Protein 7W3Z (pdb70)

B-factor: mean 46.98, std 23.57, range [12.75, 104.55]

GO terms:
  GO:0008528 G protein-coupled peptide receptor activity (F, IDA)
  GO:0005886 plasma membrane (C, IMP)
  GO:0005886 plasma membrane (C, TAS)
  GO:0008528 G protein-coupled peptide receptor activity (F, TAS)
  GO:0007186 G protein-coupled receptor signaling pathway (P, TAS)
  GO:0005515 protein binding (F, IPI)
  GO:0005886 plasma membrane (C, IDA)

Nearest PDB structures (foldseek):
  7w3z-assembly1_L  TM=1.091E+00  e=2.013E+00  Homo sapiens
  7w3z-assembly1_B  TM=1.003E+00  e=3.133E-66  Homo sapiens
  7f6g-assembly1_B  TM=9.425E-01  e=1.076E-55  Homo sapiens
  8iys-assembly1_A  TM=9.530E-01  e=4.320E-53  Homo sapiens
  4gnk-assembly1_A  TM=8.484E-01  e=6.256E-49  Mus musculus

Structure (mmCIF, N/CA/C/O backbone):
data_7W3Z
#
_entry.id   7W3Z
#
_cell.length_a   1.00
_cell.length_b   1.00
_cell.length_c   1.00
_cell.angle_alpha   90.00
_cell.angle_beta   90.00
_cell.angle_gamma   90.00
#
_symmetry.space_group_name_H-M   'P 1'
#
loop_
_entity.id
_entity.type
_entity.pdbx_description
1 polymer 'Maltodextrin-binding protein,Gastrin-releasing peptide receptor'
2 polymer 'Gastrin Releasing Peptide PRGNHWAVGHLM(NH2)'
3 polymer 'Guanine nucleotide-binding protein G(q) subunit alpha'
4 polymer 'Guanine nucleotide-binding protein G(I)/G(S)/G(T) subunit beta-1'
5 polymer 'Guanine nucleotide-binding protein G(I)/G(S)/G(O) subunit gamma-2'
6 polymer ScFv16
#
loop_
_atom_site.group_PDB
_atom_site.id
_atom_site.type_symbol
_atom_site.label_atom_id
_atom_site.label_alt_id
_atom_site.label_comp_id
_atom_site.label_asym_id
_atom_site.label_entity_id
_atom_site.label_seq_id
_atom_site.pdbx_PDB_ins_code
_atom_site.Cartn_x
_atom_site.Cartn_y
_atom_site.Cartn_z
_atom_site.occupancy
_atom_site.B_iso_or_equiv
_atom_site.auth_seq_id
_atom_site.auth_comp_id
_atom_site.auth_asym_id
_atom_site.auth_atom_id
_atom_site.pdbx_PDB_model_num
ATOM 1 N N . PRO A 1 421 ? 122.530 109.143 87.129 1.00 30.00 37 PRO A N 1
ATOM 2 C CA . PRO A 1 421 ? 121.952 109.420 88.451 1.00 30.00 37 PRO A CA 1
ATOM 3 C C . PRO A 1 421 ? 122.624 108.576 89.543 1.00 30.00 37 PRO A C 1
ATOM 4 O O . PRO A 1 421 ? 122.188 108.643 90.674 1.00 30.00 37 PRO A O 1
ATOM 8 N N . GLY A 1 422 ? 123.664 107.819 89.181 1.00 30.00 38 GLY A N 1
ATOM 9 C CA . GLY A 1 422 ? 124.392 106.996 90.168 1.00 30.00 38 GLY A CA 1
ATOM 10 C C . GLY A 1 422 ? 125.041 107.865 91.229 1.00 30.00 38 GLY A C 1
ATOM 11 O O . GLY A 1 422 ? 125.018 107.468 92.414 1.00 30.00 38 GLY A O 1
ATOM 12 N N . ILE A 1 423 ? 125.637 108.989 90.816 1.00 30.00 39 ILE A N 1
ATOM 13 C CA . ILE A 1 423 ? 126.251 109.940 91.789 1.00 30.00 39 ILE A CA 1
ATOM 14 C C . ILE A 1 423 ? 125.109 110.566 92.589 1.00 30.00 39 ILE A C 1
ATOM 15 O O . ILE A 1 423 ? 125.245 110.699 93.822 1.00 30.00 39 ILE A O 1
ATOM 20 N N . LEU A 1 424 ? 124.017 110.916 91.904 1.00 85.86 40 LEU A N 1
ATOM 21 C CA . LEU A 1 424 ? 122.845 111.508 92.596 1.00 85.86 40 LEU A CA 1
ATOM 22 C C . LEU A 1 424 ? 122.280 110.486 93.584 1.00 85.86 40 LEU A C 1
ATOM 23 O O . LEU A 1 424 ? 121.969 110.897 94.696 1.00 85.86 40 LEU A O 1
ATOM 28 N N . TYR A 1 425 ? 122.190 109.209 93.195 1.00 88.48 41 TYR A N 1
ATOM 29 C CA . TYR A 1 425 ? 121.675 108.132 94.086 1.00 88.48 41 TYR A CA 1
ATOM 30 C C . TYR A 1 425 ? 122.605 107.975 95.291 1.00 88.48 41 TYR A C 1
ATOM 31 O O . TYR A 1 425 ? 122.113 107.687 96.397 1.00 88.48 41 TYR A O 1
ATOM 40 N N . VAL A 1 426 ? 123.912 108.121 95.067 1.00 85.89 42 VAL A N 1
ATOM 41 C CA . VAL A 1 426 ? 124.910 107.979 96.168 1.00 85.89 42 VAL A CA 1
ATOM 42 C C . VAL A 1 426 ? 124.642 109.049 97.231 1.00 85.89 42 VAL A C 1
ATOM 43 O O . VAL A 1 426 ? 124.758 108.718 98.427 1.00 85.89 42 VAL A O 1
ATOM 47 N N . ILE A 1 427 ? 124.263 110.268 96.830 1.00 80.11 43 ILE A N 1
ATOM 48 C CA . ILE A 1 427 ? 124.130 111.351 97.852 1.00 80.11 43 ILE A CA 1
ATOM 49 C C . ILE A 1 427 ? 123.087 110.972 98.916 1.00 80.11 43 ILE A C 1
ATOM 50 O O . ILE A 1 427 ? 123.482 110.956 100.084 1.00 80.11 43 ILE A O 1
ATOM 55 N N . PRO A 1 428 ? 121.832 110.553 98.616 1.00 78.89 44 PRO A N 1
ATOM 56 C CA . PRO A 1 428 ? 120.900 110.068 99.646 1.00 78.89 44 PRO A CA 1
ATOM 57 C C . PRO A 1 428 ? 121.382 108.772 100.311 1.00 78.89 44 PRO A C 1
ATOM 58 O O . PRO A 1 428 ? 121.148 108.613 101.487 1.00 78.89 44 PRO A O 1
ATOM 62 N N . ALA A 1 429 ? 122.004 107.871 99.545 1.00 80.00 45 ALA A N 1
ATOM 63 C CA . ALA A 1 429 ? 122.408 106.563 100.110 1.00 80.00 45 ALA A CA 1
ATOM 64 C C . ALA A 1 429 ? 123.402 106.769 101.260 1.00 80.00 45 ALA A C 1
ATOM 65 O O . ALA A 1 429 ? 123.241 106.100 102.290 1.00 80.00 45 ALA A O 1
ATOM 67 N N . VAL A 1 430 ? 124.367 107.678 101.099 1.00 77.82 46 VAL A N 1
ATOM 68 C CA . VAL A 1 430 ? 125.347 107.972 102.187 1.00 77.82 46 VAL A CA 1
ATOM 69 C C . VAL A 1 430 ? 124.669 108.884 103.212 1.00 77.82 46 VAL A C 1
ATOM 70 O O . VAL A 1 430 ? 124.718 108.556 104.412 1.00 77.82 46 VAL A O 1
ATOM 74 N N . TYR A 1 431 ? 124.065 109.983 102.753 1.00 76.57 47 TYR A N 1
ATOM 75 C CA . TYR A 1 431 ? 123.383 110.915 103.640 1.00 76.57 47 TYR A CA 1
ATOM 76 C C . TYR A 1 431 ? 122.430 110.168 104.561 1.00 76.57 47 TYR A C 1
ATOM 77 O O . TYR A 1 431 ? 122.434 110.375 105.778 1.00 76.57 47 TYR A O 1
ATOM 86 N N . GLY A 1 432 ? 121.632 109.262 103.997 1.00 75.16 48 GLY A N 1
ATOM 87 C CA . GLY A 1 432 ? 120.666 108.532 104.794 1.00 75.16 48 GLY A CA 1
ATOM 88 C C . GLY A 1 432 ? 121.313 107.594 105.790 1.00 75.16 48 GLY A C 1
ATOM 89 O O . GLY A 1 432 ? 120.824 107.438 106.908 1.00 75.16 48 GLY A O 1
ATOM 90 N N . VAL A 1 433 ? 122.423 106.959 105.403 1.00 74.20 49 VAL A N 1
ATOM 91 C CA . VAL A 1 433 ? 123.124 106.079 106.336 1.00 74.20 49 VAL A CA 1
ATOM 92 C C . VAL A 1 433 ? 123.606 106.866 107.550 1.00 74.20 49 VAL A C 1
ATOM 93 O O . VAL A 1 433 ? 123.379 106.469 108.707 1.00 74.20 49 VAL A O 1
ATOM 97 N N . ILE A 1 434 ? 124.262 108.004 107.305 1.00 72.40 50 ILE A N 1
ATOM 98 C CA . ILE A 1 434 ? 124.778 108.814 108.406 1.00 72.40 50 ILE A CA 1
ATOM 99 C C . ILE A 1 434 ? 123.633 109.321 109.272 1.00 72.40 50 ILE A C 1
ATOM 100 O O . ILE A 1 434 ? 123.709 109.308 110.508 1.00 72.40 50 ILE A O 1
ATOM 105 N N . ILE A 1 435 ? 122.554 109.778 108.632 1.00 73.12 51 ILE A N 1
ATOM 106 C CA . ILE A 1 435 ? 121.405 110.287 109.375 1.00 73.12 51 ILE A CA 1
ATOM 107 C C . ILE A 1 435 ? 120.833 109.190 110.258 1.00 73.12 51 ILE A C 1
ATOM 108 O O . ILE A 1 435 ? 120.459 109.427 111.410 1.00 73.12 51 ILE A O 1
ATOM 113 N N . LEU A 1 436 ? 120.751 107.972 109.723 1.00 74.41 52 LEU A N 1
ATOM 114 C CA . LEU A 1 436 ? 120.212 106.854 110.486 1.00 74.41 52 LEU A CA 1
ATOM 115 C C . LEU A 1 436 ? 121.048 106.585 111.729 1.00 74.41 52 LEU A C 1
ATOM 116 O O . LEU A 1 436 ? 120.509 106.442 112.836 1.00 74.41 52 LEU A O 1
ATOM 121 N N . ILE A 1 437 ? 122.372 106.524 111.566 1.00 70.22 53 ILE A N 1
ATOM 122 C CA . ILE A 1 437 ? 123.231 106.250 112.717 1.00 70.22 53 ILE A CA 1
ATOM 123 C C . ILE A 1 437 ? 123.084 107.342 113.771 1.00 70.22 53 ILE A C 1
ATOM 124 O O . ILE A 1 437 ? 122.943 107.059 114.973 1.00 70.22 53 ILE A O 1
ATOM 129 N N . GLY A 1 438 ? 123.098 108.606 113.340 1.00 71.05 54 GLY A N 1
ATOM 130 C CA . GLY A 1 438 ? 122.964 109.701 114.291 1.00 71.05 54 GLY A CA 1
ATOM 131 C C . GLY A 1 438 ? 121.630 109.703 115.014 1.00 71.05 54 GLY A C 1
ATOM 132 O O . GLY A 1 438 ? 121.569 109.947 116.223 1.00 71.05 54 GLY A O 1
ATOM 133 N N . LEU A 1 439 ? 120.542 109.448 114.282 1.00 71.62 55 LEU A N 1
ATOM 134 C CA . LEU A 1 439 ? 119.225 109.381 114.904 1.00 71.62 55 LEU A CA 1
ATOM 135 C C . LEU A 1 439 ? 119.176 108.275 115.943 1.00 71.62 55 LEU A C 1
ATOM 136 O O . LEU A 1 439 ? 118.641 108.465 117.041 1.00 71.62 55 LEU A O 1
ATOM 141 N N . ILE A 1 440 ? 119.734 107.106 115.613 1.00 72.72 56 ILE A N 1
ATOM 142 C CA . ILE A 1 440 ? 119.736 105.996 116.562 1.00 72.72 56 ILE A CA 1
ATOM 143 C C . ILE A 1 440 ? 120.447 106.399 117.847 1.00 72.72 56 ILE A C 1
ATOM 144 O O . ILE A 1 440 ? 119.899 106.265 118.953 1.00 72.72 56 ILE A O 1
ATOM 149 N N . GLY A 1 441 ? 121.662 106.940 117.716 1.00 68.24 57 GLY A N 1
ATOM 150 C CA . GLY A 1 441 ? 122.420 107.303 118.905 1.00 68.24 57 GLY A CA 1
ATOM 151 C C . GLY A 1 441 ? 121.724 108.350 119.753 1.00 68.24 57 GLY A C 1
ATOM 152 O O . GLY A 1 441 ? 121.564 108.187 120.970 1.00 68.24 57 GLY A O 1
ATOM 153 N N . ASN A 1 442 ? 121.362 109.490 119.157 1.00 70.27 58 ASN A N 1
ATOM 154 C CA . ASN A 1 442 ? 120.752 110.610 119.934 1.00 70.27 58 ASN A CA 1
ATOM 155 C C . ASN A 1 442 ? 119.451 110.141 120.598 1.00 70.27 58 ASN A C 1
ATOM 156 O O . ASN A 1 442 ? 119.197 110.492 121.793 1.00 70.27 58 ASN A O 1
ATOM 161 N N . ILE A 1 443 ? 118.659 109.364 119.859 1.00 74.86 59 ILE A N 1
ATOM 162 C CA . ILE A 1 443 ? 117.350 108.891 120.391 1.00 74.86 59 ILE A CA 1
ATOM 163 C C . ILE A 1 443 ? 117.609 108.012 121.616 1.00 74.86 59 ILE A C 1
ATOM 164 O O . ILE A 1 443 ? 116.844 108.122 122.571 1.00 74.86 59 ILE A O 1
ATOM 169 N N . THR A 1 444 ? 118.646 107.174 121.576 1.00 74.20 60 THR A N 1
ATOM 170 C CA . THR A 1 444 ? 118.945 106.265 122.715 1.00 74.20 60 THR A CA 1
ATOM 171 C C . THR A 1 444 ? 119.302 107.098 123.952 1.00 74.20 60 THR A C 1
ATOM 172 O O . THR A 1 444 ? 118.857 106.725 125.047 1.00 74.20 60 THR A O 1
ATOM 176 N N . LEU A 1 445 ? 120.075 108.176 123.783 1.00 70.30 61 LEU A N 1
ATOM 177 C CA . LEU A 1 445 ? 120.435 109.074 124.916 1.00 70.30 61 LEU A CA 1
ATOM 178 C C . LEU A 1 445 ? 119.161 109.730 125.464 1.00 70.30 61 LEU A C 1
ATOM 179 O O . LEU A 1 445 ? 119.012 109.817 126.713 1.00 70.30 61 LEU A O 1
ATOM 184 N N . ILE A 1 446 ? 118.264 110.173 124.580 1.00 75.02 62 ILE A N 1
ATOM 185 C CA . ILE A 1 446 ? 116.971 110.766 125.038 1.00 75.02 62 ILE A CA 1
ATOM 186 C C . ILE A 1 446 ? 116.224 109.709 125.858 1.00 75.02 62 ILE A C 1
ATOM 187 O O . ILE A 1 446 ? 115.696 110.061 126.931 1.00 75.02 62 ILE A O 1
ATOM 192 N N . LYS A 1 447 ? 116.186 108.472 125.358 1.00 81.69 63 LYS A N 1
ATOM 193 C CA . LYS A 1 447 ? 115.486 107.373 126.070 1.00 81.69 63 LYS A CA 1
ATOM 194 C C . LYS A 1 447 ? 116.104 107.223 127.462 1.00 81.69 63 LYS A C 1
ATOM 195 O O . LYS A 1 447 ? 115.339 107.173 128.428 1.00 81.69 63 LYS A O 1
ATOM 201 N N . ILE A 1 448 ? 117.433 107.126 127.554 1.00 78.66 64 ILE A N 1
ATOM 202 C CA . ILE A 1 448 ? 118.108 106.872 128.866 1.00 78.66 64 ILE A CA 1
ATOM 203 C C . ILE A 1 448 ? 117.668 107.905 129.907 1.00 78.66 64 ILE A C 1
ATOM 204 O O . ILE A 1 448 ? 117.318 107.490 131.029 1.00 78.66 64 ILE A O 1
ATOM 209 N N . PHE A 1 449 ? 117.645 109.189 129.548 1.00 78.07 65 PHE A N 1
ATOM 210 C CA . PHE A 1 449 ? 117.367 110.237 130.565 1.00 78.07 65 PHE A CA 1
ATOM 211 C C . PHE A 1 449 ? 115.980 110.045 131.190 1.00 78.07 65 PHE A C 1
ATOM 212 O O . PHE A 1 449 ? 115.880 110.080 132.433 1.00 78.07 65 PHE A O 1
ATOM 220 N N . CYS A 1 450 ? 114.948 109.851 130.363 1.00 84.67 66 CYS A N 1
ATOM 221 C CA . CYS A 1 450 ? 113.562 109.675 130.881 1.00 84.67 66 CYS A CA 1
ATOM 222 C C . CYS A 1 450 ? 113.337 108.313 131.553 1.00 84.67 66 CYS A C 1
ATOM 223 O O . CYS A 1 450 ? 112.705 108.296 132.625 1.00 84.67 66 CYS A O 1
ATOM 226 N N . THR A 1 451 ? 113.826 107.218 130.959 1.00 86.36 67 THR A N 1
ATOM 227 C CA . THR A 1 451 ? 113.505 105.859 131.485 1.00 86.36 67 THR A CA 1
ATOM 228 C C . THR A 1 451 ? 114.078 105.580 132.878 1.00 86.36 67 THR A C 1
ATOM 229 O O . THR A 1 451 ? 113.323 105.044 133.712 1.00 86.36 67 THR A O 1
ATOM 233 N N . VAL A 1 452 ? 115.347 105.917 133.126 1.00 85.27 68 VAL A N 1
ATOM 234 C CA . VAL A 1 452 ? 115.968 105.538 134.432 1.00 85.27 68 VAL A CA 1
ATOM 235 C C . VAL A 1 452 ? 115.244 106.257 135.574 1.00 85.27 68 VAL A C 1
ATOM 236 O O . VAL A 1 452 ? 114.987 105.587 136.598 1.00 85.27 68 VAL A O 1
ATOM 240 N N . LYS A 1 453 ? 114.972 107.560 135.423 1.00 82.88 69 LYS A N 1
ATOM 241 C CA . LYS A 1 453 ? 114.233 108.369 136.439 1.00 82.88 69 LYS A CA 1
ATOM 242 C C . LYS A 1 453 ? 115.174 108.743 137.590 1.00 82.88 69 LYS A C 1
ATOM 243 O O . LYS A 1 453 ? 114.744 109.519 138.466 1.00 82.88 69 LYS A O 1
ATOM 249 N N . SER A 1 454 ? 116.403 108.220 137.586 1.00 81.32 70 SER A N 1
ATOM 250 C CA . SER A 1 454 ? 117.409 108.611 138.607 1.00 81.32 70 SER A CA 1
ATOM 251 C C . SER A 1 454 ? 118.622 109.171 137.866 1.00 81.32 70 SER A C 1
ATOM 252 O O . SER A 1 454 ? 119.526 109.721 138.526 1.00 81.32 70 SER A O 1
ATOM 255 N N . MET A 1 455 ? 118.625 109.028 136.538 1.00 79.69 71 MET A N 1
ATOM 256 C CA . MET A 1 455 ? 119.743 109.549 135.711 1.00 79.69 71 MET A CA 1
ATOM 257 C C . MET A 1 455 ? 119.553 111.059 135.574 1.00 79.69 71 MET A C 1
ATOM 258 O O . MET A 1 455 ? 120.407 111.704 134.955 1.00 79.69 71 MET A O 1
ATOM 263 N N . ARG A 1 456 ? 118.470 111.598 136.137 1.00 81.00 72 ARG A N 1
ATOM 264 C CA . ARG A 1 456 ? 118.186 113.042 135.942 1.00 81.00 72 ARG A CA 1
ATOM 265 C C . ARG A 1 456 ? 119.018 113.848 136.943 1.00 81.00 72 ARG A C 1
ATOM 266 O O . ARG A 1 456 ? 118.794 113.677 138.158 1.00 81.00 72 ARG A O 1
ATOM 274 N N . ASN A 1 457 ? 119.925 114.694 136.445 1.00 65.74 73 ASN A N 1
ATOM 275 C CA . ASN A 1 457 ? 120.783 115.535 137.325 1.00 65.74 73 ASN A CA 1
ATOM 276 C C . ASN A 1 457 ? 121.436 116.638 136.485 1.00 65.74 73 ASN A C 1
ATOM 277 O O . ASN A 1 457 ? 121.177 116.673 135.269 1.00 65.74 73 ASN A O 1
ATOM 282 N N . VAL A 1 458 ? 122.252 117.490 137.111 1.00 58.81 74 VAL A N 1
ATOM 283 C CA . VAL A 1 458 ? 122.907 118.628 136.395 1.00 58.81 74 VAL A CA 1
ATOM 284 C C . VAL A 1 458 ? 123.692 118.131 135.164 1.00 58.81 74 VAL A C 1
ATOM 285 O O . VAL A 1 458 ? 123.401 118.662 134.073 1.00 58.81 74 VAL A O 1
ATOM 289 N N . PRO A 1 459 ? 124.664 117.175 135.220 1.00 52.96 75 PRO A N 1
ATOM 290 C CA . PRO A 1 459 ? 125.385 116.803 134.002 1.00 52.96 75 PRO A CA 1
ATOM 291 C C . PRO A 1 459 ? 124.473 116.229 132.916 1.00 52.96 75 PRO A C 1
ATOM 292 O O . PRO A 1 459 ? 124.637 116.608 131.777 1.00 52.96 75 PRO A O 1
ATOM 296 N N . ASN A 1 460 ? 123.559 115.333 133.290 1.00 59.06 76 ASN A N 1
ATOM 297 C CA . ASN A 1 460 ? 122.678 114.661 132.298 1.00 59.06 76 ASN A CA 1
ATOM 298 C C . ASN A 1 460 ? 121.725 115.671 131.643 1.00 59.06 76 ASN A C 1
ATOM 299 O O . ASN A 1 460 ? 121.274 115.403 130.517 1.00 59.06 76 ASN A O 1
ATOM 304 N N . LEU A 1 461 ? 121.397 116.766 132.335 1.00 57.35 77 LEU A N 1
ATOM 305 C CA . LEU A 1 461 ? 120.512 117.812 131.754 1.00 57.35 77 LEU A CA 1
ATOM 306 C C . LEU A 1 461 ? 121.168 118.431 130.519 1.00 57.35 77 LEU A C 1
ATOM 307 O O . LEU A 1 461 ? 120.471 118.564 129.500 1.00 57.35 77 LEU A O 1
ATOM 312 N N . PHE A 1 462 ? 122.461 118.755 130.591 1.00 50.17 78 PHE A N 1
ATOM 313 C CA . PHE A 1 462 ? 123.120 119.456 129.461 1.00 50.17 78 PHE A CA 1
ATOM 314 C C . PHE A 1 462 ? 123.490 118.464 128.363 1.00 50.17 78 PHE A C 1
ATOM 315 O O . PHE A 1 462 ? 123.862 118.919 127.276 1.00 50.17 78 PHE A O 1
ATOM 323 N N . ILE A 1 463 ? 123.386 117.158 128.620 1.00 52.60 79 ILE A N 1
ATOM 324 C CA . ILE A 1 463 ? 123.650 116.161 127.538 1.00 52.60 79 ILE A CA 1
ATOM 325 C C . ILE A 1 463 ? 122.345 115.922 126.769 1.00 52.60 79 ILE A C 1
ATOM 326 O O . ILE A 1 463 ? 122.408 115.781 125.534 1.00 52.60 79 ILE A O 1
ATOM 331 N N . SER A 1 464 ? 121.212 115.886 127.474 1.00 52.53 80 SER A N 1
ATOM 332 C CA . SER A 1 464 ? 119.887 115.700 126.828 1.00 52.53 80 SER A CA 1
ATOM 333 C C . SER A 1 464 ? 119.570 116.919 125.958 1.00 52.53 80 SER A C 1
ATOM 334 O O . SER A 1 464 ? 119.059 116.732 124.841 1.00 52.53 80 SER A O 1
ATOM 337 N N . SER A 1 465 ? 119.854 118.123 126.463 1.00 44.93 81 SER A N 1
ATOM 338 C CA . SER A 1 465 ? 119.607 119.363 125.683 1.00 44.93 81 SER A CA 1
ATOM 339 C C . SER A 1 465 ? 120.408 119.309 124.379 1.00 44.93 81 SER A C 1
ATOM 340 O O . SER A 1 465 ? 119.842 119.656 123.326 1.00 44.93 81 SER A O 1
ATOM 343 N N . LEU A 1 466 ? 121.677 118.900 124.456 1.00 44.51 82 LEU A N 1
ATOM 344 C CA . LEU A 1 466 ? 122.534 118.799 123.244 1.00 44.51 82 LEU A CA 1
ATOM 345 C C . LEU A 1 466 ? 121.962 117.745 122.290 1.00 44.51 82 LEU A C 1
ATOM 346 O O . LEU A 1 466 ? 121.888 118.031 121.084 1.00 44.51 82 LEU A O 1
ATOM 351 N N . ALA A 1 467 ? 121.544 116.591 122.818 1.00 52.63 83 ALA A N 1
ATOM 352 C CA . ALA A 1 467 ? 121.025 115.501 121.959 1.00 52.63 83 ALA A CA 1
ATOM 353 C C . ALA A 1 467 ? 119.716 115.962 121.317 1.00 52.63 83 ALA A C 1
ATOM 354 O O . ALA A 1 467 ? 119.479 115.604 120.151 1.00 52.63 83 ALA A O 1
ATOM 356 N N . LEU A 1 468 ? 118.903 116.719 122.058 1.00 52.66 84 LEU A N 1
ATOM 357 C CA . LEU A 1 468 ? 117.640 117.275 121.501 1.00 52.66 84 LEU A CA 1
ATOM 358 C C . LEU A 1 468 ? 118.001 118.182 120.324 1.00 52.66 84 LEU A C 1
ATOM 359 O O . LEU A 1 468 ? 117.404 118.012 119.247 1.00 52.66 84 LEU A O 1
ATOM 364 N N . GLY A 1 469 ? 118.947 119.104 120.529 1.00 49.65 85 GLY A N 1
ATOM 365 C CA . GLY A 1 469 ? 119.391 119.970 119.446 1.00 49.65 85 GLY A CA 1
ATOM 366 C C . GLY A 1 469 ? 119.909 119.190 118.252 1.00 49.65 85 GLY A C 1
ATOM 367 O O . GLY A 1 469 ? 119.608 119.518 117.100 1.00 49.65 85 GLY A O 1
ATOM 368 N N . ASP A 1 470 ? 120.687 118.139 118.509 1.00 58.03 86 ASP A N 1
ATOM 369 C CA . ASP A 1 470 ? 121.200 117.327 117.411 1.00 58.03 86 ASP A CA 1
ATOM 370 C C . ASP A 1 470 ? 120.082 116.578 116.698 1.00 58.03 86 ASP A C 1
ATOM 371 O O . ASP A 1 470 ? 120.146 116.376 115.480 1.00 58.03 86 ASP A O 1
ATOM 376 N N . LEU A 1 471 ? 119.056 116.141 117.435 1.00 63.11 87 LEU A N 1
ATOM 377 C CA . LEU A 1 471 ? 117.905 115.521 116.782 1.00 63.11 87 LEU A CA 1
ATOM 378 C C . LEU A 1 471 ? 117.237 116.488 115.825 1.00 63.11 87 LEU A C 1
ATOM 379 O O . LEU A 1 471 ? 116.925 116.132 114.686 1.00 63.11 87 LEU A O 1
ATOM 384 N N . LEU A 1 472 ? 116.974 117.712 116.288 1.00 57.98 88 LEU A N 1
ATOM 385 C CA . LEU A 1 472 ? 116.379 118.707 115.399 1.00 57.98 88 LEU A CA 1
ATOM 386 C C . LEU A 1 472 ? 117.235 118.908 114.158 1.00 57.98 88 LEU A C 1
ATOM 387 O O . LEU A 1 472 ? 116.729 118.887 113.029 1.00 57.98 88 LEU A O 1
ATOM 392 N N . LEU A 1 473 ? 118.545 119.092 114.349 1.00 58.03 89 LEU A N 1
ATOM 393 C CA . LEU A 1 473 ? 119.427 119.305 113.206 1.00 58.03 89 LEU A CA 1
ATOM 394 C C . LEU A 1 473 ? 119.333 118.155 112.214 1.00 58.03 89 LEU A C 1
ATOM 395 O O . LEU A 1 473 ? 119.069 118.369 111.028 1.00 58.03 89 LEU A O 1
ATOM 400 N N . LEU A 1 474 ? 119.501 116.922 112.684 1.00 64.12 90 LEU A N 1
ATOM 401 C CA . LEU A 1 474 ? 119.497 115.796 111.757 1.00 64.12 90 LEU A CA 1
ATOM 402 C C . LEU A 1 474 ? 118.144 115.627 111.080 1.00 64.12 90 LEU A C 1
ATOM 403 O O . LEU A 1 474 ? 118.082 115.357 109.876 1.00 64.12 90 LEU A O 1
ATOM 408 N N . ILE A 1 475 ? 117.059 115.757 111.849 1.00 66.89 91 ILE A N 1
ATOM 409 C CA . ILE A 1 475 ? 115.690 115.504 111.300 1.00 66.89 91 ILE A CA 1
ATOM 410 C C . ILE A 1 475 ? 115.315 116.561 110.256 1.00 66.89 91 ILE A C 1
ATOM 411 O O . ILE A 1 475 ? 114.721 116.177 109.230 1.00 66.89 91 ILE A O 1
ATOM 416 N N . THR A 1 476 ? 115.662 117.831 110.484 1.00 61.91 92 THR A N 1
ATOM 417 C CA . THR A 1 476 ? 115.214 118.881 109.575 1.00 61.91 92 THR A CA 1
ATOM 418 C C . THR A 1 476 ? 116.256 119.241 108.524 1.00 61.91 92 THR A C 1
ATOM 419 O O . THR A 1 476 ? 115.968 119.194 107.327 1.00 61.91 92 THR A O 1
ATOM 423 N N . CYS A 1 477 ? 117.465 119.598 108.951 1.00 64.64 93 CYS A N 1
ATOM 424 C CA . CYS A 1 477 ? 118.412 120.260 108.065 1.00 64.64 93 CYS A CA 1
ATOM 425 C C . CYS A 1 477 ? 118.848 119.356 106.913 1.00 64.64 93 CYS A C 1
ATOM 426 O O . CYS A 1 477 ? 118.942 119.798 105.764 1.00 64.64 93 CYS A O 1
ATOM 429 N N . ALA A 1 478 ? 119.135 118.090 107.204 1.00 64.71 94 ALA A N 1
ATOM 430 C CA . ALA A 1 478 ? 119.682 117.191 106.187 1.00 64.71 94 ALA A CA 1
ATOM 431 C C . ALA A 1 478 ? 118.718 116.859 105.050 1.00 64.71 94 ALA A C 1
ATOM 432 O O . ALA A 1 478 ? 119.139 116.924 103.879 1.00 64.71 94 ALA A O 1
ATOM 434 N N . PRO A 1 479 ? 117.458 116.463 105.297 1.00 67.77 95 PRO A N 1
ATOM 435 C CA . PRO A 1 479 ? 116.584 116.116 104.161 1.00 67.77 95 PRO A CA 1
ATOM 436 C C . PRO A 1 479 ? 116.399 117.255 103.180 1.00 67.77 95 PRO A C 1
ATOM 437 O O . PRO A 1 479 ? 116.292 117.020 101.971 1.00 67.77 95 PRO A O 1
ATOM 441 N N . VAL A 1 480 ? 116.367 118.493 103.672 1.00 65.57 96 VAL A N 1
ATOM 442 C CA . VAL A 1 480 ? 116.275 119.644 102.783 1.00 65.57 96 VAL A CA 1
ATOM 443 C C . VAL A 1 480 ? 117.497 119.708 101.876 1.00 65.57 96 VAL A C 1
ATOM 444 O O . VAL A 1 480 ? 117.391 120.021 100.684 1.00 65.57 96 VAL A O 1
ATOM 448 N N . ASP A 1 481 ? 118.674 119.387 102.416 1.00 68.32 97 ASP A N 1
ATOM 449 C CA . ASP A 1 481 ? 119.885 119.374 101.601 1.00 68.32 97 ASP A CA 1
ATOM 450 C C . ASP A 1 481 ? 119.826 118.294 100.530 1.00 68.32 97 ASP A C 1
ATOM 451 O O . ASP A 1 481 ? 120.207 118.526 99.370 1.00 68.32 97 ASP A O 1
ATOM 456 N N . ALA A 1 482 ? 119.377 117.094 100.906 1.00 68.19 98 ALA A N 1
ATOM 457 C CA . ALA A 1 482 ? 119.243 116.030 99.917 1.00 68.19 98 ALA A CA 1
ATOM 458 C C . ALA A 1 482 ? 118.260 116.428 98.823 1.00 68.19 98 ALA A C 1
ATOM 459 O O . ALA A 1 482 ? 118.483 116.147 97.639 1.00 68.19 98 ALA A O 1
ATOM 461 N N . SER A 1 483 ? 117.174 117.103 99.202 1.00 70.73 99 SER A N 1
ATOM 462 C CA . SER A 1 483 ? 116.240 117.628 98.213 1.00 70.73 99 SER A CA 1
ATOM 463 C C . SER A 1 483 ? 116.921 118.628 97.288 1.00 70.73 99 SER A C 1
ATOM 464 O O . SER A 1 483 ? 116.681 118.623 96.076 1.00 70.73 99 SER A O 1
ATOM 467 N N . ARG A 1 484 ? 117.802 119.465 97.849 1.00 70.39 100 ARG A N 1
ATOM 468 C CA . ARG A 1 484 ? 118.488 120.512 97.041 1.00 70.39 100 ARG A CA 1
ATOM 469 C C . ARG A 1 484 ? 119.441 119.864 96.028 1.00 70.39 100 ARG A C 1
ATOM 470 O O . ARG A 1 484 ? 119.640 120.461 94.953 1.00 70.39 100 ARG A O 1
ATOM 478 N N . TYR A 1 485 ? 120.009 118.698 96.357 1.00 65.96 101 TYR A N 1
ATOM 479 C CA . TYR A 1 485 ? 120.892 118.024 95.404 1.00 65.96 101 TYR A CA 1
ATOM 480 C C . TYR A 1 485 ? 120.118 117.128 94.444 1.00 65.96 101 TYR A C 1
ATOM 481 O O . TYR A 1 485 ? 120.621 116.786 93.368 1.00 65.96 101 TYR A O 1
ATOM 490 N N . LEU A 1 486 ? 118.864 116.805 94.781 1.00 73.40 102 LEU A N 1
ATOM 491 C CA . LEU A 1 486 ? 118.071 115.867 93.933 1.00 73.40 102 LEU A CA 1
ATOM 492 C C . LEU A 1 486 ? 116.965 116.599 93.161 1.00 73.40 102 LEU A C 1
ATOM 493 O O . LEU A 1 486 ? 116.499 116.036 92.151 1.00 73.40 102 LEU A O 1
ATOM 498 N N . ALA A 1 487 ? 116.553 117.790 93.607 1.00 79.61 103 ALA A N 1
ATOM 499 C CA . ALA A 1 487 ? 115.418 118.492 92.958 1.00 79.61 103 ALA A CA 1
ATOM 500 C C . ALA A 1 487 ? 115.866 119.832 92.366 1.00 79.61 103 ALA A C 1
ATOM 501 O O . ALA A 1 487 ? 116.562 120.588 93.073 1.00 79.61 103 ALA A O 1
ATOM 503 N N . ASP A 1 488 ? 115.412 120.152 91.151 1.00 88.77 104 ASP A N 1
ATOM 504 C CA . ASP A 1 488 ? 115.787 121.431 90.488 1.00 88.77 104 ASP A CA 1
ATOM 505 C C . ASP A 1 488 ? 114.953 122.587 91.052 1.00 88.77 104 ASP A C 1
ATOM 506 O O . ASP A 1 488 ? 115.276 123.747 90.725 1.00 88.77 104 ASP A O 1
ATOM 511 N N . ARG A 1 489 ? 113.933 122.295 91.865 1.00 88.65 105 ARG A N 1
ATOM 512 C CA . ARG A 1 489 ? 113.020 123.367 92.352 1.00 88.65 105 ARG A CA 1
ATOM 513 C C . ARG A 1 489 ? 112.782 123.231 93.860 1.00 88.65 105 ARG A C 1
ATOM 514 O O . ARG A 1 489 ? 113.061 122.145 94.406 1.00 88.65 105 ARG A O 1
ATOM 522 N N . TRP A 1 490 ? 112.294 124.299 94.501 1.00 80.16 106 TRP A N 1
ATOM 523 C CA . TRP A 1 490 ? 112.057 124.286 95.970 1.00 80.16 106 TRP A CA 1
ATOM 524 C C . TRP A 1 490 ? 110.663 123.718 96.256 1.00 80.16 106 TRP A C 1
ATOM 525 O O . TRP A 1 490 ? 109.674 124.408 95.946 1.00 80.16 106 TRP A O 1
ATOM 536 N N . LEU A 1 491 ? 110.594 122.509 96.823 1.00 79.94 107 LEU A N 1
ATOM 537 C CA . LEU A 1 491 ? 109.298 121.832 97.112 1.00 79.94 107 LEU A CA 1
ATOM 538 C C . LEU A 1 491 ? 108.494 122.569 98.190 1.00 79.94 107 LEU A C 1
ATOM 539 O O . LEU A 1 491 ? 107.260 122.655 98.036 1.00 79.94 107 LEU A O 1
ATOM 544 N N . PHE A 1 492 ? 109.153 123.094 99.225 1.00 76.72 108 PHE A N 1
ATOM 545 C CA . PHE A 1 492 ? 108.433 123.692 100.386 1.00 76.72 108 PHE A CA 1
ATOM 546 C C . PHE A 1 492 ? 107.566 124.894 99.990 1.00 76.72 108 PHE A C 1
ATOM 547 O O . PHE A 1 492 ? 106.460 125.022 100.550 1.00 76.72 108 PHE A O 1
ATOM 555 N N . GLY A 1 493 ? 108.036 125.744 99.075 1.00 73.30 109 GLY A N 1
ATOM 556 C CA . GLY A 1 493 ? 107.284 126.966 98.725 1.00 73.30 109 GLY A CA 1
ATOM 557 C C . GLY A 1 493 ? 107.736 128.159 99.549 1.00 73.30 109 GLY A C 1
ATOM 558 O O . GLY A 1 493 ? 108.682 127.992 100.334 1.00 73.30 109 GLY A O 1
ATOM 559 N N . ARG A 1 494 ? 107.088 129.317 99.389 1.00 72.48 110 ARG A N 1
ATOM 560 C CA . ARG A 1 494 ? 107.550 130.556 100.075 1.00 72.48 110 ARG A CA 1
ATOM 561 C C . ARG A 1 494 ? 107.471 130.423 101.602 1.00 72.48 110 ARG A C 1
ATOM 562 O O . ARG A 1 494 ? 108.492 130.698 102.259 1.00 72.48 110 ARG A O 1
ATOM 570 N N . ILE A 1 495 ? 106.307 130.061 102.150 1.00 70.41 111 ILE A N 1
ATOM 571 C CA . ILE A 1 495 ? 106.150 130.011 103.635 1.00 70.41 111 ILE A CA 1
ATOM 572 C C . ILE A 1 495 ? 107.140 128.971 104.155 1.00 70.41 111 ILE A C 1
ATOM 573 O O . ILE A 1 495 ? 107.815 129.253 105.161 1.00 70.41 111 ILE A O 1
ATOM 578 N N . GLY A 1 496 ? 107.208 127.811 103.499 1.00 67.19 112 GLY A N 1
ATOM 579 C CA . GLY A 1 496 ? 108.184 126.793 103.855 1.00 67.19 112 GLY A CA 1
ATOM 580 C C . GLY A 1 496 ? 109.608 127.314 103.822 1.00 67.19 112 GLY A C 1
ATOM 581 O O . GLY A 1 496 ? 110.427 126.962 104.670 1.00 67.19 112 GLY A O 1
ATOM 582 N N . CYS A 1 497 ? 109.929 128.142 102.823 1.00 66.36 113 CYS A N 1
ATOM 583 C CA . CYS A 1 497 ? 111.261 128.737 102.738 1.00 66.36 113 CYS A CA 1
ATOM 584 C C . CYS A 1 497 ? 111.510 129.719 103.872 1.00 66.36 113 CYS A C 1
ATOM 585 O O . CYS A 1 497 ? 112.662 130.022 104.195 1.00 66.36 113 CYS A O 1
ATOM 588 N N . LYS A 1 498 ? 110.450 130.256 104.471 1.00 61.21 114 LYS A N 1
ATOM 589 C CA . LYS A 1 498 ? 110.659 131.105 105.638 1.00 61.21 114 LYS A CA 1
ATOM 590 C C . LYS A 1 498 ? 110.693 130.278 106.919 1.00 61.21 114 LYS A C 1
ATOM 591 O O . LYS A 1 498 ? 111.246 130.710 107.937 1.00 61.21 114 LYS A O 1
ATOM 597 N N . LEU A 1 499 ? 110.111 129.080 106.884 1.00 59.09 115 LEU A N 1
ATOM 598 C CA . LEU A 1 499 ? 110.098 128.236 108.074 1.00 59.09 115 LEU A CA 1
ATOM 599 C C . LEU A 1 499 ? 111.402 127.464 108.234 1.00 59.09 115 LEU A C 1
ATOM 600 O O . LEU A 1 499 ? 111.915 127.330 109.350 1.00 59.09 115 LEU A O 1
ATOM 605 N N . ILE A 1 500 ? 111.946 126.936 107.142 1.00 54.71 116 ILE A N 1
ATOM 606 C CA . ILE A 1 500 ? 113.065 125.994 107.227 1.00 54.71 116 ILE A CA 1
ATOM 607 C C . ILE A 1 500 ? 114.322 126.631 107.817 1.00 54.71 116 ILE A C 1
ATOM 608 O O . ILE A 1 500 ? 114.873 126.080 108.782 1.00 54.71 116 ILE A O 1
ATOM 613 N N . PRO A 1 501 ? 114.820 127.765 107.308 1.00 50.30 117 PRO A N 1
ATOM 614 C CA . PRO A 1 501 ? 116.012 128.349 107.940 1.00 50.30 117 PRO A CA 1
ATOM 615 C C . PRO A 1 501 ? 115.825 128.686 109.402 1.00 50.30 117 PRO A C 1
ATOM 616 O O . PRO A 1 501 ? 116.800 128.647 110.160 1.00 50.30 117 PRO A O 1
ATOM 620 N N . PHE A 1 502 ? 114.606 129.007 109.833 1.00 46.65 118 PHE A N 1
ATOM 621 C CA . PHE A 1 502 ? 114.418 129.336 111.239 1.00 46.65 118 PHE A CA 1
ATOM 622 C C . PHE A 1 502 ? 114.645 128.127 112.130 1.00 46.65 118 PHE A C 1
ATOM 623 O O . PHE A 1 502 ? 115.061 128.274 113.283 1.00 46.65 118 PHE A O 1
ATOM 631 N N . ILE A 1 503 ? 114.379 126.930 111.626 1.00 49.24 119 ILE A N 1
ATOM 632 C CA . ILE A 1 503 ? 114.680 125.727 112.387 1.00 49.24 119 ILE A CA 1
ATOM 633 C C . ILE A 1 503 ? 116.142 125.329 112.234 1.00 49.24 119 ILE A C 1
ATOM 634 O O . ILE A 1 503 ? 116.795 124.963 113.216 1.00 49.24 119 ILE A O 1
ATOM 639 N N . GLN A 1 504 ? 116.684 125.411 111.014 1.00 49.09 120 GLN A N 1
ATOM 640 C CA . GLN A 1 504 ? 118.083 125.049 110.807 1.00 49.09 120 GLN A CA 1
ATOM 641 C C . GLN A 1 504 ? 119.012 125.880 111.677 1.00 49.09 120 GLN A C 1
ATOM 642 O O . GLN A 1 504 ? 119.843 125.328 112.407 1.00 49.09 120 GLN A O 1
ATOM 648 N N . LEU A 1 505 ? 118.890 127.206 111.621 1.00 40.68 121 LEU A N 1
ATOM 649 C CA . LEU A 1 505 ? 119.827 128.044 112.354 1.00 40.68 121 LEU A CA 1
ATOM 650 C C . LEU A 1 505 ? 119.645 127.922 113.860 1.00 40.68 121 LEU A C 1
ATOM 651 O O . LEU A 1 505 ? 120.625 127.984 114.607 1.00 40.68 121 LEU A O 1
ATOM 656 N N . THR A 1 506 ? 118.394 127.781 114.312 1.00 40.80 122 THR A N 1
ATOM 657 C CA . THR A 1 506 ? 118.128 127.605 115.768 1.00 40.80 122 THR A CA 1
ATOM 658 C C . THR A 1 506 ? 118.807 126.317 116.236 1.00 40.80 122 THR A C 1
ATOM 659 O O . THR A 1 506 ? 119.493 126.361 117.275 1.00 40.80 122 THR A O 1
ATOM 663 N N . SER A 1 507 ? 118.633 125.217 115.488 1.00 38.56 123 SER A N 1
ATOM 664 C CA . SER A 1 507 ? 119.229 123.904 115.859 1.00 38.56 123 SER A CA 1
ATOM 665 C C . SER A 1 507 ? 120.753 124.022 115.882 1.00 38.56 123 SER A C 1
ATOM 666 O O . SER A 1 507 ? 121.373 123.485 116.815 1.00 38.56 123 SER A O 1
ATOM 669 N N . VAL A 1 508 ? 121.336 124.666 114.873 1.00 33.74 124 VAL A N 1
ATOM 670 C CA . VAL A 1 508 ? 122.777 124.901 114.886 1.00 33.74 124 VAL A CA 1
ATOM 671 C C . VAL A 1 508 ? 123.185 125.647 116.144 1.00 33.74 124 VAL A C 1
ATOM 672 O O . VAL A 1 508 ? 124.154 125.277 116.817 1.00 33.74 124 VAL A O 1
ATOM 676 N N . GLY A 1 509 ? 122.457 126.705 116.483 1.00 31.75 125 GLY A N 1
ATOM 677 C CA . GLY A 1 509 ? 122.824 127.495 117.642 1.00 31.75 125 GLY A CA 1
ATOM 678 C C . GLY A 1 509 ? 122.750 126.708 118.933 1.00 31.75 125 GLY A C 1
ATOM 679 O O . GLY A 1 509 ? 123.664 126.760 119.757 1.00 31.75 125 GLY A O 1
ATOM 680 N N . VAL A 1 510 ? 121.642 125.996 119.128 1.00 35.28 126 VAL A N 1
ATOM 681 C CA . VAL A 1 510 ? 121.473 125.202 120.378 1.00 35.28 126 VAL A CA 1
ATOM 682 C C . VAL A 1 510 ? 122.643 124.228 120.476 1.00 35.28 126 VAL A C 1
ATOM 683 O O . VAL A 1 510 ? 123.330 124.245 121.510 1.00 35.28 126 VAL A O 1
ATOM 687 N N . SER A 1 511 ? 122.872 123.442 119.423 1.00 31.72 127 SER A N 1
ATOM 688 C CA . SER A 1 511 ? 123.913 122.420 119.484 1.00 31.72 127 SER A CA 1
ATOM 689 C C . SER A 1 511 ? 125.265 123.037 119.833 1.00 31.72 127 SER A C 1
ATOM 690 O O . SER A 1 511 ? 125.915 122.646 120.817 1.00 31.72 127 SER A O 1
ATOM 693 N N . VAL A 1 512 ? 125.683 124.028 119.041 1.00 27.48 128 VAL A N 1
ATOM 694 C CA . VAL A 1 512 ? 127.029 124.644 119.238 1.00 27.48 128 VAL A CA 1
ATOM 695 C C . VAL A 1 512 ? 127.135 125.308 120.618 1.00 27.48 128 VAL A C 1
ATOM 696 O O . VAL A 1 512 ? 128.263 125.358 121.145 1.00 27.48 128 VAL A O 1
ATOM 700 N N . PHE A 1 513 ? 126.028 125.791 121.195 1.00 29.82 129 PHE A N 1
ATOM 701 C CA . PHE A 1 513 ? 126.154 126.502 122.463 1.00 29.82 129 PHE A CA 1
ATOM 702 C C . PHE A 1 513 ? 126.011 125.603 123.682 1.00 29.82 129 PHE A C 1
ATOM 703 O O . PHE A 1 513 ? 126.670 125.843 124.706 1.00 29.82 129 PHE A O 1
ATOM 711 N N . THR A 1 514 ? 125.201 124.547 123.555 1.00 30.27 130 THR A N 1
ATOM 712 C CA . THR A 1 514 ? 125.084 123.558 124.660 1.00 30.27 130 THR A CA 1
ATOM 713 C C . THR A 1 514 ? 126.423 122.825 124.771 1.00 30.27 130 THR A C 1
ATOM 714 O O . THR A 1 514 ? 126.777 122.428 125.895 1.00 30.27 130 THR A O 1
ATOM 718 N N . LEU A 1 515 ? 127.137 122.648 123.652 1.00 29.56 131 LEU A N 1
ATOM 719 C CA . LEU A 1 515 ? 128.472 122.056 123.740 1.00 29.56 131 LEU A CA 1
ATOM 720 C C . LEU A 1 515 ? 129.387 122.881 124.636 1.00 29.56 131 LEU A C 1
ATOM 721 O O . LEU A 1 515 ? 130.107 122.332 125.477 1.00 29.56 131 LEU A O 1
ATOM 726 N N . THR A 1 516 ? 129.370 124.202 124.476 1.00 25.28 132 THR A N 1
ATOM 727 C CA . THR A 1 516 ? 130.157 125.071 125.343 1.00 25.28 132 THR A CA 1
ATOM 728 C C . THR A 1 516 ? 129.687 124.975 126.789 1.00 25.28 132 THR A C 1
ATOM 729 O O . THR A 1 516 ? 130.498 125.008 127.727 1.00 25.28 132 THR A O 1
ATOM 733 N N . ALA A 1 517 ? 128.374 124.871 126.992 1.00 26.93 133 ALA A N 1
ATOM 734 C CA . ALA A 1 517 ? 127.860 124.701 128.347 1.00 26.93 133 ALA A CA 1
ATOM 735 C C . ALA A 1 517 ? 128.376 123.412 128.984 1.00 26.93 133 ALA A C 1
ATOM 736 O O . ALA A 1 517 ? 128.786 123.412 130.151 1.00 26.93 133 ALA A O 1
ATOM 738 N N . LEU A 1 518 ? 128.361 122.304 128.237 1.00 25.69 134 LEU A N 1
ATOM 739 C CA . LEU A 1 518 ? 128.922 121.056 128.743 1.00 25.69 134 LEU A CA 1
ATOM 740 C C . LEU A 1 518 ? 130.389 121.212 129.084 1.00 25.69 134 LEU A C 1
ATOM 741 O O . LEU A 1 518 ? 130.854 120.699 130.104 1.00 25.69 134 LEU A O 1
ATOM 746 N N . SER A 1 519 ? 131.127 121.933 128.239 1.00 21.62 135 SER A N 1
ATOM 747 C CA . SER A 1 519 ? 132.592 122.081 128.449 1.00 21.62 135 SER A CA 1
ATOM 748 C C . SER A 1 519 ? 132.887 122.874 129.725 1.00 21.62 135 SER A C 1
ATOM 749 O O . SER A 1 519 ? 133.899 122.566 130.379 1.00 21.62 135 SER A O 1
ATOM 752 N N . ALA A 1 520 ? 132.045 123.857 130.059 1.00 21.04 136 ALA A N 1
ATOM 753 C CA . ALA A 1 520 ? 132.269 124.606 131.293 1.00 21.04 136 ALA A CA 1
ATOM 754 C C . ALA A 1 520 ? 131.775 123.841 132.514 1.00 21.04 136 ALA A C 1
ATOM 755 O O . ALA A 1 520 ? 132.355 123.943 133.601 1.00 21.04 136 ALA A O 1
ATOM 757 N N . ASP A 1 521 ? 130.698 123.077 132.358 1.00 28.37 137 ASP A N 1
ATOM 758 C CA . ASP A 1 521 ? 130.203 122.263 133.460 1.00 28.37 137 ASP A CA 1
ATOM 759 C C . ASP A 1 521 ? 131.228 121.207 133.859 1.00 28.37 137 ASP A C 1
ATOM 760 O O . ASP A 1 521 ? 131.524 121.023 135.048 1.00 28.37 137 ASP A O 1
ATOM 765 N N . ARG A 1 522 ? 131.796 120.516 132.865 1.00 25.28 138 ARG A N 1
ATOM 766 C CA . ARG A 1 522 ? 132.856 119.549 133.125 1.00 25.28 138 ARG A CA 1
ATOM 767 C C . ARG A 1 522 ? 134.072 120.205 133.747 1.00 25.28 138 ARG A C 1
ATOM 768 O O . ARG A 1 522 ? 134.690 119.637 134.648 1.00 25.28 138 ARG A O 1
ATOM 776 N N . TYR A 1 523 ? 134.458 121.380 133.260 1.00 20.54 139 TYR A N 1
ATOM 777 C CA . TYR A 1 523 ? 135.603 122.053 133.852 1.00 20.54 139 TYR A CA 1
ATOM 778 C C . TYR A 1 523 ? 135.349 122.341 135.316 1.00 20.54 139 TYR A C 1
ATOM 779 O O . TYR A 1 523 ? 136.235 122.172 136.157 1.00 20.54 139 TYR A O 1
ATOM 788 N N . LYS A 1 524 ? 134.144 122.798 135.641 1.00 21.15 140 LYS A N 1
ATOM 789 C CA . LYS A 1 524 ? 133.831 123.114 137.029 1.00 21.15 140 LYS A CA 1
ATOM 790 C C . LYS A 1 524 ? 133.900 121.867 137.896 1.00 21.15 140 LYS A C 1
ATOM 791 O O . LYS A 1 524 ? 134.442 121.895 139.004 1.00 21.15 140 LYS A O 1
ATOM 797 N N . ALA A 1 525 ? 133.366 120.754 137.401 1.00 18.46 141 ALA A N 1
ATOM 798 C CA . ALA A 1 525 ? 133.392 119.529 138.192 1.00 18.46 141 ALA A CA 1
ATOM 799 C C . ALA A 1 525 ? 134.808 119.008 138.390 1.00 18.46 141 ALA A C 1
ATOM 800 O O . ALA A 1 525 ? 135.179 118.616 139.498 1.00 18.46 141 ALA A O 1
ATOM 802 N N . ILE A 1 526 ? 135.610 118.983 137.332 1.00 20.65 142 ILE A N 1
ATOM 803 C CA . ILE A 1 526 ? 136.897 118.300 137.387 1.00 20.65 142 ILE A CA 1
ATOM 804 C C . ILE A 1 526 ? 137.956 119.173 138.045 1.00 20.65 142 ILE A C 1
ATOM 805 O O . ILE A 1 526 ? 138.734 118.705 138.880 1.00 20.65 142 ILE A O 1
ATOM 810 N N . VAL A 1 527 ? 138.007 120.451 137.689 1.00 20.54 143 VAL A N 1
ATOM 811 C CA . VAL A 1 527 ? 139.131 121.280 138.107 1.00 20.54 143 VAL A CA 1
ATOM 812 C C . VAL A 1 527 ? 138.879 121.895 139.476 1.00 20.54 143 VAL A C 1
ATOM 813 O O . VAL A 1 527 ? 139.812 122.105 140.259 1.00 20.54 143 VAL A O 1
ATOM 817 N N . ARG A 1 528 ? 137.622 122.192 139.792 1.00 26.41 144 ARG A N 1
ATOM 818 C CA . ARG A 1 528 ? 137.276 122.742 141.097 1.00 26.41 144 ARG A CA 1
ATOM 819 C C . ARG A 1 528 ? 136.189 121.892 141.731 1.00 26.41 144 ARG A C 1
ATOM 820 O O . ARG A 1 528 ? 135.002 122.237 141.643 1.00 26.41 144 ARG A O 1
ATOM 828 N N . PRO A 1 529 ? 136.511 120.750 142.400 1.00 26.69 145 PRO A N 1
ATOM 829 C CA . PRO A 1 529 ? 135.472 119.870 142.941 1.00 26.69 145 PRO A CA 1
ATOM 830 C C . PRO A 1 529 ? 134.994 120.379 144.310 1.00 26.69 145 PRO A C 1
ATOM 831 O O . PRO A 1 529 ? 134.870 119.582 145.220 1.00 26.69 145 PRO A O 1
ATOM 835 N N . MET A 1 530 ? 134.727 121.686 144.417 1.00 48.14 146 MET A N 1
ATOM 836 C CA . MET A 1 530 ? 134.271 122.293 145.698 1.00 48.14 146 MET A CA 1
ATOM 837 C C . MET A 1 530 ? 132.877 122.903 145.510 1.00 48.14 146 MET A C 1
ATOM 838 O O . MET A 1 530 ? 132.687 123.616 144.503 1.00 48.14 146 MET A O 1
ATOM 843 N N . ASP A 1 531 ? 131.945 122.623 146.430 1.00 66.99 147 ASP A N 1
ATOM 844 C CA . ASP A 1 531 ? 130.577 123.213 146.374 1.00 66.99 147 ASP A CA 1
ATOM 845 C C . ASP A 1 531 ? 129.927 122.921 145.018 1.00 66.99 147 ASP A C 1
ATOM 846 O O . ASP A 1 531 ? 129.328 123.849 144.441 1.00 66.99 147 ASP A O 1
ATOM 851 N N . ILE A 1 532 ? 130.038 121.679 144.540 1.00 68.14 148 ILE A N 1
ATOM 852 C CA . ILE A 1 532 ? 129.444 121.290 143.226 1.00 68.14 148 ILE A CA 1
ATOM 853 C C . ILE A 1 532 ? 127.924 121.483 143.297 1.00 68.14 148 ILE A C 1
ATOM 854 O O . ILE A 1 532 ? 127.344 121.959 142.299 1.00 68.14 148 ILE A O 1
ATOM 859 N N . GLN A 1 533 ? 127.309 121.157 144.438 1.00 70.49 149 GLN A N 1
ATOM 860 C CA . GLN A 1 533 ? 125.828 121.251 144.559 1.00 70.49 149 GLN A CA 1
ATOM 861 C C . GLN A 1 533 ? 125.401 122.706 144.344 1.00 70.49 149 GLN A C 1
ATOM 862 O O . GLN A 1 533 ? 124.372 122.904 143.684 1.00 70.49 149 GLN A O 1
ATOM 868 N N . ALA A 1 534 ? 126.122 123.678 144.913 1.00 75.33 150 ALA A N 1
ATOM 869 C CA . ALA A 1 534 ? 125.838 125.108 144.628 1.00 75.33 150 ALA A CA 1
ATOM 870 C C . ALA A 1 534 ? 124.356 125.452 144.828 1.00 75.33 150 ALA A C 1
ATOM 871 O O . ALA A 1 534 ? 123.785 126.083 143.914 1.00 75.33 150 ALA A O 1
ATOM 873 N N . SER A 1 535 ? 123.755 125.037 145.948 1.00 72.57 151 SER A N 1
ATOM 874 C CA . SER A 1 535 ? 122.340 125.389 146.254 1.00 72.57 151 SER A CA 1
ATOM 875 C C . SER A 1 535 ? 121.395 124.882 145.157 1.00 72.57 151 SER A C 1
ATOM 876 O O . SER A 1 535 ? 121.475 123.686 144.825 1.00 72.57 151 SER A O 1
ATOM 879 N N . HIS A 1 536 ? 120.522 125.752 144.636 1.00 78.26 152 HIS A N 1
ATOM 880 C CA . HIS A 1 536 ? 119.517 125.328 143.621 1.00 78.26 152 HIS A CA 1
ATOM 881 C C . HIS A 1 536 ? 120.189 125.092 142.265 1.00 78.26 152 HIS A C 1
ATOM 882 O O . HIS A 1 536 ? 119.936 125.889 141.345 1.00 78.26 152 HIS A O 1
ATOM 889 N N . ALA A 1 537 ? 120.981 124.024 142.142 1.00 74.20 153 ALA A N 1
ATOM 890 C CA . ALA A 1 537 ? 121.704 123.731 140.885 1.00 74.20 153 ALA A CA 1
ATOM 891 C C . ALA A 1 537 ? 120.719 123.287 139.805 1.00 74.20 153 ALA A C 1
ATOM 892 O O . ALA A 1 537 ? 120.738 123.896 138.727 1.00 74.20 153 ALA A O 1
ATOM 894 N N . LEU A 1 538 ? 119.882 122.284 140.088 1.00 74.48 154 LEU A N 1
ATOM 895 C CA . LEU A 1 538 ? 119.021 121.756 139.035 1.00 74.48 154 LEU A CA 1
ATOM 896 C C . LEU A 1 538 ? 118.206 122.872 138.390 1.00 74.48 154 LEU A C 1
ATOM 897 O O . LEU A 1 538 ? 118.072 122.925 137.161 1.00 74.48 154 LEU A O 1
ATOM 902 N N . MET A 1 539 ? 117.685 123.792 139.205 1.00 76.41 155 MET A N 1
ATOM 903 C CA . MET A 1 539 ? 116.952 124.936 138.673 1.00 76.41 155 MET A CA 1
ATOM 904 C C . MET A 1 539 ? 117.830 125.826 137.796 1.00 76.41 155 MET A C 1
ATOM 905 O O . MET A 1 539 ? 117.450 126.136 136.663 1.00 76.41 155 MET A O 1
ATOM 910 N N . LYS A 1 540 ? 118.984 126.248 138.317 1.00 72.31 156 LYS A N 1
ATOM 911 C CA . LYS A 1 540 ? 119.869 127.161 137.545 1.00 72.31 156 LYS A CA 1
ATOM 912 C C . LYS A 1 540 ? 120.276 126.476 136.237 1.00 72.31 156 LYS A C 1
ATOM 913 O O . LYS A 1 540 ? 120.282 127.156 135.198 1.00 72.31 156 LYS A O 1
ATOM 919 N N . ALA A 1 541 ? 120.605 125.185 136.295 1.00 66.57 157 ALA A N 1
ATOM 920 C CA . ALA A 1 541 ? 121.050 124.427 135.087 1.00 66.57 157 ALA A CA 1
ATOM 921 C C . ALA A 1 541 ? 119.915 124.345 134.060 1.00 66.57 157 ALA A C 1
ATOM 922 O O . ALA A 1 541 ? 120.189 124.556 132.862 1.00 66.57 157 ALA A O 1
ATOM 924 N N . CYS A 1 542 ? 118.694 124.026 134.514 1.00 71.62 158 CYS A N 1
ATOM 925 C CA . CYS A 1 542 ? 117.509 124.001 133.610 1.00 71.62 158 CYS A CA 1
ATOM 926 C C . CYS A 1 542 ? 117.370 125.382 132.980 1.00 71.62 158 CYS A C 1
ATOM 927 O O . CYS A 1 542 ? 117.129 125.459 131.760 1.00 71.62 158 CYS A O 1
ATOM 930 N N . LEU A 1 543 ? 117.485 126.429 133.803 1.00 64.67 159 LEU A N 1
ATOM 931 C CA . LEU A 1 543 ? 117.324 127.823 133.312 1.00 64.67 159 LEU A CA 1
ATOM 932 C C . LEU A 1 543 ? 118.362 128.097 132.221 1.00 64.67 159 LEU A C 1
ATOM 933 O O . LEU A 1 543 ? 117.984 128.690 131.196 1.00 64.67 159 LEU A O 1
ATOM 938 N N . LYS A 1 544 ? 119.617 127.690 132.442 1.00 61.97 160 LYS A N 1
ATOM 939 C CA . LYS A 1 544 ? 120.648 127.947 131.439 1.00 61.97 160 LYS A CA 1
ATOM 940 C C . LYS A 1 544 ? 120.311 127.274 130.119 1.00 61.97 160 LYS A C 1
ATOM 941 O O . LYS A 1 544 ? 120.532 127.852 129.049 1.00 61.97 160 LYS A O 1
ATOM 947 N N . ALA A 1 545 ? 119.788 126.045 130.168 1.00 56.19 161 ALA A N 1
ATOM 948 C CA . ALA A 1 545 ? 119.418 125.380 128.917 1.00 56.19 161 ALA A CA 1
ATOM 949 C C . ALA A 1 545 ? 118.355 126.174 128.155 1.00 56.19 161 ALA A C 1
ATOM 950 O O . ALA A 1 545 ? 118.464 126.384 126.935 1.00 56.19 161 ALA A O 1
ATOM 952 N N . ALA A 1 546 ? 117.328 126.645 128.868 1.00 51.58 162 ALA A N 1
ATOM 953 C CA . ALA A 1 546 ? 116.290 127.454 128.240 1.00 51.58 162 ALA A CA 1
ATOM 954 C C . ALA A 1 546 ? 116.844 128.775 127.725 1.00 51.58 162 ALA A C 1
ATOM 955 O O . ALA A 1 546 ? 116.442 129.243 126.658 1.00 51.58 162 ALA A O 1
ATOM 957 N N . PHE A 1 547 ? 117.749 129.402 128.477 1.00 48.92 163 PHE A N 1
ATOM 958 C CA . PHE A 1 547 ? 118.337 130.662 128.032 1.00 48.92 163 PHE A CA 1
ATOM 959 C C . PHE A 1 547 ? 119.112 130.477 126.736 1.00 48.92 163 PHE A C 1
ATOM 960 O O . PHE A 1 547 ? 119.050 131.323 125.836 1.00 48.92 163 PHE A O 1
ATOM 968 N N . ILE A 1 548 ? 119.842 129.377 126.535 1.00 47.24 164 ILE A N 1
ATOM 969 C CA . ILE A 1 548 ? 120.538 129.206 125.213 1.00 47.24 164 ILE A CA 1
ATOM 970 C C . ILE A 1 548 ? 119.512 129.226 124.067 1.00 47.24 164 ILE A C 1
ATOM 971 O O . ILE A 1 548 ? 119.753 129.905 122.976 1.00 47.24 164 ILE A O 1
ATOM 976 N N . TRP A 1 549 ? 118.368 128.583 124.311 1.00 46.41 165 TRP A N 1
ATOM 977 C CA . TRP A 1 549 ? 117.349 128.467 123.238 1.00 46.41 165 TRP A CA 1
ATOM 978 C C . TRP A 1 549 ? 116.908 129.862 122.791 1.00 46.41 165 TRP A C 1
ATOM 979 O O . TRP A 1 549 ? 116.747 130.022 121.600 1.00 46.41 165 TRP A O 1
ATOM 990 N N . ILE A 1 550 ? 116.750 130.824 123.706 1.00 46.71 166 ILE A N 1
ATOM 991 C CA . ILE A 1 550 ? 116.234 132.175 123.324 1.00 46.71 166 ILE A CA 1
ATOM 992 C C . ILE A 1 550 ? 117.201 132.857 122.342 1.00 46.71 166 ILE A C 1
ATOM 993 O O . ILE A 1 550 ? 116.727 133.406 121.319 1.00 46.71 166 ILE A O 1
ATOM 998 N N . ILE A 1 551 ? 118.508 132.807 122.620 1.00 45.50 167 ILE A N 1
ATOM 999 C CA . ILE A 1 551 ? 119.520 133.435 121.716 1.00 45.50 167 ILE A CA 1
ATOM 1000 C C . ILE A 1 551 ? 119.467 132.708 120.365 1.00 45.50 167 ILE A C 1
ATOM 1001 O O . ILE A 1 551 ? 119.465 133.395 119.273 1.00 45.50 167 ILE A O 1
ATOM 1006 N N . SER A 1 552 ? 119.381 131.373 120.418 1.00 45.75 168 SER A N 1
ATOM 1007 C CA . SER A 1 552 ? 119.395 130.663 119.115 1.00 45.75 168 SER A CA 1
ATOM 1008 C C . SER A 1 552 ? 118.171 131.130 118.322 1.00 45.75 168 SER A C 1
ATOM 1009 O O . SER A 1 552 ? 118.325 131.460 117.117 1.00 45.75 168 SER A O 1
ATOM 1012 N N . MET A 1 553 ? 117.024 131.252 118.998 1.00 47.19 169 MET A N 1
ATOM 1013 C CA . MET A 1 553 ? 115.754 131.655 118.344 1.00 47.19 169 MET A CA 1
ATOM 1014 C C . MET A 1 553 ? 115.869 133.067 117.768 1.00 47.19 169 MET A C 1
ATOM 1015 O O . MET A 1 553 ? 115.428 133.226 116.664 1.00 47.19 169 MET A O 1
ATOM 1020 N N . LEU A 1 554 ? 116.470 134.029 118.472 1.00 44.37 170 LEU A N 1
ATOM 1021 C CA . LEU A 1 554 ? 116.653 135.389 117.888 1.00 44.37 170 LEU A CA 1
ATOM 1022 C C . LEU A 1 554 ? 117.539 135.340 116.632 1.00 44.37 170 LEU A C 1
ATOM 1023 O O . LEU A 1 554 ? 117.171 135.975 115.574 1.00 44.37 170 LEU A O 1
ATOM 1028 N N . LEU A 1 555 ? 118.648 134.597 116.682 1.00 47.15 171 LEU A N 1
ATOM 1029 C CA . LEU A 1 555 ? 119.450 134.621 115.428 1.00 47.15 171 LEU A CA 1
ATOM 1030 C C . LEU A 1 555 ? 118.579 134.037 114.306 1.00 47.15 171 LEU A C 1
ATOM 1031 O O . LEU A 1 555 ? 118.468 134.653 113.185 1.00 47.15 171 LEU A O 1
ATOM 1036 N N . ALA A 1 556 ? 117.926 132.911 114.541 1.00 46.74 172 ALA A N 1
ATOM 1037 C CA . ALA A 1 556 ? 117.178 132.342 113.400 1.00 46.74 172 ALA A CA 1
ATOM 1038 C C . ALA A 1 556 ? 116.132 133.340 112.862 1.00 46.74 172 ALA A C 1
ATOM 1039 O O . ALA A 1 556 ? 115.741 133.181 111.688 1.00 46.74 172 ALA A O 1
ATOM 1041 N N . ILE A 1 557 ? 115.702 134.334 113.659 1.00 47.70 173 ILE A N 1
ATOM 1042 C CA . ILE A 1 557 ? 114.608 135.268 113.225 1.00 47.70 173 ILE A CA 1
ATOM 1043 C C . ILE A 1 557 ? 114.980 136.153 112.017 1.00 47.70 173 ILE A C 1
ATOM 1044 O O . ILE A 1 557 ? 114.186 136.144 111.057 1.00 47.70 173 ILE A O 1
ATOM 1049 N N . PRO A 1 558 ? 116.129 136.873 111.945 1.00 49.68 174 PRO A N 1
ATOM 1050 C CA . PRO A 1 558 ? 116.506 137.633 110.746 1.00 49.68 174 PRO A CA 1
ATOM 1051 C C . PRO A 1 558 ? 116.675 136.719 109.527 1.00 49.68 174 PRO A C 1
ATOM 1052 O O . PRO A 1 558 ? 116.318 137.124 108.440 1.00 49.68 174 PRO A O 1
ATOM 1056 N N . GLU A 1 559 ? 117.213 135.519 109.746 1.00 55.31 175 GLU A N 1
ATOM 1057 C CA . GLU A 1 559 ? 117.395 134.577 108.618 1.00 55.31 175 GLU A CA 1
ATOM 1058 C C . GLU A 1 559 ? 116.014 134.304 108.023 1.00 55.31 175 GLU A C 1
ATOM 1059 O O . GLU A 1 559 ? 115.884 134.434 106.804 1.00 55.31 175 GLU A O 1
ATOM 1065 N N . ALA A 1 560 ? 115.011 134.048 108.869 1.00 52.75 176 ALA A N 1
ATOM 1066 C CA . ALA A 1 560 ? 113.637 133.769 108.387 1.00 52.75 176 ALA A CA 1
ATOM 1067 C C . ALA A 1 560 ? 113.058 134.996 107.672 1.00 52.75 176 ALA A C 1
ATOM 1068 O O . ALA A 1 560 ? 112.414 134.810 106.623 1.00 52.75 176 ALA A O 1
ATOM 1070 N N . VAL A 1 561 ? 113.281 136.197 108.218 1.00 49.93 177 VAL A N 1
ATOM 1071 C CA . VAL A 1 561 ? 112.702 137.442 107.627 1.00 49.93 177 VAL A CA 1
ATOM 1072 C C . VAL A 1 561 ? 113.269 137.664 106.220 1.00 49.93 177 VAL A C 1
ATOM 1073 O O . VAL A 1 561 ? 112.471 137.955 105.306 1.00 49.93 177 VAL A O 1
ATOM 1077 N N . PHE A 1 562 ? 114.583 137.496 106.042 1.00 53.38 178 PHE A N 1
ATOM 1078 C CA . PHE A 1 562 ? 115.213 137.774 104.723 1.00 53.38 178 PHE A CA 1
ATOM 1079 C C . PHE A 1 562 ? 115.152 136.532 103.828 1.00 53.38 178 PHE A C 1
ATOM 1080 O O . PHE A 1 562 ? 115.458 136.651 102.626 1.00 53.38 178 PHE A O 1
ATOM 1088 N N . SER A 1 563 ? 114.771 135.384 104.395 1.00 56.74 179 SER A N 1
ATOM 1089 C CA . SER A 1 563 ? 114.725 134.124 103.608 1.00 56.74 179 SER A CA 1
ATOM 1090 C C . SER A 1 563 ? 113.569 134.178 102.612 1.00 56.74 179 SER A C 1
ATOM 1091 O O . SER A 1 563 ? 112.424 133.925 103.023 1.00 56.74 179 SER A O 1
ATOM 1094 N N . ASP A 1 564 ? 113.874 134.485 101.353 1.00 64.04 180 ASP A N 1
ATOM 1095 C CA . ASP A 1 564 ? 112.833 134.536 100.337 1.00 64.04 180 ASP A CA 1
ATOM 1096 C C . ASP A 1 564 ? 113.337 133.877 99.064 1.00 64.04 180 ASP A C 1
ATOM 1097 O O . ASP A 1 564 ? 114.526 133.585 98.922 1.00 64.04 180 ASP A O 1
ATOM 1102 N N . LEU A 1 565 ? 112.401 133.651 98.133 1.00 67.47 181 LEU A N 1
ATOM 1103 C CA . LEU A 1 565 ? 112.760 133.076 96.812 1.00 67.47 181 LEU A CA 1
ATOM 1104 C C . LEU A 1 565 ? 113.350 134.203 95.965 1.00 67.47 181 LEU A C 1
ATOM 1105 O O . LEU A 1 565 ? 112.662 135.227 95.792 1.00 67.47 181 LEU A O 1
ATOM 1110 N N . HIS A 1 566 ? 114.571 134.023 95.466 1.00 69.29 182 HIS A N 1
ATOM 1111 C CA . HIS A 1 566 ? 115.258 135.045 94.697 1.00 69.29 182 HIS A CA 1
ATOM 1112 C C . HIS A 1 566 ? 115.758 134.448 93.390 1.00 69.29 182 HIS A C 1
ATOM 1113 O O . HIS A 1 566 ? 115.938 133.228 93.293 1.00 69.29 182 HIS A O 1
ATOM 1120 N N . PRO A 1 567 ? 115.948 135.269 92.359 1.00 70.56 183 PRO A N 1
ATOM 1121 C CA . PRO A 1 567 ? 116.446 134.742 91.082 1.00 70.56 183 PRO A CA 1
ATOM 1122 C C . PRO A 1 567 ? 117.969 134.782 91.023 1.00 70.56 183 PRO A C 1
ATOM 1123 O O . PRO A 1 567 ? 118.596 135.773 91.401 1.00 70.56 183 PRO A O 1
ATOM 1127 N N . PHE A 1 568 ? 118.556 133.699 90.519 1.00 70.54 184 PHE A N 1
ATOM 1128 C CA . PHE A 1 568 ? 119.995 133.526 90.398 1.00 70.54 184 PHE A CA 1
ATOM 1129 C C . PHE A 1 568 ? 120.332 133.232 88.945 1.00 70.54 184 PHE A C 1
ATOM 1130 O O . PHE A 1 568 ? 119.627 132.462 88.281 1.00 70.54 184 PHE A O 1
ATOM 1138 N N . HIS A 1 569 ? 121.408 133.866 88.469 1.00 80.39 185 HIS A N 1
ATOM 1139 C CA . HIS A 1 569 ? 121.781 133.716 87.041 1.00 80.39 185 HIS A CA 1
ATOM 1140 C C . HIS A 1 569 ? 123.069 132.908 86.884 1.00 80.39 185 HIS A C 1
ATOM 1141 O O . HIS A 1 569 ? 124.145 133.444 87.212 1.00 80.39 185 HIS A O 1
ATOM 1148 N N . GLU A 1 570 ? 122.961 131.671 86.393 1.00 83.53 186 GLU A N 1
ATOM 1149 C CA . GLU A 1 570 ? 124.176 130.871 86.102 1.00 83.53 186 GLU A CA 1
ATOM 1150 C C . GLU A 1 570 ? 124.886 131.531 84.916 1.00 83.53 186 GLU A C 1
ATOM 1151 O O . GLU A 1 570 ? 124.181 131.966 83.988 1.00 83.53 186 GLU A O 1
ATOM 1157 N N . GLU A 1 571 ? 126.220 131.589 84.950 1.00 89.33 187 GLU A N 1
ATOM 1158 C CA . GLU A 1 571 ? 126.996 132.168 83.821 1.00 89.33 187 GLU A CA 1
ATOM 1159 C C . GLU A 1 571 ? 127.358 131.045 82.843 1.00 89.33 187 GLU A C 1
ATOM 1160 O O . GLU A 1 571 ? 127.682 131.361 81.681 1.00 89.33 187 GLU A O 1
ATOM 1166 N N . SER A 1 572 ? 127.298 129.788 83.296 1.00 83.78 188 SER A N 1
ATOM 1167 C CA . SER A 1 572 ? 127.575 128.631 82.400 1.00 83.78 188 SER A CA 1
ATOM 1168 C C . SER A 1 572 ? 126.334 128.254 81.579 1.00 83.78 188 SER A C 1
ATOM 1169 O O . SER A 1 572 ? 126.401 128.361 80.342 1.00 83.78 188 SER A O 1
ATOM 1172 N N . THR A 1 573 ? 125.241 127.852 82.234 1.00 85.37 189 THR A N 1
ATOM 1173 C CA . THR A 1 573 ? 124.015 127.441 81.496 1.00 85.37 189 THR A CA 1
ATOM 1174 C C . THR A 1 573 ? 123.229 128.688 81.077 1.00 85.37 189 THR A C 1
ATOM 1175 O O . THR A 1 573 ? 122.256 128.530 80.312 1.00 85.37 189 THR A O 1
ATOM 1179 N N . ASN A 1 574 ? 123.624 129.867 81.573 1.00 84.35 190 ASN A N 1
ATOM 1180 C CA . ASN A 1 574 ? 122.946 131.143 81.208 1.00 84.35 190 ASN A CA 1
ATOM 1181 C C . ASN A 1 574 ? 121.446 131.046 81.510 1.00 84.35 190 ASN A C 1
ATOM 1182 O O . ASN A 1 574 ? 120.650 131.523 80.679 1.00 84.35 190 ASN A O 1
ATOM 1187 N N . GLN A 1 575 ? 121.082 130.454 82.652 1.00 82.90 191 GLN A N 1
ATOM 1188 C CA . GLN A 1 575 ? 119.647 130.269 82.996 1.00 82.90 191 GLN A CA 1
ATOM 1189 C C . GLN A 1 575 ? 119.344 130.996 84.311 1.00 82.90 191 GLN A C 1
ATOM 1190 O O . GLN A 1 575 ? 120.120 130.828 85.270 1.00 82.90 191 GLN A O 1
ATOM 1196 N N . THR A 1 576 ? 118.250 131.765 84.347 1.00 73.91 192 THR A N 1
ATOM 1197 C CA . THR A 1 576 ? 117.843 132.485 85.585 1.00 73.91 192 THR A CA 1
ATOM 1198 C C . THR A 1 576 ? 116.847 131.626 86.371 1.00 73.91 192 THR A C 1
ATOM 1199 O O . THR A 1 576 ? 115.648 131.662 86.032 1.00 73.91 192 THR A O 1
ATOM 1203 N N . PHE A 1 577 ? 117.324 130.886 87.376 1.00 72.59 193 PHE A N 1
ATOM 1204 C CA . PHE A 1 577 ? 116.446 130.052 88.184 1.00 72.59 193 PHE A CA 1
ATOM 1205 C C . PHE A 1 577 ? 116.176 130.711 89.532 1.00 72.59 193 PHE A C 1
ATOM 1206 O O . PHE A 1 577 ? 117.024 131.394 90.098 1.00 72.59 193 PHE A O 1
ATOM 1214 N N . ILE A 1 578 ? 114.973 130.492 90.053 1.00 70.31 194 ILE A N 1
ATOM 1215 C CA . ILE A 1 578 ? 114.537 131.098 91.305 1.00 70.31 194 ILE A CA 1
ATOM 1216 C C . ILE A 1 578 ? 114.603 130.046 92.400 1.00 70.31 194 ILE A C 1
ATOM 1217 O O . ILE A 1 578 ? 114.116 128.924 92.223 1.00 70.31 194 ILE A O 1
ATOM 1222 N N . SER A 1 579 ? 115.315 130.400 93.476 1.00 68.93 195 SER A N 1
ATOM 1223 C CA . SER A 1 579 ? 115.567 129.428 94.568 1.00 68.93 195 SER A CA 1
ATOM 1224 C C . SER A 1 579 ? 115.469 130.122 95.925 1.00 68.93 195 SER A C 1
ATOM 1225 O O . SER A 1 579 ? 115.651 131.353 95.973 1.00 68.93 195 SER A O 1
ATOM 1228 N N . CYS A 1 580 ? 115.222 129.352 96.984 1.00 65.32 196 CYS A N 1
ATOM 1229 C CA . CYS A 1 580 ? 115.120 129.890 98.332 1.00 65.32 196 CYS A CA 1
ATOM 1230 C C . CYS A 1 580 ? 116.498 130.297 98.832 1.00 65.32 196 CYS A C 1
ATOM 1231 O O . CYS A 1 580 ? 117.398 129.463 98.947 1.00 65.32 196 CYS A O 1
ATOM 1234 N N . ALA A 1 581 ? 116.665 131.579 99.130 1.00 59.96 197 ALA A N 1
ATOM 1235 C CA . ALA A 1 581 ? 117.943 132.119 99.552 1.00 59.96 197 ALA A CA 1
ATOM 1236 C C . ALA A 1 581 ? 117.718 132.935 100.812 1.00 59.96 197 ALA A C 1
ATOM 1237 O O . ALA A 1 581 ? 116.588 133.361 101.082 1.00 59.96 197 ALA A O 1
ATOM 1239 N N . PRO A 1 582 ? 118.758 133.151 101.615 1.00 61.68 198 PRO A N 1
ATOM 1240 C CA . PRO A 1 582 ? 118.571 133.825 102.904 1.00 61.68 198 PRO A CA 1
ATOM 1241 C C . PRO A 1 582 ? 118.675 135.341 102.863 1.00 61.68 198 PRO A C 1
ATOM 1242 O O . PRO A 1 582 ? 118.676 135.958 103.931 1.00 61.68 198 PRO A O 1
ATOM 1246 N N . TYR A 1 583 ? 118.763 135.953 101.685 1.00 65.87 199 TYR A N 1
ATOM 1247 C CA . TYR A 1 583 ? 118.773 137.402 101.569 1.00 65.87 199 TYR A CA 1
ATOM 1248 C C . TYR A 1 583 ? 118.575 137.888 100.140 1.00 65.87 199 TYR A C 1
ATOM 1249 O O . TYR A 1 583 ? 118.936 137.187 99.186 1.00 65.87 199 TYR A O 1
ATOM 1258 N N . PRO A 1 584 ? 118.049 139.121 99.887 1.00 71.62 200 PRO A N 1
ATOM 1259 C CA . PRO A 1 584 ? 117.804 139.572 98.513 1.00 71.62 200 PRO A CA 1
ATOM 1260 C C . PRO A 1 584 ? 119.070 140.028 97.771 1.00 71.62 200 PRO A C 1
ATOM 1261 O O . PRO A 1 584 ? 120.012 140.450 98.421 1.00 71.62 200 PRO A O 1
ATOM 1265 N N . HIS A 1 585 ? 119.064 139.928 96.437 1.00 75.63 201 HIS A N 1
ATOM 1266 C CA . HIS A 1 585 ? 120.224 140.367 95.613 1.00 75.63 201 HIS A CA 1
ATOM 1267 C C . HIS A 1 585 ? 120.441 141.874 95.755 1.00 75.63 201 HIS A C 1
ATOM 1268 O O . HIS A 1 585 ? 121.614 142.296 95.743 1.00 75.63 201 HIS A O 1
ATOM 1275 N N . SER A 1 586 ? 119.354 142.647 95.825 1.00 76.28 202 SER A N 1
ATOM 1276 C CA . SER A 1 586 ? 119.447 144.129 95.915 1.00 76.28 202 SER A CA 1
ATOM 1277 C C . SER A 1 586 ? 120.587 144.561 96.842 1.00 76.28 202 SER A C 1
ATOM 1278 O O . SER A 1 586 ? 121.229 145.584 96.535 1.00 76.28 202 SER A O 1
ATOM 1281 N N . ASN A 1 587 ? 120.823 143.850 97.948 1.00 73.44 203 ASN A N 1
ATOM 1282 C CA . ASN A 1 587 ? 121.843 144.321 98.928 1.00 73.44 203 ASN A CA 1
ATOM 1283 C C . ASN A 1 587 ? 123.183 143.617 98.687 1.00 73.44 203 ASN A C 1
ATOM 1284 O O . ASN A 1 587 ? 123.163 142.392 98.473 1.00 73.44 203 ASN A O 1
ATOM 1289 N N . GLU A 1 588 ? 124.289 144.376 98.683 1.00 72.67 204 GLU A N 1
ATOM 1290 C CA . GLU A 1 588 ? 125.629 143.787 98.401 1.00 72.67 204 GLU A CA 1
ATOM 1291 C C . GLU A 1 588 ? 126.559 143.878 99.613 1.00 72.67 204 GLU A C 1
ATOM 1292 O O . GLU A 1 588 ? 127.759 143.597 99.446 1.00 72.67 204 GLU A O 1
ATOM 1298 N N . LEU A 1 589 ? 126.040 144.300 100.767 1.00 66.05 205 LEU A N 1
ATOM 1299 C CA . LEU A 1 589 ? 126.862 144.333 102.006 1.00 66.05 205 LEU A CA 1
ATOM 1300 C C . LEU A 1 589 ? 126.177 143.423 103.022 1.00 66.05 205 LEU A C 1
ATOM 1301 O O . LEU A 1 589 ? 126.891 142.729 103.765 1.00 66.05 205 LEU A O 1
ATOM 1306 N N . HIS A 1 590 ? 124.843 143.424 103.037 1.00 63.01 206 HIS A N 1
ATOM 1307 C CA . HIS A 1 590 ? 124.094 142.530 103.914 1.00 63.01 206 HIS A CA 1
ATOM 1308 C C . HIS A 1 590 ? 124.541 141.080 103.767 1.00 63.01 206 HIS A C 1
ATOM 1309 O O . HIS A 1 590 ? 124.750 140.419 104.799 1.00 63.01 206 HIS A O 1
ATOM 1316 N N . PRO A 1 591 ? 124.718 140.527 102.559 1.00 59.77 207 PRO A N 1
ATOM 1317 C CA . PRO A 1 591 ? 125.264 139.162 102.449 1.00 59.77 207 PRO A CA 1
ATOM 1318 C C . PRO A 1 591 ? 126.575 138.970 103.175 1.00 59.77 207 PRO A C 1
ATOM 1319 O O . PRO A 1 591 ? 126.720 138.031 103.970 1.00 59.77 207 PRO A O 1
ATOM 1323 N N . LYS A 1 592 ? 127.544 139.839 102.902 1.00 51.64 208 LYS A N 1
ATOM 1324 C CA . LYS A 1 592 ? 128.876 139.688 103.459 1.00 51.64 208 LYS A CA 1
ATOM 1325 C C . LYS A 1 592 ? 128.866 139.822 104.973 1.00 51.64 208 LYS A C 1
ATOM 1326 O O . LYS A 1 592 ? 129.501 139.024 105.670 1.00 51.64 208 LYS A O 1
ATOM 1332 N N . ILE A 1 593 ? 128.169 140.840 105.486 1.00 52.97 209 ILE A N 1
ATOM 1333 C CA . ILE A 1 593 ? 128.139 141.081 106.960 1.00 52.97 209 ILE A CA 1
ATOM 1334 C C . ILE A 1 593 ? 127.485 139.878 107.646 1.00 52.97 209 ILE A C 1
ATOM 1335 O O . ILE A 1 593 ? 128.070 139.370 108.616 1.00 52.97 209 ILE A O 1
ATOM 1340 N N . HIS A 1 594 ? 126.330 139.429 107.151 1.00 47.47 210 HIS A N 1
ATOM 1341 C CA . HIS A 1 594 ? 125.603 138.303 107.798 1.00 47.47 210 HIS A CA 1
ATOM 1342 C C . HIS A 1 594 ? 126.494 137.059 107.845 1.00 47.47 210 HIS A C 1
ATOM 1343 O O . HIS A 1 594 ? 126.590 136.452 108.927 1.00 47.47 210 HIS A O 1
ATOM 1350 N N . SER A 1 595 ? 127.124 136.699 106.722 1.00 43.40 211 SER A N 1
ATOM 1351 C CA . SER A 1 595 ? 127.930 135.450 106.670 1.00 43.40 211 SER A CA 1
ATOM 1352 C C . SER A 1 595 ? 129.111 135.513 107.645 1.00 43.40 211 SER A C 1
ATOM 1353 O O . SER A 1 595 ? 129.342 134.513 108.353 1.00 43.40 211 SER A O 1
ATOM 1356 N N . MET A 1 596 ? 129.819 136.645 107.686 1.00 41.59 212 MET A N 1
ATOM 1357 C CA . MET A 1 596 ? 130.997 136.781 108.583 1.00 41.59 212 MET A CA 1
ATOM 1358 C C . MET A 1 596 ? 130.530 136.693 110.039 1.00 41.59 212 MET A C 1
ATOM 1359 O O . MET A 1 596 ? 131.202 136.008 110.835 1.00 41.59 212 MET A O 1
ATOM 1364 N N . ALA A 1 597 ? 129.410 137.346 110.363 1.00 37.52 213 ALA A N 1
ATOM 1365 C CA . ALA A 1 597 ? 128.885 137.335 111.748 1.00 37.52 213 ALA A CA 1
ATOM 1366 C C . ALA A 1 597 ? 128.503 135.906 112.143 1.00 37.52 213 ALA A C 1
ATOM 1367 O O . ALA A 1 597 ? 128.811 135.507 113.278 1.00 37.52 213 ALA A O 1
ATOM 1369 N N . SER A 1 598 ? 127.877 135.163 111.226 1.00 34.59 214 SER A N 1
ATOM 1370 C CA . SER A 1 598 ? 127.464 133.767 111.519 1.00 34.59 214 SER A CA 1
ATOM 1371 C C . SER A 1 598 ? 128.709 132.924 111.808 1.00 34.59 214 SER A C 1
ATOM 1372 O O . SER A 1 598 ? 128.672 132.121 112.756 1.00 34.59 214 SER A O 1
ATOM 1375 N N . PHE A 1 599 ? 129.770 133.124 111.024 1.00 29.71 215 PHE A N 1
ATOM 1376 C CA . PHE A 1 599 ? 131.036 132.370 111.220 1.00 29.71 215 PHE A CA 1
ATOM 1377 C C . PHE A 1 599 ? 131.531 132.572 112.654 1.00 29.71 215 PHE A C 1
ATOM 1378 O O . PHE A 1 599 ? 131.770 131.571 113.347 1.00 29.71 215 PHE A O 1
ATOM 1386 N N . LEU A 1 600 ? 131.682 133.827 113.083 1.00 31.34 216 LEU A N 1
ATOM 1387 C CA . LEU A 1 600 ? 132.228 134.104 114.438 1.00 31.34 216 LEU A CA 1
ATOM 1388 C C . LEU A 1 600 ? 131.291 133.547 115.515 1.00 31.34 216 LEU A C 1
ATOM 1389 O O . LEU A 1 600 ? 131.793 132.878 116.431 1.00 31.34 216 LEU A O 1
ATOM 1394 N N . VAL A 1 601 ? 129.982 133.780 115.390 1.00 30.38 217 VAL A N 1
ATOM 1395 C CA . VAL A 1 601 ? 129.012 133.358 116.448 1.00 30.38 217 VAL A CA 1
ATOM 1396 C C . VAL A 1 601 ? 128.928 131.831 116.563 1.00 30.38 217 VAL A C 1
ATOM 1397 O O . VAL A 1 601 ? 128.893 131.339 117.705 1.00 30.38 217 VAL A O 1
ATOM 1401 N N . PHE A 1 602 ? 128.897 131.108 115.440 1.00 30.81 218 PHE A N 1
ATOM 1402 C CA . PHE A 1 602 ? 128.683 129.637 115.511 1.00 30.81 218 PHE A CA 1
ATOM 1403 C C . PHE A 1 602 ? 129.983 128.841 115.342 1.00 30.81 218 PHE A C 1
ATOM 1404 O O . PHE A 1 602 ? 129.890 127.600 115.319 1.00 30.81 218 PHE A O 1
ATOM 1412 N N . TYR A 1 603 ? 131.141 129.493 115.211 1.00 26.66 219 TYR A N 1
ATOM 1413 C CA . TYR A 1 603 ? 132.380 128.678 115.115 1.00 26.66 219 TYR A CA 1
ATOM 1414 C C . TYR A 1 603 ? 133.509 129.244 115.978 1.00 26.66 219 TYR A C 1
ATOM 1415 O O . TYR A 1 603 ? 133.873 128.582 116.961 1.00 26.66 219 TYR A O 1
ATOM 1424 N N . VAL A 1 604 ? 134.032 130.425 115.639 1.00 24.02 220 VAL A N 1
ATOM 1425 C CA . VAL A 1 604 ? 135.233 130.933 116.367 1.00 24.02 220 VAL A CA 1
ATOM 1426 C C . VAL A 1 604 ? 134.926 131.135 117.855 1.00 24.02 220 VAL A C 1
ATOM 1427 O O . VAL A 1 604 ? 135.739 130.679 118.679 1.00 24.02 220 VAL A O 1
ATOM 1431 N N . ILE A 1 605 ? 133.817 131.797 118.190 1.00 22.56 221 ILE A N 1
ATOM 1432 C CA . ILE A 1 605 ? 133.505 132.076 119.625 1.00 22.56 221 ILE A CA 1
ATOM 1433 C C . ILE A 1 605 ? 133.354 130.749 120.390 1.00 22.56 221 ILE A C 1
ATOM 1434 O O . ILE A 1 605 ? 134.121 130.558 121.354 1.00 22.56 221 ILE A O 1
ATOM 1439 N N . PRO A 1 606 ? 132.455 129.804 120.022 1.00 21.84 222 PRO A N 1
ATOM 1440 C CA . PRO A 1 606 ? 132.290 128.575 120.802 1.00 21.84 222 PRO A CA 1
ATOM 1441 C C . PRO A 1 606 ? 133.570 127.726 120.858 1.00 21.84 222 PRO A C 1
ATOM 1442 O O . PRO A 1 606 ? 133.879 127.229 121.920 1.00 21.84 222 PRO A O 1
ATOM 1446 N N . LEU A 1 607 ? 134.287 127.604 119.736 1.00 23.09 223 LEU A N 1
ATOM 1447 C CA . LEU A 1 607 ? 135.526 126.780 119.693 1.00 23.09 223 LEU A CA 1
ATOM 1448 C C . LEU A 1 607 ? 136.563 127.370 120.654 1.00 23.09 223 LEU A C 1
ATOM 1449 O O . LEU A 1 607 ? 137.221 126.585 121.356 1.00 23.09 223 LEU A O 1
ATOM 1454 N N . SER A 1 608 ? 136.684 128.699 120.698 1.00 20.51 224 SER A N 1
ATOM 1455 C CA . SER A 1 608 ? 137.708 129.339 121.562 1.00 20.51 224 SER A CA 1
ATOM 1456 C C . SER A 1 608 ? 137.431 128.998 123.029 1.00 20.51 224 SER A C 1
ATOM 1457 O O . SER A 1 608 ? 138.398 128.715 123.757 1.00 20.51 224 SER A O 1
ATOM 1460 N N . ILE A 1 609 ? 136.160 129.014 123.436 1.00 19.67 225 ILE A N 1
ATOM 1461 C CA . ILE A 1 609 ? 135.800 128.730 124.857 1.00 19.67 225 ILE A CA 1
ATOM 1462 C C . ILE A 1 609 ? 136.045 127.243 125.139 1.00 19.67 225 ILE A C 1
ATOM 1463 O O . ILE A 1 609 ? 136.640 126.935 126.189 1.00 19.67 225 ILE A O 1
ATOM 1468 N N . ILE A 1 610 ? 135.614 126.363 124.231 1.00 17.98 226 ILE A N 1
ATOM 1469 C CA . ILE A 1 610 ? 135.788 124.891 124.416 1.00 17.98 226 ILE A CA 1
ATOM 1470 C C . ILE A 1 610 ? 137.283 124.585 124.554 1.00 17.98 226 ILE A C 1
ATOM 1471 O O . ILE A 1 610 ? 137.644 123.802 125.451 1.00 17.98 226 ILE A O 1
ATOM 1476 N N . SER A 1 611 ? 138.120 125.221 123.730 1.00 18.98 227 SER A N 1
ATOM 1477 C CA . SER A 1 611 ? 139.584 124.968 123.771 1.00 18.98 227 SER A CA 1
ATOM 1478 C C . SER A 1 611 ? 140.153 125.385 125.129 1.00 18.98 227 SER A C 1
ATOM 1479 O O . SER A 1 611 ? 140.963 124.626 125.678 1.00 18.98 227 SER A O 1
ATOM 1482 N N . VAL A 1 612 ? 139.734 126.543 125.649 1.00 18.42 228 VAL A N 1
ATOM 1483 C CA . VAL A 1 612 ? 140.282 127.052 126.942 1.00 18.42 228 VAL A CA 1
ATOM 1484 C C . VAL A 1 612 ? 139.900 126.092 128.075 1.00 18.42 228 VAL A C 1
ATOM 1485 O O . VAL A 1 612 ? 140.779 125.778 128.898 1.00 18.42 228 VAL A O 1
ATOM 1489 N N . TYR A 1 613 ? 138.658 125.602 128.085 1.00 23.17 229 TYR A N 1
ATOM 1490 C CA . TYR A 1 613 ? 138.199 124.752 129.215 1.00 23.17 229 TYR A CA 1
ATOM 1491 C C . TYR A 1 613 ? 138.822 123.356 129.138 1.00 23.17 229 TYR A C 1
ATOM 1492 O O . TYR A 1 613 ? 139.353 122.898 130.162 1.00 23.17 229 TYR A O 1
ATOM 1501 N N . TYR A 1 614 ? 138.747 122.703 127.977 1.00 19.65 230 TYR A N 1
ATOM 1502 C CA . TYR A 1 614 ? 139.265 121.316 127.842 1.00 19.65 230 TYR A CA 1
ATOM 1503 C C . TYR A 1 614 ? 140.783 121.299 128.010 1.00 19.65 230 TYR A C 1
ATOM 1504 O O . TYR A 1 614 ? 141.302 120.334 128.628 1.00 19.65 230 TYR A O 1
ATOM 1513 N N . TYR A 1 615 ? 141.482 122.304 127.471 1.00 21.19 231 TYR A N 1
ATOM 1514 C CA . TYR A 1 615 ? 142.906 122.315 127.763 1.00 21.19 231 TYR A CA 1
ATOM 1515 C C . TYR A 1 615 ? 143.152 122.296 129.260 1.00 21.19 231 TYR A C 1
ATOM 1516 O O . TYR A 1 615 ? 144.009 121.549 129.746 1.00 21.19 231 TYR A O 1
ATOM 1525 N N . PHE A 1 616 ? 142.410 123.111 130.014 1.00 22.34 232 PHE A N 1
ATOM 1526 C CA . PHE A 1 616 ? 142.593 123.111 131.464 1.00 22.34 232 PHE A CA 1
ATOM 1527 C C . PHE A 1 616 ? 142.196 121.773 132.081 1.00 22.34 232 PHE A C 1
ATOM 1528 O O . PHE A 1 616 ? 142.876 121.273 132.986 1.00 22.34 232 PHE A O 1
ATOM 1536 N N . ILE A 1 617 ? 141.107 121.174 131.601 1.00 35.50 233 ILE A N 1
ATOM 1537 C CA . ILE A 1 617 ? 140.705 119.861 132.097 1.00 35.50 233 ILE A CA 1
ATOM 1538 C C . ILE A 1 617 ? 141.812 118.838 131.886 1.00 35.50 233 ILE A C 1
ATOM 1539 O O . ILE A 1 617 ? 142.148 118.081 132.801 1.00 35.50 233 ILE A O 1
ATOM 1544 N N . ALA A 1 618 ? 142.377 118.771 130.678 1.00 21.89 234 ALA A N 1
ATOM 1545 C CA . ALA A 1 618 ? 143.407 117.770 130.413 1.00 21.89 234 ALA A CA 1
ATOM 1546 C C . ALA A 1 618 ? 144.657 118.025 131.242 1.00 21.89 234 ALA A C 1
ATOM 1547 O O . ALA A 1 618 ? 145.256 117.089 131.789 1.00 21.89 234 ALA A O 1
ATOM 1549 N N . LYS A 1 619 ? 145.056 119.295 131.337 1.00 19.74 235 LYS A N 1
ATOM 1550 C CA . LYS A 1 619 ? 146.256 119.664 132.134 1.00 19.74 235 LYS A CA 1
ATOM 1551 C C . LYS A 1 619 ? 146.103 119.116 133.555 1.00 19.74 235 LYS A C 1
ATOM 1552 O O . LYS A 1 619 ? 147.019 118.408 134.012 1.00 19.74 235 LYS A O 1
ATOM 1558 N N . ASN A 1 620 ? 144.992 119.438 134.223 1.00 20.89 236 ASN A N 1
ATOM 1559 C CA . ASN A 1 620 ? 144.763 118.992 135.624 1.00 20.89 236 ASN A CA 1
ATOM 1560 C C . ASN A 1 620 ? 144.647 117.465 135.708 1.00 20.89 236 ASN A C 1
ATOM 1561 O O . ASN A 1 620 ? 145.182 116.902 136.671 1.00 20.89 236 ASN A O 1
ATOM 1566 N N . LEU A 1 621 ? 143.964 116.824 134.755 1.00 20.17 237 LEU A N 1
ATOM 1567 C CA . LEU A 1 621 ? 143.760 115.351 134.825 1.00 20.17 237 LEU A CA 1
ATOM 1568 C C . LEU A 1 621 ? 145.118 114.645 134.778 1.00 20.17 237 LEU A C 1
ATOM 1569 O O . LEU A 1 621 ? 145.265 113.622 135.472 1.00 20.17 237 LEU A O 1
ATOM 1574 N N . ILE A 1 622 ? 146.065 115.160 133.987 1.00 19.54 238 ILE A N 1
ATOM 1575 C CA . ILE A 1 622 ? 147.402 114.573 133.963 1.00 19.54 238 ILE A CA 1
ATOM 1576 C C . ILE A 1 622 ? 148.163 114.905 135.241 1.00 19.54 238 ILE A C 1
ATOM 1577 O O . ILE A 1 622 ? 148.814 114.035 135.842 1.00 19.54 238 ILE A O 1
ATOM 1582 N N . GLN A 1 623 ? 148.099 116.167 135.669 1.00 24.52 239 GLN A N 1
ATOM 1583 C CA . GLN A 1 623 ? 148.794 116.583 136.918 1.00 24.52 239 GLN A CA 1
ATOM 1584 C C . GLN A 1 623 ? 148.341 115.668 138.059 1.00 24.52 239 GLN A C 1
ATOM 1585 O O . GLN A 1 623 ? 149.202 115.242 138.850 1.00 24.52 239 GLN A O 1
ATOM 1591 N N . SER A 1 624 ? 147.043 115.359 138.121 1.00 23.19 240 SER A N 1
ATOM 1592 C CA . SER A 1 624 ? 146.481 114.491 139.189 1.00 23.19 240 SER A CA 1
ATOM 1593 C C . SER A 1 624 ? 147.050 113.073 139.114 1.00 23.19 240 SER A C 1
ATOM 1594 O O . SER A 1 624 ? 147.271 112.482 140.186 1.00 23.19 240 SER A O 1
ATOM 1597 N N . ALA A 1 625 ? 147.275 112.543 137.908 1.00 25.19 241 ALA A N 1
ATOM 1598 C CA . ALA A 1 625 ? 147.708 111.131 137.768 1.00 25.19 241 ALA A CA 1
ATOM 1599 C C . ALA A 1 625 ? 149.040 110.885 138.486 1.00 25.19 241 ALA A C 1
ATOM 1600 O O . ALA A 1 625 ? 149.161 109.832 139.138 1.00 25.19 241 ALA A O 1
ATOM 1602 N N . TYR A 1 626 ? 150.000 111.806 138.372 1.00 36.82 242 TYR A N 1
ATOM 1603 C CA . TYR A 1 626 ? 151.333 111.576 138.990 1.00 36.82 242 TYR A CA 1
ATOM 1604 C C . TYR A 1 626 ? 151.362 112.124 140.423 1.00 36.82 242 TYR A C 1
ATOM 1605 O O . TYR A 1 626 ? 152.380 111.930 141.114 1.00 36.82 242 TYR A O 1
ATOM 1614 N N . ASN A 1 627 ? 150.284 112.787 140.851 1.00 33.92 243 ASN A N 1
ATOM 1615 C CA . ASN A 1 627 ? 150.216 113.366 142.222 1.00 33.92 243 ASN A CA 1
ATOM 1616 C C . ASN A 1 627 ? 149.256 112.550 143.097 1.00 33.92 243 ASN A C 1
ATOM 1617 O O . ASN A 1 627 ? 148.863 113.064 144.160 1.00 33.92 243 ASN A O 1
ATOM 1622 N N . LEU A 1 628 ? 148.895 111.335 142.671 1.00 27.48 244 LEU A N 1
ATOM 1623 C CA . LEU A 1 628 ? 147.906 110.520 143.428 1.00 27.48 244 LEU A CA 1
ATOM 1624 C C . LEU A 1 628 ? 148.445 110.263 144.840 1.00 27.48 244 LEU A C 1
ATOM 1625 O O . LEU A 1 628 ? 149.637 109.923 144.962 1.00 27.48 244 LEU A O 1
ATOM 1630 N N . PRO A 1 629 ? 147.625 110.404 145.907 1.00 23.07 245 PRO A N 1
ATOM 1631 C CA . PRO A 1 629 ? 148.093 110.243 147.291 1.00 23.07 245 PRO A CA 1
ATOM 1632 C C . PRO A 1 629 ? 148.158 108.784 147.766 1.00 23.07 245 PRO A C 1
ATOM 1633 O O . PRO A 1 629 ? 147.547 108.485 148.774 1.00 23.07 245 PRO A O 1
ATOM 1637 N N . VAL A 1 630 ? 148.882 107.920 147.045 1.00 26.23 246 VAL A N 1
ATOM 1638 C CA . VAL A 1 630 ? 149.035 106.529 147.454 1.00 26.23 246 VAL A CA 1
ATOM 1639 C C . VAL A 1 630 ? 150.523 106.256 147.597 1.00 26.23 246 VAL A C 1
ATOM 1640 O O . VAL A 1 630 ? 151.326 106.775 146.816 1.00 26.23 246 VAL A O 1
ATOM 1644 N N . GLU A 1 631 ? 150.893 105.471 148.611 1.00 33.40 247 GLU A N 1
ATOM 1645 C CA . GLU A 1 631 ? 152.301 105.135 148.807 1.00 33.40 247 GLU A CA 1
ATOM 1646 C C . GLU A 1 631 ? 152.791 104.143 147.760 1.00 33.40 247 GLU A C 1
ATOM 1647 O O . GLU A 1 631 ? 153.883 104.305 147.205 1.00 33.40 247 GLU A O 1
ATOM 1653 N N . GLY A 1 632 ? 152.000 103.112 147.474 1.00 43.64 248 GLY A N 1
ATOM 1654 C CA . GLY A 1 632 ? 152.375 102.123 146.483 1.00 43.64 248 GLY A CA 1
ATOM 1655 C C . GLY A 1 632 ? 151.921 102.481 145.083 1.00 43.64 248 GLY A C 1
ATOM 1656 O O . GLY A 1 632 ? 150.725 102.418 144.780 1.00 43.64 248 GLY A O 1
ATOM 1657 N N . ASN A 1 633 ? 152.869 102.848 144.217 1.00 49.90 249 ASN A N 1
ATOM 1658 C CA . ASN A 1 633 ? 152.521 103.271 142.863 1.00 49.90 249 ASN A CA 1
ATOM 1659 C C . ASN A 1 633 ? 151.965 102.120 142.038 1.00 49.90 249 ASN A C 1
ATOM 1660 O O . ASN A 1 633 ? 151.170 102.341 141.119 1.00 49.90 249 ASN A O 1
ATOM 1665 N N . ILE A 1 634 ? 152.378 100.888 142.340 1.00 42.73 250 ILE A N 1
ATOM 1666 C CA . ILE A 1 634 ? 151.929 99.744 141.552 1.00 42.73 250 ILE A CA 1
ATOM 1667 C C . ILE A 1 634 ? 150.429 99.529 141.711 1.00 42.73 250 ILE A C 1
ATOM 1668 O O . ILE A 1 634 ? 149.711 99.303 140.729 1.00 42.73 250 ILE A O 1
ATOM 1673 N N . HIS A 1 635 ? 149.921 99.648 142.937 1.00 39.02 251 HIS A N 1
ATOM 1674 C CA . HIS A 1 635 ? 148.533 99.291 143.204 1.00 39.02 251 HIS A CA 1
ATOM 1675 C C . HIS A 1 635 ? 147.570 100.150 142.398 1.00 39.02 251 HIS A C 1
ATOM 1676 O O . HIS A 1 635 ? 146.420 99.758 142.170 1.00 39.02 251 HIS A O 1
ATOM 1683 N N . VAL A 1 636 ? 148.025 101.314 141.938 1.00 37.02 252 VAL A N 1
ATOM 1684 C CA . VAL A 1 636 ? 147.142 102.245 141.252 1.00 37.02 252 VAL A CA 1
ATOM 1685 C C . VAL A 1 636 ? 147.488 102.384 139.777 1.00 37.02 252 VAL A C 1
ATOM 1686 O O . VAL A 1 636 ? 146.986 103.303 139.120 1.00 37.02 252 VAL A O 1
ATOM 1690 N N . LYS A 1 637 ? 148.332 101.496 139.234 1.00 35.65 253 LYS A N 1
ATOM 1691 C CA . LYS A 1 637 ? 148.781 101.684 137.852 1.00 35.65 253 LYS A CA 1
ATOM 1692 C C . LYS A 1 637 ? 147.600 101.876 136.912 1.00 35.65 253 LYS A C 1
ATOM 1693 O O . LYS A 1 637 ? 147.528 102.867 136.178 1.00 35.65 253 LYS A O 1
ATOM 1699 N N . LYS A 1 638 ? 146.626 100.970 136.984 1.00 34.08 254 LYS A N 1
ATOM 1700 C CA . LYS A 1 638 ? 145.447 101.071 136.136 1.00 34.08 254 LYS A CA 1
ATOM 1701 C C . LYS A 1 638 ? 144.834 102.458 136.214 1.00 34.08 254 LYS A C 1
ATOM 1702 O O . LYS A 1 638 ? 144.631 103.117 135.188 1.00 34.08 254 LYS A O 1
ATOM 1708 N N . GLN A 1 639 ? 144.597 102.946 137.433 1.00 33.28 255 GLN A N 1
ATOM 1709 C CA . GLN A 1 639 ? 143.963 104.249 137.589 1.00 33.28 255 GLN A CA 1
ATOM 1710 C C . GLN A 1 639 ? 144.749 105.321 136.863 1.00 33.28 255 GLN A C 1
ATOM 1711 O O . GLN A 1 639 ? 144.177 106.097 136.093 1.00 33.28 255 GLN A O 1
ATOM 1717 N N . ILE A 1 640 ? 146.071 105.335 137.033 1.00 29.08 256 ILE A N 1
ATOM 1718 C CA . ILE A 1 640 ? 146.867 106.353 136.362 1.00 29.08 256 ILE A CA 1
ATOM 1719 C C . ILE A 1 640 ? 146.629 106.292 134.864 1.00 29.08 256 ILE A C 1
ATOM 1720 O O . ILE A 1 640 ? 146.303 107.305 134.232 1.00 29.08 256 ILE A O 1
ATOM 1725 N N . GLU A 1 641 ? 146.693 105.090 134.288 1.00 30.79 257 GLU A N 1
ATOM 1726 C CA . GLU A 1 641 ? 146.463 104.967 132.856 1.00 30.79 257 GLU A CA 1
ATOM 1727 C C . GLU A 1 641 ? 145.138 105.595 132.477 1.00 30.79 257 GLU A C 1
ATOM 1728 O O . GLU A 1 641 ? 145.081 106.432 131.569 1.00 30.79 257 GLU A O 1
ATOM 1734 N N . SER A 1 642 ? 144.081 105.279 133.225 1.00 26.81 258 SER A N 1
ATOM 1735 C CA . SER A 1 642 ? 142.766 105.789 132.871 1.00 26.81 258 SER A CA 1
ATOM 1736 C C . SER A 1 642 ? 142.765 107.308 132.845 1.00 26.81 258 SER A C 1
ATOM 1737 O O . SER A 1 642 ? 142.272 107.917 131.889 1.00 26.81 258 SER A O 1
ATOM 1740 N N . ARG A 1 643 ? 143.370 107.942 133.850 1.00 25.01 259 ARG A N 1
ATOM 1741 C CA . ARG A 1 643 ? 143.423 109.397 133.840 1.00 25.01 259 ARG A CA 1
ATOM 1742 C C . ARG A 1 643 ? 144.155 109.898 132.615 1.00 25.01 259 ARG A C 1
ATOM 1743 O O . ARG A 1 643 ? 143.650 110.766 131.898 1.00 25.01 259 ARG A O 1
ATOM 1751 N N . LYS A 1 644 ? 145.314 109.308 132.311 1.00 26.59 260 LYS A N 1
ATOM 1752 C CA . LYS A 1 644 ? 146.058 109.730 131.131 1.00 26.59 260 LYS A CA 1
ATOM 1753 C C . LYS A 1 644 ? 145.250 109.506 129.868 1.00 26.59 260 LYS A C 1
ATOM 1754 O O . LYS A 1 644 ? 145.388 110.252 128.895 1.00 26.59 260 LYS A O 1
ATOM 1760 N N . ARG A 1 645 ? 144.331 108.536 129.861 1.00 30.00 261 ARG A N 1
ATOM 1761 C CA . ARG A 1 645 ? 143.456 108.339 128.666 1.00 30.00 261 ARG A CA 1
ATOM 1762 C C . ARG A 1 645 ? 142.397 109.447 128.576 1.00 30.00 261 ARG A C 1
ATOM 1763 O O . ARG A 1 645 ? 142.140 109.949 127.442 1.00 30.00 261 ARG A O 1
ATOM 1771 N N . LEU A 1 646 ? 141.823 109.844 129.716 1.00 26.74 262 LEU A N 1
ATOM 1772 C CA . LEU A 1 646 ? 140.720 110.843 129.701 1.00 26.74 262 LEU A CA 1
ATOM 1773 C C . LEU A 1 646 ? 141.227 112.152 129.100 1.00 26.74 262 LEU A C 1
ATOM 1774 O O . LEU A 1 646 ? 140.473 112.763 128.339 1.00 26.74 262 LEU A O 1
ATOM 1779 N N . ALA A 1 647 ? 142.454 112.547 129.406 1.00 22.35 263 ALA A N 1
ATOM 1780 C CA . ALA A 1 647 ? 142.980 113.827 128.893 1.00 22.35 263 ALA A CA 1
ATOM 1781 C C . ALA A 1 647 ? 143.017 113.795 127.356 1.00 22.35 263 ALA A C 1
ATOM 1782 O O . ALA A 1 647 ? 142.484 114.756 126.684 1.00 22.35 263 ALA A O 1
ATOM 1784 N N . LYS A 1 648 ? 143.547 112.706 126.795 1.00 24.49 264 LYS A N 1
ATOM 1785 C CA . LYS A 1 648 ? 143.662 112.582 125.320 1.00 24.49 264 LYS A CA 1
ATOM 1786 C C . LYS A 1 648 ? 142.271 112.631 124.685 1.00 24.49 264 LYS A C 1
ATOM 1787 O O . LYS A 1 648 ? 142.120 113.345 123.689 1.00 24.49 264 LYS A O 1
ATOM 1793 N N . THR A 1 649 ? 141.287 111.943 125.264 1.00 23.14 265 THR A N 1
ATOM 1794 C CA . THR A 1 649 ? 139.926 111.909 124.674 1.00 23.14 265 THR A CA 1
ATOM 1795 C C . THR A 1 649 ? 139.329 113.322 124.656 1.00 23.14 265 THR A C 1
ATOM 1796 O O . THR A 1 649 ? 138.695 113.664 123.654 1.00 23.14 265 THR A O 1
ATOM 1800 N N . VAL A 1 650 ? 139.520 114.111 125.714 1.00 21.91 266 VAL A N 1
ATOM 1801 C CA . VAL A 1 650 ? 139.010 115.516 125.790 1.00 21.91 266 VAL A CA 1
ATOM 1802 C C . VAL A 1 650 ? 139.704 116.390 124.727 1.00 21.91 266 VAL A C 1
ATOM 1803 O O . VAL A 1 650 ? 139.012 117.206 124.003 1.00 21.91 266 VAL A O 1
ATOM 1807 N N . LEU A 1 651 ? 141.013 116.206 124.561 1.00 25.01 267 LEU A N 1
ATOM 1808 C CA . LEU A 1 651 ? 141.683 116.964 123.472 1.00 25.01 267 LEU A CA 1
ATOM 1809 C C . LEU A 1 651 ? 141.129 116.538 122.099 1.00 25.01 267 LEU A C 1
ATOM 1810 O O . LEU A 1 651 ? 141.017 117.412 121.229 1.00 25.01 267 LEU A O 1
ATOM 1815 N N . VAL A 1 652 ? 140.821 115.252 121.897 1.00 26.41 268 VAL A N 1
ATOM 1816 C CA . VAL A 1 652 ? 140.213 114.755 120.623 1.00 26.41 268 VAL A CA 1
ATOM 1817 C C . VAL A 1 652 ? 138.834 115.392 120.435 1.00 26.41 268 VAL A C 1
ATOM 1818 O O . VAL A 1 652 ? 138.528 115.778 119.296 1.00 26.41 268 VAL A O 1
ATOM 1822 N N . PHE A 1 653 ? 138.049 115.532 121.503 1.00 29.21 269 PHE A N 1
ATOM 1823 C CA . PHE A 1 653 ? 136.734 116.221 121.424 1.00 29.21 269 PHE A CA 1
ATOM 1824 C C . PHE A 1 653 ? 136.949 117.664 120.953 1.00 29.21 269 PHE A C 1
ATOM 1825 O O . PHE A 1 653 ? 136.131 118.136 120.159 1.00 29.21 269 PHE A O 1
ATOM 1833 N N . VAL A 1 654 ? 137.990 118.356 121.433 1.00 25.01 270 VAL A N 1
ATOM 1834 C CA . VAL A 1 654 ? 138.225 119.725 120.863 1.00 25.01 270 VAL A CA 1
ATOM 1835 C C . VAL A 1 654 ? 138.559 119.694 119.360 1.00 25.01 270 VAL A C 1
ATOM 1836 O O . VAL A 1 654 ? 138.197 120.663 118.713 1.00 25.01 270 VAL A O 1
ATOM 1840 N N . GLY A 1 655 ? 139.227 118.664 118.818 1.00 27.39 271 GLY A N 1
ATOM 1841 C CA . GLY A 1 655 ? 139.663 118.615 117.436 1.00 27.39 271 GLY A CA 1
ATOM 1842 C C . GLY A 1 655 ? 138.543 118.251 116.489 1.00 27.39 271 GLY A C 1
ATOM 1843 O O . GLY A 1 655 ? 138.319 118.942 115.494 1.00 27.39 271 GLY A O 1
ATOM 1844 N N . LEU A 1 656 ? 137.777 117.212 116.823 1.00 30.52 272 LEU A N 1
ATOM 1845 C CA . LEU A 1 656 ? 136.666 116.818 115.967 1.00 30.52 272 LEU A CA 1
ATOM 1846 C C . LEU A 1 656 ? 135.757 118.001 115.684 1.00 30.52 272 LEU A C 1
ATOM 1847 O O . LEU A 1 656 ? 135.523 118.352 114.520 1.00 30.52 272 LEU A O 1
ATOM 1852 N N . PHE A 1 657 ? 135.305 118.683 116.738 1.00 29.20 273 PHE A N 1
ATOM 1853 C CA . PHE A 1 657 ? 134.365 119.780 116.548 1.00 29.20 273 PHE A CA 1
ATOM 1854 C C . PHE A 1 657 ? 134.954 120.833 115.627 1.00 29.20 273 PHE A C 1
ATOM 1855 O O . PHE A 1 657 ? 134.249 121.397 114.786 1.00 29.20 273 PHE A O 1
ATOM 1863 N N . ALA A 1 658 ? 136.252 121.106 115.760 1.00 28.47 274 ALA A N 1
ATOM 1864 C CA . ALA A 1 658 ? 136.865 122.081 114.871 1.00 28.47 274 ALA A CA 1
ATOM 1865 C C . ALA A 1 658 ? 136.809 121.592 113.433 1.00 28.47 274 ALA A C 1
ATOM 1866 O O . ALA A 1 658 ? 136.247 122.262 112.557 1.00 28.47 274 ALA A O 1
ATOM 1868 N N . PHE A 1 659 ? 137.292 120.373 113.197 1.00 38.13 275 PHE A N 1
ATOM 1869 C CA . PHE A 1 659 ? 137.418 119.870 111.839 1.00 38.13 275 PHE A CA 1
ATOM 1870 C C . PHE A 1 659 ? 136.081 119.958 111.128 1.00 38.13 275 PHE A C 1
ATOM 1871 O O . PHE A 1 659 ? 135.930 120.696 110.150 1.00 38.13 275 PHE A O 1
ATOM 1879 N N . CYS A 1 660 ? 135.070 119.287 111.682 1.00 39.33 276 CYS A N 1
ATOM 1880 C CA . CYS A 1 660 ? 133.761 119.225 111.044 1.00 39.33 276 CYS A CA 1
ATOM 1881 C C . CYS A 1 660 ? 133.198 120.612 110.751 1.00 39.33 276 CYS A C 1
ATOM 1882 O O . CYS A 1 660 ? 132.555 120.821 109.717 1.00 39.33 276 CYS A O 1
ATOM 1885 N N . TRP A 1 661 ? 133.421 121.583 111.639 1.00 35.42 277 TRP A N 1
ATOM 1886 C CA . TRP A 1 661 ? 132.746 122.855 111.409 1.00 35.42 277 TRP A CA 1
ATOM 1887 C C . TRP A 1 661 ? 133.563 123.817 110.569 1.00 35.42 277 TRP A C 1
ATOM 1888 O O . TRP A 1 661 ? 133.102 124.930 110.318 1.00 35.42 277 TRP A O 1
ATOM 1899 N N . LEU A 1 662 ? 134.754 123.437 110.122 1.00 32.83 278 LEU A N 1
ATOM 1900 C CA . LEU A 1 662 ? 135.518 124.390 109.322 1.00 32.83 278 LEU A CA 1
ATOM 1901 C C . LEU A 1 662 ? 135.078 124.429 107.866 1.00 32.83 278 LEU A C 1
ATOM 1902 O O . LEU A 1 662 ? 134.875 125.536 107.341 1.00 32.83 278 LEU A O 1
ATOM 1907 N N . PRO A 1 663 ? 134.921 123.301 107.147 1.00 36.33 279 PRO A N 1
ATOM 1908 C CA . PRO A 1 663 ? 134.550 123.410 105.730 1.00 36.33 279 PRO A CA 1
ATOM 1909 C C . PRO A 1 663 ? 133.138 123.930 105.511 1.00 36.33 279 PRO A C 1
ATOM 1910 O O . PRO A 1 663 ? 132.934 124.778 104.640 1.00 36.33 279 PRO A O 1
ATOM 1914 N N . ASN A 1 664 ? 132.170 123.438 106.292 1.00 39.66 280 ASN A N 1
ATOM 1915 C CA . ASN A 1 664 ? 130.765 123.916 106.177 1.00 39.66 280 ASN A CA 1
ATOM 1916 C C . ASN A 1 664 ? 130.769 125.446 106.173 1.00 39.66 280 ASN A C 1
ATOM 1917 O O . ASN A 1 664 ? 130.168 126.036 105.255 1.00 39.66 280 ASN A O 1
ATOM 1922 N N . HIS A 1 665 ? 131.412 126.055 107.171 1.00 34.72 281 HIS A N 1
ATOM 1923 C CA . HIS A 1 665 ? 131.487 127.536 107.261 1.00 34.72 281 HIS A CA 1
ATOM 1924 C C . HIS A 1 665 ? 132.275 128.123 106.084 1.00 34.72 281 HIS A C 1
ATOM 1925 O O . HIS A 1 665 ? 131.838 129.158 105.558 1.00 34.72 281 HIS A O 1
ATOM 1932 N N . VAL A 1 666 ? 133.379 127.485 105.685 1.00 35.49 282 VAL A N 1
ATOM 1933 C CA . VAL A 1 666 ? 134.232 128.019 104.578 1.00 35.49 282 VAL A CA 1
ATOM 1934 C C . VAL A 1 666 ? 133.411 128.068 103.283 1.00 35.49 282 VAL A C 1
ATOM 1935 O O . VAL A 1 666 ? 133.422 129.123 102.622 1.00 35.49 282 VAL A O 1
ATOM 1939 N N . ILE A 1 667 ? 132.714 126.977 102.949 1.00 38.49 283 ILE A N 1
ATOM 1940 C CA . ILE A 1 667 ? 131.908 126.928 101.692 1.00 38.49 283 ILE A CA 1
ATOM 1941 C C . ILE A 1 667 ? 130.815 127.997 101.768 1.00 38.49 283 ILE A C 1
ATOM 1942 O O . ILE A 1 667 ? 130.686 128.761 100.804 1.00 38.49 283 ILE A O 1
ATOM 1947 N N . TYR A 1 668 ? 130.130 128.108 102.909 1.00 41.13 284 TYR A N 1
ATOM 1948 C CA . TYR A 1 668 ? 129.023 129.089 103.058 1.00 41.13 284 TYR A CA 1
ATOM 1949 C C . TYR A 1 668 ? 129.570 130.509 102.894 1.00 41.13 284 TYR A C 1
ATOM 1950 O O . TYR A 1 668 ? 128.968 131.290 102.137 1.00 41.13 284 TYR A O 1
ATOM 1959 N N . LEU A 1 669 ? 130.672 130.828 103.577 1.00 38.35 285 LEU A N 1
ATOM 1960 C CA . LEU A 1 669 ? 131.260 132.154 103.496 1.00 38.35 285 LEU A CA 1
ATOM 1961 C C . LEU A 1 669 ? 131.626 132.479 102.057 1.00 38.35 285 LEU A C 1
ATOM 1962 O O . LEU A 1 669 ? 131.240 133.529 101.530 1.00 38.35 285 LEU A O 1
ATOM 1967 N N . TYR A 1 670 ? 132.319 131.545 101.396 1.00 43.67 286 TYR A N 1
ATOM 1968 C CA . TYR A 1 670 ? 132.747 131.736 99.982 1.00 43.67 286 TYR A CA 1
ATOM 1969 C C . TYR A 1 670 ? 131.537 132.025 99.086 1.00 43.67 286 TYR A C 1
ATOM 1970 O O . TYR A 1 670 ? 131.589 132.999 98.310 1.00 43.67 286 TYR A O 1
ATOM 1979 N N . ARG A 1 671 ? 130.486 131.208 99.190 1.00 42.21 287 ARG A N 1
ATOM 1980 C CA . ARG A 1 671 ? 129.282 131.384 98.333 1.00 42.21 287 ARG A CA 1
ATOM 1981 C C . ARG A 1 671 ? 128.645 132.745 98.634 1.00 42.21 287 ARG A C 1
ATOM 1982 O O . ARG A 1 671 ? 128.115 133.361 97.700 1.00 42.21 287 ARG A O 1
ATOM 1990 N N . SER A 1 672 ? 128.665 133.173 99.898 1.00 44.24 288 SER A N 1
ATOM 1991 C CA . SER A 1 672 ? 128.045 134.466 100.290 1.00 44.24 288 SER A CA 1
ATOM 1992 C C . SER A 1 672 ? 128.877 135.664 99.807 1.00 44.24 288 SER A C 1
ATOM 1993 O O . SER A 1 672 ? 128.277 136.735 99.601 1.00 44.24 288 SER A O 1
ATOM 1996 N N . TYR A 1 673 ? 130.195 135.507 99.639 1.00 48.04 289 TYR A N 1
ATOM 1997 C CA . TYR A 1 673 ? 131.009 136.625 99.092 1.00 48.04 289 TYR A CA 1
ATOM 1998 C C . TYR A 1 673 ? 130.749 136.701 97.587 1.00 48.04 289 TYR A C 1
ATOM 1999 O O . TYR A 1 673 ? 130.428 137.799 97.094 1.00 48.04 289 TYR A O 1
ATOM 2008 N N . HIS A 1 674 ? 130.881 135.576 96.880 1.00 56.96 290 HIS A N 1
ATOM 2009 C CA . HIS A 1 674 ? 130.500 135.551 95.444 1.00 56.96 290 HIS A CA 1
ATOM 2010 C C . HIS A 1 674 ? 129.006 135.228 95.391 1.00 56.96 290 HIS A C 1
ATOM 2011 O O . HIS A 1 674 ? 128.667 134.104 94.975 1.00 56.96 290 HIS A O 1
ATOM 2018 N N . TYR A 1 675 ? 128.152 136.167 95.812 1.00 61.31 291 TYR A N 1
ATOM 2019 C CA . TYR A 1 675 ? 126.693 135.887 95.890 1.00 61.31 291 TYR A CA 1
ATOM 2020 C C . TYR A 1 675 ? 126.047 136.052 94.513 1.00 61.31 291 TYR A C 1
ATOM 2021 O O . TYR A 1 675 ? 125.333 135.129 94.074 1.00 61.31 291 TYR A O 1
ATOM 2030 N N . SER A 1 676 ? 126.274 137.188 93.859 1.00 65.86 292 SER A N 1
ATOM 2031 C CA . SER A 1 676 ? 125.675 137.426 92.525 1.00 65.86 292 SER A CA 1
ATOM 2032 C C . SER A 1 676 ? 125.988 136.237 91.615 1.00 65.86 292 SER A C 1
ATOM 2033 O O . SER A 1 676 ? 125.046 135.699 91.009 1.00 65.86 292 SER A O 1
ATOM 2036 N N . GLU A 1 677 ? 127.262 135.843 91.534 1.00 69.07 293 GLU A N 1
ATOM 2037 C CA . GLU A 1 677 ? 127.684 134.726 90.648 1.00 69.07 293 GLU A CA 1
ATOM 2038 C C . GLU A 1 677 ? 127.204 133.378 91.191 1.00 69.07 293 GLU A C 1
ATOM 2039 O O . GLU A 1 677 ? 127.132 133.235 92.421 1.00 69.07 293 GLU A O 1
ATOM 2045 N N . VAL A 1 678 ? 126.885 132.430 90.307 1.00 66.29 294 VAL A N 1
ATOM 2046 C CA . VAL A 1 678 ? 126.517 131.055 90.749 1.00 66.29 294 VAL A CA 1
ATOM 2047 C C . VAL A 1 678 ? 127.538 130.103 90.120 1.00 66.29 294 VAL A C 1
ATOM 2048 O O . VAL A 1 678 ? 127.484 129.921 88.890 1.00 66.29 294 VAL A O 1
ATOM 2052 N N . ASP A 1 679 ? 128.421 129.535 90.953 1.00 70.70 295 ASP A N 1
ATOM 2053 C CA . ASP A 1 679 ? 129.525 128.670 90.455 1.00 70.70 295 ASP A CA 1
ATOM 2054 C C . ASP A 1 679 ? 129.126 127.194 90.449 1.00 70.70 295 ASP A C 1
ATOM 2055 O O . ASP A 1 679 ? 128.980 126.617 91.544 1.00 70.70 295 ASP A O 1
ATOM 2060 N N . THR A 1 680 ? 128.965 126.612 89.261 1.00 72.60 296 THR A N 1
ATOM 2061 C CA . THR A 1 680 ? 128.680 125.193 89.116 1.00 72.60 296 THR A CA 1
ATOM 2062 C C . THR A 1 680 ? 129.909 124.532 88.517 1.00 72.60 296 THR A C 1
ATOM 2063 O O . THR A 1 680 ? 130.181 124.687 87.322 1.00 72.60 296 THR A O 1
ATOM 2067 N N . SER A 1 681 ? 130.652 123.807 89.346 1.00 68.61 297 SER A N 1
ATOM 2068 C CA . SER A 1 681 ? 131.845 123.110 88.893 1.00 68.61 297 SER A CA 1
ATOM 2069 C C . SER A 1 681 ? 132.013 121.863 89.739 1.00 68.61 297 SER A C 1
ATOM 2070 O O . SER A 1 681 ? 131.391 121.721 90.793 1.00 68.61 297 SER A O 1
ATOM 2073 N N . MET A 1 682 ? 132.848 120.946 89.248 1.00 71.98 298 MET A N 1
ATOM 2074 C CA . MET A 1 682 ? 133.031 119.674 89.941 1.00 71.98 298 MET A CA 1
ATOM 2075 C C . MET A 1 682 ? 133.677 119.879 91.306 1.00 71.98 298 MET A C 1
ATOM 2076 O O . MET A 1 682 ? 133.269 119.266 92.303 1.00 71.98 298 MET A O 1
ATOM 2081 N N . LEU A 1 683 ? 134.690 120.745 91.367 1.00 62.39 299 LEU A N 1
ATOM 2082 C CA . LEU A 1 683 ? 135.322 121.062 92.640 1.00 62.39 299 LEU A CA 1
ATOM 2083 C C . LEU A 1 683 ? 134.295 121.541 93.654 1.00 62.39 299 LEU A C 1
ATOM 2084 O O . LEU A 1 683 ? 134.230 121.031 94.778 1.00 62.39 299 LEU 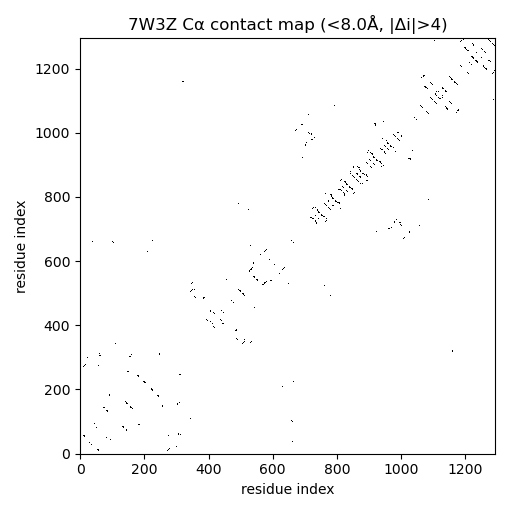A O 1
ATOM 2089 N N . HIS A 1 684 ? 133.476 122.518 93.265 1.00 58.11 300 HIS A N 1
ATOM 2090 C CA . HIS A 1 684 ? 132.495 123.074 94.187 1.00 58.11 300 HIS A CA 1
ATOM 2091 C C . HIS A 1 684 ? 131.456 122.031 94.574 1.00 58.11 300 HIS A C 1
ATOM 2092 O O . HIS A 1 684 ? 131.038 121.964 95.733 1.00 58.11 300 HIS A O 1
ATOM 2099 N N . PHE A 1 685 ? 131.044 121.193 93.625 1.00 60.23 301 PHE A N 1
ATOM 2100 C CA . PHE A 1 685 ? 130.053 120.164 93.921 1.00 60.23 301 PHE A CA 1
ATOM 2101 C C . PHE A 1 685 ? 130.557 119.204 94.994 1.00 60.23 301 PHE A C 1
ATOM 2102 O O . PHE A 1 685 ? 129.895 118.981 96.022 1.00 60.23 301 PHE A O 1
ATOM 2110 N N . VAL A 1 686 ? 131.750 118.645 94.783 1.00 60.79 302 VAL A N 1
ATOM 2111 C CA . VAL A 1 686 ? 132.273 117.650 95.715 1.00 60.79 302 VAL A CA 1
ATOM 2112 C C . VAL A 1 686 ? 132.602 118.293 97.056 1.00 60.79 302 VAL A C 1
ATOM 2113 O O . VAL A 1 686 ? 132.360 117.706 98.120 1.00 60.79 302 VAL A O 1
ATOM 2117 N N . THR A 1 687 ? 133.180 119.500 97.027 1.00 52.96 303 THR A N 1
ATOM 2118 C CA . THR A 1 687 ? 133.540 120.192 98.296 1.00 52.96 303 THR A CA 1
ATOM 2119 C C . THR A 1 687 ? 132.264 120.482 99.091 1.00 52.96 303 THR A C 1
ATOM 2120 O O . THR A 1 687 ? 132.304 120.340 100.325 1.00 52.96 303 THR A O 1
ATOM 2124 N N . SER A 1 688 ? 131.180 120.868 98.411 1.00 53.10 304 SER A N 1
ATOM 2125 C CA . SER A 1 688 ? 129.919 121.092 99.102 1.00 53.10 304 SER A CA 1
ATOM 2126 C C . SER A 1 688 ? 129.422 119.813 99.758 1.00 53.10 304 SER A C 1
ATOM 2127 O O . SER A 1 688 ? 129.037 119.820 100.935 1.00 53.10 304 SER A O 1
ATOM 2130 N N . ILE A 1 689 ? 129.438 118.702 99.018 1.00 57.69 305 ILE A N 1
ATOM 2131 C CA . ILE A 1 689 ? 128.953 117.403 99.579 1.00 57.69 305 ILE A CA 1
ATOM 2132 C C . ILE A 1 689 ? 129.782 117.059 100.820 1.00 57.69 305 ILE A C 1
ATOM 2133 O O . ILE A 1 689 ? 129.173 116.706 101.850 1.00 57.69 305 ILE A O 1
ATOM 2138 N N . CYS A 1 690 ? 131.112 117.180 100.737 1.00 54.38 306 CYS A N 1
ATOM 2139 C CA . CYS A 1 690 ? 131.980 116.795 101.846 1.00 54.38 306 CYS A CA 1
ATOM 2140 C C . CYS A 1 690 ? 131.769 117.693 103.056 1.00 54.38 306 CYS A C 1
ATOM 2141 O O . CYS A 1 690 ? 131.705 117.212 104.192 1.00 54.38 306 CYS A O 1
ATOM 2144 N N . ALA A 1 691 ? 131.666 119.004 102.814 1.00 45.96 307 ALA A N 1
ATOM 2145 C CA . ALA A 1 691 ? 131.513 119.981 103.919 1.00 45.96 307 ALA A CA 1
ATOM 2146 C C . ALA A 1 691 ? 130.232 119.703 104.709 1.00 45.96 307 ALA A C 1
ATOM 2147 O O . ALA A 1 691 ? 130.309 119.633 105.949 1.00 45.96 307 ALA A O 1
ATOM 2149 N N . ARG A 1 692 ? 129.098 119.572 104.017 1.00 53.18 308 ARG A N 1
ATOM 2150 C CA . ARG A 1 692 ? 127.799 119.357 104.708 1.00 53.18 308 ARG A CA 1
ATOM 2151 C C . ARG A 1 692 ? 127.822 118.024 105.465 1.00 53.18 308 ARG A C 1
ATOM 2152 O O . ARG A 1 692 ? 127.270 117.978 106.578 1.00 53.18 308 ARG A O 1
ATOM 2160 N N . LEU A 1 693 ? 128.424 116.986 104.877 1.00 55.39 309 LEU A N 1
ATOM 2161 C CA . LEU A 1 693 ? 128.530 115.668 105.560 1.00 55.39 309 LEU A CA 1
ATOM 2162 C C . LEU A 1 693 ? 129.380 115.808 106.829 1.00 55.39 309 LEU A C 1
ATOM 2163 O O . LEU A 1 693 ? 128.943 115.303 107.877 1.00 55.39 309 LEU A O 1
ATOM 2168 N N . LEU A 1 694 ? 130.542 116.464 106.734 1.00 47.72 310 LEU A N 1
ATOM 2169 C CA . LEU A 1 694 ? 131.387 116.690 107.934 1.00 47.72 310 LEU A CA 1
ATOM 2170 C C . LEU A 1 694 ? 130.546 117.408 108.996 1.00 47.72 310 LEU A C 1
ATOM 2171 O O . LEU A 1 694 ? 130.588 116.977 110.161 1.00 47.72 310 LEU A O 1
ATOM 2176 N N . ALA A 1 695 ? 129.794 118.441 108.602 1.00 47.86 311 ALA A N 1
ATOM 2177 C CA . ALA A 1 695 ? 128.987 119.164 109.576 1.00 47.86 311 ALA A CA 1
ATOM 2178 C C . ALA A 1 695 ? 127.954 118.253 110.224 1.00 47.86 311 ALA A C 1
ATOM 2179 O O . ALA A 1 695 ? 127.713 118.331 111.431 1.00 47.86 311 ALA A O 1
ATOM 2181 N N . PHE A 1 696 ? 127.327 117.381 109.435 1.00 58.42 312 PHE A N 1
ATOM 2182 C CA . PHE A 1 696 ? 126.328 116.482 110.009 1.00 58.42 312 PHE A CA 1
ATOM 2183 C C . PHE A 1 696 ? 126.944 115.411 110.895 1.00 58.42 312 PHE A C 1
ATOM 2184 O O . PHE A 1 696 ? 126.232 114.818 111.711 1.00 58.42 312 PHE A O 1
ATOM 2192 N N . THR A 1 697 ? 128.242 115.143 110.727 1.00 59.00 313 THR A N 1
ATOM 2193 C CA . THR A 1 697 ? 128.906 114.054 111.499 1.00 59.00 313 THR A CA 1
ATOM 2194 C C . THR A 1 697 ? 129.026 114.458 112.974 1.00 59.00 313 THR A C 1
ATOM 2195 O O . THR A 1 697 ? 129.042 113.553 113.828 1.00 59.00 313 THR A O 1
ATOM 2199 N N . ASN A 1 698 ? 129.061 115.761 113.266 1.00 61.04 314 ASN A N 1
ATOM 2200 C CA . ASN A 1 698 ? 129.269 116.222 114.666 1.00 61.04 314 ASN A CA 1
ATOM 2201 C C . ASN A 1 698 ? 128.119 115.739 115.561 1.00 61.04 314 ASN A C 1
ATOM 2202 O O . ASN A 1 698 ? 128.401 115.320 116.697 1.00 61.04 314 ASN A O 1
ATOM 2207 N N . SER A 1 699 ? 126.879 115.791 115.067 1.00 63.54 315 SER A N 1
ATOM 2208 C CA . SER A 1 699 ? 125.699 115.360 115.865 1.00 63.54 315 SER A CA 1
ATOM 2209 C C . SER A 1 699 ? 125.865 113.906 116.318 1.00 63.54 315 SER A C 1
ATOM 2210 O O . SER A 1 699 ? 125.336 113.568 117.393 1.00 63.54 315 SER A O 1
ATOM 2213 N N . CYS A 1 700 ? 126.613 113.099 115.559 1.00 69.23 316 CYS A N 1
ATOM 2214 C CA . CYS A 1 700 ? 126.748 111.658 115.902 1.00 69.23 316 CYS A CA 1
ATOM 2215 C C . CYS A 1 700 ? 128.044 111.395 116.684 1.00 69.23 316 CYS A C 1
ATOM 2216 O O . CYS A 1 700 ? 128.044 110.440 117.480 1.00 69.23 316 CYS A O 1
ATOM 2219 N N . VAL A 1 701 ? 129.094 112.207 116.497 1.00 63.65 317 VAL A N 1
ATOM 2220 C CA . VAL A 1 701 ? 130.323 111.989 117.321 1.00 63.65 317 VAL A CA 1
ATOM 2221 C C . VAL A 1 701 ? 130.093 112.493 118.753 1.00 63.65 317 VAL A C 1
ATOM 2222 O O . VAL A 1 701 ? 130.806 112.014 119.653 1.00 63.65 317 VAL A O 1
ATOM 2226 N N . ASN A 1 702 ? 129.068 113.313 118.980 1.00 62.78 318 ASN A N 1
ATOM 2227 C CA . ASN A 1 702 ? 128.805 113.866 120.339 1.00 62.78 318 ASN A CA 1
ATOM 2228 C C . ASN A 1 702 ? 128.439 112.741 121.325 1.00 62.78 318 ASN A C 1
ATOM 2229 O O . ASN A 1 702 ? 129.257 112.490 122.229 1.00 62.78 318 ASN A O 1
ATOM 2234 N N . PRO A 1 703 ? 127.271 112.060 121.246 1.00 65.48 319 PRO A N 1
ATOM 2235 C CA . PRO A 1 703 ? 126.969 110.935 122.145 1.00 65.48 319 PRO A CA 1
ATOM 2236 C C . PRO A 1 703 ? 127.845 109.680 121.999 1.00 65.48 319 PRO A C 1
ATOM 2237 O O . PRO A 1 703 ? 128.163 109.096 123.007 1.00 65.48 319 PRO A O 1
ATOM 2241 N N . PHE A 1 704 ? 128.189 109.288 120.766 1.00 69.09 320 PHE A N 1
ATOM 2242 C CA . PHE A 1 704 ? 128.930 108.014 120.537 1.00 69.09 320 PHE A CA 1
ATOM 2243 C C . PHE A 1 704 ? 130.306 108.009 121.212 1.00 69.09 320 PHE A C 1
ATOM 2244 O O . PHE A 1 704 ? 130.722 106.931 121.674 1.00 69.09 320 PHE A O 1
ATOM 2252 N N . ALA A 1 705 ? 130.932 109.183 121.334 1.00 64.70 321 ALA A N 1
ATOM 2253 C CA . ALA A 1 705 ? 132.252 109.289 121.999 1.00 64.70 321 ALA A CA 1
ATOM 2254 C C . ALA A 1 705 ? 132.092 109.099 123.510 1.00 64.70 321 ALA A C 1
ATOM 2255 O O . ALA A 1 705 ? 132.946 108.416 124.104 1.00 64.70 321 ALA A O 1
ATOM 2257 N N . LEU A 1 706 ? 131.058 109.693 124.113 1.00 57.98 322 LEU A N 1
ATOM 2258 C CA . LEU A 1 706 ? 130.795 109.447 125.558 1.00 57.98 322 LEU A CA 1
ATOM 2259 C C . LEU A 1 706 ? 130.471 107.963 125.727 1.00 57.98 322 LEU A C 1
ATOM 2260 O O . LEU A 1 706 ? 130.916 107.372 126.729 1.00 57.98 322 LEU A O 1
ATOM 2265 N N . TYR A 1 707 ? 129.707 107.398 124.787 1.00 67.16 323 TYR A N 1
ATOM 2266 C CA . TYR A 1 707 ? 129.399 105.946 124.827 1.00 67.16 323 TYR A CA 1
ATOM 2267 C C . TYR A 1 707 ? 130.714 105.176 124.931 1.00 67.16 323 TYR A C 1
ATOM 2268 O O . TYR A 1 707 ? 130.754 104.143 125.629 1.00 67.16 323 TYR A O 1
ATOM 2277 N N . LEU A 1 708 ? 131.761 105.673 124.267 1.00 59.55 324 LEU A N 1
ATOM 2278 C CA . LEU A 1 708 ? 133.025 104.886 124.277 1.00 59.55 324 LEU A CA 1
ATOM 2279 C C . LEU A 1 708 ? 133.769 105.100 125.600 1.00 59.55 324 LEU A C 1
ATOM 2280 O O . LEU A 1 708 ? 134.407 104.138 126.070 1.00 59.55 324 LEU A O 1
ATOM 2285 N N . LEU A 1 709 ? 133.694 106.306 126.171 1.00 53.99 325 LEU A N 1
ATOM 2286 C CA . LEU A 1 709 ? 134.444 106.623 127.420 1.00 53.99 325 LEU A CA 1
ATOM 2287 C C . LEU A 1 709 ? 133.957 105.819 128.629 1.00 53.99 325 LEU A C 1
ATOM 2288 O O . LEU A 1 709 ? 134.820 105.387 129.417 1.00 53.99 325 LEU A O 1
ATOM 2293 N N . SER A 1 710 ? 132.644 105.631 128.790 1.00 60.05 326 SER A N 1
ATOM 2294 C CA . SER A 1 710 ? 132.150 104.979 130.033 1.00 60.05 326 SER A CA 1
ATOM 2295 C C . SER A 1 710 ? 131.617 103.567 129.797 1.00 60.05 326 SER A C 1
ATOM 2296 O O . SER A 1 710 ? 130.915 103.364 128.791 1.00 60.05 326 SER A O 1
ATOM 2299 N N . LYS A 1 711 ? 131.901 102.649 130.728 1.00 70.69 327 LYS A N 1
ATOM 2300 C CA . LYS A 1 711 ? 131.403 101.250 130.630 1.00 70.69 327 LYS A CA 1
ATOM 2301 C C . LYS A 1 711 ? 130.017 101.161 131.277 1.00 70.69 327 LYS A C 1
ATOM 2302 O O . LYS A 1 711 ? 129.203 100.351 130.797 1.00 70.69 327 LYS A O 1
ATOM 2308 N N . SER A 1 712 ? 129.764 101.940 132.335 1.00 71.07 328 SER A N 1
ATOM 2309 C CA . SER A 1 712 ? 128.433 101.962 132.930 1.00 71.07 328 SER A CA 1
ATOM 2310 C C . SER A 1 712 ? 127.423 102.594 131.985 1.00 71.07 328 SER A C 1
ATOM 2311 O O . SER A 1 712 ? 126.299 102.097 131.833 1.00 71.07 328 SER A O 1
ATOM 2314 N N . PHE A 1 713 ? 127.805 103.698 131.341 1.00 69.64 329 PHE A N 1
ATOM 2315 C CA . PHE A 1 713 ? 126.921 104.308 130.359 1.00 69.64 329 PHE A CA 1
ATOM 2316 C C . PHE A 1 713 ? 126.749 103.398 129.155 1.00 69.64 329 PHE A C 1
ATOM 2317 O O . PHE A 1 713 ? 125.685 103.378 128.535 1.00 69.64 329 PHE A O 1
ATOM 2325 N N . ARG A 1 714 ? 127.785 102.630 128.815 1.00 70.73 330 ARG A N 1
ATOM 2326 C CA . ARG A 1 714 ? 127.657 101.621 127.769 1.00 70.73 330 ARG A CA 1
ATOM 2327 C C . ARG A 1 714 ? 126.615 100.579 128.142 1.00 70.73 330 ARG A C 1
ATOM 2328 O O . ARG A 1 714 ? 125.800 100.171 127.306 1.00 70.73 330 ARG A O 1
ATOM 2336 N N . LYS A 1 715 ? 126.661 100.129 129.399 1.00 77.08 331 LYS A N 1
ATOM 2337 C CA . LYS A 1 715 ? 125.670 99.132 129.884 1.00 77.08 331 LYS A CA 1
ATOM 2338 C C . LYS A 1 715 ? 124.271 99.742 129.760 1.00 77.08 331 LYS A C 1
ATOM 2339 O O . LYS A 1 715 ? 123.368 99.048 129.255 1.00 77.08 331 LYS A O 1
ATOM 2345 N N . GLN A 1 716 ? 124.114 100.997 130.193 1.00 77.94 332 GLN A N 1
ATOM 2346 C CA . GLN A 1 716 ? 122.785 101.665 130.126 1.00 77.94 332 GLN A CA 1
ATOM 2347 C C . GLN A 1 716 ? 122.367 101.778 128.657 1.00 77.94 332 GLN A C 1
ATOM 2348 O O . GLN A 1 716 ? 121.186 101.518 128.361 1.00 77.94 332 GLN A O 1
ATOM 2354 N N . PHE A 1 717 ? 123.289 102.195 127.784 1.00 80.02 333 PHE A N 1
ATOM 2355 C CA . PHE A 1 717 ? 122.983 102.375 126.340 1.00 80.02 333 PHE A CA 1
ATOM 2356 C C . PHE A 1 717 ? 122.458 101.056 125.770 1.00 80.02 333 PHE A C 1
ATOM 2357 O O . PHE A 1 717 ? 121.374 101.057 125.152 1.00 80.02 333 PHE A O 1
ATOM 2365 N N . ASN A 1 718 ? 123.187 99.962 126.004 1.00 80.19 334 ASN A N 1
ATOM 2366 C CA . ASN A 1 718 ? 122.800 98.642 125.440 1.00 80.19 334 ASN A CA 1
ATOM 2367 C C . ASN A 1 718 ? 121.433 98.220 125.990 1.00 80.19 334 ASN A C 1
ATOM 2368 O O . ASN A 1 718 ? 120.640 97.651 125.218 1.00 80.19 334 ASN A O 1
ATOM 2373 N N . THR A 1 719 ? 121.178 98.478 127.276 1.00 81.16 335 THR A N 1
ATOM 2374 C CA . THR A 1 719 ? 119.887 98.078 127.896 1.00 81.16 335 THR A CA 1
ATOM 2375 C C . THR A 1 719 ? 118.741 98.808 127.187 1.00 81.16 335 THR A C 1
ATOM 2376 O O . THR A 1 719 ? 117.730 98.149 126.871 1.00 81.16 335 THR A O 1
ATOM 2380 N N . GLN A 1 720 ? 118.906 100.107 126.925 1.00 82.69 336 GLN A N 1
ATOM 2381 C CA . GLN A 1 720 ? 117.865 100.885 126.198 1.00 82.69 336 GLN A CA 1
ATOM 2382 C C . GLN A 1 720 ? 117.724 100.365 124.762 1.00 82.69 336 GLN A C 1
ATOM 2383 O O . GLN A 1 720 ? 116.579 100.288 124.279 1.00 82.69 336 GLN A O 1
ATOM 2389 N N . LEU A 1 721 ? 118.844 100.033 124.110 1.00 30.00 337 LEU A N 1
ATOM 2390 C CA . LEU A 1 721 ? 118.794 99.476 122.731 1.00 30.00 337 LEU A CA 1
ATOM 2391 C C . LEU A 1 721 ? 117.966 98.187 122.739 1.00 30.00 337 LEU A C 1
ATOM 2392 O O . LEU A 1 721 ? 117.049 98.095 121.899 1.00 30.00 337 LEU A O 1
ATOM 2397 N N . PRO B 2 1 ? 119.324 119.668 83.787 1.00 30.00 16 PRO L N 1
ATOM 2398 C CA . PRO B 2 1 ? 118.952 120.497 84.939 1.00 30.00 16 PRO L CA 1
ATOM 2399 C C . PRO B 2 1 ? 119.199 121.987 84.666 1.00 30.00 16 PRO L C 1
ATOM 2400 O O . PRO B 2 1 ? 120.330 122.419 84.792 1.00 30.00 16 PRO L O 1
ATOM 2404 N N . ARG B 2 2 ? 118.146 122.725 84.304 1.00 30.00 17 ARG L N 1
ATOM 2405 C CA . ARG B 2 2 ? 118.271 124.184 84.043 1.00 30.00 17 ARG L CA 1
ATOM 2406 C C . ARG B 2 2 ? 118.694 124.898 85.332 1.00 30.00 17 ARG L C 1
ATOM 2407 O O . ARG B 2 2 ? 119.515 125.829 85.241 1.00 30.00 17 ARG L O 1
ATOM 2415 N N . GLY B 2 3 ? 118.151 124.479 86.481 1.00 30.00 18 GLY L N 1
ATOM 2416 C CA . GLY B 2 3 ? 118.474 125.127 87.766 1.00 30.00 18 GLY L CA 1
ATOM 2417 C C . GLY B 2 3 ? 119.122 124.168 88.749 1.00 30.00 18 GLY L C 1
ATOM 2418 O O . GLY B 2 3 ? 118.734 122.984 88.753 1.00 30.00 18 GLY L O 1
ATOM 2419 N N . ASN B 2 4 ? 120.077 124.655 89.547 1.00 84.77 19 ASN L N 1
ATOM 2420 C CA . ASN B 2 4 ? 120.747 123.816 90.578 1.00 84.77 19 ASN L CA 1
ATOM 2421 C C . ASN B 2 4 ? 120.588 124.492 91.945 1.00 84.77 19 ASN L C 1
ATOM 2422 O O . ASN B 2 4 ? 121.327 125.460 92.208 1.00 84.77 19 ASN L O 1
ATOM 2427 N N . HIS B 2 5 ? 119.674 123.996 92.786 1.00 81.52 20 HIS L N 1
ATOM 2428 C CA . HIS B 2 5 ? 119.392 124.683 94.076 1.00 81.52 20 HIS L CA 1
ATOM 2429 C C . HIS B 2 5 ? 120.586 124.573 95.031 1.00 81.52 20 HIS L C 1
ATOM 2430 O O . HIS B 2 5 ? 120.665 125.393 95.963 1.00 81.52 20 HIS L O 1
ATOM 2437 N N . TRP B 2 6 ? 121.465 123.594 94.814 1.00 68.55 21 TRP L N 1
ATOM 2438 C CA . TRP B 2 6 ? 122.634 123.383 95.712 1.00 68.55 21 TRP L CA 1
ATOM 2439 C C . TRP B 2 6 ? 123.685 124.491 95.596 1.00 68.55 21 TRP L C 1
ATOM 2440 O O . TRP B 2 6 ? 124.286 124.820 96.635 1.00 68.55 21 TRP L O 1
ATOM 2451 N N . ALA B 2 7 ? 123.912 125.044 94.403 1.00 56.34 22 ALA L N 1
ATOM 2452 C CA . ALA B 2 7 ? 125.017 126.017 94.222 1.00 56.34 22 ALA L CA 1
ATOM 2453 C C . ALA B 2 7 ? 124.849 127.248 95.122 1.00 56.34 22 ALA L C 1
ATOM 2454 O O . ALA B 2 7 ? 125.873 127.726 95.641 1.00 56.34 22 ALA L O 1
ATOM 2456 N N . VAL B 2 8 ? 123.625 127.758 95.284 1.00 59.76 23 VAL L N 1
ATOM 2457 C CA . VAL B 2 8 ? 123.395 128.904 96.217 1.00 59.76 23 VAL L CA 1
ATOM 2458 C C . VAL B 2 8 ? 122.430 128.462 97.321 1.00 59.76 23 VAL L C 1
ATOM 2459 O O . VAL B 2 8 ? 121.325 128.005 96.984 1.00 59.76 23 VAL L O 1
ATOM 2463 N N . GLY B 2 9 ? 122.792 128.633 98.596 1.00 58.19 24 GLY L N 1
ATOM 2464 C CA . GLY B 2 9 ? 121.832 128.277 99.659 1.00 58.19 24 GLY L CA 1
ATOM 2465 C C . GLY B 2 9 ? 122.169 128.857 101.020 1.00 58.19 24 GLY L C 1
ATOM 2466 O O . GLY B 2 9 ? 122.879 129.880 101.067 1.00 58.19 24 GLY L O 1
ATOM 2467 N N . HIS B 2 10 ? 121.671 128.226 102.089 1.00 57.01 25 HIS L N 1
ATOM 2468 C CA . HIS B 2 10 ? 121.895 128.717 103.477 1.00 57.01 25 HIS L CA 1
ATOM 2469 C C . HIS B 2 10 ? 123.209 128.157 104.035 1.00 57.01 25 HIS L C 1
ATOM 2470 O O . HIS B 2 10 ? 123.944 127.502 103.270 1.00 57.01 25 HIS L O 1
ATOM 2477 N N . LEU B 2 11 ? 123.490 128.406 105.319 1.00 47.21 26 LEU L N 1
ATOM 2478 C CA . LEU B 2 11 ? 124.763 127.942 105.941 1.00 47.21 26 LEU L CA 1
ATOM 2479 C C . LEU B 2 11 ? 124.865 126.412 105.904 1.00 47.21 26 LEU L C 1
ATOM 2480 O O . LEU B 2 11 ? 125.983 125.907 105.690 1.00 47.21 26 LEU L O 1
ATOM 2485 N N . MET B 2 12 ? 123.749 125.710 106.100 1.00 30.00 27 MET L N 1
ATOM 2486 C CA . MET B 2 12 ? 123.780 124.227 106.146 1.00 30.00 27 MET L CA 1
ATOM 2487 C C . MET B 2 12 ? 122.707 123.672 105.203 1.00 30.00 27 MET L C 1
ATOM 2488 O O . MET B 2 12 ? 121.509 123.804 105.519 1.00 30.00 27 MET L O 1
ATOM 2494 N N . GLY C 3 2 ? 95.162 131.465 150.797 1.00 53.53 8 GLY B N 1
ATOM 2495 C CA . GLY C 3 2 ? 94.296 130.742 151.709 1.00 53.53 8 GLY B CA 1
ATOM 2496 C C . GLY C 3 2 ? 92.950 131.408 151.903 1.00 53.53 8 GLY B C 1
ATOM 2497 O O . GLY C 3 2 ? 92.623 131.858 152.997 1.00 53.53 8 GLY B O 1
ATOM 2498 N N . CYS C 3 3 ? 92.166 131.469 150.826 1.00 59.69 9 CYS B N 1
ATOM 2499 C CA . CYS C 3 3 ? 90.862 132.119 150.892 1.00 59.69 9 CYS B CA 1
ATOM 2500 C C . CYS C 3 3 ? 89.935 131.403 151.866 1.00 59.69 9 CYS B C 1
ATOM 2501 O O . CYS C 3 3 ? 89.197 132.047 152.620 1.00 59.69 9 CYS B O 1
ATOM 2504 N N . THR C 3 4 ? 89.953 130.070 151.860 1.00 48.81 10 THR B N 1
ATOM 2505 C CA . THR C 3 4 ? 89.152 129.300 152.802 1.00 48.81 10 THR B CA 1
ATOM 2506 C C . THR C 3 4 ? 89.788 129.229 154.181 1.00 48.81 10 THR B C 1
ATOM 2507 O O . THR C 3 4 ? 89.137 128.766 155.123 1.00 48.81 10 THR B O 1
ATOM 2511 N N . LEU C 3 5 ? 91.039 129.663 154.313 1.00 36.75 11 LEU B N 1
ATOM 2512 C CA . LEU C 3 5 ? 91.725 129.663 155.595 1.00 36.75 11 LEU B CA 1
ATOM 2513 C C . LEU C 3 5 ? 91.257 130.822 156.459 1.00 36.75 11 LEU B C 1
ATOM 2514 O O . LEU C 3 5 ? 90.942 131.904 155.965 1.00 36.75 11 LEU B O 1
ATOM 2519 N N . SER C 3 6 ? 91.360 130.659 157.785 1.00 27.22 12 SER B N 1
ATOM 2520 C CA . SER C 3 6 ? 91.016 131.749 158.739 1.00 27.22 12 SER B CA 1
ATOM 2521 C C . SER C 3 6 ? 92.227 132.652 158.994 1.00 27.22 12 SER B C 1
ATOM 2522 O O . SER C 3 6 ? 93.273 132.413 158.390 1.00 27.22 12 SER B O 1
ATOM 2525 N N . ALA C 3 7 ? 92.073 133.675 159.834 1.00 25.73 13 ALA B N 1
ATOM 2526 C CA . ALA C 3 7 ? 93.170 134.636 160.094 1.00 25.73 13 ALA B CA 1
ATOM 2527 C C . ALA C 3 7 ? 94.319 133.953 160.828 1.00 25.73 13 ALA B C 1
ATOM 2528 O O . ALA C 3 7 ? 95.475 134.329 160.572 1.00 25.73 13 ALA B O 1
ATOM 2530 N N . GLU C 3 8 ? 94.001 133.042 161.752 1.00 24.58 14 GLU B N 1
ATOM 2531 C CA . GLU C 3 8 ? 95.030 132.322 162.545 1.00 24.58 14 GLU B CA 1
ATOM 2532 C C . GLU C 3 8 ? 95.641 131.196 161.709 1.00 24.58 14 GLU B C 1
ATOM 2533 O O . GLU C 3 8 ? 96.846 130.984 161.843 1.00 24.58 14 GLU B O 1
ATOM 2539 N N . ASP C 3 9 ? 94.861 130.515 160.874 1.00 24.36 15 ASP B N 1
ATOM 2540 C CA . ASP C 3 9 ? 95.403 129.507 159.971 1.00 24.36 15 ASP B CA 1
ATOM 2541 C C . ASP C 3 9 ? 96.442 130.102 159.031 1.00 24.36 15 ASP B C 1
ATOM 2542 O O . ASP C 3 9 ? 97.464 129.469 158.742 1.00 24.36 15 ASP B O 1
ATOM 2547 N N . LYS C 3 10 ? 96.200 131.312 158.533 1.00 23.27 16 LYS B N 1
ATOM 2548 C CA . LYS C 3 10 ? 97.192 131.959 157.683 1.00 23.27 16 LYS B CA 1
ATOM 2549 C C . LYS C 3 10 ? 98.449 132.300 158.464 1.00 23.27 16 LYS B C 1
ATOM 2550 O O . LYS C 3 10 ? 99.566 132.184 157.942 1.00 23.27 16 LYS B O 1
ATOM 2556 N N . ALA C 3 11 ? 98.298 132.719 159.719 1.00 19.57 17 ALA B N 1
ATOM 2557 C CA . ALA C 3 11 ? 99.492 132.973 160.519 1.00 19.57 17 ALA B CA 1
ATOM 2558 C C . ALA C 3 11 ? 100.267 131.685 160.797 1.00 19.57 17 ALA B C 1
ATOM 2559 O O . ALA C 3 11 ? 101.504 131.689 160.838 1.00 19.57 17 ALA B O 1
ATOM 2561 N N . ALA C 3 12 ? 99.562 130.569 160.974 1.00 18.13 18 ALA B N 1
ATOM 2562 C CA . ALA C 3 12 ? 100.237 129.286 161.136 1.00 18.13 18 ALA B CA 1
ATOM 2563 C C . ALA C 3 12 ? 100.999 128.889 159.879 1.00 18.13 18 ALA B C 1
ATOM 2564 O O . ALA C 3 12 ? 102.116 128.367 159.962 1.00 18.13 18 ALA B O 1
ATOM 2566 N N . VAL C 3 13 ? 100.408 129.109 158.704 1.00 16.25 19 VAL B N 1
ATOM 2567 C CA . VAL C 3 13 ? 101.111 128.793 157.460 1.00 16.25 19 VAL B CA 1
ATOM 2568 C C . VAL C 3 13 ? 102.349 129.668 157.305 1.00 16.25 19 VAL B C 1
ATOM 2569 O O . VAL C 3 13 ? 103.391 129.216 156.819 1.00 16.25 19 VAL B O 1
ATOM 2573 N N . GLU C 3 14 ? 102.282 130.906 157.771 1.00 20.03 20 GLU B N 1
ATOM 2574 C CA . GLU C 3 14 ? 103.446 131.817 157.665 1.00 20.03 20 GLU B CA 1
ATOM 2575 C C . GLU C 3 14 ? 104.569 131.285 158.555 1.00 20.03 20 GLU B C 1
ATOM 2576 O O . GLU C 3 14 ? 105.731 131.470 158.179 1.00 20.03 20 GLU B O 1
ATOM 2582 N N . ARG C 3 15 ? 104.238 130.710 159.717 1.00 20.46 21 ARG B N 1
ATOM 2583 C CA . ARG C 3 15 ? 105.252 130.098 160.620 1.00 20.46 21 ARG B CA 1
ATOM 2584 C C . ARG C 3 15 ? 105.883 128.870 159.962 1.00 20.46 21 ARG B C 1
ATOM 2585 O O . ARG C 3 15 ? 107.110 128.772 159.983 1.00 20.46 21 ARG B O 1
ATOM 2593 N N . SER C 3 16 ? 105.076 128.004 159.350 1.00 18.59 22 SER B N 1
ATOM 2594 C CA . SER C 3 16 ? 105.594 126.801 158.662 1.00 18.59 22 SER B CA 1
ATOM 2595 C C . SER C 3 16 ? 106.470 127.215 157.481 1.00 18.59 22 SER B C 1
ATOM 2596 O O . SER C 3 16 ? 107.355 126.433 157.142 1.00 18.59 22 SER B O 1
ATOM 2599 N N . LYS C 3 17 ? 106.234 128.385 156.873 1.00 22.04 23 LYS B N 1
ATOM 2600 C CA . LYS C 3 17 ? 107.122 128.822 155.797 1.00 22.04 23 LYS B CA 1
ATOM 2601 C C . LYS C 3 17 ? 108.443 129.351 156.335 1.00 22.04 23 LYS B C 1
ATOM 2602 O O . LYS C 3 17 ? 109.504 129.098 155.751 1.00 22.04 23 LYS B O 1
ATOM 2608 N N . MET C 3 18 ? 108.409 130.093 157.442 1.00 25.36 24 MET B N 1
ATOM 2609 C CA . MET C 3 18 ? 109.673 130.517 158.040 1.00 25.36 24 MET B CA 1
ATOM 2610 C C . MET C 3 18 ? 110.485 129.322 158.525 1.00 25.36 24 MET B C 1
ATOM 2611 O O . MET C 3 18 ? 111.717 129.298 158.392 1.00 25.36 24 MET B O 1
ATOM 2616 N N . ILE C 3 19 ? 109.813 128.316 159.091 1.00 20.42 25 ILE B N 1
ATOM 2617 C CA . ILE C 3 19 ? 110.524 127.117 159.528 1.00 20.42 25 ILE B CA 1
ATOM 2618 C C . ILE C 3 19 ? 111.169 126.403 158.345 1.00 20.42 25 ILE B C 1
ATOM 2619 O O . ILE C 3 19 ? 112.308 125.934 158.438 1.00 20.42 25 ILE B O 1
ATOM 2624 N N . ASP C 3 20 ? 110.462 126.308 157.217 1.00 22.09 26 ASP B N 1
ATOM 2625 C CA . ASP C 3 20 ? 111.050 125.714 156.016 1.00 22.09 26 ASP B CA 1
ATOM 2626 C C . ASP C 3 20 ? 112.273 126.480 155.544 1.00 22.09 26 ASP B C 1
ATOM 2627 O O . ASP C 3 20 ? 113.273 125.879 155.139 1.00 22.09 26 ASP B O 1
ATOM 2632 N N . ARG C 3 21 ? 112.207 127.805 155.559 1.00 24.83 27 ARG B N 1
ATOM 2633 C CA . ARG C 3 21 ? 113.378 128.586 155.190 1.00 24.83 27 ARG B CA 1
ATOM 2634 C C . ARG C 3 21 ? 114.563 128.265 156.092 1.00 24.83 27 ARG B C 1
ATOM 2635 O O . ARG C 3 21 ? 115.696 128.110 155.617 1.00 24.83 27 ARG B O 1
ATOM 2643 N N . ASN C 3 22 ? 114.324 128.159 157.399 1.00 26.17 28 ASN B N 1
ATOM 2644 C CA . ASN C 3 22 ? 115.421 127.875 158.320 1.00 26.17 28 ASN B CA 1
ATOM 2645 C C . ASN C 3 22 ? 115.991 126.479 158.101 1.00 26.17 28 ASN B C 1
ATOM 2646 O O . ASN C 3 22 ? 117.208 126.278 158.184 1.00 26.17 28 ASN B O 1
ATOM 2651 N N . LEU C 3 23 ? 115.130 125.503 157.817 1.00 24.77 29 LEU B N 1
ATOM 2652 C CA . LEU C 3 23 ? 115.613 124.164 157.499 1.00 24.77 29 LEU B CA 1
ATOM 2653 C C . LEU C 3 23 ? 116.489 124.167 156.257 1.00 24.77 29 LEU B C 1
ATOM 2654 O O . LEU C 3 23 ? 117.537 123.512 156.226 1.00 24.77 29 LEU B O 1
ATOM 2659 N N . ARG C 3 24 ? 116.070 124.877 155.210 1.00 27.87 30 ARG B N 1
ATOM 2660 C CA . ARG C 3 24 ? 116.878 124.920 153.996 1.00 27.87 30 ARG B CA 1
ATOM 2661 C C . ARG C 3 24 ? 118.227 125.576 154.249 1.00 27.87 30 ARG B C 1
ATOM 2662 O O . ARG C 3 24 ? 119.254 125.113 153.740 1.00 27.87 30 ARG B O 1
ATOM 2670 N N . GLU C 3 25 ? 118.249 126.659 155.023 1.00 34.99 31 GLU B N 1
ATOM 2671 C CA . GLU C 3 25 ? 119.525 127.307 155.313 1.00 34.99 31 GLU B CA 1
ATOM 2672 C C . GLU C 3 25 ? 120.439 126.393 156.126 1.00 34.99 31 GLU B C 1
ATOM 2673 O O . GLU C 3 25 ? 121.653 126.341 155.886 1.00 34.99 31 GLU B O 1
ATOM 2679 N N . ASP C 3 26 ? 119.872 125.649 157.081 1.00 36.58 32 ASP B N 1
ATOM 2680 C CA . ASP C 3 26 ? 120.673 124.686 157.833 1.00 36.58 32 ASP B CA 1
ATOM 2681 C C . ASP C 3 26 ? 121.224 123.588 156.939 1.00 36.58 32 ASP B C 1
ATOM 2682 O O . ASP C 3 26 ? 122.363 123.156 157.117 1.00 36.58 32 ASP B O 1
ATOM 2687 N N . GLY C 3 27 ? 120.427 123.105 155.989 1.00 37.25 33 GLY B N 1
ATOM 2688 C CA . GLY C 3 27 ? 120.925 122.089 155.073 1.00 37.25 33 GLY B CA 1
ATOM 2689 C C . GLY C 3 27 ? 122.041 122.597 154.179 1.00 37.25 33 GLY B C 1
ATOM 2690 O O . GLY C 3 27 ? 123.019 121.887 153.921 1.00 37.25 33 GLY B O 1
ATOM 2691 N N . GLU C 3 28 ? 121.909 123.833 153.690 1.00 46.72 34 GLU B N 1
ATOM 2692 C CA . GLU C 3 28 ? 123.015 124.442 152.958 1.00 46.72 34 GLU B CA 1
ATOM 2693 C C . GLU C 3 28 ? 124.269 124.473 153.805 1.00 46.72 34 GLU B C 1
ATOM 2694 O O . GLU C 3 28 ? 125.350 124.120 153.334 1.00 46.72 34 GLU B O 1
ATOM 2700 N N . LYS C 3 29 ? 124.143 124.884 155.062 1.00 45.11 35 LYS B N 1
ATOM 2701 C CA . LYS C 3 29 ? 125.306 124.912 155.940 1.00 45.11 35 LYS B CA 1
ATOM 2702 C C . LYS C 3 29 ? 125.864 123.512 156.185 1.00 45.11 35 LYS B C 1
ATOM 2703 O O . LYS C 3 29 ? 127.078 123.339 156.329 1.00 45.11 35 LYS B O 1
ATOM 2709 N N . ALA C 3 30 ? 124.983 122.508 156.265 1.00 41.33 36 ALA B N 1
ATOM 2710 C CA . ALA C 3 30 ? 125.423 121.136 156.629 1.00 41.33 36 ALA B CA 1
ATOM 2711 C C . ALA C 3 30 ? 126.225 120.467 155.510 1.00 41.33 36 ALA B C 1
ATOM 2712 O O . ALA C 3 30 ? 127.116 119.663 155.834 1.00 41.33 36 ALA B O 1
ATOM 2714 N N . ARG C 3 31 ? 125.806 120.634 154.251 1.00 45.29 37 ARG B N 1
ATOM 2715 C CA . ARG C 3 31 ? 126.444 119.878 153.133 1.00 45.29 37 ARG B CA 1
ATOM 2716 C C . ARG C 3 31 ? 127.867 120.368 152.857 1.00 45.29 37 ARG B C 1
ATOM 2717 O O . ARG C 3 31 ? 128.626 119.629 152.202 1.00 45.29 37 ARG B O 1
ATOM 2725 N N . ARG C 3 32 ? 128.203 121.576 153.319 1.00 43.67 38 ARG B N 1
ATOM 2726 C CA . ARG C 3 32 ? 129.576 122.117 153.138 1.00 43.67 38 ARG B CA 1
ATOM 2727 C C . ARG C 3 32 ? 130.515 121.398 154.111 1.00 43.67 38 ARG B C 1
ATOM 2728 O O . ARG C 3 32 ? 131.734 121.653 154.048 1.00 43.67 38 ARG B O 1
ATOM 2736 N N . GLU C 3 33 ? 129.966 120.539 154.975 1.00 40.10 39 GLU B N 1
ATOM 2737 C CA . GLU C 3 33 ? 130.812 119.735 155.900 1.00 40.10 39 GLU B CA 1
ATOM 2738 C C . GLU C 3 33 ? 130.930 118.300 155.387 1.00 40.10 39 GLU B C 1
ATOM 2739 O O . GLU C 3 33 ? 129.907 117.755 154.936 1.00 40.10 39 GLU B O 1
ATOM 2745 N N . LEU C 3 34 ? 132.118 117.708 155.491 1.00 30.16 40 LEU B N 1
ATOM 2746 C CA . LEU C 3 34 ? 132.412 116.379 154.981 1.00 30.16 40 LEU B CA 1
ATOM 2747 C C . LEU C 3 34 ? 132.688 115.455 156.157 1.00 30.16 40 LEU B C 1
ATOM 2748 O O . LEU C 3 34 ? 133.501 115.777 157.026 1.00 30.16 40 LEU B O 1
ATOM 2753 N N . LYS C 3 35 ? 132.004 114.318 156.185 1.00 25.65 41 LYS B N 1
ATOM 2754 C CA . LYS C 3 35 ? 132.069 113.397 157.311 1.00 25.65 41 LYS B CA 1
ATOM 2755 C C . LYS C 3 35 ? 133.132 112.336 157.061 1.00 25.65 41 LYS B C 1
ATOM 2756 O O . LYS C 3 35 ? 133.035 111.573 156.096 1.00 25.65 41 LYS B O 1
ATOM 2762 N N . LEU C 3 36 ? 134.122 112.266 157.944 1.00 20.42 42 LEU B N 1
ATOM 2763 C CA . LEU C 3 36 ? 135.155 111.242 157.904 1.00 20.42 42 LEU B CA 1
ATOM 2764 C C . LEU C 3 36 ? 134.997 110.322 159.104 1.00 20.42 42 LEU B C 1
ATOM 2765 O O . LEU C 3 36 ? 135.011 110.785 160.244 1.00 20.42 42 LEU B O 1
ATOM 2770 N N . LEU C 3 37 ? 134.863 109.026 158.849 1.00 19.28 43 LEU B N 1
ATOM 2771 C CA . LEU C 3 37 ? 134.630 108.050 159.906 1.00 19.28 43 LEU B CA 1
ATOM 2772 C C . LEU C 3 37 ? 135.932 107.352 160.272 1.00 19.28 43 LEU B C 1
ATOM 2773 O O . LEU C 3 37 ? 136.444 106.559 159.488 1.00 19.28 43 LEU B O 1
ATOM 2778 N N . LEU C 3 38 ? 136.457 107.624 161.459 1.00 19.61 44 LEU B N 1
ATOM 2779 C CA . LEU C 3 38 ? 137.693 107.008 161.929 1.00 19.61 44 LEU B CA 1
ATOM 2780 C C . LEU C 3 38 ? 137.356 105.702 162.628 1.00 19.61 44 LEU B C 1
ATOM 2781 O O . LEU C 3 38 ? 136.656 105.701 163.640 1.00 19.61 44 LEU B O 1
ATOM 2786 N N . LEU C 3 39 ? 137.861 104.588 162.110 1.00 22.73 45 LEU B N 1
ATOM 2787 C CA . LEU C 3 39 ? 137.514 103.295 162.679 1.00 22.73 45 LEU B CA 1
ATOM 2788 C C . LEU C 3 39 ? 138.473 102.923 163.797 1.00 22.73 45 LEU B C 1
ATOM 2789 O O . LEU C 3 39 ? 139.684 103.146 163.704 1.00 22.73 45 LEU B O 1
ATOM 2794 N N . GLY C 3 40 ? 137.918 102.330 164.853 1.00 36.43 46 GLY B N 1
ATOM 2795 C CA . GLY C 3 40 ? 138.677 102.000 166.043 1.00 36.43 46 GLY B CA 1
ATOM 2796 C C . GLY C 3 40 ? 139.359 100.647 166.011 1.00 36.43 46 GLY B C 1
ATOM 2797 O O . GLY C 3 40 ? 138.701 99.604 166.066 1.00 36.43 46 GLY B O 1
ATOM 2798 N N . THR C 3 41 ? 140.686 100.660 165.911 1.00 45.97 47 THR B N 1
ATOM 2799 C CA . THR C 3 41 ? 141.500 99.462 166.009 1.00 45.97 47 THR B CA 1
ATOM 2800 C C . THR C 3 41 ? 142.175 99.408 167.376 1.00 45.97 47 THR B C 1
ATOM 2801 O O . THR C 3 41 ? 141.905 100.221 168.262 1.00 45.97 47 THR B O 1
ATOM 2805 N N . GLY C 3 42 ? 143.121 98.475 167.507 1.00 53.15 48 GLY B N 1
ATOM 2806 C CA . GLY C 3 42 ? 143.905 98.406 168.751 1.00 53.15 48 GLY B CA 1
ATOM 2807 C C . GLY C 3 42 ? 144.803 99.622 168.855 1.00 53.15 48 GLY B C 1
ATOM 2808 O O . GLY C 3 42 ? 144.988 100.119 169.979 1.00 53.15 48 GLY B O 1
ATOM 2809 N N . GLU C 3 43 ? 145.350 100.085 167.728 1.00 55.65 49 GLU B N 1
ATOM 2810 C CA . GLU C 3 43 ? 146.170 101.324 167.744 1.00 55.65 49 GLU B CA 1
ATOM 2811 C C . GLU C 3 43 ? 145.267 102.501 168.123 1.00 55.65 49 GLU B C 1
ATOM 2812 O O . GLU C 3 43 ? 145.709 103.365 168.904 1.00 55.65 49 GLU B O 1
ATOM 2818 N N . SER C 3 44 ? 144.049 102.526 167.578 1.00 52.91 50 SER B N 1
ATOM 2819 C CA . SER C 3 44 ? 143.100 103.623 167.891 1.00 52.91 50 SER B CA 1
ATOM 2820 C C . SER C 3 44 ? 142.564 103.443 169.313 1.00 52.91 50 SER B C 1
ATOM 2821 O O . SER C 3 44 ? 142.237 104.463 169.943 1.00 52.91 50 SER B O 1
ATOM 2824 N N . GLY C 3 45 ? 142.487 102.202 169.804 1.00 57.41 51 GLY B N 1
ATOM 2825 C CA . GLY C 3 45 ? 142.057 102.007 171.177 1.00 57.41 51 GLY B CA 1
ATOM 2826 C C . GLY C 3 45 ? 143.021 102.612 172.177 1.00 57.41 51 GLY B C 1
ATOM 2827 O O . GLY C 3 45 ? 142.606 103.150 173.205 1.00 57.41 51 GLY B O 1
ATOM 2828 N N . LYS C 3 46 ? 144.322 102.528 171.893 1.00 62.67 52 LYS B N 1
ATOM 2829 C CA . LYS C 3 46 ? 145.310 103.175 172.756 1.00 62.67 52 LYS B CA 1
ATOM 2830 C C . LYS C 3 46 ? 145.102 104.685 172.809 1.00 62.67 52 LYS B C 1
ATOM 2831 O O . LYS C 3 46 ? 145.227 105.298 173.874 1.00 62.67 52 LYS B O 1
ATOM 2837 N N . SER C 3 47 ? 144.808 105.301 171.665 1.00 63.86 53 SER B N 1
ATOM 2838 C CA . SER C 3 47 ? 144.381 106.697 171.593 1.00 63.86 53 SER B CA 1
ATOM 2839 C C . SER C 3 47 ? 145.452 107.669 172.083 1.00 63.86 53 SER B C 1
ATOM 2840 O O . SER C 3 47 ? 145.149 108.629 172.791 1.00 63.86 53 SER B O 1
ATOM 2843 N N . THR C 3 48 ? 146.708 107.431 171.713 1.00 60.20 54 THR B N 1
ATOM 2844 C CA . THR C 3 48 ? 147.777 108.401 171.926 1.00 60.20 54 THR B CA 1
ATOM 2845 C C . THR C 3 48 ? 148.067 109.207 170.669 1.00 60.20 54 THR B C 1
ATOM 2846 O O . THR C 3 48 ? 148.453 110.384 170.750 1.00 60.20 54 THR B O 1
ATOM 2850 N N . PHE C 3 49 ? 147.864 108.589 169.508 1.00 51.07 55 PHE B N 1
ATOM 2851 C CA . PHE C 3 49 ? 148.128 109.260 168.247 1.00 51.07 55 PHE B CA 1
ATOM 2852 C C . PHE C 3 49 ? 147.222 110.469 168.079 1.00 51.07 55 PHE B C 1
ATOM 2853 O O . PHE C 3 49 ? 147.652 111.511 167.575 1.00 51.07 55 PHE B O 1
ATOM 2861 N N . ILE C 3 50 ? 145.967 110.353 168.512 1.00 58.82 56 ILE B N 1
ATOM 2862 C CA . ILE C 3 50 ? 145.029 111.464 168.389 1.00 58.82 56 ILE B CA 1
ATOM 2863 C C . ILE C 3 50 ? 145.475 112.633 169.261 1.00 58.82 56 ILE B C 1
ATOM 2864 O O . ILE C 3 50 ? 145.419 113.797 168.847 1.00 58.82 56 ILE B O 1
ATOM 2869 N N . LYS C 3 51 ? 145.943 112.337 170.476 1.00 61.54 57 LYS B N 1
ATOM 2870 C CA . LYS C 3 51 ? 146.459 113.387 171.348 1.00 61.54 57 LYS B CA 1
ATOM 2871 C C . LYS C 3 51 ? 147.652 114.089 170.718 1.00 61.54 57 LYS B C 1
ATOM 2872 O O . LYS C 3 51 ? 147.713 115.325 170.687 1.00 61.54 57 LYS B O 1
ATOM 2878 N N . GLN C 3 52 ? 148.623 113.316 170.219 1.00 58.24 58 GLN B N 1
ATOM 2879 C CA . GLN C 3 52 ? 149.808 113.930 169.624 1.00 58.24 58 GLN B CA 1
ATOM 2880 C C . GLN C 3 52 ? 149.453 114.758 168.399 1.00 58.24 58 GLN B C 1
ATOM 2881 O O . GLN C 3 52 ? 149.992 115.855 168.199 1.00 58.24 58 GLN B O 1
ATOM 2887 N N . MET C 3 53 ? 148.577 114.232 167.548 1.00 56.36 59 MET B N 1
ATOM 2888 C CA . MET C 3 53 ? 148.145 115.021 166.369 1.00 56.36 59 MET B CA 1
ATOM 2889 C C . MET C 3 53 ? 147.463 116.305 166.845 1.00 56.36 59 MET B C 1
ATOM 2890 O O . MET C 3 53 ? 147.575 117.317 166.139 1.00 56.36 59 MET B O 1
ATOM 2895 N N . ARG C 3 54 ? 146.768 116.256 167.985 1.00 64.93 60 ARG B N 1
ATOM 2896 C CA . ARG C 3 54 ? 146.126 117.471 168.553 1.00 64.93 60 ARG B CA 1
ATOM 2897 C C . ARG C 3 54 ? 147.197 118.484 168.952 1.00 64.93 60 ARG B C 1
ATOM 2898 O O . ARG C 3 54 ? 147.018 119.677 168.663 1.00 64.93 60 ARG B O 1
ATOM 2906 N N . ILE C 3 55 ? 148.276 118.013 169.575 1.00 64.08 61 ILE B N 1
ATOM 2907 C CA . ILE C 3 55 ? 149.384 118.929 169.968 1.00 64.08 61 ILE B CA 1
ATOM 2908 C C . ILE C 3 55 ? 149.892 119.622 168.699 1.00 64.08 61 ILE B C 1
ATOM 2909 O O . ILE C 3 55 ? 150.307 120.793 168.791 1.00 64.08 61 ILE B O 1
ATOM 2914 N N . ILE C 3 56 ? 149.832 118.930 167.555 1.00 61.51 62 ILE B N 1
ATOM 2915 C CA . ILE C 3 56 ? 150.364 119.537 166.295 1.00 61.51 62 ILE B CA 1
ATOM 2916 C C . ILE C 3 56 ? 149.444 120.692 165.883 1.00 61.51 62 ILE B C 1
ATOM 2917 O O . ILE C 3 56 ? 149.969 121.741 165.457 1.00 61.51 62 ILE B O 1
ATOM 2922 N N . HIS C 3 57 ? 148.128 120.520 166.043 1.00 62.43 63 HIS B N 1
ATOM 2923 C CA . HIS C 3 57 ? 147.144 121.581 165.690 1.00 62.43 63 HIS B CA 1
ATOM 2924 C C . HIS C 3 57 ? 147.353 122.803 166.593 1.00 62.43 63 HIS B C 1
ATOM 2925 O O . HIS C 3 57 ? 146.921 123.903 166.196 1.00 62.43 63 HIS B O 1
ATOM 2932 N N . GLY C 3 58 ? 147.989 122.619 167.755 1.00 66.22 64 GLY B N 1
ATOM 2933 C CA . GLY C 3 58 ? 148.280 123.743 168.668 1.00 66.22 64 GLY B CA 1
ATOM 2934 C C . GLY C 3 58 ? 147.405 123.747 169.906 1.00 66.22 64 GLY B C 1
ATOM 2935 O O . GLY C 3 58 ? 147.668 124.578 170.798 1.00 66.22 64 GLY B O 1
ATOM 2936 N N . SER C 3 59 ? 146.408 122.862 169.981 1.00 71.79 65 SER B N 1
ATOM 2937 C CA . SER C 3 59 ? 145.616 122.751 171.233 1.00 71.79 65 SER B CA 1
ATOM 2938 C C . SER C 3 59 ? 146.513 122.141 172.317 1.00 71.79 65 SER B C 1
ATOM 2939 O O . SER C 3 59 ? 147.277 121.216 171.986 1.00 71.79 65 SER B O 1
ATOM 2942 N N . GLY C 3 60 ? 146.425 122.630 173.558 1.00 75.33 66 GLY B N 1
ATOM 2943 C CA . GLY C 3 60 ? 147.312 122.138 174.632 1.00 75.33 66 GLY B CA 1
ATOM 2944 C C . GLY C 3 60 ? 146.544 121.796 175.897 1.00 75.33 66 GLY B C 1
ATOM 2945 O O . GLY C 3 60 ? 145.317 121.596 175.800 1.00 75.33 66 GLY B O 1
ATOM 2946 N N . TYR C 3 61 ? 147.236 121.723 177.041 1.00 81.90 67 TYR B N 1
ATOM 2947 C CA . TYR C 3 61 ? 146.580 121.413 178.299 1.00 81.90 67 TYR B CA 1
ATOM 2948 C C . TYR C 3 61 ? 146.887 122.494 179.320 1.00 81.90 67 TYR B C 1
ATOM 2949 O O . TYR C 3 61 ? 148.042 122.886 179.506 1.00 81.90 67 TYR B O 1
ATOM 2958 N N . SER C 3 62 ? 145.838 122.975 179.972 1.00 89.29 68 SER B N 1
ATOM 2959 C CA . SER C 3 62 ? 145.980 123.818 181.146 1.00 89.29 68 SER B CA 1
ATOM 2960 C C . SER C 3 62 ? 146.239 122.931 182.354 1.00 89.29 68 SER B C 1
ATOM 2961 O O . SER C 3 62 ? 146.204 121.703 182.268 1.00 89.29 68 SER B O 1
ATOM 2964 N N . ASP C 3 63 ? 146.517 123.566 183.493 1.00 94.11 69 ASP B N 1
ATOM 2965 C CA . ASP C 3 63 ? 146.768 122.788 184.701 1.00 94.11 69 ASP B CA 1
ATOM 2966 C C . ASP C 3 63 ? 145.562 121.932 185.055 1.00 94.11 69 ASP B C 1
ATOM 2967 O O . ASP C 3 63 ? 145.716 120.768 185.432 1.00 94.11 69 ASP B O 1
ATOM 2972 N N . GLU C 3 64 ? 144.355 122.484 184.919 1.00 92.00 70 GLU B N 1
ATOM 2973 C CA . GLU C 3 64 ? 143.141 121.715 185.184 1.00 92.00 70 GLU B CA 1
ATOM 2974 C C . GLU C 3 64 ? 143.125 120.402 184.405 1.00 92.00 70 GLU B C 1
ATOM 2975 O O . GLU C 3 64 ? 142.858 119.332 184.974 1.00 92.00 70 GLU B O 1
ATOM 2981 N N . ASP C 3 65 ? 143.443 120.455 183.111 1.00 87.64 71 ASP B N 1
ATOM 2982 C CA . ASP C 3 65 ? 143.434 119.243 182.303 1.00 87.64 71 ASP B CA 1
ATOM 2983 C C . ASP C 3 65 ? 144.434 118.219 182.834 1.00 87.64 71 ASP B C 1
ATOM 2984 O O . ASP C 3 65 ? 144.138 117.021 182.879 1.00 87.64 71 ASP B O 1
ATOM 2989 N N . LYS C 3 66 ? 145.613 118.676 183.266 1.00 87.62 72 LYS B N 1
ATOM 2990 C CA . LYS C 3 66 ? 146.633 117.760 183.770 1.00 87.62 72 LYS B CA 1
ATOM 2991 C C . LYS C 3 66 ? 146.264 117.167 185.129 1.00 87.62 72 LYS B C 1
ATOM 2992 O O . LYS C 3 66 ? 146.583 116.000 185.402 1.00 87.62 72 LYS B O 1
ATOM 2998 N N . ARG C 3 67 ? 145.623 117.948 186.007 1.00 89.02 73 ARG B N 1
ATOM 2999 C CA . ARG C 3 67 ? 145.013 117.341 187.184 1.00 89.02 73 ARG B CA 1
ATOM 3000 C C . ARG C 3 67 ? 143.977 116.306 186.791 1.00 89.02 73 ARG B C 1
ATOM 3001 O O . ARG C 3 67 ? 143.730 115.362 187.548 1.00 89.02 73 ARG B O 1
ATOM 3009 N N . GLY C 3 68 ? 143.360 116.470 185.622 1.00 83.21 74 GLY B N 1
ATOM 3010 C CA . GLY C 3 68 ? 142.508 115.412 185.105 1.00 83.21 74 GLY B CA 1
ATOM 3011 C C . GLY C 3 68 ? 143.252 114.103 184.899 1.00 83.21 74 GLY B C 1
ATOM 3012 O O . GLY C 3 68 ? 142.733 113.026 185.208 1.00 83.21 74 GLY B O 1
ATOM 3013 N N . PHE C 3 69 ? 144.488 114.177 184.392 1.00 80.80 75 PHE B N 1
ATOM 3014 C CA . PHE C 3 69 ? 145.241 112.983 184.019 1.00 80.80 75 PHE B CA 1
ATOM 3015 C C . PHE C 3 69 ? 146.162 112.453 185.108 1.00 80.80 75 PHE B C 1
ATOM 3016 O O . PHE C 3 69 ? 146.788 111.405 184.896 1.00 80.80 75 PHE B O 1
ATOM 3024 N N . THR C 3 70 ? 146.310 113.157 186.232 1.00 82.34 76 THR B N 1
ATOM 3025 C CA . THR C 3 70 ? 147.112 112.597 187.322 1.00 82.34 76 THR B CA 1
ATOM 3026 C C . THR C 3 70 ? 146.672 111.175 187.653 1.00 82.34 76 THR B C 1
ATOM 3027 O O . THR C 3 70 ? 147.435 110.213 187.461 1.00 82.34 76 THR B O 1
ATOM 3031 N N . LYS C 3 71 ? 145.423 111.027 188.105 1.00 82.83 77 LYS B N 1
ATOM 3032 C CA . LYS C 3 71 ? 144.912 109.729 188.528 1.00 82.83 77 LYS B CA 1
ATOM 3033 C C . LYS C 3 71 ? 145.108 108.681 187.450 1.00 82.83 77 LYS B C 1
ATOM 3034 O O . LYS C 3 71 ? 145.386 107.514 187.750 1.00 82.83 77 LYS B O 1
ATOM 3040 N N . LEU C 3 72 ? 144.974 109.077 186.185 1.00 79.63 78 LEU B N 1
ATOM 3041 C CA . LEU C 3 72 ? 145.140 108.116 185.105 1.00 79.63 78 LEU B CA 1
ATOM 3042 C C . LEU C 3 72 ? 146.582 107.643 185.015 1.00 79.63 78 LEU B C 1
ATOM 3043 O O . LEU C 3 72 ? 146.837 106.461 184.763 1.00 79.63 78 LEU B O 1
ATOM 3048 N N . VAL C 3 73 ? 147.528 108.563 185.225 1.00 79.57 79 VAL B N 1
ATOM 3049 C CA . VAL C 3 73 ? 148.969 108.175 185.236 1.00 79.57 79 VAL B CA 1
ATOM 3050 C C . VAL C 3 73 ? 149.144 107.083 186.286 1.00 79.57 79 VAL B C 1
ATOM 3051 O O . VAL C 3 73 ? 149.523 105.980 185.891 1.00 79.57 79 VAL B O 1
ATOM 3055 N N . TYR C 3 74 ? 148.778 107.343 187.547 1.00 85.56 80 TYR B N 1
ATOM 3056 C CA . TYR C 3 74 ? 149.030 106.350 188.625 1.00 85.56 80 TYR B CA 1
ATOM 3057 C C . TYR C 3 74 ? 148.318 105.042 188.277 1.00 85.56 80 TYR B C 1
ATOM 3058 O O . TYR C 3 74 ? 148.914 103.964 188.451 1.00 85.56 80 TYR B O 1
ATOM 3067 N N . GLN C 3 75 ? 147.083 105.140 187.787 1.00 84.91 81 GLN B N 1
ATOM 3068 C CA . GLN C 3 75 ? 146.312 103.928 187.415 1.00 84.91 81 GLN B CA 1
ATOM 3069 C C . GLN C 3 75 ? 147.102 103.138 186.363 1.00 84.91 81 GLN B C 1
ATOM 3070 O O . GLN C 3 75 ? 147.063 101.897 186.419 1.00 84.91 81 GLN B O 1
ATOM 3076 N N . ASN C 3 76 ? 147.818 103.826 185.463 1.00 77.65 82 ASN B N 1
ATOM 3077 C CA . ASN C 3 76 ? 148.574 103.128 184.428 1.00 77.65 82 ASN B CA 1
ATOM 3078 C C . ASN C 3 76 ? 149.764 102.374 185.003 1.00 77.65 82 ASN B C 1
ATOM 3079 O O . ASN C 3 76 ? 150.051 101.247 184.572 1.00 77.65 82 ASN B O 1
ATOM 3084 N N . ILE C 3 77 ? 150.492 102.980 185.950 1.00 81.52 83 ILE B N 1
ATOM 3085 C CA . ILE C 3 77 ? 151.612 102.231 186.545 1.00 81.52 83 ILE B CA 1
ATOM 3086 C C . ILE C 3 77 ? 151.127 100.898 187.104 1.00 81.52 83 ILE B C 1
ATOM 3087 O O . ILE C 3 77 ? 151.692 99.830 186.813 1.00 81.52 83 ILE B O 1
ATOM 3092 N N . PHE C 3 78 ? 150.045 100.932 187.884 1.00 84.78 84 PHE B N 1
ATOM 3093 C CA . PHE C 3 78 ? 149.517 99.696 188.454 1.00 84.78 84 PHE B CA 1
ATOM 3094 C C . PHE C 3 78 ? 149.067 98.722 187.371 1.00 84.78 84 PHE B C 1
ATOM 3095 O O . PHE C 3 78 ? 149.344 97.521 187.463 1.00 84.78 84 PHE B O 1
ATOM 3103 N N . THR C 3 79 ? 148.342 99.206 186.358 1.00 77.41 85 THR B N 1
ATOM 3104 C CA . THR C 3 79 ? 147.819 98.297 185.341 1.00 77.41 85 THR B CA 1
ATOM 3105 C C . THR C 3 79 ? 148.945 97.577 184.616 1.00 77.41 85 THR B C 1
ATOM 3106 O O . THR C 3 79 ? 148.905 96.348 184.439 1.00 77.41 85 THR B O 1
ATOM 3110 N N . ALA C 3 80 ? 149.972 98.326 184.217 1.00 76.92 86 ALA B N 1
ATOM 3111 C CA . ALA C 3 80 ? 151.116 97.717 183.558 1.00 76.92 86 ALA B CA 1
ATOM 3112 C C . ALA C 3 80 ? 151.773 96.683 184.457 1.00 76.92 86 ALA B C 1
ATOM 3113 O O . ALA C 3 80 ? 152.142 95.593 184.000 1.00 76.92 86 ALA B O 1
ATOM 3115 N N . MET C 3 81 ? 152.010 97.060 185.717 1.00 83.23 87 MET B N 1
ATOM 3116 C CA . MET C 3 81 ? 152.740 96.157 186.647 1.00 83.23 87 MET B CA 1
ATOM 3117 C C . MET C 3 81 ? 151.941 94.867 186.846 1.00 83.23 87 MET B C 1
ATOM 3118 O O . MET C 3 81 ? 152.548 93.786 186.763 1.00 83.23 87 MET B O 1
ATOM 3123 N N . GLN C 3 82 ? 150.632 94.983 187.079 1.00 84.10 88 GLN B N 1
ATOM 3124 C CA . GLN C 3 82 ? 149.792 93.785 187.342 1.00 84.10 88 GLN B CA 1
ATOM 3125 C C . GLN C 3 82 ? 149.812 92.879 186.106 1.00 84.10 88 GLN B C 1
ATOM 3126 O O . GLN C 3 82 ? 149.916 91.652 186.282 1.00 84.10 88 GLN B O 1
ATOM 3132 N N . ALA C 3 83 ? 149.737 93.465 184.907 1.00 83.44 89 ALA B N 1
ATOM 3133 C CA . ALA C 3 83 ? 149.776 92.672 183.655 1.00 83.44 89 ALA B CA 1
ATOM 3134 C C . ALA C 3 83 ? 151.122 91.948 183.544 1.00 83.44 89 ALA B C 1
ATOM 3135 O O . ALA C 3 83 ? 151.116 90.761 183.170 1.00 83.44 89 ALA B O 1
ATOM 3137 N N . MET C 3 84 ? 152.226 92.639 183.847 1.00 87.63 90 MET B N 1
ATOM 3138 C CA . MET C 3 84 ? 153.545 92.009 183.810 1.00 87.63 90 MET B CA 1
ATOM 3139 C C . MET C 3 84 ? 153.630 90.819 184.768 1.00 87.63 90 MET B C 1
ATOM 3140 O O . MET C 3 84 ? 154.235 89.790 184.439 1.00 87.63 90 MET B O 1
ATOM 3145 N N . ILE C 3 85 ? 153.040 90.943 185.963 1.00 89.35 91 ILE B N 1
ATOM 3146 C CA . ILE C 3 85 ? 153.019 89.816 186.901 1.00 89.35 91 ILE B CA 1
ATOM 3147 C C . ILE C 3 85 ? 152.287 88.623 186.298 1.00 89.35 91 ILE B C 1
ATOM 3148 O O . ILE C 3 85 ? 152.755 87.476 186.376 1.00 89.35 91 ILE B O 1
ATOM 3153 N N . ARG C 3 86 ? 151.114 88.865 185.712 1.00 90.99 92 ARG B N 1
ATOM 3154 C CA . ARG C 3 86 ? 150.373 87.754 185.119 1.00 90.99 92 ARG B CA 1
ATOM 3155 C C . ARG C 3 86 ? 151.131 87.165 183.936 1.00 90.99 92 ARG B C 1
ATOM 3156 O O . ARG C 3 86 ? 151.042 85.962 183.667 1.00 90.99 92 ARG B O 1
ATOM 3164 N N . ALA C 3 87 ? 151.891 87.997 183.221 1.00 89.87 93 ALA B N 1
ATOM 3165 C CA . ALA C 3 87 ? 152.741 87.486 182.152 1.00 89.87 93 ALA B CA 1
ATOM 3166 C C . ALA C 3 87 ? 153.830 86.576 182.700 1.00 89.87 93 ALA B C 1
ATOM 3167 O O . ALA C 3 87 ? 154.133 85.533 182.109 1.00 89.87 93 ALA B O 1
ATOM 3169 N N . MET C 3 88 ? 154.440 86.962 183.824 1.00 92.95 94 MET B N 1
ATOM 3170 C CA . MET C 3 88 ? 155.404 86.084 184.482 1.00 92.95 94 MET B CA 1
ATOM 3171 C C . MET C 3 88 ? 154.787 84.742 184.820 1.00 92.95 94 MET B C 1
ATOM 3172 O O . MET C 3 88 ? 155.386 83.690 184.566 1.00 92.95 94 MET B O 1
ATOM 3177 N N . ASP C 3 89 ? 153.593 84.759 185.407 1.00 93.62 95 ASP B N 1
ATOM 3178 C CA . ASP C 3 89 ? 152.924 83.499 185.713 1.00 93.62 95 ASP B CA 1
ATOM 3179 C C . ASP C 3 89 ? 152.660 82.699 184.442 1.00 93.62 95 ASP B C 1
ATOM 3180 O O . ASP C 3 89 ? 152.759 81.467 184.443 1.00 93.62 95 ASP B O 1
ATOM 3185 N N . THR C 3 90 ? 152.335 83.385 183.345 1.00 92.25 96 THR B N 1
ATOM 3186 C CA . THR C 3 90 ? 152.102 82.697 182.079 1.00 92.25 96 THR B CA 1
ATOM 3187 C C . THR C 3 90 ? 153.386 82.089 181.524 1.00 92.25 96 THR B C 1
ATOM 3188 O O . THR C 3 90 ? 153.375 80.969 181.000 1.00 92.25 96 THR B O 1
ATOM 3192 N N . LEU C 3 91 ? 154.499 82.811 181.622 1.00 92.49 97 LEU B N 1
ATOM 3193 C CA . LEU C 3 91 ? 155.752 82.396 181.007 1.00 92.49 97 LEU B CA 1
ATOM 3194 C C . LEU C 3 91 ? 156.619 81.547 181.930 1.00 92.49 97 LEU B C 1
ATOM 3195 O O . LEU C 3 91 ? 157.733 81.178 181.543 1.00 92.49 97 LEU B O 1
ATOM 3200 N N . LYS C 3 92 ? 156.135 81.237 183.132 1.00 94.14 98 LYS B N 1
ATOM 3201 C CA . LYS C 3 92 ? 156.830 80.350 184.067 1.00 94.14 98 LYS B CA 1
ATOM 3202 C C . LYS C 3 92 ? 158.251 80.834 184.351 1.00 94.14 98 LYS B C 1
ATOM 3203 O O . LYS C 3 92 ? 159.202 80.051 184.390 1.00 94.14 98 LYS B O 1
ATOM 3209 N N . ILE C 3 93 ? 158.399 82.138 184.546 1.00 97.51 99 ILE B N 1
ATOM 3210 C CA . ILE C 3 93 ? 159.686 82.749 184.864 1.00 97.51 99 ILE B CA 1
ATOM 3211 C C . ILE C 3 93 ? 159.682 83.118 186.344 1.00 97.51 99 ILE B C 1
ATOM 3212 O O . ILE C 3 93 ? 158.945 84.034 186.737 1.00 97.51 99 ILE B O 1
ATOM 3217 N N . PRO C 3 94 ? 160.465 82.444 187.184 1.00 102.13 100 PRO B N 1
ATOM 3218 C CA . PRO C 3 94 ? 160.490 82.792 188.608 1.00 102.13 100 PRO B CA 1
ATOM 3219 C C . PRO C 3 94 ? 161.288 84.059 188.868 1.00 102.13 100 PRO B C 1
ATOM 3220 O O . PRO C 3 94 ? 162.216 84.404 188.132 1.00 102.13 100 PRO B O 1
ATOM 3224 N N . TYR C 3 95 ? 160.916 84.753 189.941 1.00 103.35 101 TYR B N 1
ATOM 3225 C CA . TYR C 3 95 ? 161.597 85.987 190.308 1.00 103.35 101 TYR B CA 1
ATOM 3226 C C . TYR C 3 95 ? 162.951 85.677 190.930 1.00 103.35 101 TYR B C 1
ATOM 3227 O O . TYR C 3 95 ? 163.101 84.710 191.682 1.00 103.35 101 TYR B O 1
ATOM 3236 N N . LYS C 3 96 ? 163.944 86.508 190.611 1.00 102.75 102 LYS B N 1
ATOM 3237 C CA . LYS C 3 96 ? 165.290 86.275 191.121 1.00 102.75 102 LYS B CA 1
ATOM 3238 C C . LYS C 3 96 ? 165.357 86.474 192.631 1.00 102.75 102 LYS B C 1
ATOM 3239 O O . LYS C 3 96 ? 166.162 85.831 193.314 1.00 102.75 102 LYS B O 1
ATOM 3245 N N . TYR C 3 97 ? 164.514 87.369 193.160 1.00 103.67 103 TYR B N 1
ATOM 3246 C CA . TYR C 3 97 ? 164.565 87.683 194.615 1.00 103.67 103 TYR B CA 1
ATOM 3247 C C . TYR C 3 97 ? 163.285 87.215 195.315 1.00 103.67 103 TYR B C 1
ATOM 3248 O O . TYR C 3 97 ? 162.189 87.401 194.753 1.00 103.67 103 TYR B O 1
ATOM 3257 N N . GLU C 3 98 ? 163.428 86.613 196.501 1.00 104.55 104 GLU B N 1
ATOM 3258 C CA . GLU C 3 98 ? 162.255 86.107 197.267 1.00 104.55 104 GLU B CA 1
ATOM 3259 C C . GLU C 3 98 ? 161.343 87.261 197.706 1.00 104.55 104 GLU B C 1
ATOM 3260 O O . GLU C 3 98 ? 160.114 87.092 197.637 1.00 104.55 104 GLU B O 1
ATOM 3266 N N . HIS C 3 99 ? 161.915 88.379 198.164 1.00 100.74 105 HIS B N 1
ATOM 3267 C CA . HIS C 3 99 ? 161.072 89.493 198.677 1.00 100.74 105 HIS B CA 1
ATOM 3268 C C . HIS C 3 99 ? 160.138 89.961 197.558 1.00 100.74 105 HIS B C 1
ATOM 3269 O O . HIS C 3 99 ? 159.030 90.434 197.874 1.00 100.74 105 HIS B O 1
ATOM 3276 N N . ASN C 3 100 ? 160.568 89.807 196.305 1.00 98.48 106 ASN B N 1
ATOM 3277 C CA . ASN C 3 100 ? 159.762 90.240 195.133 1.00 98.48 106 ASN B CA 1
ATOM 3278 C C . ASN C 3 100 ? 158.445 89.457 195.077 1.00 98.48 106 ASN B C 1
ATOM 3279 O O . ASN C 3 100 ? 157.437 90.057 194.688 1.00 98.48 106 ASN B O 1
ATOM 3284 N N . LYS C 3 101 ? 158.467 88.164 195.417 1.00 98.66 107 LYS B N 1
ATOM 3285 C CA . LYS C 3 101 ? 157.219 87.352 195.444 1.00 98.66 107 LYS B CA 1
ATOM 3286 C C . LYS C 3 101 ? 156.153 88.069 196.283 1.00 98.66 107 LYS B C 1
ATOM 3287 O O . LYS C 3 101 ? 155.017 88.192 195.795 1.00 98.66 107 LYS B O 1
ATOM 3293 N N . ALA C 3 102 ? 156.503 88.512 197.495 1.00 93.87 108 ALA B N 1
ATOM 3294 C CA . ALA C 3 102 ? 155.539 89.187 198.396 1.00 93.87 108 ALA B CA 1
ATOM 3295 C C . ALA C 3 102 ? 155.121 90.515 197.761 1.00 93.87 108 ALA B C 1
ATOM 3296 O O . ALA C 3 102 ? 153.922 90.836 197.802 1.00 93.87 108 ALA B O 1
ATOM 3298 N N . HIS C 3 103 ? 156.077 91.237 197.169 1.00 95.55 109 HIS B N 1
ATOM 3299 C CA . HIS C 3 103 ? 155.749 92.515 196.483 1.00 95.55 109 HIS B CA 1
ATOM 3300 C C . HIS C 3 103 ? 154.793 92.225 195.323 1.00 95.55 109 HIS B C 1
ATOM 3301 O O . HIS C 3 103 ? 153.840 93.002 195.147 1.00 95.55 109 HIS B O 1
ATOM 3308 N N . ALA C 3 104 ? 155.034 91.141 194.579 1.00 94.00 110 ALA B N 1
ATOM 3309 C CA . ALA C 3 104 ? 154.148 90.761 193.454 1.00 94.00 110 ALA B CA 1
ATOM 3310 C C . ALA C 3 104 ? 152.730 90.544 193.982 1.00 94.00 110 ALA B C 1
ATOM 3311 O O . ALA C 3 104 ? 151.793 91.084 193.376 1.00 94.00 110 ALA B O 1
ATOM 3313 N N . GLN C 3 105 ? 152.591 89.774 195.065 1.00 93.59 111 GLN B N 1
ATOM 3314 C CA . GLN C 3 105 ? 151.271 89.535 195.645 1.00 93.59 111 GLN B CA 1
ATOM 3315 C C . GLN C 3 105 ? 150.581 90.847 195.998 1.00 93.59 111 GLN B C 1
ATOM 3316 O O . GLN C 3 105 ? 149.437 91.090 195.582 1.00 93.59 111 GLN B O 1
ATOM 3322 N N . LEU C 3 106 ? 151.276 91.713 196.745 1.00 93.02 112 LEU B N 1
ATOM 3323 C CA . LEU C 3 106 ? 150.724 93.019 197.102 1.00 93.02 112 LEU B CA 1
ATOM 3324 C C . LEU C 3 106 ? 150.260 93.779 195.868 1.00 93.02 112 LEU B C 1
ATOM 3325 O O . LEU C 3 106 ? 149.188 94.395 195.869 1.00 93.02 112 LEU B O 1
ATOM 3330 N N . VAL C 3 107 ? 151.063 93.742 194.802 1.00 90.87 113 VAL B N 1
ATOM 3331 C CA . VAL C 3 107 ? 150.683 94.372 193.542 1.00 90.87 113 VAL B CA 1
ATOM 3332 C C . VAL C 3 107 ? 149.418 93.741 192.981 1.00 90.87 113 VAL B C 1
ATOM 3333 O O . VAL C 3 107 ? 148.535 94.439 192.467 1.00 90.87 113 VAL B O 1
ATOM 3337 N N . ARG C 3 108 ? 149.312 92.414 193.058 1.00 93.47 114 ARG B N 1
ATOM 3338 C CA . ARG C 3 108 ? 148.131 91.740 192.529 1.00 93.47 114 ARG B CA 1
ATOM 3339 C C . ARG C 3 108 ? 146.863 92.199 193.233 1.00 93.47 114 ARG B C 1
ATOM 3340 O O . ARG C 3 108 ? 145.855 92.483 192.577 1.00 93.47 114 ARG B O 1
ATOM 3348 N N . GLU C 3 109 ? 146.884 92.289 194.567 1.00 94.96 115 GLU B N 1
ATOM 3349 C CA . GLU C 3 109 ? 145.635 92.617 195.253 1.00 94.96 115 GLU B CA 1
ATOM 3350 C C . GLU C 3 109 ? 145.217 94.069 195.045 1.00 94.96 115 GLU B C 1
ATOM 3351 O O . GLU C 3 109 ? 144.091 94.437 195.400 1.00 94.96 115 GLU B O 1
ATOM 3357 N N . VAL C 3 110 ? 146.090 94.909 194.480 1.00 93.18 116 VAL B N 1
ATOM 3358 C CA . VAL C 3 110 ? 145.716 96.298 194.244 1.00 93.18 116 VAL B CA 1
ATOM 3359 C C . VAL C 3 110 ? 144.553 96.360 193.264 1.00 93.18 116 VAL B C 1
ATOM 3360 O O . VAL C 3 110 ? 144.554 95.691 192.222 1.00 93.18 116 VAL B O 1
ATOM 3364 N N . ASP C 3 111 ? 143.548 97.162 193.601 1.00 96.21 117 ASP B N 1
ATOM 3365 C CA . ASP C 3 111 ? 142.407 97.402 192.729 1.00 96.21 117 ASP B CA 1
ATOM 3366 C C . ASP C 3 111 ? 142.667 98.653 191.902 1.00 96.21 117 ASP B C 1
ATOM 3367 O O . ASP C 3 111 ? 143.008 99.707 192.448 1.00 96.21 117 ASP B O 1
ATOM 3372 N N . VAL C 3 112 ? 142.500 98.526 190.586 1.00 93.36 118 VAL B N 1
ATOM 3373 C CA . VAL C 3 112 ? 142.982 99.545 189.659 1.00 93.36 118 VAL B CA 1
ATOM 3374 C C . VAL C 3 112 ? 142.147 100.818 189.761 1.00 93.36 118 VAL B C 1
ATOM 3375 O O . VAL C 3 112 ? 142.685 101.926 189.867 1.00 93.36 118 VAL B O 1
ATOM 3379 N N . GLU C 3 113 ? 140.818 100.679 189.732 1.00 95.98 119 GLU B N 1
ATOM 3380 C CA . GLU C 3 113 ? 139.954 101.856 189.774 1.00 95.98 119 GLU B CA 1
ATOM 3381 C C . GLU C 3 113 ? 139.915 102.486 191.160 1.00 95.98 119 GLU B C 1
ATOM 3382 O O . GLU C 3 113 ? 139.751 103.705 191.281 1.00 95.98 119 GLU B O 1
ATOM 3388 N N . LYS C 3 114 ? 140.047 101.663 192.201 1.00 95.79 120 LYS B N 1
ATOM 3389 C CA . LYS C 3 114 ? 139.929 102.183 193.588 1.00 95.79 120 LYS B CA 1
ATOM 3390 C C . LYS C 3 114 ? 141.145 103.045 193.943 1.00 95.79 120 LYS B C 1
ATOM 3391 O O . LYS C 3 114 ? 141.236 103.469 195.111 1.00 95.79 120 LYS B O 1
ATOM 3397 N N . VAL C 3 115 ? 142.037 103.302 192.982 1.00 88.92 121 VAL B N 1
ATOM 3398 C CA . VAL C 3 115 ? 143.284 104.054 193.310 1.00 88.92 121 VAL B CA 1
ATOM 3399 C C . VAL C 3 115 ? 143.141 105.505 192.847 1.00 88.92 121 VAL B C 1
ATOM 3400 O O . VAL C 3 115 ? 142.927 105.722 191.639 1.00 88.92 121 VAL B O 1
ATOM 3404 N N . SER C 3 116 ? 143.280 106.458 193.771 1.00 85.37 122 SER B N 1
ATOM 3405 C CA . SER C 3 116 ? 143.253 107.894 193.389 1.00 85.37 122 SER B CA 1
ATOM 3406 C C . SER C 3 116 ? 144.601 108.520 193.753 1.00 85.37 122 SER B C 1
ATOM 3407 O O . SER C 3 116 ? 144.997 109.498 193.091 1.00 85.37 122 SER B O 1
ATOM 3410 N N . ALA C 3 117 ? 145.293 107.939 194.738 1.00 87.40 123 ALA B N 1
ATOM 3411 C CA . ALA C 3 117 ? 146.604 108.471 195.179 1.00 87.40 123 ALA B CA 1
ATOM 3412 C C . ALA C 3 117 ? 147.631 107.338 195.241 1.00 87.40 123 ALA B C 1
ATOM 3413 O O . ALA C 3 117 ? 147.289 106.265 195.773 1.00 87.40 123 ALA B O 1
ATOM 3415 N N . PHE C 3 118 ? 148.838 107.565 194.710 1.00 92.35 124 PHE B N 1
ATOM 3416 C CA . PHE C 3 118 ? 149.917 106.547 194.805 1.00 92.35 124 PHE B CA 1
ATOM 3417 C C . PHE C 3 118 ? 150.255 106.374 196.289 1.00 92.35 124 PHE B C 1
ATOM 3418 O O . PHE C 3 118 ? 150.421 107.399 196.977 1.00 92.35 124 PHE B O 1
ATOM 3426 N N . GLU C 3 119 ? 150.385 105.132 196.762 1.00 93.36 125 GLU B N 1
ATOM 3427 C CA . GLU C 3 119 ? 150.603 104.912 198.218 1.00 93.36 125 GLU B CA 1
ATOM 3428 C C . GLU C 3 119 ? 152.080 104.632 198.501 1.00 93.36 125 GLU B C 1
ATOM 3429 O O . GLU C 3 119 ? 152.724 103.997 197.648 1.00 93.36 125 GLU B O 1
ATOM 3435 N N . ASN C 3 120 ? 152.576 105.063 199.666 1.00 95.49 126 ASN B N 1
ATOM 3436 C CA . ASN C 3 120 ? 154.019 104.916 200.017 1.00 95.49 126 ASN B CA 1
ATOM 3437 C C . ASN C 3 120 ? 154.479 103.450 200.043 1.00 95.49 126 ASN B C 1
ATOM 3438 O O . ASN C 3 120 ? 155.589 103.202 199.532 1.00 95.49 126 ASN B O 1
ATOM 3443 N N . PRO C 3 121 ? 153.731 102.458 200.583 1.00 93.36 127 PRO B N 1
ATOM 3444 C CA . PRO C 3 121 ? 154.175 101.063 200.509 1.00 93.36 127 PRO B CA 1
ATOM 3445 C C . PRO C 3 121 ? 154.294 100.602 199.049 1.00 93.36 127 PRO B C 1
ATOM 3446 O O . PRO C 3 121 ? 155.255 99.925 198.732 1.00 93.36 127 PRO B O 1
ATOM 3450 N N . TYR C 3 122 ? 153.330 100.979 198.204 1.00 94.65 128 TYR B N 1
ATOM 3451 C CA . TYR C 3 122 ? 153.341 100.559 196.777 1.00 94.65 128 TYR B CA 1
ATOM 3452 C C . TYR C 3 122 ? 154.543 101.160 196.033 1.00 94.65 128 TYR B C 1
ATOM 3453 O O . TYR C 3 122 ? 155.142 100.446 195.216 1.00 94.65 128 TYR B O 1
ATOM 3462 N N . VAL C 3 123 ? 154.880 102.423 196.309 1.00 91.02 129 VAL B N 1
ATOM 3463 C CA . VAL C 3 123 ? 156.022 103.092 195.615 1.00 91.02 129 VAL B CA 1
ATOM 3464 C C . VAL C 3 123 ? 157.271 102.214 195.758 1.00 91.02 129 VAL B C 1
ATOM 3465 O O . VAL C 3 123 ? 158.009 102.076 194.764 1.00 91.02 129 VAL B O 1
ATOM 3469 N N . ASP C 3 124 ? 157.480 101.619 196.937 1.00 92.52 130 ASP B N 1
ATOM 3470 C CA . ASP C 3 124 ? 158.702 100.807 197.189 1.00 92.52 130 ASP B CA 1
ATOM 3471 C C . ASP C 3 124 ? 158.531 99.416 196.572 1.00 92.52 130 ASP B C 1
ATOM 3472 O O . ASP C 3 124 ? 159.501 98.924 195.970 1.00 92.52 130 ASP B O 1
ATOM 3477 N N . ALA C 3 125 ? 157.356 98.804 196.732 1.00 91.28 131 ALA B N 1
ATOM 3478 C CA . ALA C 3 125 ? 157.074 97.496 196.150 1.00 91.28 131 ALA B CA 1
ATOM 3479 C C . ALA C 3 125 ? 157.307 97.505 194.644 1.00 91.28 131 ALA B C 1
ATOM 3480 O O . ALA C 3 125 ? 157.999 96.632 194.104 1.00 91.28 131 ALA B O 1
ATOM 3482 N N . ILE C 3 126 ? 156.759 98.508 193.950 1.00 89.97 132 ILE B N 1
ATOM 3483 C CA . ILE C 3 126 ? 156.917 98.585 192.503 1.00 89.97 132 ILE B CA 1
ATOM 3484 C C . ILE C 3 126 ? 158.369 98.857 192.129 1.00 89.97 132 ILE B C 1
ATOM 3485 O O . ILE C 3 126 ? 158.887 98.291 191.159 1.00 89.97 132 ILE B O 1
ATOM 3490 N N . LYS C 3 127 ? 159.057 99.716 192.890 1.00 90.75 133 LYS B N 1
ATOM 3491 C CA . LYS C 3 127 ? 160.460 99.992 192.593 1.00 90.75 133 LYS B CA 1
ATOM 3492 C C . LYS C 3 127 ? 161.315 98.737 192.731 1.00 90.75 133 LYS B C 1
ATOM 3493 O O . LYS C 3 127 ? 162.124 98.423 191.847 1.00 90.75 133 LYS B O 1
ATOM 3499 N N . SER C 3 128 ? 161.141 97.996 193.827 1.00 89.34 134 SER B N 1
ATOM 3500 C CA . SER C 3 128 ? 161.922 96.783 194.029 1.00 89.34 134 SER B CA 1
ATOM 3501 C C . SER C 3 128 ? 161.588 95.732 192.981 1.00 89.34 134 SER B C 1
ATOM 3502 O O . SER C 3 128 ? 162.472 94.992 192.535 1.00 89.34 134 SER B O 1
ATOM 3505 N N . LEU C 3 129 ? 160.314 95.638 192.585 1.00 93.83 135 LEU B N 1
ATOM 3506 C CA . LEU C 3 129 ? 159.954 94.703 191.525 1.00 93.83 135 LEU B CA 1
ATOM 3507 C C . LEU C 3 129 ? 160.623 95.079 190.212 1.00 93.83 135 LEU B C 1
ATOM 3508 O O . LEU C 3 129 ? 161.144 94.212 189.505 1.00 93.83 135 LEU B O 1
ATOM 3513 N N . TRP C 3 130 ? 160.639 96.371 189.879 1.00 95.03 136 TRP B N 1
ATOM 3514 C CA . TRP C 3 130 ? 161.338 96.810 188.676 1.00 95.03 136 TRP B CA 1
ATOM 3515 C C . TRP C 3 130 ? 162.823 96.486 188.755 1.00 95.03 136 TRP B C 1
ATOM 3516 O O . TRP C 3 130 ? 163.456 96.190 187.735 1.00 95.03 136 TRP B O 1
ATOM 3527 N N . ASN C 3 131 ? 163.381 96.538 189.968 1.00 94.45 137 ASN B N 1
ATOM 3528 C CA . ASN C 3 131 ? 164.840 96.302 190.146 1.00 94.45 137 ASN B CA 1
ATOM 3529 C C . ASN C 3 131 ? 165.165 94.818 189.937 1.00 94.45 137 ASN B C 1
ATOM 3530 O O . ASN C 3 131 ? 166.351 94.503 189.719 1.00 94.45 137 ASN B O 1
ATOM 3535 N N . ASP C 3 132 ? 164.152 93.948 190.003 1.00 92.21 138 ASP B N 1
ATOM 3536 C CA . ASP C 3 132 ? 164.385 92.490 189.829 1.00 92.21 138 ASP B CA 1
ATOM 3537 C C . ASP C 3 132 ? 164.890 92.246 188.404 1.00 92.21 138 ASP B C 1
ATOM 3538 O O . ASP C 3 132 ? 164.267 92.769 187.461 1.00 92.21 138 ASP B O 1
ATOM 3543 N N . PRO C 3 133 ? 165.986 91.484 188.202 1.00 91.85 139 PRO B N 1
ATOM 3544 C CA . PRO C 3 133 ? 166.467 91.152 186.856 1.00 91.85 139 PRO B CA 1
ATOM 3545 C C . PRO C 3 133 ? 165.446 90.313 186.078 1.00 91.85 139 PRO B C 1
ATOM 3546 O O . PRO C 3 133 ? 165.319 90.535 184.890 1.00 91.85 139 PRO B O 1
ATOM 3550 N N . GLY C 3 134 ? 164.764 89.373 186.743 1.00 88.56 140 GLY B N 1
ATOM 3551 C CA . GLY C 3 134 ? 163.722 88.633 186.052 1.00 88.56 140 GLY B CA 1
ATOM 3552 C C . GLY C 3 134 ? 162.649 89.546 185.491 1.00 88.56 140 GLY B C 1
ATOM 3553 O O . GLY C 3 134 ? 162.146 89.325 184.387 1.00 88.56 140 GLY B O 1
ATOM 3554 N N . ILE C 3 135 ? 162.283 90.583 186.248 1.00 90.87 141 ILE B N 1
ATOM 3555 C CA . ILE C 3 135 ? 161.313 91.565 185.772 1.00 90.87 141 ILE B CA 1
ATOM 3556 C C . ILE C 3 135 ? 161.844 92.306 184.555 1.00 90.87 141 ILE B C 1
ATOM 3557 O O . ILE C 3 135 ? 161.105 92.568 183.600 1.00 90.87 141 ILE B O 1
ATOM 3562 N N . GLN C 3 136 ? 163.130 92.655 184.563 1.00 94.10 142 GLN B N 1
ATOM 3563 C CA . GLN C 3 136 ? 163.707 93.297 183.388 1.00 94.10 142 GLN B CA 1
ATOM 3564 C C . GLN C 3 136 ? 163.710 92.353 182.192 1.00 94.10 142 GLN B C 1
ATOM 3565 O O . GLN C 3 136 ? 163.479 92.780 181.056 1.00 94.10 142 GLN B O 1
ATOM 3571 N N . GLU C 3 137 ? 163.968 91.064 182.426 1.00 93.54 143 GLU B N 1
ATOM 3572 C CA . GLU C 3 137 ? 163.904 90.088 181.342 1.00 93.54 143 GLU B CA 1
ATOM 3573 C C . GLU C 3 137 ? 162.495 89.973 180.774 1.00 93.54 143 GLU B C 1
ATOM 3574 O O . GLU C 3 137 ? 162.314 89.919 179.553 1.00 93.54 143 GLU B O 1
ATOM 3580 N N . CYS C 3 138 ? 161.486 89.926 181.643 1.00 89.48 144 CYS B N 1
ATOM 3581 C CA . CYS C 3 138 ? 160.111 89.837 181.162 1.00 89.48 144 CYS B CA 1
ATOM 3582 C C . CYS C 3 138 ? 159.703 91.113 180.434 1.00 89.48 144 CYS B C 1
ATOM 3583 O O . CYS C 3 138 ? 158.935 91.065 179.468 1.00 89.48 144 CYS B O 1
ATOM 3586 N N . TYR C 3 139 ? 160.201 92.265 180.889 1.00 90.62 145 TYR B N 1
ATOM 3587 C CA . TYR C 3 139 ? 159.977 93.500 180.148 1.00 90.62 145 TYR B CA 1
ATOM 3588 C C . TYR C 3 139 ? 160.666 93.457 178.795 1.00 90.62 145 TYR B C 1
ATOM 3589 O O . TYR C 3 139 ? 160.201 94.076 177.838 1.00 90.62 145 TYR B O 1
ATOM 3598 N N . ASP C 3 140 ? 161.803 92.771 178.700 1.00 92.73 146 ASP B N 1
ATOM 3599 C CA . ASP C 3 140 ? 162.446 92.634 177.400 1.00 92.73 146 ASP B CA 1
ATOM 3600 C C . ASP C 3 140 ? 161.542 91.886 176.433 1.00 92.73 146 ASP B C 1
ATOM 3601 O O . ASP C 3 140 ? 161.551 92.151 175.226 1.00 92.73 146 ASP B O 1
ATOM 3606 N N . ARG C 3 141 ? 160.732 90.971 176.951 1.00 89.95 147 ARG B N 1
ATOM 3607 C CA . ARG C 3 141 ? 159.815 90.180 176.136 1.00 89.95 147 ARG B CA 1
ATOM 3608 C C . ARG C 3 141 ? 158.407 90.789 176.136 1.00 89.95 147 ARG B C 1
ATOM 3609 O O . ARG C 3 141 ? 157.432 90.163 176.542 1.00 89.95 147 ARG B O 1
ATOM 3617 N N . ARG C 3 142 ? 158.291 92.041 175.681 1.00 87.33 148 ARG B N 1
ATOM 3618 C CA . ARG C 3 142 ? 156.978 92.677 175.584 1.00 87.33 148 ARG B CA 1
ATOM 3619 C C . ARG C 3 142 ? 156.091 91.990 174.556 1.00 87.33 148 ARG B C 1
ATOM 3620 O O . ARG C 3 142 ? 154.878 91.869 174.756 1.00 87.33 148 ARG B O 1
ATOM 3628 N N . ARG C 3 143 ? 156.671 91.537 173.445 1.00 84.56 149 ARG B N 1
ATOM 3629 C CA . ARG C 3 143 ? 155.853 91.165 172.295 1.00 84.56 149 ARG B CA 1
ATOM 3630 C C . ARG C 3 143 ? 154.992 89.941 172.581 1.00 84.56 149 ARG B C 1
ATOM 3631 O O . ARG C 3 143 ? 153.986 89.711 171.900 1.00 84.56 149 ARG B O 1
ATOM 3639 N N . GLU C 3 144 ? 155.357 89.148 173.589 1.00 86.41 150 GLU B N 1
ATOM 3640 C CA . GLU C 3 144 ? 154.599 87.931 173.852 1.00 86.41 150 GLU B CA 1
ATOM 3641 C C . GLU C 3 144 ? 153.345 88.204 174.672 1.00 86.41 150 GLU B C 1
ATOM 3642 O O . GLU C 3 144 ? 152.464 87.340 174.757 1.00 86.41 150 GLU B O 1
ATOM 3648 N N . TYR C 3 145 ? 153.236 89.386 175.277 1.00 85.98 151 TYR B N 1
ATOM 3649 C CA . TYR C 3 145 ? 152.068 89.685 176.098 1.00 85.98 151 TYR B CA 1
ATOM 3650 C C . TYR C 3 145 ? 151.580 91.111 175.874 1.00 85.98 151 TYR B C 1
ATOM 3651 O O . TYR C 3 145 ? 152.197 91.877 175.128 1.00 85.98 151 TYR B O 1
ATOM 3660 N N . GLN C 3 146 ? 150.475 91.479 176.515 1.00 85.60 152 GLN B N 1
ATOM 3661 C CA . GLN C 3 146 ? 149.860 92.785 176.330 1.00 85.60 152 GLN B CA 1
ATOM 3662 C C . GLN C 3 146 ? 150.385 93.754 177.376 1.00 85.60 152 GLN B C 1
ATOM 3663 O O . GLN C 3 146 ? 150.234 93.518 178.579 1.00 85.60 152 GLN B O 1
ATOM 3669 N N . LEU C 3 147 ? 150.978 94.851 176.918 1.00 82.31 153 LEU B N 1
ATOM 3670 C CA . LEU C 3 147 ? 151.600 95.793 177.831 1.00 82.31 153 LEU B CA 1
ATOM 3671 C C . LEU C 3 147 ? 151.524 97.182 177.219 1.00 82.31 153 LEU B C 1
ATOM 3672 O O . LEU C 3 147 ? 151.469 97.333 175.997 1.00 82.31 153 LEU B O 1
ATOM 3677 N N . SER C 3 148 ? 151.518 98.197 178.077 1.00 81.06 154 SER B N 1
ATOM 3678 C CA . SER C 3 148 ? 151.557 99.569 177.595 1.00 81.06 154 SER B CA 1
ATOM 3679 C C . SER C 3 148 ? 152.877 99.842 176.889 1.00 81.06 154 SER B C 1
ATOM 3680 O O . SER C 3 148 ? 153.921 99.303 177.259 1.00 81.06 154 SER B O 1
ATOM 3683 N N . ASP C 3 149 ? 152.824 100.678 175.850 1.00 78.95 155 ASP B N 1
ATOM 3684 C CA . ASP C 3 149 ? 154.036 101.016 175.114 1.00 78.95 155 ASP B CA 1
ATOM 3685 C C . ASP C 3 149 ? 154.987 101.855 175.954 1.00 78.95 155 ASP B C 1
ATOM 3686 O O . ASP C 3 149 ? 156.193 101.882 175.686 1.00 78.95 155 ASP B O 1
ATOM 3691 N N . SER C 3 150 ? 154.465 102.537 176.970 1.00 80.38 156 SER B N 1
ATOM 3692 C CA . SER C 3 150 ? 155.205 103.545 177.710 1.00 80.38 156 SER B CA 1
ATOM 3693 C C . SER C 3 150 ? 155.551 103.105 179.125 1.00 80.38 156 SER B C 1
ATOM 3694 O O . SER C 3 150 ? 155.730 103.956 180.002 1.00 80.38 156 SER B O 1
ATOM 3697 N N . THR C 3 151 ? 155.643 101.799 179.367 1.00 84.22 157 THR B N 1
ATOM 3698 C CA . THR C 3 151 ? 155.915 101.314 180.715 1.00 84.22 157 THR B CA 1
ATOM 3699 C C . THR C 3 151 ? 157.307 101.717 181.183 1.00 84.22 157 THR B C 1
ATOM 3700 O O . THR C 3 151 ? 157.501 102.088 182.345 1.00 84.22 157 THR B O 1
ATOM 3704 N N . LYS C 3 152 ? 158.295 101.636 180.290 1.00 87.99 158 LYS B N 1
ATOM 3705 C CA . LYS C 3 152 ? 159.663 101.959 180.674 1.00 87.99 158 LYS B CA 1
ATOM 3706 C C . LYS C 3 152 ? 159.784 103.409 181.126 1.00 87.99 158 LYS B C 1
ATOM 3707 O O . LYS C 3 152 ? 160.418 103.697 182.148 1.00 87.99 158 LYS B O 1
ATOM 3713 N N . TYR C 3 153 ? 159.172 104.332 180.383 1.00 86.61 159 TYR B N 1
ATOM 3714 C CA . TYR C 3 153 ? 159.307 105.750 180.698 1.00 86.61 159 TYR B CA 1
ATOM 3715 C C . TYR C 3 153 ? 158.708 106.050 182.067 1.00 86.61 159 TYR B C 1
ATOM 3716 O O . TYR C 3 153 ? 159.285 106.801 182.861 1.00 86.61 159 TYR B O 1
ATOM 3725 N N . TYR C 3 154 ? 157.545 105.466 182.361 1.00 85.78 160 TYR B N 1
ATOM 3726 C CA . TYR C 3 154 ? 156.918 105.685 183.660 1.00 85.78 160 TYR B CA 1
ATOM 3727 C C . TYR C 3 154 ? 157.739 105.056 184.779 1.00 85.78 160 TYR B C 1
ATOM 3728 O O . TYR C 3 154 ? 158.055 105.712 185.777 1.00 85.78 160 TYR B O 1
ATOM 3737 N N . LEU C 3 155 ? 158.068 103.769 184.633 1.00 88.11 161 LEU B N 1
ATOM 3738 C CA . LEU C 3 155 ? 158.777 103.046 185.725 1.00 88.11 161 LEU B CA 1
ATOM 3739 C C . LEU C 3 155 ? 160.187 103.609 185.935 1.00 88.11 161 LEU B C 1
ATOM 3740 O O . LEU C 3 155 ? 160.697 103.497 187.064 1.00 88.11 161 LEU B O 1
ATOM 3745 N N . ASN C 3 156 ? 160.812 104.162 184.893 1.00 90.93 162 ASN B N 1
ATOM 3746 C CA . ASN C 3 156 ? 162.134 104.818 185.087 1.00 90.93 162 ASN B CA 1
ATOM 3747 C C . ASN C 3 156 ? 161.966 106.045 185.989 1.00 90.93 162 ASN B C 1
ATOM 3748 O O . ASN C 3 156 ? 162.839 106.261 186.851 1.00 90.93 162 ASN B O 1
ATOM 3753 N N . ASP C 3 157 ? 160.887 106.812 185.798 1.00 91.72 163 ASP B N 1
ATOM 3754 C CA . ASP C 3 157 ? 160.698 108.071 186.570 1.00 91.72 163 ASP B CA 1
ATOM 3755 C C . ASP C 3 157 ? 159.624 107.885 187.646 1.00 91.72 163 ASP B C 1
ATOM 3756 O O . ASP C 3 157 ? 158.676 108.692 187.664 1.00 91.72 163 ASP B O 1
ATOM 3761 N N . LEU C 3 158 ? 159.769 106.872 188.503 1.00 93.40 164 LEU B N 1
ATOM 3762 C CA . LEU C 3 158 ? 158.780 106.629 189.586 1.00 93.40 164 LEU B CA 1
ATOM 3763 C C . LEU C 3 158 ? 158.921 107.704 190.667 1.00 93.40 164 LEU B C 1
ATOM 3764 O O . LEU C 3 158 ? 157.901 108.021 191.305 1.00 93.40 164 LEU B O 1
ATOM 3769 N N . ASP C 3 159 ? 160.127 108.246 190.858 1.00 97.90 165 ASP B N 1
ATOM 3770 C CA . ASP C 3 159 ? 160.361 109.214 191.966 1.00 97.90 165 ASP B CA 1
ATOM 3771 C C . ASP C 3 159 ? 159.523 110.487 191.791 1.00 97.90 165 ASP B C 1
ATOM 3772 O O . ASP C 3 159 ? 158.925 110.924 192.791 1.00 97.90 165 ASP B O 1
ATOM 3777 N N . ARG C 3 160 ? 159.455 111.047 190.580 1.00 95.06 166 ARG B N 1
ATOM 3778 C CA . ARG C 3 160 ? 158.739 112.343 190.405 1.00 95.06 166 ARG B CA 1
ATOM 3779 C C . ARG C 3 160 ? 157.234 112.121 190.580 1.00 95.06 166 ARG B C 1
ATOM 3780 O O . ARG C 3 160 ? 156.573 113.011 191.149 1.00 95.06 166 ARG B O 1
ATOM 3788 N N . VAL C 3 161 ? 156.719 110.981 190.113 1.00 93.79 167 VAL B N 1
ATOM 3789 C CA . VAL C 3 161 ? 155.306 110.661 190.286 1.00 93.79 167 VAL B CA 1
ATOM 3790 C C . VAL C 3 161 ? 154.989 110.456 191.760 1.00 93.79 167 VAL B C 1
ATOM 3791 O O . VAL C 3 161 ? 153.923 110.852 192.243 1.00 93.79 167 VAL B O 1
ATOM 3795 N N . ALA C 3 162 ? 155.914 109.840 192.501 1.00 91.31 168 ALA B N 1
ATOM 3796 C CA . ALA C 3 162 ? 155.673 109.532 193.906 1.00 91.31 168 ALA B CA 1
ATOM 3797 C C . ALA C 3 162 ? 155.639 110.774 194.788 1.00 91.31 168 ALA B C 1
ATOM 3798 O O . ALA C 3 162 ? 155.186 110.688 195.934 1.00 91.31 168 ALA B O 1
ATOM 3800 N N . ASP C 3 163 ? 156.109 111.912 194.292 1.00 94.75 169 ASP B N 1
ATOM 3801 C CA . ASP C 3 163 ? 156.127 113.122 195.101 1.00 94.75 169 ASP B CA 1
ATOM 3802 C C . ASP C 3 163 ? 154.698 113.563 195.404 1.00 94.75 169 ASP B C 1
ATOM 3803 O O . ASP C 3 163 ? 153.851 113.560 194.499 1.00 94.75 169 ASP B O 1
ATOM 3808 N N . PRO C 3 164 ? 154.386 113.931 196.650 1.00 93.99 170 PRO B N 1
ATOM 3809 C CA . PRO C 3 164 ? 153.007 114.344 196.966 1.00 93.99 170 PRO B CA 1
ATOM 3810 C C . PRO C 3 164 ? 152.514 115.496 196.107 1.00 93.99 170 PRO B C 1
ATOM 3811 O O . PRO C 3 164 ? 151.351 115.504 195.684 1.00 93.99 170 PRO B O 1
ATOM 3815 N N . ALA C 3 165 ? 153.376 116.470 195.830 1.00 96.43 171 ALA B N 1
ATOM 3816 C CA . ALA C 3 165 ? 153.066 117.547 194.899 1.00 96.43 171 ALA B CA 1
ATOM 3817 C C . ALA C 3 165 ? 153.610 117.152 193.533 1.00 96.43 171 ALA B C 1
ATOM 3818 O O . ALA C 3 165 ? 154.815 117.254 193.281 1.00 96.43 171 ALA B O 1
ATOM 3820 N N . TYR C 3 166 ? 152.723 116.691 192.654 1.00 97.03 172 TYR B N 1
ATOM 3821 C CA . TYR C 3 166 ? 153.120 116.153 191.359 1.00 97.03 172 TYR B CA 1
ATOM 3822 C C . TYR C 3 166 ? 152.154 116.649 190.298 1.00 97.03 172 TYR B C 1
ATOM 3823 O O . TYR C 3 166 ? 150.964 116.320 190.338 1.00 97.03 172 TYR B O 1
ATOM 3832 N N . LEU C 3 167 ? 152.667 117.430 189.351 1.00 96.47 173 LEU B N 1
ATOM 3833 C CA . LEU C 3 167 ? 151.888 117.873 188.207 1.00 96.47 173 LEU B CA 1
ATOM 3834 C C . LEU C 3 167 ? 152.372 117.143 186.967 1.00 96.47 173 LEU B C 1
ATOM 3835 O O . LEU C 3 167 ? 153.561 117.243 186.628 1.00 96.47 173 LEU B O 1
ATOM 3840 N N . PRO C 3 168 ? 151.514 116.392 186.277 1.00 91.46 174 PRO B N 1
ATOM 3841 C CA . PRO C 3 168 ? 151.974 115.644 185.103 1.00 91.46 174 PRO B CA 1
ATOM 3842 C C . PRO C 3 168 ? 152.514 116.575 184.029 1.00 91.46 174 PRO B C 1
ATOM 3843 O O . PRO C 3 168 ? 151.948 117.635 183.755 1.00 91.46 174 PRO B O 1
ATOM 3847 N N . THR C 3 169 ? 153.610 116.157 183.390 1.00 88.11 175 THR B N 1
ATOM 3848 C CA . THR C 3 169 ? 154.167 116.954 182.265 1.00 88.11 175 THR B CA 1
ATOM 3849 C C . THR C 3 169 ? 153.293 116.707 181.031 1.00 88.11 175 THR B C 1
ATOM 3850 O O . THR C 3 169 ? 152.427 115.815 181.094 1.00 88.11 175 THR B O 1
ATOM 3854 N N . GLN C 3 170 ? 153.542 117.436 179.941 1.00 82.35 176 GLN B N 1
ATOM 3855 C CA . GLN C 3 170 ? 152.761 117.227 178.693 1.00 82.35 176 GLN B CA 1
ATOM 3856 C C . GLN C 3 170 ? 152.990 115.794 178.204 1.00 82.35 176 GLN B C 1
ATOM 3857 O O . GLN C 3 170 ? 152.026 115.179 177.719 1.00 82.35 176 GLN B O 1
ATOM 3863 N N . GLN C 3 171 ? 154.222 115.293 178.326 1.00 83.85 177 GLN B N 1
ATOM 3864 C CA . GLN C 3 171 ? 154.541 113.913 177.876 1.00 83.85 177 GLN B CA 1
ATOM 3865 C C . GLN C 3 171 ? 153.713 112.899 178.676 1.00 83.85 177 GLN B C 1
ATOM 3866 O O . GLN C 3 171 ? 153.114 112.012 178.042 1.00 83.85 177 GLN B O 1
ATOM 3872 N N . ASP C 3 172 ? 153.678 113.025 180.008 1.00 83.29 178 ASP B N 1
ATOM 3873 C CA . ASP C 3 172 ? 152.879 112.119 180.824 1.00 83.29 178 ASP B CA 1
ATOM 3874 C C . ASP C 3 172 ? 151.419 112.140 180.397 1.00 83.29 178 ASP B C 1
ATOM 3875 O O . ASP C 3 172 ? 150.744 111.105 180.409 1.00 83.29 178 ASP B O 1
ATOM 3880 N N . VAL C 3 173 ? 150.910 113.321 180.041 1.00 78.90 179 VAL B N 1
ATOM 3881 C CA . VAL C 3 173 ? 149.529 113.445 179.583 1.00 78.90 179 VAL B CA 1
ATOM 3882 C C . VAL C 3 173 ? 149.326 112.669 178.291 1.00 78.90 179 VAL B C 1
ATOM 3883 O O . VAL C 3 173 ? 148.288 112.029 178.087 1.00 78.90 179 VAL B O 1
ATOM 3887 N N . LEU C 3 174 ? 150.317 112.710 177.400 1.00 77.88 180 LEU B N 1
ATOM 3888 C CA . LEU C 3 174 ? 150.146 112.135 176.069 1.00 77.88 180 LEU B CA 1
ATOM 3889 C C . LEU C 3 174 ? 149.955 110.625 176.121 1.00 77.88 180 LEU B C 1
ATOM 3890 O O . LEU C 3 174 ? 149.158 110.065 175.361 1.00 77.88 180 LEU B O 1
ATOM 3895 N N . ARG C 3 175 ? 150.676 109.945 177.006 1.00 80.88 181 ARG B N 1
ATOM 3896 C CA . ARG C 3 175 ? 150.716 108.483 176.983 1.00 80.88 181 ARG B CA 1
ATOM 3897 C C . ARG C 3 175 ? 149.886 107.832 178.079 1.00 80.88 181 ARG B C 1
ATOM 3898 O O . ARG C 3 175 ? 150.292 106.806 178.629 1.00 80.88 181 ARG B O 1
ATOM 3906 N N . VAL C 3 176 ? 148.726 108.388 178.425 1.00 77.71 182 VAL B N 1
ATOM 3907 C CA . VAL C 3 176 ? 147.805 107.696 179.318 1.00 77.71 182 VAL B CA 1
ATOM 3908 C C . VAL C 3 176 ? 146.740 106.993 178.484 1.00 77.71 182 VAL B C 1
ATOM 3909 O O . VAL C 3 176 ? 145.742 107.597 178.078 1.00 77.71 182 VAL B O 1
ATOM 3913 N N . GLN C 3 177 ? 146.954 105.708 178.217 1.00 76.80 183 GLN B N 1
ATOM 3914 C CA . GLN C 3 177 ? 146.040 104.955 177.369 1.00 76.80 183 GLN B CA 1
ATOM 3915 C C . GLN C 3 177 ? 144.679 104.808 178.038 1.00 76.80 183 GLN B C 1
ATOM 3916 O O . GLN C 3 177 ? 144.551 104.141 179.068 1.00 76.80 183 GLN B O 1
ATOM 3922 N N . VAL C 3 178 ? 143.678 105.496 177.485 1.00 75.55 184 VAL B N 1
ATOM 3923 C CA . VAL C 3 178 ? 142.337 105.513 178.139 1.00 75.55 184 VAL B CA 1
ATOM 3924 C C . VAL C 3 178 ? 141.263 105.081 177.139 1.00 75.55 184 VAL B C 1
ATOM 3925 O O . VAL C 3 178 ? 141.280 105.574 175.996 1.00 75.55 184 VAL B O 1
ATOM 3929 N N . PRO C 3 179 ? 140.351 104.157 177.502 1.00 74.19 185 PRO B N 1
ATOM 3930 C CA . PRO C 3 179 ? 139.229 103.798 176.629 1.00 74.19 185 PRO B CA 1
ATOM 3931 C C . PRO C 3 179 ? 138.214 104.952 176.604 1.00 74.19 185 PRO B C 1
ATOM 3932 O O . PRO C 3 179 ? 138.193 105.718 177.549 1.00 74.19 185 PRO B O 1
ATOM 3936 N N . THR C 3 180 ? 137.431 105.092 175.523 1.00 63.30 186 THR B N 1
ATOM 3937 C CA . THR C 3 180 ? 136.503 106.257 175.393 1.00 63.30 186 THR B CA 1
ATOM 3938 C C . THR C 3 180 ? 135.037 105.817 175.497 1.00 63.30 186 THR B C 1
ATOM 3939 O O . THR C 3 180 ? 134.736 104.698 175.065 1.00 63.30 186 THR B O 1
ATOM 3943 N N . THR C 3 181 ? 134.181 106.640 176.110 1.00 48.43 187 THR B N 1
ATOM 3944 C CA . THR C 3 181 ? 132.751 106.275 176.332 1.00 48.43 187 THR B CA 1
ATOM 3945 C C . THR C 3 181 ? 131.879 106.217 175.067 1.00 48.43 187 THR B C 1
ATOM 3946 O O . THR C 3 181 ? 131.105 105.249 174.955 1.00 48.43 187 THR B O 1
ATOM 3950 N N . GLY C 3 182 ? 131.979 107.189 174.152 1.00 36.87 188 GLY B N 1
ATOM 3951 C CA . GLY C 3 182 ? 131.042 107.206 173.007 1.00 36.87 188 GLY B CA 1
ATOM 3952 C C . GLY C 3 182 ? 131.511 108.029 171.822 1.00 36.87 188 GLY B C 1
ATOM 3953 O O . GLY C 3 182 ? 132.696 108.395 171.812 1.00 36.87 188 GLY B O 1
ATOM 3954 N N . ILE C 3 183 ? 130.613 108.334 170.874 1.00 25.85 189 ILE B N 1
ATOM 3955 C CA . ILE C 3 183 ? 131.037 109.023 169.626 1.00 25.85 189 ILE B CA 1
ATOM 3956 C C . ILE C 3 183 ? 131.699 110.344 169.987 1.00 25.85 189 ILE B C 1
ATOM 3957 O O . ILE C 3 183 ? 131.046 111.166 170.637 1.00 25.85 189 ILE B O 1
ATOM 3962 N N . ILE C 3 184 ? 132.959 110.519 169.607 1.00 24.55 190 ILE B N 1
ATOM 3963 C CA . ILE C 3 184 ? 133.615 111.803 169.819 1.00 24.55 190 ILE B CA 1
ATOM 3964 C C . ILE C 3 184 ? 133.924 112.410 168.459 1.00 24.55 190 ILE B C 1
ATOM 3965 O O . ILE C 3 184 ? 134.407 111.721 167.558 1.00 24.55 190 ILE B O 1
ATOM 3970 N N . GLU C 3 185 ? 133.608 113.689 168.295 1.00 24.75 191 GLU B N 1
ATOM 3971 C CA . GLU C 3 185 ? 133.701 114.351 167.004 1.00 24.75 191 GLU B CA 1
ATOM 3972 C C . GLU C 3 185 ? 134.717 115.473 167.086 1.00 24.75 191 GLU B C 1
ATOM 3973 O O . GLU C 3 185 ? 134.708 116.254 168.040 1.00 24.75 191 GLU B O 1
ATOM 3979 N N . TYR C 3 186 ? 135.600 115.536 166.094 1.00 25.56 192 TYR B N 1
ATOM 3980 C CA . TYR C 3 186 ? 136.619 116.569 166.028 1.00 25.56 192 TYR B CA 1
ATOM 3981 C C . TYR C 3 186 ? 136.393 117.401 164.780 1.00 25.56 192 TYR B C 1
ATOM 3982 O O . TYR C 3 186 ? 136.464 116.864 163.666 1.00 25.56 192 TYR B O 1
ATOM 3991 N N . PRO C 3 187 ? 136.075 118.673 164.907 1.00 30.13 193 PRO B N 1
ATOM 3992 C CA . PRO C 3 187 ? 135.902 119.509 163.721 1.00 30.13 193 PRO B CA 1
ATOM 3993 C C . PRO C 3 187 ? 137.196 120.195 163.332 1.00 30.13 193 PRO B C 1
ATOM 3994 O O . PRO C 3 187 ? 137.866 120.780 164.185 1.00 30.13 193 PRO B O 1
ATOM 3998 N N . PHE C 3 188 ? 137.573 120.133 162.064 1.00 37.75 194 PHE B N 1
ATOM 3999 C CA . PHE C 3 188 ? 138.761 120.837 161.606 1.00 37.75 194 PHE B CA 1
ATOM 4000 C C . PHE C 3 188 ? 138.508 121.477 160.253 1.00 37.75 194 PHE B C 1
ATOM 4001 O O . PHE C 3 188 ? 137.908 120.870 159.365 1.00 37.75 194 PHE B O 1
ATOM 4009 N N . ASP C 3 189 ? 139.048 122.680 160.048 1.00 51.26 195 ASP B N 1
ATOM 4010 C CA . ASP C 3 189 ? 138.799 123.406 158.771 1.00 51.26 195 ASP B CA 1
ATOM 4011 C C . ASP C 3 189 ? 140.089 123.594 157.961 1.00 51.26 195 ASP B C 1
ATOM 4012 O O . ASP C 3 189 ? 141.063 124.125 158.521 1.00 51.26 195 ASP B O 1
ATOM 4017 N N . LEU C 3 190 ? 140.104 123.155 156.698 1.00 49.23 196 LEU B N 1
ATOM 4018 C CA . LEU C 3 190 ? 141.290 123.416 155.837 1.00 49.23 196 LEU B CA 1
ATOM 4019 C C . LEU C 3 190 ? 140.851 124.013 154.498 1.00 49.23 196 LEU B C 1
ATOM 4020 O O . LEU C 3 190 ? 139.945 123.428 153.885 1.00 49.23 196 LEU B O 1
ATOM 4025 N N . GLN C 3 191 ? 141.555 125.057 154.025 1.00 52.18 197 GLN B N 1
ATOM 4026 C CA . GLN C 3 191 ? 141.311 125.674 152.687 1.00 52.18 197 GLN B CA 1
ATOM 4027 C C . GLN C 3 191 ? 139.825 125.897 152.402 1.00 52.18 197 GLN B C 1
ATOM 4028 O O . GLN C 3 191 ? 139.405 125.510 151.296 1.00 52.18 197 GLN B O 1
ATOM 4034 N N . SER C 3 192 ? 139.066 126.431 153.364 1.00 51.28 198 SER B N 1
ATOM 4035 C CA . SER C 3 192 ? 137.628 126.766 153.165 1.00 51.28 198 SER B CA 1
ATOM 4036 C C . SER C 3 192 ? 136.778 125.500 153.153 1.00 51.28 198 SER B C 1
ATOM 4037 O O . SER C 3 192 ? 135.566 125.615 152.907 1.00 51.28 198 SER B O 1
ATOM 4040 N N . VAL C 3 193 ? 137.382 124.346 153.421 1.00 43.28 199 VAL B N 1
ATOM 4041 C CA . VAL C 3 193 ? 136.578 123.099 153.531 1.00 43.28 199 VAL B CA 1
ATOM 4042 C C . VAL C 3 193 ? 136.650 122.658 154.990 1.00 43.28 199 VAL B C 1
ATOM 4043 O O . VAL C 3 193 ? 137.762 122.577 155.520 1.00 43.28 199 VAL B O 1
ATOM 4047 N N . ILE C 3 194 ? 135.505 122.433 155.622 1.00 39.20 200 ILE B N 1
ATOM 4048 C CA . ILE C 3 194 ? 135.473 121.979 157.005 1.00 39.20 200 ILE B CA 1
ATOM 4049 C C . ILE C 3 194 ? 135.066 120.515 157.020 1.00 39.20 200 ILE B C 1
ATOM 4050 O O . ILE C 3 194 ? 134.127 120.113 156.324 1.00 39.20 200 ILE B O 1
ATOM 4055 N N . PHE C 3 195 ? 135.794 119.715 157.797 1.00 33.20 201 PHE B N 1
ATOM 4056 C CA . PHE C 3 195 ? 135.519 118.299 157.954 1.00 33.20 201 PHE B CA 1
ATOM 4057 C C . PHE C 3 195 ? 135.201 118.007 159.408 1.00 33.20 201 PHE B C 1
ATOM 4058 O O . PHE C 3 195 ? 135.613 118.737 160.316 1.00 33.20 201 PHE B O 1
ATOM 4066 N N . ARG C 3 196 ? 134.485 116.911 159.612 1.00 29.29 202 ARG B N 1
ATOM 4067 C CA . ARG C 3 196 ? 134.234 116.347 160.926 1.00 29.29 202 ARG B CA 1
ATOM 4068 C C . ARG C 3 196 ? 134.804 114.941 160.970 1.00 29.29 202 ARG B C 1
ATOM 4069 O O . ARG C 3 196 ? 134.409 114.088 160.175 1.00 29.29 202 ARG B O 1
ATOM 4077 N N . MET C 3 197 ? 135.719 114.696 161.897 1.00 27.14 203 MET B N 1
ATOM 4078 C CA . MET C 3 197 ? 136.261 113.362 162.118 1.00 27.14 203 MET B CA 1
ATOM 4079 C C . MET C 3 197 ? 135.434 112.732 163.233 1.00 27.14 203 MET B C 1
ATOM 4080 O O . MET C 3 197 ? 135.472 113.183 164.377 1.00 27.14 203 MET B O 1
ATOM 4085 N N . VAL C 3 198 ? 134.664 111.708 162.888 1.00 21.25 204 VAL B N 1
ATOM 4086 C CA . VAL C 3 198 ? 133.788 111.030 163.833 1.00 21.25 204 VAL B CA 1
ATOM 4087 C C . VAL C 3 198 ? 134.506 109.787 164.337 1.00 21.25 204 VAL B C 1
ATOM 4088 O O . VAL C 3 198 ? 134.471 108.740 163.691 1.00 21.25 204 VAL B O 1
ATOM 4092 N N . ASP C 3 199 ? 135.116 109.853 165.523 1.00 23.13 205 ASP B N 1
ATOM 4093 C CA . ASP C 3 199 ? 135.792 108.665 166.115 1.00 23.13 205 ASP B CA 1
ATOM 4094 C C . ASP C 3 199 ? 134.757 107.729 166.739 1.00 23.13 205 ASP B C 1
ATOM 4095 O O . ASP C 3 199 ? 134.121 108.138 167.712 1.00 23.13 205 ASP B O 1
ATOM 4100 N N . VAL C 3 200 ? 134.626 106.508 166.220 1.00 22.94 206 VAL B N 1
ATOM 4101 C CA . VAL C 3 200 ? 133.636 105.522 166.744 1.00 22.94 206 VAL B CA 1
ATOM 4102 C C . VAL C 3 200 ? 134.346 104.391 167.487 1.00 22.94 206 VAL B C 1
ATOM 4103 O O . VAL C 3 200 ? 133.739 103.321 167.636 1.00 22.94 206 VAL B O 1
ATOM 4107 N N . GLY C 3 201 ? 135.589 104.603 167.911 1.00 31.15 207 GLY B N 1
ATOM 4108 C CA . GLY C 3 201 ? 136.380 103.541 168.562 1.00 31.15 207 GLY B CA 1
ATOM 4109 C C . GLY C 3 201 ? 135.844 103.047 169.890 1.00 31.15 207 GLY B C 1
ATOM 4110 O O . GLY C 3 201 ? 135.915 101.833 170.124 1.00 31.15 207 GLY B O 1
ATOM 4111 N N . GLY C 3 202 ? 135.323 103.934 170.735 1.00 43.76 208 GLY B N 1
ATOM 4112 C CA . GLY C 3 202 ? 134.901 103.545 172.095 1.00 43.76 208 GLY B CA 1
ATOM 4113 C C . GLY C 3 202 ? 133.458 103.089 172.207 1.00 43.76 208 GLY B C 1
ATOM 4114 O O . GLY C 3 202 ? 132.985 102.938 173.343 1.00 43.76 208 GLY B O 1
ATOM 4115 N N . LEU C 3 203 ? 132.790 102.849 171.086 1.00 37.71 209 LEU B N 1
ATOM 4116 C CA . LEU C 3 203 ? 131.352 102.509 171.170 1.00 37.71 209 LEU B CA 1
ATOM 4117 C C . LEU C 3 203 ? 131.160 101.203 171.944 1.00 37.71 209 LEU B C 1
ATOM 4118 O O . LEU C 3 203 ? 130.336 101.216 172.870 1.00 37.71 209 LEU B O 1
ATOM 4123 N N . ARG C 3 204 ? 131.879 100.138 171.603 1.00 47.31 210 ARG B N 1
ATOM 4124 C CA . ARG C 3 204 ? 131.823 98.866 172.384 1.00 47.31 210 ARG B CA 1
ATOM 4125 C C . ARG C 3 204 ? 130.430 98.237 172.364 1.00 47.31 210 ARG B C 1
ATOM 4126 O O . ARG C 3 204 ? 130.091 97.565 173.347 1.00 47.31 210 ARG B O 1
ATOM 4134 N N . SER C 3 205 ? 129.679 98.413 171.276 1.00 32.65 211 SER B N 1
ATOM 4135 C CA . SER C 3 205 ? 128.336 97.794 171.137 1.00 32.65 211 SER B CA 1
ATOM 4136 C C . SER C 3 205 ? 128.227 97.160 169.749 1.00 32.65 211 SER B C 1
ATOM 4137 O O . SER C 3 205 ? 129.044 97.515 168.888 1.00 32.65 211 SER B O 1
ATOM 4140 N N . GLU C 3 206 ? 127.293 96.231 169.554 1.00 25.87 212 GLU B N 1
ATOM 4141 C CA . GLU C 3 206 ? 127.107 95.547 168.278 1.00 25.87 212 GLU B CA 1
ATOM 4142 C C . GLU C 3 206 ? 127.177 96.532 167.126 1.00 25.87 212 GLU B C 1
ATOM 4143 O O . GLU C 3 206 ? 126.355 97.443 167.029 1.00 25.87 212 GLU B O 1
ATOM 4149 N N . ARG C 3 207 ? 128.161 96.365 166.237 1.00 22.51 213 ARG B N 1
ATOM 4150 C CA . ARG C 3 207 ? 128.363 97.332 165.126 1.00 22.51 213 ARG B CA 1
ATOM 4151 C C . ARG C 3 207 ? 127.299 97.109 164.054 1.00 22.51 213 ARG B C 1
ATOM 4152 O O . ARG C 3 207 ? 127.026 98.028 163.293 1.00 22.51 213 ARG B O 1
ATOM 4160 N N . ARG C 3 208 ? 126.671 95.941 164.048 1.00 25.74 214 ARG B N 1
ATOM 4161 C CA . ARG C 3 208 ? 125.603 95.654 163.059 1.00 25.74 214 ARG B CA 1
ATOM 4162 C C . ARG C 3 208 ? 124.398 96.551 163.328 1.00 25.74 214 ARG B C 1
ATOM 4163 O O . ARG C 3 208 ? 123.574 96.702 162.411 1.00 25.74 214 ARG B O 1
ATOM 4171 N N . LYS C 3 209 ? 124.278 97.095 164.541 1.00 22.97 215 LYS B N 1
ATOM 4172 C CA . LYS C 3 209 ? 123.077 97.876 164.929 1.00 22.97 215 LYS B CA 1
ATOM 4173 C C . LYS C 3 209 ? 123.301 99.392 164.835 1.00 22.97 215 LYS B C 1
ATOM 4174 O O . LYS C 3 209 ? 122.304 100.112 164.958 1.00 22.97 215 LYS B O 1
ATOM 4180 N N . TRP C 3 210 ? 124.528 99.870 164.624 1.00 22.27 216 TRP B N 1
ATOM 4181 C CA . TRP C 3 210 ? 124.752 101.293 164.446 1.00 22.27 216 TRP B CA 1
ATOM 4182 C C . TRP C 3 210 ? 125.659 101.632 163.279 1.00 22.27 216 TRP B C 1
ATOM 4183 O O . TRP C 3 210 ? 126.013 102.801 163.120 1.00 22.27 216 TRP B O 1
ATOM 4194 N N . ILE C 3 211 ? 126.019 100.661 162.431 1.00 21.54 217 ILE B N 1
ATOM 4195 C CA . ILE C 3 211 ? 127.001 100.951 161.335 1.00 21.54 217 ILE B CA 1
ATOM 4196 C C . ILE C 3 211 ? 126.324 101.750 160.214 1.00 21.54 217 ILE B C 1
ATOM 4197 O O . ILE C 3 211 ? 127.015 102.574 159.582 1.00 21.54 217 ILE B O 1
ATOM 4202 N N . HIS C 3 212 ? 125.034 101.496 159.959 1.00 22.53 218 HIS B N 1
ATOM 4203 C CA . HIS C 3 212 ? 124.326 102.140 158.818 1.00 22.53 218 HIS B CA 1
ATOM 4204 C C . HIS C 3 212 ? 124.125 103.638 159.057 1.00 22.53 218 HIS B C 1
ATOM 4205 O O . HIS C 3 212 ? 123.702 104.325 158.116 1.00 22.53 218 HIS B O 1
ATOM 4212 N N . CYS C 3 213 ? 124.433 104.121 160.260 1.00 22.25 219 CYS B N 1
ATOM 4213 C CA . CYS C 3 213 ? 124.324 105.574 160.547 1.00 22.25 219 CYS B CA 1
ATOM 4214 C C . CYS C 3 213 ? 125.294 106.330 159.638 1.00 22.25 219 CYS B C 1
ATOM 4215 O O . CYS C 3 213 ? 124.937 107.434 159.188 1.00 22.25 219 CYS B O 1
ATOM 4218 N N . PHE C 3 214 ? 126.475 105.758 159.388 1.00 20.47 220 PHE B N 1
ATOM 4219 C CA . PHE C 3 214 ? 127.513 106.455 158.584 1.00 20.47 220 PHE B CA 1
ATOM 4220 C C . PHE C 3 214 ? 127.539 105.913 157.150 1.00 20.47 220 PHE B C 1
ATOM 4221 O O . PHE C 3 214 ? 128.610 105.967 156.522 1.00 20.47 220 PHE B O 1
ATOM 4229 N N . GLU C 3 215 ? 126.415 105.355 156.691 1.00 26.95 221 GLU B N 1
ATOM 4230 C CA . GLU C 3 215 ? 126.329 104.780 155.323 1.00 26.95 221 GLU B CA 1
ATOM 4231 C C . GLU C 3 215 ? 126.881 105.801 154.328 1.00 26.95 221 GLU B C 1
ATOM 4232 O O . GLU C 3 215 ? 127.745 105.430 153.512 1.00 26.95 221 GLU B O 1
ATOM 4238 N N . ASN C 3 216 ? 126.402 107.042 154.412 1.00 29.17 222 ASN B N 1
ATOM 4239 C CA . ASN C 3 216 ? 126.877 108.098 153.483 1.00 29.17 222 ASN B CA 1
ATOM 4240 C C . ASN C 3 216 ? 127.964 108.919 154.175 1.00 29.17 222 ASN B C 1
ATOM 4241 O O . ASN C 3 216 ? 127.609 109.797 154.980 1.00 29.17 222 ASN B O 1
ATOM 4246 N N . VAL C 3 217 ? 129.233 108.658 153.851 1.00 22.21 223 VAL B N 1
ATOM 4247 C CA . VAL C 3 217 ? 130.367 109.454 154.409 1.00 22.21 223 VAL B CA 1
ATOM 4248 C C . VAL C 3 217 ? 131.346 109.659 153.254 1.00 22.21 223 VAL B C 1
ATOM 4249 O O . VAL C 3 217 ? 131.239 108.910 152.263 1.00 22.21 223 VAL B O 1
ATOM 4253 N N . THR C 3 218 ? 132.252 110.629 153.366 1.00 19.12 224 THR B N 1
ATOM 4254 C CA . THR C 3 218 ? 133.247 110.791 152.316 1.00 19.12 224 THR B CA 1
ATOM 4255 C C . THR C 3 218 ? 134.281 109.672 152.370 1.00 19.12 224 THR B C 1
ATOM 4256 O O . THR C 3 218 ? 134.537 109.003 151.365 1.00 19.12 224 THR B O 1
ATOM 4260 N N . SER C 3 219 ? 134.857 109.425 153.547 1.00 18.59 225 SER B N 1
ATOM 4261 C CA . SER C 3 219 ? 135.950 108.475 153.685 1.00 18.59 225 SER B CA 1
ATOM 4262 C C . SER C 3 219 ? 135.863 107.751 155.018 1.00 18.59 225 SER B C 1
ATOM 4263 O O . SER C 3 219 ? 135.435 108.322 156.025 1.00 18.59 225 SER B O 1
ATOM 4266 N N . ILE C 3 220 ? 136.296 106.489 155.015 1.00 20.23 226 ILE B N 1
ATOM 4267 C CA . ILE C 3 220 ? 136.456 105.726 156.247 1.00 20.23 226 ILE B CA 1
ATOM 4268 C C . ILE C 3 220 ? 137.935 105.562 156.557 1.00 20.23 226 ILE B C 1
ATOM 4269 O O . ILE C 3 220 ? 138.614 104.697 156.005 1.00 20.23 226 ILE B O 1
ATOM 4274 N N . MET C 3 221 ? 138.441 106.393 157.455 1.00 35.50 227 MET B N 1
ATOM 4275 C CA . MET C 3 221 ? 139.849 106.363 157.804 1.00 35.50 227 MET B CA 1
ATOM 4276 C C . MET C 3 221 ? 140.150 105.172 158.705 1.00 35.50 227 MET B C 1
ATOM 4277 O O . MET C 3 221 ? 139.341 104.798 159.556 1.00 35.50 227 MET B O 1
ATOM 4282 N N . PHE C 3 222 ? 141.318 104.566 158.504 1.00 27.34 228 PHE B N 1
ATOM 4283 C CA . PHE C 3 222 ? 141.818 103.489 159.347 1.00 27.34 228 PHE B CA 1
ATOM 4284 C C . PHE C 3 222 ? 143.192 103.861 159.862 1.00 27.34 228 PHE B C 1
ATOM 4285 O O . PHE C 3 222 ? 143.928 104.590 159.198 1.00 27.34 228 PHE B O 1
ATOM 4293 N N . LEU C 3 223 ? 143.543 103.341 161.030 1.00 28.74 229 LEU B N 1
ATOM 4294 C CA . LEU C 3 223 ? 144.862 103.531 161.617 1.00 28.74 229 LEU B CA 1
ATOM 4295 C C . LEU C 3 223 ? 145.377 102.202 162.136 1.00 28.74 229 LEU B C 1
ATOM 4296 O O . LEU C 3 223 ? 144.786 101.622 163.050 1.00 28.74 229 LEU B O 1
ATOM 4301 N N . VAL C 3 224 ? 146.477 101.723 161.562 1.00 29.81 230 VAL B N 1
ATOM 4302 C CA . VAL C 3 224 ? 147.092 100.474 161.985 1.00 29.81 230 VAL B CA 1
ATOM 4303 C C . VAL C 3 224 ? 148.574 100.737 162.199 1.00 29.81 230 VAL B C 1
ATOM 4304 O O . VAL C 3 224 ? 149.152 101.611 161.555 1.00 29.81 230 VAL B O 1
ATOM 4308 N N . ALA C 3 225 ? 149.184 100.002 163.125 1.00 36.90 231 ALA B N 1
ATOM 4309 C CA . ALA C 3 225 ? 150.591 100.194 163.451 1.00 36.90 231 ALA B CA 1
ATOM 4310 C C . ALA C 3 225 ? 151.471 99.203 162.696 1.00 36.90 231 ALA B C 1
ATOM 4311 O O . ALA C 3 225 ? 151.110 98.040 162.502 1.00 36.90 231 ALA B O 1
ATOM 4313 N N . LEU C 3 226 ? 152.636 99.684 162.263 1.00 37.35 232 LEU B N 1
ATOM 4314 C CA . LEU C 3 226 ? 153.591 98.862 161.537 1.00 37.35 232 LEU B CA 1
ATOM 4315 C C . LEU C 3 226 ? 154.413 97.962 162.442 1.00 37.35 232 LEU B C 1
ATOM 4316 O O . LEU C 3 226 ? 154.974 96.977 161.959 1.00 37.35 232 LEU B O 1
ATOM 4321 N 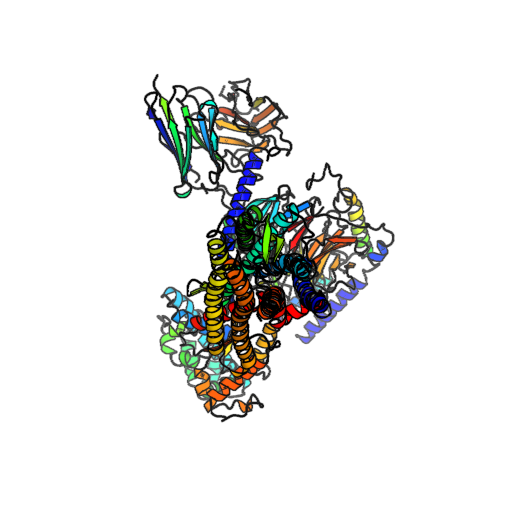N . SER C 3 227 ? 154.503 98.269 163.731 1.00 40.37 233 SER B N 1
ATOM 4322 C CA . SER C 3 227 ? 155.289 97.483 164.665 1.00 40.37 233 SER B CA 1
ATOM 4323 C C . SER C 3 227 ? 154.494 96.347 165.283 1.00 40.37 233 SER B C 1
ATOM 4324 O O . SER C 3 227 ? 154.908 95.794 166.302 1.00 40.37 233 SER B O 1
ATOM 4327 N N . GLU C 3 228 ? 153.377 95.979 164.681 1.00 51.17 234 GLU B N 1
ATOM 4328 C CA . GLU C 3 228 ? 152.431 95.033 165.247 1.00 51.17 234 GLU B CA 1
ATOM 4329 C C . GLU C 3 228 ? 152.649 93.607 164.749 1.00 51.17 234 GLU B C 1
ATOM 4330 O O . GLU C 3 228 ? 151.937 92.696 165.180 1.00 51.17 234 GLU B O 1
ATOM 4336 N N . TYR C 3 229 ? 153.632 93.379 163.876 1.00 50.71 235 TYR B N 1
ATOM 4337 C CA . TYR C 3 229 ? 153.752 92.077 163.228 1.00 50.71 235 TYR B CA 1
ATOM 4338 C C . TYR C 3 229 ? 154.228 91.003 164.200 1.00 50.71 235 TYR B C 1
ATOM 4339 O O . TYR C 3 229 ? 153.811 89.843 164.105 1.00 50.71 235 TYR B O 1
ATOM 4348 N N . ASP C 3 230 ? 155.097 91.361 165.145 1.00 58.88 236 ASP B N 1
ATOM 4349 C CA . ASP C 3 230 ? 155.616 90.356 166.063 1.00 58.88 236 ASP B CA 1
ATOM 4350 C C . ASP C 3 230 ? 154.751 90.205 167.304 1.00 58.88 236 ASP B C 1
ATOM 4351 O O . ASP C 3 230 ? 154.725 89.126 167.903 1.00 58.88 236 ASP B O 1
ATOM 4356 N N . GLN C 3 231 ? 154.012 91.258 167.656 1.00 62.66 237 GLN B N 1
ATOM 4357 C CA . GLN C 3 231 ? 153.203 91.250 168.901 1.00 62.66 237 GLN B CA 1
ATOM 4358 C C . GLN C 3 231 ? 152.098 90.198 168.846 1.00 62.66 237 GLN B C 1
ATOM 4359 O O . GLN C 3 231 ? 151.286 90.252 167.911 1.00 62.66 237 GLN B O 1
ATOM 4365 N N . VAL C 3 232 ? 152.092 89.262 169.797 1.00 77.90 238 VAL B N 1
ATOM 4366 C CA . VAL C 3 232 ? 150.966 88.286 169.908 1.00 77.90 238 VAL B CA 1
ATOM 4367 C C . VAL C 3 232 ? 150.334 88.554 171.279 1.00 77.90 238 VAL B C 1
ATOM 4368 O O . VAL C 3 232 ? 151.084 88.552 172.271 1.00 77.90 238 VAL B O 1
ATOM 4372 N N . LEU C 3 233 ? 149.026 88.823 171.343 1.00 88.04 239 LEU B N 1
ATOM 4373 C CA . LEU C 3 233 ? 148.433 89.207 172.655 1.00 88.04 239 LEU B CA 1
ATOM 4374 C C . LEU C 3 233 ? 148.109 87.971 173.502 1.00 88.04 239 LEU B C 1
ATOM 4375 O O . LEU C 3 233 ? 147.720 86.939 172.921 1.00 88.04 239 LEU B O 1
ATOM 4380 N N . VAL C 3 234 ? 148.290 88.074 174.823 1.00 94.24 240 VAL B N 1
ATOM 4381 C CA . VAL C 3 234 ? 148.048 86.921 175.744 1.00 94.24 240 VAL B CA 1
ATOM 4382 C C . VAL C 3 234 ? 146.566 86.526 175.712 1.00 94.24 240 VAL B C 1
ATOM 4383 O O . VAL C 3 234 ? 146.283 85.307 175.730 1.00 94.24 240 VAL B O 1
ATOM 4387 N N . GLU C 3 235 ? 145.661 87.508 175.640 1.00 96.77 241 GLU B N 1
ATOM 4388 C CA . GLU C 3 235 ? 144.206 87.208 175.691 1.00 96.77 241 GLU B CA 1
ATOM 4389 C C . GLU C 3 235 ? 143.821 86.324 174.503 1.00 96.77 241 GLU B C 1
ATOM 4390 O O . GLU C 3 235 ? 143.056 85.365 174.708 1.00 96.77 241 GLU B O 1
ATOM 4396 N N . SER C 3 236 ? 144.421 86.563 173.335 1.00 90.02 242 SER B N 1
ATOM 4397 C CA . SER C 3 236 ? 144.194 85.636 172.197 1.00 90.02 242 SER B CA 1
ATOM 4398 C C . SER C 3 236 ? 145.021 84.376 172.465 1.00 90.02 242 SER B C 1
ATOM 4399 O O . SER C 3 236 ? 146.102 84.510 173.065 1.00 90.02 242 SER B O 1
ATOM 4402 N N . ASP C 3 237 ? 144.582 83.240 171.915 1.00 90.54 243 ASP B N 1
ATOM 4403 C CA . ASP C 3 237 ? 145.394 82.001 172.013 1.00 90.54 243 ASP B CA 1
ATOM 4404 C C . ASP C 3 237 ? 146.398 82.027 170.860 1.00 90.54 243 ASP B C 1
ATOM 4405 O O . ASP C 3 237 ? 146.079 81.456 169.799 1.00 90.54 243 ASP B O 1
ATOM 4410 N N . ASN C 3 238 ? 147.544 82.687 171.053 1.00 83.50 244 ASN B N 1
ATOM 4411 C CA . ASN C 3 238 ? 148.618 82.728 170.021 1.00 83.50 244 ASN B CA 1
ATOM 4412 C C . ASN C 3 238 ? 148.112 83.298 168.688 1.00 83.50 244 ASN B C 1
ATOM 4413 O O . ASN C 3 238 ? 148.444 82.713 167.639 1.00 83.50 244 ASN B O 1
ATOM 4418 N N . GLU C 3 239 ? 147.345 84.394 168.721 1.00 80.85 245 GLU B N 1
ATOM 4419 C CA . GLU C 3 239 ? 146.902 85.046 167.458 1.00 80.85 245 GLU B CA 1
ATOM 4420 C C . GLU C 3 239 ? 147.733 86.312 167.210 1.00 80.85 245 GLU B C 1
ATOM 4421 O O . GLU C 3 239 ? 147.898 87.101 168.161 1.00 80.85 245 GLU B O 1
ATOM 4427 N N . ASN C 3 240 ? 148.234 86.494 165.981 1.00 65.78 246 ASN B N 1
ATOM 4428 C CA . ASN C 3 240 ? 149.043 87.691 165.642 1.00 65.78 246 ASN B CA 1
ATOM 4429 C C . ASN C 3 240 ? 148.101 88.895 165.627 1.00 65.78 246 ASN B C 1
ATOM 4430 O O . ASN C 3 240 ? 146.968 88.739 165.157 1.00 65.78 246 ASN B O 1
ATOM 4435 N N . ARG C 3 241 ? 148.561 90.044 166.124 1.00 64.37 247 ARG B N 1
ATOM 4436 C CA . ARG C 3 241 ? 147.706 91.223 166.139 1.00 64.37 247 ARG B CA 1
ATOM 4437 C C . ARG C 3 241 ? 147.527 91.809 164.742 1.00 64.37 247 ARG B C 1
ATOM 4438 O O . ARG C 3 241 ? 146.457 92.346 164.421 1.00 64.37 247 ARG B O 1
ATOM 4446 N N . MET C 3 242 ? 148.551 91.711 163.891 1.00 53.28 248 MET B N 1
ATOM 4447 C CA . MET C 3 242 ? 148.420 92.231 162.534 1.00 53.28 248 MET B CA 1
ATOM 4448 C C . MET C 3 242 ? 147.392 91.450 161.732 1.00 53.28 248 MET B C 1
ATOM 4449 O O . MET C 3 242 ? 146.689 92.024 160.898 1.00 53.28 248 MET B O 1
ATOM 4454 N N . GLU C 3 243 ? 147.309 90.147 161.966 1.00 54.37 249 GLU B N 1
ATOM 4455 C CA . GLU C 3 243 ? 146.298 89.334 161.249 1.00 54.37 249 GLU B CA 1
ATOM 4456 C C . GLU C 3 243 ? 144.922 89.742 161.772 1.00 54.37 249 GLU B C 1
ATOM 4457 O O . GLU C 3 243 ? 143.950 89.630 161.009 1.00 54.37 249 GLU B O 1
ATOM 4463 N N . GLU C 3 244 ? 144.843 90.156 163.039 1.00 52.56 250 GLU B N 1
ATOM 4464 C CA . GLU C 3 244 ? 143.560 90.656 163.604 1.00 52.56 250 GLU B CA 1
ATOM 4465 C C . GLU C 3 244 ? 143.168 91.983 162.942 1.00 52.56 250 GLU B C 1
ATOM 4466 O O . GLU C 3 244 ? 141.977 92.151 162.637 1.00 52.56 250 GLU B O 1
ATOM 4472 N N . SER C 3 245 ? 144.132 92.881 162.727 1.00 39.65 251 SER B N 1
ATOM 4473 C CA . SER C 3 245 ? 143.859 94.187 162.077 1.00 39.65 251 SER B CA 1
ATOM 4474 C C . SER C 3 245 ? 143.499 93.965 160.609 1.00 39.65 251 SER B C 1
ATOM 4475 O O . SER C 3 245 ? 142.652 94.710 160.109 1.00 39.65 251 SER B O 1
ATOM 4478 N N . LYS C 3 246 ? 144.129 92.994 159.943 1.00 38.12 252 LYS B N 1
ATOM 4479 C CA . LYS C 3 246 ? 143.803 92.680 158.556 1.00 38.12 252 LYS B CA 1
ATOM 4480 C C . LYS C 3 246 ? 142.380 92.154 158.425 1.00 38.12 252 LYS B C 1
ATOM 4481 O O . LYS C 3 246 ? 141.658 92.516 157.488 1.00 38.12 252 LYS B O 1
ATOM 4487 N N . ALA C 3 247 ? 141.959 91.292 159.347 1.00 33.15 253 ALA B N 1
ATOM 4488 C CA . ALA C 3 247 ? 140.586 90.808 159.310 1.00 33.15 253 ALA B CA 1
ATOM 4489 C C . ALA C 3 247 ? 139.592 91.941 159.501 1.00 33.15 253 ALA B C 1
ATOM 4490 O O . ALA C 3 247 ? 138.569 91.993 158.809 1.00 33.15 253 ALA B O 1
ATOM 4492 N N . LEU C 3 248 ? 139.874 92.860 160.428 1.00 30.57 254 LEU B N 1
ATOM 4493 C CA . LEU C 3 248 ? 138.983 93.998 160.631 1.00 30.57 254 LEU B CA 1
ATOM 4494 C C . LEU C 3 248 ? 138.919 94.885 159.393 1.00 30.57 254 LEU B C 1
ATOM 4495 O O . LEU C 3 248 ? 137.835 95.316 158.986 1.00 30.57 254 LEU B O 1
ATOM 4500 N N . PHE C 3 249 ? 140.072 95.171 158.788 1.00 27.42 255 PHE B N 1
ATOM 4501 C CA . PHE C 3 249 ? 140.113 95.982 157.578 1.00 27.42 255 PHE B CA 1
ATOM 4502 C C . PHE C 3 249 ? 139.288 95.356 156.468 1.00 27.42 255 PHE B C 1
ATOM 4503 O O . PHE C 3 249 ? 138.465 96.033 155.841 1.00 27.42 255 PHE B O 1
ATOM 4511 N N . ARG C 3 250 ? 139.487 94.065 156.213 1.00 30.64 256 ARG B N 1
ATOM 4512 C CA . ARG C 3 250 ? 138.723 93.402 155.164 1.00 30.64 256 ARG B CA 1
ATOM 4513 C C . ARG C 3 250 ? 137.231 93.439 155.467 1.00 30.64 256 ARG B C 1
ATOM 4514 O O . ARG C 3 250 ? 136.415 93.722 154.580 1.00 30.64 256 ARG B O 1
ATOM 4522 N N . THR C 3 251 ? 136.857 93.186 156.723 1.00 26.60 257 THR B N 1
ATOM 4523 C CA . THR C 3 251 ? 135.444 93.157 157.083 1.00 26.60 257 THR B CA 1
ATOM 4524 C C . THR C 3 251 ? 134.789 94.511 156.866 1.00 26.60 257 THR B C 1
ATOM 4525 O O . THR C 3 251 ? 133.683 94.594 156.323 1.00 26.60 257 THR B O 1
ATOM 4529 N N . ILE C 3 252 ? 135.451 95.585 157.294 1.00 24.48 258 ILE B N 1
ATOM 4530 C CA . ILE C 3 252 ? 134.869 96.911 157.120 1.00 24.48 258 ILE B CA 1
ATOM 4531 C C . ILE C 3 252 ? 134.763 97.270 155.648 1.00 24.48 258 ILE B C 1
ATOM 4532 O O . ILE C 3 252 ? 133.695 97.667 155.175 1.00 24.48 258 ILE B O 1
ATOM 4537 N N . ILE C 3 253 ? 135.849 97.122 154.888 1.00 25.18 259 ILE B N 1
ATOM 4538 C CA . ILE C 3 253 ? 135.814 97.598 153.507 1.00 25.18 259 ILE B CA 1
ATOM 4539 C C . ILE C 3 253 ? 134.859 96.759 152.671 1.00 25.18 259 ILE B C 1
ATOM 4540 O O . ILE C 3 253 ? 134.388 97.198 151.620 1.00 25.18 259 ILE B O 1
ATOM 4545 N N . THR C 3 254 ? 134.555 95.543 153.118 1.00 28.03 260 THR B N 1
ATOM 4546 C CA . THR C 3 254 ? 133.590 94.727 152.389 1.00 28.03 260 THR B CA 1
ATOM 4547 C C . THR C 3 254 ? 132.150 95.154 152.679 1.00 28.03 260 THR B C 1
ATOM 4548 O O . THR C 3 254 ? 131.221 94.664 152.029 1.00 28.03 260 THR B O 1
ATOM 4552 N N . TYR C 3 255 ? 131.938 96.066 153.639 1.00 24.46 261 TYR B N 1
ATOM 4553 C CA . TYR C 3 255 ? 130.588 96.516 153.976 1.00 24.46 261 TYR B CA 1
ATOM 4554 C C . TYR C 3 255 ? 129.883 97.164 152.795 1.00 24.46 261 TYR B C 1
ATOM 4555 O O . TYR C 3 255 ? 130.443 98.058 152.149 1.00 24.46 261 TYR B O 1
ATOM 4564 N N . PRO C 3 256 ? 128.654 96.747 152.490 1.00 23.17 262 PRO B N 1
ATOM 4565 C CA . PRO C 3 256 ? 127.893 97.420 151.429 1.00 23.17 262 PRO B CA 1
ATOM 4566 C C . PRO C 3 256 ? 127.521 98.860 151.747 1.00 23.17 262 PRO B C 1
ATOM 4567 O O . PRO C 3 256 ? 127.197 99.615 150.825 1.00 23.17 262 PRO B O 1
ATOM 4571 N N . TRP C 3 257 ? 127.538 99.268 153.017 1.00 22.20 263 TRP B N 1
ATOM 4572 C CA . TRP C 3 257 ? 127.216 100.655 153.338 1.00 22.20 263 TRP B CA 1
ATOM 4573 C C . TRP C 3 257 ? 128.259 101.604 152.778 1.00 22.20 263 TRP B C 1
ATOM 4574 O O . TRP C 3 257 ? 127.933 102.720 152.362 1.00 22.20 263 TRP B O 1
ATOM 4585 N N . PHE C 3 258 ? 129.520 101.184 152.763 1.00 23.33 264 PHE B N 1
ATOM 4586 C CA . PHE C 3 258 ? 130.624 102.045 152.374 1.00 23.33 264 PHE B CA 1
ATOM 4587 C C . PHE C 3 258 ? 131.053 101.840 150.930 1.00 23.33 264 PHE B C 1
ATOM 4588 O O . PHE C 3 258 ? 132.187 102.175 150.579 1.00 23.33 264 PHE B O 1
ATOM 4596 N N . GLN C 3 259 ? 130.160 101.294 150.099 1.00 27.96 265 GLN B N 1
ATOM 4597 C CA . GLN C 3 259 ? 130.514 100.993 148.685 1.00 27.96 265 GLN B CA 1
ATOM 4598 C C . GLN C 3 259 ? 130.853 102.290 147.942 1.00 27.96 265 GLN B C 1
ATOM 4599 O O . GLN C 3 259 ? 131.639 102.223 146.979 1.00 27.96 265 GLN B O 1
ATOM 4605 N N . ASN C 3 260 ? 130.273 103.416 148.364 1.00 27.04 266 ASN B N 1
ATOM 4606 C CA . ASN C 3 260 ? 130.507 104.717 147.683 1.00 27.04 266 ASN B CA 1
ATOM 4607 C C . ASN C 3 260 ? 131.512 105.545 148.487 1.00 27.04 266 ASN B C 1
ATOM 4608 O O . ASN C 3 260 ? 131.725 106.718 148.128 1.00 27.04 266 ASN B O 1
ATOM 4613 N N . SER C 3 261 ? 132.099 104.962 149.536 1.00 19.96 267 SER B N 1
ATOM 4614 C CA . SER C 3 261 ? 133.004 105.745 150.417 1.00 19.96 267 SER B CA 1
ATOM 4615 C C . SER C 3 261 ? 134.468 105.374 150.186 1.00 19.96 267 SER B C 1
ATOM 4616 O O . SER C 3 261 ? 134.756 104.167 150.078 1.00 19.96 267 SER B O 1
ATOM 4619 N N . SER C 3 262 ? 135.354 106.372 150.110 1.00 15.60 268 SER B N 1
ATOM 4620 C CA . SER C 3 262 ? 136.775 106.127 149.990 1.00 15.60 268 SER B CA 1
ATOM 4621 C C . SER C 3 262 ? 137.297 105.403 151.224 1.00 15.60 268 SER B C 1
ATOM 4622 O O . SER C 3 262 ? 136.710 105.457 152.304 1.00 15.60 268 SER B O 1
ATOM 4625 N N . VAL C 3 263 ? 138.415 104.708 151.054 1.00 13.01 269 VAL B N 1
ATOM 4626 C CA . VAL C 3 263 ? 139.127 104.082 152.158 1.00 13.01 269 VAL B CA 1
ATOM 4627 C C . VAL C 3 263 ? 140.490 104.731 152.252 1.00 13.01 269 VAL B C 1
ATOM 4628 O O . VAL C 3 263 ? 141.257 104.710 151.289 1.00 13.01 269 VAL B O 1
ATOM 4632 N N . ILE C 3 264 ? 140.787 105.318 153.400 1.00 13.91 270 ILE B N 1
ATOM 4633 C CA . ILE C 3 264 ? 142.095 105.880 153.689 1.00 13.91 270 ILE B CA 1
ATOM 4634 C C . ILE C 3 264 ? 142.741 105.010 154.752 1.00 13.91 270 ILE B C 1
ATOM 4635 O O . ILE C 3 264 ? 142.080 104.603 155.710 1.00 13.91 270 ILE B O 1
ATOM 4640 N N . LEU C 3 265 ? 144.003 104.632 154.551 1.00 16.91 271 LEU B N 1
ATOM 4641 C CA . LEU C 3 265 ? 144.730 103.792 155.535 1.00 16.91 271 LEU B CA 1
ATOM 4642 C C . LEU C 3 265 ? 145.966 104.552 155.998 1.00 16.91 271 LEU B C 1
ATOM 4643 O O . LEU C 3 265 ? 146.662 105.108 155.153 1.00 16.91 271 LEU B O 1
ATOM 4648 N N . PHE C 3 266 ? 146.166 104.622 157.310 1.00 21.04 272 PHE B N 1
ATOM 4649 C CA . PHE C 3 266 ? 147.378 105.265 157.864 1.00 21.04 272 PHE B CA 1
ATOM 4650 C C . PHE C 3 266 ? 148.188 104.152 158.519 1.00 21.04 272 PHE B C 1
ATOM 4651 O O . PHE C 3 266 ? 147.607 103.364 159.274 1.00 21.04 272 PHE B O 1
ATOM 4659 N N . LEU C 3 267 ? 149.480 104.071 158.203 1.00 28.41 273 LEU B N 1
ATOM 4660 C CA . LEU C 3 267 ? 150.338 103.064 158.866 1.00 28.41 273 LEU B CA 1
ATOM 4661 C C . LEU C 3 267 ? 151.176 103.811 159.891 1.00 28.41 273 LEU B C 1
ATOM 4662 O O . LEU C 3 267 ? 151.886 104.740 159.494 1.00 28.41 273 LEU B O 1
ATOM 4667 N N . ASN C 3 268 ? 151.087 103.408 161.157 1.00 36.18 274 ASN B N 1
ATOM 4668 C CA . ASN C 3 268 ? 151.718 104.185 162.251 1.00 36.18 274 ASN B CA 1
ATOM 4669 C C . ASN C 3 268 ? 152.928 103.463 162.843 1.00 36.18 274 ASN B C 1
ATOM 4670 O O . ASN C 3 268 ? 153.211 102.347 162.406 1.00 36.18 274 ASN B O 1
ATOM 4675 N N . LYS C 3 269 ? 153.606 104.102 163.798 1.00 41.51 275 LYS B N 1
ATOM 4676 C CA . LYS C 3 269 ? 154.762 103.497 164.515 1.00 41.51 275 LYS B CA 1
ATOM 4677 C C . LYS C 3 269 ? 155.885 103.233 163.513 1.00 41.51 275 LYS B C 1
ATOM 4678 O O . LYS C 3 269 ? 156.512 102.170 163.598 1.00 41.51 275 LYS B O 1
ATOM 4684 N N . LYS C 3 270 ? 156.132 104.189 162.621 1.00 43.08 276 LYS B N 1
ATOM 4685 C CA . LYS C 3 270 ? 157.185 104.050 161.586 1.00 43.08 276 LYS B CA 1
ATOM 4686 C C . LYS C 3 270 ? 158.549 103.931 162.266 1.00 43.08 276 LYS B C 1
ATOM 4687 O O . LYS C 3 270 ? 159.352 103.108 161.814 1.00 43.08 276 LYS B O 1
ATOM 4693 N N . ASP C 3 271 ? 158.791 104.718 163.312 1.00 47.45 277 ASP B N 1
ATOM 4694 C CA . ASP C 3 271 ? 160.098 104.693 164.018 1.00 47.45 277 ASP B CA 1
ATOM 4695 C C . ASP C 3 271 ? 160.243 103.359 164.748 1.00 47.45 277 ASP B C 1
ATOM 4696 O O . ASP C 3 271 ? 161.323 102.769 164.670 1.00 47.45 277 ASP B O 1
ATOM 4701 N N . LEU C 3 272 ? 159.196 102.914 165.441 1.00 44.40 278 LEU B N 1
ATOM 4702 C CA . LEU C 3 272 ? 159.303 101.675 166.198 1.00 44.40 278 LEU B CA 1
ATOM 4703 C C . LEU C 3 272 ? 159.644 100.500 165.298 1.00 44.40 278 LEU B C 1
ATOM 4704 O O . LEU C 3 272 ? 160.380 99.603 165.707 1.00 44.40 278 LEU B O 1
ATOM 4709 N N . LEU C 3 273 ? 159.215 100.524 164.026 1.00 41.96 279 LEU B N 1
ATOM 4710 C CA . LEU C 3 273 ? 159.583 99.439 163.062 1.00 41.96 279 LEU B CA 1
ATOM 4711 C C . LEU C 3 273 ? 161.071 99.527 162.729 1.00 41.96 279 LEU B C 1
ATOM 4712 O O . LEU C 3 273 ? 161.706 98.474 162.621 1.00 41.96 279 LEU B O 1
ATOM 4717 N N . GLU C 3 274 ? 161.612 100.740 162.612 1.00 48.51 280 GLU B N 1
ATOM 4718 C CA . GLU C 3 274 ? 163.034 100.915 162.215 1.00 48.51 280 GLU B CA 1
ATOM 4719 C C . GLU C 3 274 ? 163.919 100.228 163.255 1.00 48.51 280 GLU B C 1
ATOM 4720 O O . GLU C 3 274 ? 164.932 99.633 162.859 1.00 48.51 280 GLU B O 1
ATOM 4726 N N . GLU C 3 275 ? 163.552 100.323 164.533 1.00 52.30 281 GLU B N 1
ATOM 4727 C CA . GLU C 3 275 ? 164.315 99.623 165.594 1.00 52.30 281 GLU B CA 1
ATOM 4728 C C . GLU C 3 275 ? 163.875 98.159 165.657 1.00 52.30 281 GLU B C 1
ATOM 4729 O O . GLU C 3 275 ? 164.752 97.289 165.731 1.00 52.30 281 GLU B O 1
ATOM 4735 N N . LYS C 3 276 ? 162.571 97.896 165.613 1.00 50.23 282 LYS B N 1
ATOM 4736 C CA . LYS C 3 276 ? 162.115 96.487 165.790 1.00 50.23 282 LYS B CA 1
ATOM 4737 C C . LYS C 3 276 ? 162.658 95.547 164.708 1.00 50.23 282 LYS B C 1
ATOM 4738 O O . LYS C 3 276 ? 163.001 94.402 165.059 1.00 50.23 282 LYS B O 1
ATOM 4744 N N . ILE C 3 277 ? 162.755 96.000 163.456 1.00 53.05 283 ILE B N 1
ATOM 4745 C CA . ILE C 3 277 ? 163.146 95.094 162.330 1.00 53.05 283 ILE B CA 1
ATOM 4746 C C . ILE C 3 277 ? 164.536 94.494 162.576 1.00 53.05 283 ILE B C 1
ATOM 4747 O O . ILE C 3 277 ? 164.748 93.334 162.179 1.00 53.05 283 ILE B O 1
ATOM 4752 N N . MET C 3 278 ? 165.454 95.242 163.193 1.00 61.98 284 MET B N 1
ATOM 4753 C CA . MET C 3 278 ? 166.841 94.732 163.355 1.00 61.98 284 MET B CA 1
ATOM 4754 C C . MET C 3 278 ? 166.838 93.438 164.180 1.00 61.98 284 MET B C 1
ATOM 4755 O O . MET C 3 278 ? 167.555 92.498 163.786 1.00 61.98 284 MET B O 1
ATOM 4760 N N . TYR C 3 279 ? 166.067 93.383 165.271 1.00 64.90 285 TYR B N 1
ATOM 4761 C CA . TYR C 3 279 ? 166.095 92.181 166.150 1.00 64.90 285 TYR B CA 1
ATOM 4762 C C . TYR C 3 279 ? 164.971 91.189 165.810 1.00 64.90 285 TYR B C 1
ATOM 4763 O O . TYR C 3 279 ? 165.036 90.047 166.303 1.00 64.90 285 TYR B O 1
ATOM 4772 N N . SER C 3 280 ? 163.970 91.604 165.028 1.00 65.77 286 SER B N 1
ATOM 4773 C CA . SER C 3 280 ? 162.818 90.710 164.734 1.00 65.77 286 SER B CA 1
ATOM 4774 C C . SER C 3 280 ? 162.666 90.516 163.222 1.00 65.77 286 SER B C 1
ATOM 4775 O O . SER C 3 280 ? 162.580 91.528 162.506 1.00 65.77 286 SER B O 1
ATOM 4778 N N . HIS C 3 281 ? 162.601 89.262 162.765 1.00 68.63 287 HIS B N 1
ATOM 4779 C CA . HIS C 3 281 ? 162.522 88.987 161.306 1.00 68.63 287 HIS B CA 1
ATOM 4780 C C . HIS C 3 281 ? 161.060 88.779 160.911 1.00 68.63 287 HIS B C 1
ATOM 4781 O O . HIS C 3 281 ? 160.412 87.895 161.500 1.00 68.63 287 HIS B O 1
ATOM 4788 N N . LEU C 3 282 ? 160.574 89.559 159.944 1.00 56.90 288 LEU B N 1
ATOM 4789 C CA . LEU C 3 282 ? 159.147 89.475 159.542 1.00 56.90 288 LEU B CA 1
ATOM 4790 C C . LEU C 3 282 ? 158.874 88.093 158.943 1.00 56.90 288 LEU B C 1
ATOM 4791 O O . LEU C 3 282 ? 157.744 87.597 159.108 1.00 56.90 288 LEU B O 1
ATOM 4796 N N . VAL C 3 283 ? 159.873 87.497 158.287 1.00 64.07 289 VAL B N 1
ATOM 4797 C CA . VAL C 3 283 ? 159.673 86.178 157.612 1.00 64.07 289 VAL B CA 1
ATOM 4798 C C . VAL C 3 283 ? 159.182 85.142 158.634 1.00 64.07 289 VAL B C 1
ATOM 4799 O O . VAL C 3 283 ? 158.373 84.274 158.251 1.00 64.07 289 VAL B O 1
ATOM 4803 N N . ASP C 3 284 ? 159.643 85.228 159.884 1.00 65.80 290 ASP B N 1
ATOM 4804 C CA . ASP C 3 284 ? 159.253 84.241 160.926 1.00 65.80 290 ASP B CA 1
ATOM 4805 C C . ASP C 3 284 ? 157.734 84.281 161.134 1.00 65.80 290 ASP B C 1
ATOM 4806 O O . ASP C 3 284 ? 157.142 83.199 161.309 1.00 65.80 290 ASP B O 1
ATOM 4811 N N . TYR C 3 285 ? 157.128 85.472 161.116 1.00 61.71 291 TYR B N 1
ATOM 4812 C CA . TYR C 3 285 ? 155.672 85.605 161.399 1.00 61.71 291 TYR B CA 1
ATOM 4813 C C . TYR C 3 285 ? 154.855 85.471 160.107 1.00 61.71 291 TYR B C 1
ATOM 4814 O O . TYR C 3 285 ? 153.756 84.886 160.165 1.00 61.71 291 TYR B O 1
ATOM 4823 N N . PHE C 3 286 ? 155.363 85.996 158.988 1.00 61.22 292 PHE B N 1
ATOM 4824 C CA . PHE C 3 286 ? 154.680 85.877 157.706 1.00 61.22 292 PHE B CA 1
ATOM 4825 C C . PHE C 3 286 ? 155.582 85.142 156.726 1.00 61.22 292 PHE B C 1
ATOM 4826 O O . PHE C 3 286 ? 156.642 85.671 156.350 1.00 61.22 292 PHE B O 1
ATOM 4834 N N . PRO C 3 287 ? 155.261 83.904 156.265 1.00 69.01 293 PRO B N 1
ATOM 4835 C CA . PRO C 3 287 ? 156.180 83.155 155.396 1.00 69.01 293 PRO B CA 1
ATOM 4836 C C . PRO C 3 287 ? 156.389 83.772 154.004 1.00 69.01 293 PRO B C 1
ATOM 4837 O O . PRO C 3 287 ? 157.441 83.558 153.438 1.00 69.01 293 PRO B O 1
ATOM 4841 N N . GLU C 3 288 ? 155.405 84.517 153.491 1.00 64.25 294 GLU B N 1
ATOM 4842 C CA . GLU C 3 288 ? 155.489 85.078 152.117 1.00 64.25 294 GLU B CA 1
ATOM 4843 C C . GLU C 3 288 ? 156.661 86.056 152.007 1.00 64.25 294 GLU B C 1
ATOM 4844 O O . GLU C 3 288 ? 157.298 86.080 150.943 1.00 64.25 294 GLU B O 1
ATOM 4850 N N . TYR C 3 289 ? 156.916 86.845 153.049 1.00 58.85 295 TYR B N 1
ATOM 4851 C CA . TYR C 3 289 ? 157.983 87.874 152.970 1.00 58.85 295 TYR B CA 1
ATOM 4852 C C . TYR C 3 289 ? 159.301 87.270 152.488 1.00 58.85 295 TYR B C 1
ATOM 4853 O O . TYR C 3 289 ? 159.795 86.321 153.127 1.00 58.85 295 TYR B O 1
ATOM 4862 N N . ASP C 3 290 ? 159.848 87.796 151.394 1.00 66.09 296 ASP B N 1
ATOM 4863 C CA . ASP C 3 290 ? 161.159 87.395 150.887 1.00 66.09 296 ASP B CA 1
ATOM 4864 C C . ASP C 3 290 ? 161.894 88.676 150.507 1.00 66.09 296 ASP B C 1
ATOM 4865 O O . ASP C 3 290 ? 161.743 89.192 149.399 1.00 66.09 296 ASP B O 1
ATOM 4870 N N . GLY C 3 291 ? 162.685 89.189 151.439 1.00 67.37 297 GLY B N 1
ATOM 4871 C CA . GLY C 3 291 ? 163.400 90.419 151.230 1.00 67.37 297 GLY B CA 1
ATOM 4872 C C . GLY C 3 291 ? 164.753 90.392 151.903 1.00 67.37 297 GLY B C 1
ATOM 4873 O O . GLY C 3 291 ? 165.276 89.332 152.255 1.00 67.37 297 GLY B O 1
ATOM 4874 N N . PRO C 3 292 ? 165.345 91.569 152.098 1.00 70.58 298 PRO B N 1
ATOM 4875 C CA . PRO C 3 292 ? 166.687 91.624 152.698 1.00 70.58 298 PRO B CA 1
ATOM 4876 C C . PRO C 3 292 ? 166.767 91.016 154.085 1.00 70.58 298 PRO B C 1
ATOM 4877 O O . PRO C 3 292 ? 167.861 90.627 154.512 1.00 70.58 298 PRO B O 1
ATOM 4881 N N . GLN C 3 293 ? 165.649 90.932 154.801 1.00 72.08 299 GLN B N 1
ATOM 4882 C CA . GLN C 3 293 ? 165.495 90.392 156.150 1.00 72.08 299 GLN B CA 1
ATOM 4883 C C . GLN C 3 293 ? 166.078 91.324 157.210 1.00 72.08 299 GLN B C 1
ATOM 4884 O O . GLN C 3 293 ? 165.990 91.005 158.399 1.00 72.08 299 GLN B O 1
ATOM 4890 N N . ARG C 3 294 ? 166.665 92.462 156.830 1.00 67.53 300 ARG B N 1
ATOM 4891 C CA . ARG C 3 294 ? 167.079 93.462 157.806 1.00 67.53 300 ARG B CA 1
ATOM 4892 C C . ARG C 3 294 ? 166.730 94.872 157.347 1.00 67.53 300 ARG B C 1
ATOM 4893 O O . ARG C 3 294 ? 167.333 95.837 157.830 1.00 67.53 300 ARG B O 1
ATOM 4901 N N . ASP C 3 295 ? 165.777 95.013 156.430 1.00 59.26 301 ASP B N 1
ATOM 4902 C CA . ASP C 3 295 ? 165.445 96.291 155.815 1.00 59.26 301 ASP B CA 1
ATOM 4903 C C . ASP C 3 295 ? 164.050 96.703 156.251 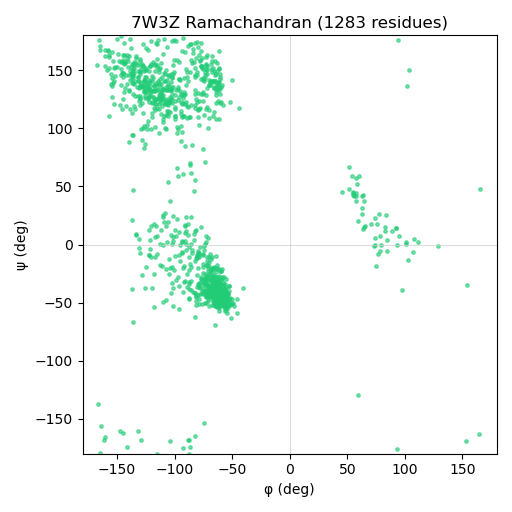1.00 59.26 301 ASP B C 1
ATOM 4904 O O . ASP C 3 295 ? 163.099 95.928 156.112 1.00 59.26 301 ASP B O 1
ATOM 4909 N N . ALA C 3 296 ? 163.933 97.911 156.810 1.00 48.60 302 ALA B N 1
ATOM 4910 C CA . ALA C 3 296 ? 162.615 98.413 157.263 1.00 48.60 302 ALA B CA 1
ATOM 4911 C C . ALA C 3 296 ? 161.812 98.876 156.045 1.00 48.60 302 ALA B C 1
ATOM 4912 O O . ALA C 3 296 ? 160.579 98.735 156.068 1.00 48.60 302 ALA B O 1
ATOM 4914 N N . GLN C 3 297 ? 162.498 99.387 155.019 1.00 45.24 303 GLN B N 1
ATOM 4915 C CA . GLN C 3 297 ? 161.813 99.870 153.791 1.00 45.24 303 GLN B CA 1
ATOM 4916 C C . GLN C 3 297 ? 161.084 98.697 153.129 1.00 45.24 303 GLN B C 1
ATOM 4917 O O . GLN C 3 297 ? 159.926 98.884 152.718 1.00 45.24 303 GLN B O 1
ATOM 4923 N N . ALA C 3 298 ? 161.723 97.526 153.068 1.00 45.10 304 ALA B N 1
ATOM 4924 C CA . ALA C 3 298 ? 161.111 96.352 152.406 1.00 45.10 304 ALA B CA 1
ATOM 4925 C C . ALA C 3 298 ? 159.933 95.845 153.242 1.00 45.10 304 ALA B C 1
ATOM 4926 O O . ALA C 3 298 ? 158.905 95.480 152.643 1.00 45.10 304 ALA B O 1
ATOM 4928 N N . ALA C 3 299 ? 160.083 95.819 154.570 1.00 41.77 305 ALA B N 1
ATOM 4929 C CA . ALA C 3 299 ? 159.005 95.390 155.453 1.00 41.77 305 ALA B CA 1
ATOM 4930 C C . ALA C 3 299 ? 157.798 96.310 155.349 1.00 41.77 305 ALA B C 1
ATOM 4931 O O . ALA C 3 299 ? 156.657 95.838 155.301 1.00 41.77 305 ALA B O 1
ATOM 4933 N N . ARG C 3 300 ? 158.024 97.628 155.325 1.00 39.81 306 ARG B N 1
ATOM 4934 C CA . ARG C 3 300 ? 156.906 98.550 155.166 1.00 39.81 306 ARG B CA 1
ATOM 4935 C C . ARG C 3 300 ? 156.155 98.280 153.881 1.00 39.81 306 ARG B C 1
ATOM 4936 O O . ARG C 3 300 ? 154.919 98.219 153.878 1.00 39.81 306 ARG B O 1
ATOM 4944 N N . GLU C 3 301 ? 156.879 98.120 152.778 1.00 40.71 307 GLU B N 1
ATOM 4945 C CA . GLU C 3 301 ? 156.188 97.916 151.516 1.00 40.71 307 GLU B CA 1
ATOM 4946 C C . GLU C 3 301 ? 155.469 96.573 151.489 1.00 40.71 307 GLU B C 1
ATOM 4947 O O . GLU C 3 301 ? 154.374 96.467 150.931 1.00 40.71 307 GLU B O 1
ATOM 4953 N N . PHE C 3 302 ? 156.040 95.544 152.115 1.00 41.10 308 PHE B N 1
ATOM 4954 C CA . PHE C 3 302 ? 155.345 94.264 152.185 1.00 41.10 308 PHE B CA 1
ATOM 4955 C C . PHE C 3 302 ? 154.060 94.375 152.995 1.00 41.10 308 PHE B C 1
ATOM 4956 O O . PHE C 3 302 ? 153.028 93.805 152.627 1.00 41.10 308 PHE B O 1
ATOM 4964 N N . ILE C 3 303 ? 154.111 95.091 154.120 1.00 37.00 309 ILE B N 1
ATOM 4965 C CA . ILE C 3 303 ? 152.930 95.223 154.972 1.00 37.00 309 ILE B CA 1
ATOM 4966 C C . ILE C 3 303 ? 151.840 96.000 154.250 1.00 37.00 309 ILE B C 1
ATOM 4967 O O . ILE C 3 303 ? 150.667 95.594 154.232 1.00 37.00 309 ILE B O 1
ATOM 4972 N N . LEU C 3 304 ? 152.211 97.118 153.631 1.00 31.14 310 LEU B N 1
ATOM 4973 C CA . LEU C 3 304 ? 151.238 97.883 152.870 1.00 31.14 310 LEU B CA 1
ATOM 4974 C C . LEU C 3 304 ? 150.669 97.052 151.735 1.00 31.14 310 LEU B C 1
ATOM 4975 O O . LEU C 3 304 ? 149.480 97.151 151.426 1.00 31.14 310 LEU B O 1
ATOM 4980 N N . LYS C 3 305 ? 151.496 96.221 151.102 1.00 35.73 311 LYS B N 1
ATOM 4981 C CA . LYS C 3 305 ? 150.983 95.346 150.060 1.00 35.73 311 LYS B CA 1
ATOM 4982 C C . LYS C 3 305 ? 149.975 94.353 150.617 1.00 35.73 311 LYS B C 1
ATOM 4983 O O . LYS C 3 305 ? 148.929 94.119 150.003 1.00 35.73 311 LYS B O 1
ATOM 4989 N N . MET C 3 306 ? 150.260 93.766 151.784 1.00 38.56 312 MET B N 1
ATOM 4990 C CA . MET C 3 306 ? 149.306 92.828 152.368 1.00 38.56 312 MET B CA 1
ATOM 4991 C C . MET C 3 306 ? 147.976 93.498 152.633 1.00 38.56 312 MET B C 1
ATOM 4992 O O . MET C 3 306 ? 146.918 92.894 152.439 1.00 38.56 312 MET B O 1
ATOM 4997 N N . PHE C 3 307 ? 148.011 94.739 153.115 1.00 31.89 313 PHE B N 1
ATOM 4998 C CA . PHE C 3 307 ? 146.761 95.425 153.428 1.00 31.89 313 PHE B CA 1
ATOM 4999 C C . PHE C 3 307 ? 145.998 95.796 152.164 1.00 31.89 313 PHE B C 1
ATOM 5000 O O . PHE C 3 307 ? 144.794 95.536 152.059 1.00 31.89 313 PHE B O 1
ATOM 5008 N N . VAL C 3 308 ? 146.687 96.370 151.177 1.00 30.01 314 VAL B N 1
ATOM 5009 C CA . VAL C 3 308 ? 146.018 96.824 149.960 1.00 30.01 314 VAL B CA 1
ATOM 5010 C C . VAL C 3 308 ? 145.479 95.645 149.154 1.00 30.01 314 VAL B C 1
ATOM 5011 O O . VAL C 3 308 ? 144.474 95.776 148.447 1.00 30.01 314 VAL B O 1
ATOM 5015 N N . ASP C 3 309 ? 146.112 94.473 149.257 1.00 35.27 315 ASP B N 1
ATOM 5016 C CA . ASP C 3 309 ? 145.627 93.316 148.508 1.00 35.27 315 ASP B CA 1
ATOM 5017 C C . ASP C 3 309 ? 144.229 92.879 148.917 1.00 35.27 315 ASP B C 1
ATOM 5018 O O . ASP C 3 309 ? 143.586 92.137 148.168 1.00 35.27 315 ASP B O 1
ATOM 5023 N N . LEU C 3 310 ? 143.746 93.309 150.083 1.00 34.45 316 LEU B N 1
ATOM 5024 C CA . LEU C 3 310 ? 142.442 92.889 150.580 1.00 34.45 316 LEU B CA 1
ATOM 5025 C C . LEU C 3 310 ? 141.286 93.575 149.873 1.00 34.45 316 LEU B C 1
ATOM 5026 O O . LEU C 3 310 ? 140.135 93.184 150.084 1.00 34.45 316 LEU B O 1
ATOM 5031 N N . ASN C 3 311 ? 141.565 94.569 149.041 1.00 39.50 317 ASN B N 1
ATOM 5032 C CA . ASN C 3 311 ? 140.515 95.326 148.378 1.00 39.50 317 ASN B CA 1
ATOM 5033 C C . ASN C 3 311 ? 139.698 94.414 147.467 1.00 39.50 317 ASN B C 1
ATOM 5034 O O . ASN C 3 311 ? 140.263 93.773 146.571 1.00 39.50 317 ASN B O 1
ATOM 5039 N N . PRO C 3 312 ? 138.380 94.331 147.653 1.00 50.50 318 PRO B N 1
ATOM 5040 C CA . PRO C 3 312 ? 137.583 93.376 146.876 1.00 50.50 318 PRO B CA 1
ATOM 5041 C C . PRO C 3 312 ? 137.020 93.944 145.585 1.00 50.50 318 PRO B C 1
ATOM 5042 O O . PRO C 3 312 ? 136.181 93.301 144.949 1.00 50.50 318 PRO B O 1
ATOM 5046 N N . ASP C 3 313 ? 137.458 95.137 145.185 1.00 56.69 319 ASP B N 1
ATOM 5047 C CA . ASP C 3 313 ? 136.904 95.810 144.019 1.00 56.69 319 ASP B CA 1
ATOM 5048 C C . ASP C 3 313 ? 137.887 95.860 142.857 1.00 56.69 319 ASP B C 1
ATOM 5049 O O . ASP C 3 313 ? 137.523 95.528 141.725 1.00 56.69 319 ASP B O 1
ATOM 5054 N N . SER C 3 314 ? 139.122 96.292 143.111 1.00 60.22 320 SER B N 1
ATOM 5055 C CA . SER C 3 314 ? 140.210 96.497 142.155 1.00 60.22 320 SER B CA 1
ATOM 5056 C C . SER C 3 314 ? 139.986 97.744 141.311 1.00 60.22 320 SER B C 1
ATOM 5057 O O . SER C 3 314 ? 140.830 98.060 140.470 1.00 60.22 320 SER B O 1
ATOM 5060 N N . ASP C 3 315 ? 138.888 98.465 141.507 1.00 53.76 321 ASP B N 1
ATOM 5061 C CA . ASP C 3 315 ? 138.654 99.720 140.817 1.00 53.76 321 ASP B CA 1
ATOM 5062 C C . ASP C 3 315 ? 138.728 100.894 141.783 1.00 53.76 321 ASP B C 1
ATOM 5063 O O . ASP C 3 315 ? 138.940 102.028 141.346 1.00 53.76 321 ASP B O 1
ATOM 5068 N N . LYS C 3 316 ? 138.606 100.646 143.084 1.00 39.88 322 LYS B N 1
ATOM 5069 C CA . LYS C 3 316 ? 138.616 101.687 144.097 1.00 39.88 322 LYS B CA 1
ATOM 5070 C C . LYS C 3 316 ? 140.020 101.847 144.655 1.00 39.88 322 LYS B C 1
ATOM 5071 O O . LYS C 3 316 ? 140.672 100.860 145.002 1.00 39.88 322 LYS B O 1
ATOM 5077 N N . ILE C 3 317 ? 140.477 103.083 144.742 1.00 25.00 323 ILE B N 1
ATOM 5078 C CA . ILE C 3 317 ? 141.778 103.383 145.320 1.00 25.00 323 ILE B CA 1
ATOM 5079 C C . ILE C 3 317 ? 141.707 103.209 146.831 1.00 25.00 323 ILE B C 1
ATOM 5080 O O . ILE C 3 317 ? 140.656 103.418 147.449 1.00 25.00 323 ILE B O 1
ATOM 5085 N N . ILE C 3 318 ? 142.819 102.802 147.432 1.00 19.04 324 ILE B N 1
ATOM 5086 C CA . ILE C 3 318 ? 142.994 102.776 148.878 1.00 19.04 324 ILE B CA 1
ATOM 5087 C C . ILE C 3 318 ? 144.168 103.676 149.203 1.00 19.04 324 ILE B C 1
ATOM 5088 O O . ILE C 3 318 ? 145.327 103.268 149.077 1.00 19.04 324 ILE B O 1
ATOM 5093 N N . TYR C 3 319 ? 143.883 104.899 149.620 1.00 15.37 325 TYR B N 1
ATOM 5094 C CA . TYR C 3 319 ? 144.936 105.862 149.882 1.00 15.37 325 TYR B CA 1
ATOM 5095 C C . TYR C 3 319 ? 145.736 105.434 151.100 1.00 15.37 325 TYR B C 1
ATOM 5096 O O . TYR C 3 319 ? 145.234 104.745 151.985 1.00 15.37 325 TYR B O 1
ATOM 5105 N N . SER C 3 320 ? 147.009 105.815 151.123 1.00 21.12 326 SER B N 1
ATOM 5106 C CA . SER C 3 320 ? 147.929 105.322 152.132 1.00 21.12 326 SER B CA 1
ATOM 5107 C C . SER C 3 320 ? 148.890 106.419 152.545 1.00 21.12 326 SER B C 1
ATOM 5108 O O . SER C 3 320 ? 149.108 107.381 151.812 1.00 21.12 326 SER B O 1
ATOM 5111 N N . HIS C 3 321 ? 149.428 106.281 153.752 1.00 24.52 327 HIS B N 1
ATOM 5112 C CA . HIS C 3 321 ? 150.442 107.246 154.237 1.00 24.52 327 HIS B CA 1
ATOM 5113 C C . HIS C 3 321 ? 151.223 106.557 155.351 1.00 24.52 327 HIS B C 1
ATOM 5114 O O . HIS C 3 321 ? 150.647 105.670 155.994 1.00 24.52 327 HIS B O 1
ATOM 5121 N N . PHE C 3 322 ? 152.496 106.907 155.528 1.00 32.24 328 PHE B N 1
ATOM 5122 C CA . PHE C 3 322 ? 153.302 106.366 156.649 1.00 32.24 328 PHE B CA 1
ATOM 5123 C C . PHE C 3 322 ? 153.444 107.492 157.672 1.00 32.24 328 PHE B C 1
ATOM 5124 O O . PHE C 3 322 ? 154.087 108.502 157.338 1.00 32.24 328 PHE B O 1
ATOM 5132 N N . THR C 3 323 ? 152.852 107.338 158.861 1.00 35.60 329 THR B N 1
ATOM 5133 C CA . THR C 3 323 ? 152.835 108.437 159.867 1.00 35.60 329 THR B CA 1
ATOM 5134 C C . THR C 3 323 ? 153.777 108.101 161.024 1.00 35.60 329 THR B C 1
ATOM 5135 O O . THR C 3 323 ? 153.693 106.978 161.537 1.00 35.60 329 THR B O 1
ATOM 5139 N N . CYS C 3 324 ? 154.623 109.047 161.430 1.00 47.74 330 CYS B N 1
ATOM 5140 C CA . CYS C 3 324 ? 155.666 108.735 162.441 1.00 47.74 330 CYS B CA 1
ATOM 5141 C C . CYS C 3 324 ? 155.340 109.240 163.845 1.00 47.74 330 CYS B C 1
ATOM 5142 O O . CYS C 3 324 ? 156.276 109.181 164.668 1.00 47.74 330 CYS B O 1
ATOM 5145 N N . ALA C 3 325 ? 154.125 109.742 164.099 1.00 48.40 331 ALA B N 1
ATOM 5146 C CA . ALA C 3 325 ? 153.749 110.323 165.416 1.00 48.40 331 ALA B CA 1
ATOM 5147 C C . ALA C 3 325 ? 154.342 111.725 165.589 1.00 48.40 331 ALA B C 1
ATOM 5148 O O . ALA C 3 325 ? 154.002 112.379 166.584 1.00 48.40 331 ALA B O 1
ATOM 5150 N N . THR C 3 326 ? 155.209 112.161 164.676 1.00 49.85 332 THR B N 1
ATOM 5151 C CA . THR C 3 326 ? 155.726 113.555 164.716 1.00 49.85 332 THR B CA 1
ATOM 5152 C C . THR C 3 326 ? 155.362 114.190 163.373 1.00 49.85 332 THR B C 1
ATOM 5153 O O . THR C 3 326 ? 155.888 115.273 163.065 1.00 49.85 332 THR B O 1
ATOM 5157 N N . ASP C 3 327 ? 154.493 113.525 162.608 1.00 49.18 333 ASP B N 1
ATOM 5158 C CA . ASP C 3 327 ? 154.138 114.005 161.249 1.00 49.18 333 ASP B CA 1
ATOM 5159 C C . ASP C 3 327 ? 153.412 115.345 161.350 1.00 49.18 333 ASP B C 1
ATOM 5160 O O . ASP C 3 327 ? 152.603 115.494 162.278 1.00 49.18 333 ASP B O 1
ATOM 5165 N N . THR C 3 328 ? 153.688 116.280 160.437 1.00 47.64 334 THR B N 1
ATOM 5166 C CA . THR C 3 328 ? 152.940 117.562 160.410 1.00 47.64 334 THR B CA 1
ATOM 5167 C C . THR C 3 328 ? 152.206 117.654 159.072 1.00 47.64 334 THR B C 1
ATOM 5168 O O . THR C 3 328 ? 151.808 118.769 158.705 1.00 47.64 334 THR B O 1
ATOM 5172 N N . GLU C 3 329 ? 152.050 116.525 158.373 1.00 43.15 335 GLU B N 1
ATOM 5173 C CA . GLU C 3 329 ? 151.377 116.499 157.047 1.00 43.15 335 GLU B CA 1
ATOM 5174 C C . GLU C 3 329 ? 150.151 115.588 157.058 1.00 43.15 335 GLU B C 1
ATOM 5175 O O . GLU C 3 329 ? 149.715 115.208 155.964 1.00 43.15 335 GLU B O 1
ATOM 5181 N N . ASN C 3 330 ? 149.640 115.216 158.229 1.00 33.67 336 ASN B N 1
ATOM 5182 C CA . ASN C 3 330 ? 148.522 114.237 158.273 1.00 33.67 336 ASN B CA 1
ATOM 5183 C C . ASN C 3 330 ? 147.229 114.915 157.822 1.00 33.67 336 ASN B C 1
ATOM 5184 O O . ASN C 3 330 ? 146.390 114.213 157.263 1.00 33.67 336 ASN B O 1
ATOM 5189 N N . ILE C 3 331 ? 147.093 116.221 158.044 1.00 34.12 337 ILE B N 1
ATOM 5190 C CA . ILE C 3 331 ? 145.897 117.020 157.640 1.00 34.12 337 ILE B CA 1
ATOM 5191 C C . ILE C 3 331 ? 145.937 117.263 156.126 1.00 34.12 337 ILE B C 1
ATOM 5192 O O . ILE C 3 331 ? 144.879 117.083 155.465 1.00 34.12 337 ILE B O 1
ATOM 5197 N N . ARG C 3 332 ? 147.117 117.588 155.589 1.00 30.81 338 ARG B N 1
ATOM 5198 C CA . ARG C 3 332 ? 147.259 117.846 154.137 1.00 30.81 338 ARG B CA 1
ATOM 5199 C C . ARG C 3 332 ? 146.945 116.558 153.379 1.00 30.81 338 ARG B C 1
ATOM 5200 O O . ARG C 3 332 ? 146.223 116.626 152.380 1.00 30.81 338 ARG B O 1
ATOM 5208 N N . PHE C 3 333 ? 147.434 115.424 153.879 1.00 21.79 339 PHE B N 1
ATOM 5209 C CA . PHE C 3 333 ? 147.179 114.150 153.177 1.00 21.79 339 PHE B CA 1
ATOM 5210 C C . PHE C 3 333 ? 145.675 113.876 153.185 1.00 21.79 339 PHE B C 1
ATOM 5211 O O . PHE C 3 333 ? 145.141 113.450 152.156 1.00 21.79 339 PHE B O 1
ATOM 5219 N N . VAL C 3 334 ? 145.011 114.122 154.316 1.00 21.53 340 VAL B N 1
ATOM 5220 C CA . VAL C 3 334 ? 143.549 113.842 154.426 1.00 21.53 340 VAL B CA 1
ATOM 5221 C C . VAL C 3 334 ? 142.814 114.739 153.425 1.00 21.53 340 VAL B C 1
ATOM 5222 O O . VAL C 3 334 ? 141.896 114.239 152.772 1.00 21.53 340 VAL B O 1
ATOM 5226 N N . PHE C 3 335 ? 143.232 116.001 153.285 1.00 22.16 341 PHE B N 1
ATOM 5227 C CA . PHE C 3 335 ? 142.597 116.897 152.287 1.00 22.16 341 PHE B CA 1
ATOM 5228 C C . PHE C 3 335 ? 142.820 116.385 150.862 1.00 22.16 341 PHE B C 1
ATOM 5229 O O . PHE C 3 335 ? 141.841 116.335 150.123 1.00 22.16 341 PHE B O 1
ATOM 5237 N N . ALA C 3 336 ? 144.049 116.019 150.498 1.00 19.96 342 ALA B N 1
ATOM 5238 C CA . ALA C 3 336 ? 144.402 115.575 149.135 1.00 19.96 342 ALA B CA 1
ATOM 5239 C C . ALA C 3 336 ? 143.699 114.259 148.839 1.00 19.96 342 ALA B C 1
ATOM 5240 O O . ALA C 3 336 ? 143.281 114.071 147.693 1.00 19.96 342 ALA B O 1
ATOM 5242 N N . ALA C 3 337 ? 143.572 113.382 149.826 1.00 12.75 343 ALA B N 1
ATOM 5243 C CA . ALA C 3 337 ? 142.813 112.164 149.586 1.00 12.75 343 ALA B CA 1
ATOM 5244 C C . ALA C 3 337 ? 141.328 112.451 149.427 1.00 12.75 343 ALA B C 1
ATOM 5245 O O . ALA C 3 337 ? 140.653 111.797 148.627 1.00 12.75 343 ALA B O 1
ATOM 5247 N N . VAL C 3 338 ? 140.799 113.425 150.167 1.00 16.59 344 VAL B N 1
ATOM 5248 C CA . VAL C 3 338 ? 139.386 113.771 150.035 1.00 16.59 344 VAL B CA 1
ATOM 5249 C C . VAL C 3 338 ? 139.120 114.494 148.717 1.00 16.59 344 VAL B C 1
ATOM 5250 O O . VAL C 3 338 ? 138.110 114.245 148.048 1.00 16.59 344 VAL B O 1
ATOM 5254 N N . LYS C 3 339 ? 140.027 115.378 148.310 1.00 16.66 345 LYS B N 1
ATOM 5255 C CA . LYS C 3 339 ? 139.890 116.039 147.019 1.00 16.66 345 LYS B CA 1
ATOM 5256 C C . LYS C 3 339 ? 139.907 115.034 145.882 1.00 16.66 345 LYS B C 1
ATOM 5257 O O . LYS C 3 339 ? 139.146 115.164 144.919 1.00 16.66 345 LYS B O 1
ATOM 5263 N N . ASP C 3 340 ? 140.748 114.008 145.979 1.00 16.04 346 ASP B N 1
ATOM 5264 C CA . ASP C 3 340 ? 140.788 113.022 144.908 1.00 16.04 346 ASP B CA 1
ATOM 5265 C C . ASP C 3 340 ? 139.596 112.073 144.969 1.00 16.04 346 ASP B C 1
ATOM 5266 O O . ASP C 3 340 ? 139.134 111.585 143.931 1.00 16.04 346 ASP B O 1
ATOM 5271 N N . THR C 3 341 ? 139.063 111.820 146.164 1.00 14.67 347 THR B N 1
ATOM 5272 C CA . THR C 3 341 ? 137.801 111.091 146.265 1.00 14.67 347 THR B CA 1
ATOM 5273 C C . THR C 3 341 ? 136.690 111.825 145.531 1.00 14.67 347 THR B C 1
ATOM 5274 O O . THR C 3 341 ? 135.922 111.223 144.766 1.00 14.67 347 THR B O 1
ATOM 5278 N N . ILE C 3 34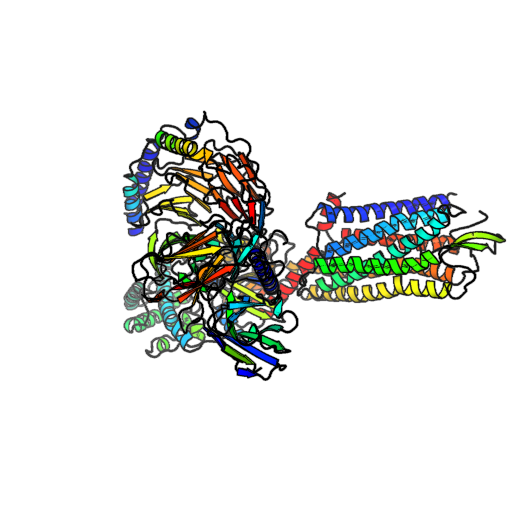2 ? 136.592 113.135 145.764 1.00 14.91 348 ILE B N 1
ATOM 5279 C CA . ILE C 3 342 ? 135.559 113.938 145.123 1.00 14.91 348 ILE B CA 1
ATOM 5280 C C . ILE C 3 342 ? 135.770 113.976 143.617 1.00 14.91 348 ILE B C 1
ATOM 5281 O O . ILE C 3 342 ? 134.814 113.861 142.844 1.00 14.91 348 ILE B O 1
ATOM 5286 N N . LEU C 3 343 ? 137.025 114.146 143.191 1.00 14.93 349 LEU B N 1
ATOM 5287 C CA . LEU C 3 343 ? 137.343 114.208 141.739 1.00 14.93 349 LEU B CA 1
ATOM 5288 C C . LEU C 3 343 ? 136.846 112.930 141.058 1.00 14.93 349 LEU B C 1
ATOM 5289 O O . LEU C 3 343 ? 136.165 113.045 140.028 1.00 14.93 349 LEU B O 1
ATOM 5294 N N . GLN C 3 344 ? 137.180 111.763 141.613 1.00 18.18 350 GLN B N 1
ATOM 5295 C CA . GLN C 3 344 ? 136.779 110.465 141.005 1.00 18.18 350 GLN B CA 1
ATOM 5296 C C . GLN C 3 344 ? 135.253 110.318 140.997 1.00 18.18 350 GLN B C 1
ATOM 5297 O O . GLN C 3 344 ? 134.725 109.794 140.001 1.00 18.18 350 GLN B O 1
ATOM 5303 N N . LEU C 3 345 ? 134.580 110.734 142.074 1.00 19.43 351 LEU B N 1
ATOM 5304 C CA . LEU C 3 345 ? 133.094 110.672 142.126 1.00 19.43 351 LEU B CA 1
ATOM 5305 C C . LEU C 3 345 ? 132.525 111.540 141.002 1.00 19.43 351 LEU B C 1
ATOM 5306 O O . LEU C 3 345 ? 131.587 111.080 140.328 1.00 19.43 351 LEU B O 1
ATOM 5311 N N . ASN C 3 346 ? 133.065 112.748 140.821 1.00 19.06 352 ASN B N 1
ATOM 5312 C CA . ASN C 3 346 ? 132.627 113.607 139.728 1.00 19.06 352 ASN B CA 1
ATOM 5313 C C . ASN C 3 346 ? 132.835 112.931 138.386 1.00 19.06 352 ASN B C 1
ATOM 5314 O O . ASN C 3 346 ? 131.916 112.879 137.566 1.00 19.06 352 ASN B O 1
ATOM 5319 N N . LEU C 3 347 ? 134.030 112.394 138.147 1.00 21.60 353 LEU B N 1
ATOM 5320 C CA . LEU C 3 347 ? 134.275 111.698 136.890 1.00 21.60 353 LEU B CA 1
ATOM 5321 C C . LEU C 3 347 ? 133.273 110.579 136.672 1.00 21.60 353 LEU B C 1
ATOM 5322 O O . LEU C 3 347 ? 132.834 110.355 135.545 1.00 21.60 353 LEU B O 1
ATOM 5327 N N . LYS C 3 348 ? 132.898 109.866 137.727 1.00 26.35 354 LYS B N 1
ATOM 5328 C CA . LYS C 3 348 ? 131.929 108.791 137.551 1.00 26.35 354 LYS B CA 1
ATOM 5329 C C . LYS C 3 348 ? 130.547 109.335 137.207 1.00 26.35 354 LYS B C 1
ATOM 5330 O O . LYS C 3 348 ? 129.819 108.728 136.414 1.00 26.35 354 LYS B O 1
ATOM 5336 N N . GLU C 3 349 ? 130.160 110.469 137.797 1.00 29.65 355 GLU B N 1
ATOM 5337 C CA . GLU C 3 349 ? 128.812 110.980 137.565 1.00 29.65 355 GLU B CA 1
ATOM 5338 C C . GLU C 3 349 ? 128.684 111.659 136.204 1.00 29.65 355 GLU B C 1
ATOM 5339 O O . GLU C 3 349 ? 127.604 111.646 135.605 1.00 29.65 355 GLU B O 1
ATOM 5345 N N . TYR C 3 350 ? 129.765 112.250 135.695 1.00 27.22 356 TYR B N 1
ATOM 5346 C CA . TYR C 3 350 ? 129.774 112.829 134.355 1.00 27.22 356 TYR B CA 1
ATOM 5347 C C . TYR C 3 350 ? 130.045 111.805 133.265 1.00 27.22 356 TYR B C 1
ATOM 5348 O O . TYR C 3 350 ? 130.270 112.196 132.118 1.00 27.22 356 TYR B O 1
ATOM 5357 N N . ASN C 3 351 ? 130.052 110.518 133.600 1.00 33.80 357 ASN B N 1
ATOM 5358 C CA . ASN C 3 351 ? 130.218 109.427 132.643 1.00 33.80 357 ASN B CA 1
ATOM 5359 C C . ASN C 3 351 ? 131.537 109.512 131.884 1.00 33.80 357 ASN B C 1
ATOM 5360 O O . ASN C 3 351 ? 131.689 108.912 130.821 1.00 33.80 357 ASN B O 1
ATOM 5365 N N . LEU C 3 352 ? 132.509 110.247 132.417 1.00 26.99 358 LEU B N 1
ATOM 5366 C CA . LEU C 3 352 ? 133.829 110.297 131.804 1.00 26.99 358 LEU B CA 1
ATOM 5367 C C . LEU C 3 352 ? 134.645 109.049 132.117 1.00 26.99 358 LEU B C 1
ATOM 5368 O O . LEU C 3 352 ? 135.304 108.496 131.234 1.00 26.99 358 LEU B O 1
ATOM 5373 N N . VAL C 3 353 ? 134.603 108.589 133.360 1.00 37.40 359 VAL B N 1
ATOM 5374 C CA . VAL C 3 353 ? 135.217 107.322 133.726 1.00 37.40 359 VAL B CA 1
ATOM 5375 C C . VAL C 3 353 ? 134.149 106.254 133.772 1.00 37.40 359 VAL B C 1
ATOM 5376 O O . VAL C 3 353 ? 133.135 106.416 134.445 1.00 37.40 359 VAL B O 1
ATOM 5381 N N . GLU D 4 17 ? 129.476 75.211 192.768 1.00 91.00 3 GLU C N 1
ATOM 5382 C CA . GLU D 4 17 ? 130.119 74.514 191.663 1.00 91.00 3 GLU C CA 1
ATOM 5383 C C . GLU D 4 17 ? 129.485 74.901 190.335 1.00 91.00 3 GLU C C 1
ATOM 5384 O O . GLU D 4 17 ? 128.272 74.807 190.166 1.00 91.00 3 GLU C O 1
ATOM 5390 N N . LEU D 4 18 ? 130.322 75.336 189.392 1.00 89.31 4 LEU C N 1
ATOM 5391 C CA . LEU D 4 18 ? 129.810 75.789 188.105 1.00 89.31 4 LEU C CA 1
ATOM 5392 C C . LEU D 4 18 ? 129.126 74.655 187.352 1.00 89.31 4 LEU C C 1
ATOM 5393 O O . LEU D 4 18 ? 128.141 74.880 186.640 1.00 89.31 4 LEU C O 1
ATOM 5398 N N . ASP D 4 19 ? 129.645 73.435 187.523 1.00 90.36 5 ASP C N 1
ATOM 5399 C CA . ASP D 4 19 ? 129.037 72.248 186.863 1.00 90.36 5 ASP C CA 1
ATOM 5400 C C . ASP D 4 19 ? 127.613 72.058 187.394 1.00 90.36 5 ASP C C 1
ATOM 5401 O O . ASP D 4 19 ? 126.691 71.933 186.573 1.00 90.36 5 ASP C O 1
ATOM 5406 N N . GLN D 4 20 ? 127.447 72.059 188.718 1.00 89.38 6 GLN C N 1
ATOM 5407 C CA . GLN D 4 20 ? 126.103 71.853 189.321 1.00 89.38 6 GLN C CA 1
ATOM 5408 C C . GLN D 4 20 ? 125.181 72.993 188.880 1.00 89.38 6 GLN C C 1
ATOM 5409 O O . GLN D 4 20 ? 124.004 72.715 188.594 1.00 89.38 6 GLN C O 1
ATOM 5415 N N . LEU D 4 21 ? 125.703 74.221 188.832 1.00 84.89 7 LEU C N 1
ATOM 5416 C CA . LEU D 4 21 ? 124.888 75.398 188.431 1.00 84.89 7 LEU C CA 1
ATOM 5417 C C . LEU D 4 21 ? 124.403 75.234 186.986 1.00 84.89 7 LEU C C 1
ATOM 5418 O O . LEU D 4 21 ? 123.192 75.397 186.761 1.00 84.89 7 LEU C O 1
ATOM 5423 N N . ARG D 4 22 ? 125.307 74.935 186.049 1.00 86.26 8 ARG C N 1
ATOM 5424 C CA . ARG D 4 22 ? 124.902 74.845 184.619 1.00 86.26 8 ARG C CA 1
ATOM 5425 C C . ARG D 4 22 ? 123.915 73.684 184.452 1.00 86.26 8 ARG C C 1
ATOM 5426 O O . ARG D 4 22 ? 122.976 73.827 183.648 1.00 86.26 8 ARG C O 1
ATOM 5434 N N . GLN D 4 23 ? 124.121 72.582 185.181 1.00 85.79 9 GLN C N 1
ATOM 5435 C CA . GLN D 4 23 ? 123.168 71.440 185.127 1.00 85.79 9 GLN C CA 1
ATOM 5436 C C . GLN D 4 23 ? 121.810 71.880 185.682 1.00 85.79 9 GLN C C 1
ATOM 5437 O O . GLN D 4 23 ? 120.784 71.505 185.089 1.00 85.79 9 GLN C O 1
ATOM 5443 N N . GLU D 4 24 ? 121.813 72.649 186.775 1.00 78.63 10 GLU C N 1
ATOM 5444 C CA . GLU D 4 24 ? 120.543 73.114 187.392 1.00 78.63 10 GLU C CA 1
ATOM 5445 C C . GLU D 4 24 ? 119.830 74.043 186.408 1.00 78.63 10 GLU C C 1
ATOM 5446 O O . GLU D 4 24 ? 118.606 73.898 186.248 1.00 78.63 10 GLU C O 1
ATOM 5452 N N . ALA D 4 25 ? 120.573 74.952 185.770 1.00 76.35 11 ALA C N 1
ATOM 5453 C CA . ALA D 4 25 ? 119.971 75.845 184.788 1.00 76.35 11 ALA C CA 1
ATOM 5454 C C . ALA D 4 25 ? 119.346 75.055 183.649 1.00 76.35 11 ALA C C 1
ATOM 5455 O O . ALA D 4 25 ? 118.235 75.367 183.202 1.00 76.35 11 ALA C O 1
ATOM 5457 N N . GLU D 4 26 ? 120.039 74.017 183.174 1.00 76.63 12 GLU C N 1
ATOM 5458 C CA . GLU D 4 26 ? 119.468 73.177 182.126 1.00 76.63 12 GLU C CA 1
ATOM 5459 C C . GLU D 4 26 ? 118.216 72.456 182.613 1.00 76.63 12 GLU C C 1
ATOM 5460 O O . GLU D 4 26 ? 117.236 72.328 181.871 1.00 76.63 12 GLU C O 1
ATOM 5466 N N . GLN D 4 27 ? 118.228 71.980 183.859 1.00 75.81 13 GLN C N 1
ATOM 5467 C CA . GLN D 4 27 ? 117.056 71.299 184.401 1.00 75.81 13 GLN C CA 1
ATOM 5468 C C . GLN D 4 27 ? 115.872 72.247 184.526 1.00 75.81 13 GLN C C 1
ATOM 5469 O O . GLN D 4 27 ? 114.732 71.874 184.225 1.00 75.81 13 GLN C O 1
ATOM 5475 N N . LEU D 4 28 ? 116.119 73.476 184.984 1.00 70.88 14 LEU C N 1
ATOM 5476 C CA . LEU D 4 28 ? 115.043 74.453 185.091 1.00 70.88 14 LEU C CA 1
ATOM 5477 C C . LEU D 4 28 ? 114.491 74.822 183.722 1.00 70.88 14 LEU C C 1
ATOM 5478 O O . LEU D 4 28 ? 113.277 74.982 183.563 1.00 70.88 14 LEU C O 1
ATOM 5483 N N . LYS D 4 29 ? 115.380 74.959 182.734 1.00 72.08 15 LYS C N 1
ATOM 5484 C CA . LYS D 4 29 ? 114.929 75.258 181.348 1.00 72.08 15 LYS C CA 1
ATOM 5485 C C . LYS D 4 29 ? 114.076 74.088 180.850 1.00 72.08 15 LYS C C 1
ATOM 5486 O O . LYS D 4 29 ? 113.067 74.345 180.167 1.00 72.08 15 LYS C O 1
ATOM 5492 N N . ASN D 4 30 ? 114.474 72.856 181.180 1.00 72.93 16 ASN C N 1
ATOM 5493 C CA . ASN D 4 30 ? 113.697 71.656 180.769 1.00 72.93 16 ASN C CA 1
ATOM 5494 C C . ASN D 4 30 ? 112.315 71.709 181.427 1.00 72.93 16 ASN C C 1
ATOM 5495 O O . ASN D 4 30 ? 111.322 71.440 180.728 1.00 72.93 16 ASN C O 1
ATOM 5500 N N . GLN D 4 31 ? 112.259 72.078 182.709 1.00 71.07 17 GLN C N 1
ATOM 5501 C CA . GLN D 4 31 ? 110.966 72.165 183.436 1.00 71.07 17 GLN C CA 1
ATOM 5502 C C . GLN D 4 31 ? 110.099 73.237 182.773 1.00 71.07 17 GLN C C 1
ATOM 5503 O O . GLN D 4 31 ? 108.903 72.973 182.555 1.00 71.07 17 GLN C O 1
ATOM 5509 N N . ILE D 4 32 ? 110.688 74.393 182.457 1.00 64.88 18 ILE C N 1
ATOM 5510 C CA . ILE D 4 32 ? 109.931 75.490 181.862 1.00 64.88 18 ILE C CA 1
ATOM 5511 C C . ILE D 4 32 ? 109.345 75.066 180.524 1.00 64.88 18 ILE C C 1
ATOM 5512 O O . ILE D 4 32 ? 108.174 75.337 180.224 1.00 64.88 18 ILE C O 1
ATOM 5517 N N . ARG D 4 33 ? 110.151 74.394 179.697 1.00 70.34 19 ARG C N 1
ATOM 5518 C CA . ARG D 4 33 ? 109.655 73.962 178.395 1.00 70.34 19 ARG C CA 1
ATOM 5519 C C . ARG D 4 33 ? 108.552 72.925 178.545 1.00 70.34 19 ARG C C 1
ATOM 5520 O O . ARG D 4 33 ? 107.571 72.939 177.792 1.00 70.34 19 ARG C O 1
ATOM 5528 N N . ASP D 4 34 ? 108.687 72.022 179.520 1.00 69.47 20 ASP C N 1
ATOM 5529 C CA . ASP D 4 34 ? 107.626 71.051 179.775 1.00 69.47 20 ASP C CA 1
ATOM 5530 C C . ASP D 4 34 ? 106.347 71.731 180.250 1.00 69.47 20 ASP C C 1
ATOM 5531 O O . ASP D 4 34 ? 105.241 71.334 179.862 1.00 69.47 20 ASP C O 1
ATOM 5536 N N . ALA D 4 35 ? 106.475 72.746 181.107 1.00 63.53 21 ALA C N 1
ATOM 5537 C CA . ALA D 4 35 ? 105.301 73.473 181.575 1.00 63.53 21 ALA C CA 1
ATOM 5538 C C . ALA D 4 35 ? 104.598 74.176 180.427 1.00 63.53 21 ALA C C 1
ATOM 5539 O O . ALA D 4 35 ? 103.366 74.140 180.328 1.00 63.53 21 ALA C O 1
ATOM 5541 N N . ARG D 4 36 ? 105.363 74.822 179.547 1.00 58.66 22 ARG C N 1
ATOM 5542 C CA . ARG D 4 36 ? 104.752 75.464 178.389 1.00 58.66 22 ARG C CA 1
ATOM 5543 C C . ARG D 4 36 ? 104.089 74.441 177.476 1.00 58.66 22 ARG C C 1
ATOM 5544 O O . ARG D 4 36 ? 102.996 74.684 176.955 1.00 58.66 22 ARG C O 1
ATOM 5552 N N . LYS D 4 37 ? 104.732 73.289 177.272 1.00 66.12 23 LYS C N 1
ATOM 5553 C CA . LYS D 4 37 ? 104.146 72.258 176.421 1.00 66.12 23 LYS C CA 1
ATOM 5554 C C . LYS D 4 37 ? 102.838 71.738 176.995 1.00 66.12 23 LYS C C 1
ATOM 5555 O O . LYS D 4 37 ? 101.881 71.495 176.252 1.00 66.12 23 LYS C O 1
ATOM 5561 N N . ALA D 4 38 ? 102.778 71.544 178.314 1.00 65.32 24 ALA C N 1
ATOM 5562 C CA . ALA D 4 38 ? 101.560 71.015 178.919 1.00 65.32 24 ALA C CA 1
ATOM 5563 C C . ALA D 4 38 ? 100.384 71.957 178.703 1.00 65.32 24 ALA C C 1
ATOM 5564 O O . ALA D 4 38 ? 99.265 71.514 178.420 1.00 65.32 24 ALA C O 1
ATOM 5566 N N . CYS D 4 39 ? 100.621 73.259 178.825 1.00 64.33 25 CYS C N 1
ATOM 5567 C CA . CYS D 4 39 ? 99.579 74.265 178.631 1.00 64.33 25 CYS C CA 1
ATOM 5568 C C . CYS D 4 39 ? 99.573 74.760 177.184 1.00 64.33 25 CYS C C 1
ATOM 5569 O O . CYS D 4 39 ? 99.802 75.931 176.894 1.00 64.33 25 CYS C O 1
ATOM 5572 N N . ALA D 4 40 ? 99.337 73.824 176.264 1.00 61.00 26 ALA C N 1
ATOM 5573 C CA . ALA D 4 40 ? 99.091 74.139 174.859 1.00 61.00 26 ALA C CA 1
ATOM 5574 C C . ALA D 4 40 ? 97.980 73.216 174.352 1.00 61.00 26 ALA C C 1
ATOM 5575 O O . ALA D 4 40 ? 98.237 72.135 173.820 1.00 61.00 26 ALA C O 1
ATOM 5577 N N . ASP D 4 41 ? 96.731 73.653 174.517 1.00 62.84 27 ASP C N 1
ATOM 5578 C CA . ASP D 4 41 ? 95.604 72.833 174.089 1.00 62.84 27 ASP C CA 1
ATOM 5579 C C . ASP D 4 41 ? 95.438 72.870 172.578 1.00 62.84 27 ASP C C 1
ATOM 5580 O O . ASP D 4 41 ? 95.165 71.842 171.949 1.00 62.84 27 ASP C O 1
ATOM 5585 N N . ALA D 4 42 ? 95.597 74.044 171.979 1.00 59.38 28 ALA C N 1
ATOM 5586 C CA . ALA D 4 42 ? 95.392 74.201 170.551 1.00 59.38 28 ALA C CA 1
ATOM 5587 C C . ALA D 4 42 ? 96.168 75.415 170.075 1.00 59.38 28 ALA C C 1
ATOM 5588 O O . ALA D 4 42 ? 96.593 76.255 170.870 1.00 59.38 28 ALA C O 1
ATOM 5590 N N . THR D 4 43 ? 96.360 75.492 168.767 1.00 55.69 29 THR C N 1
ATOM 5591 C CA . THR D 4 43 ? 97.024 76.642 168.184 1.00 55.69 29 THR 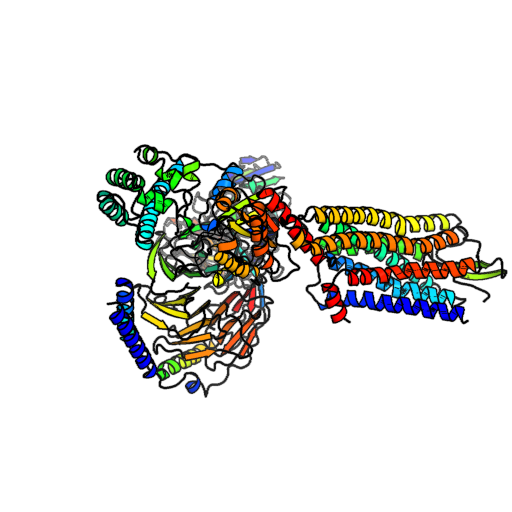C CA 1
ATOM 5592 C C . THR D 4 43 ? 96.024 77.773 167.977 1.00 55.69 29 THR C C 1
ATOM 5593 O O . THR D 4 43 ? 94.815 77.552 167.878 1.00 55.69 29 THR C O 1
ATOM 5597 N N . LEU D 4 44 ? 96.542 79.003 167.910 1.00 48.18 30 LEU C N 1
ATOM 5598 C CA . LEU D 4 44 ? 95.669 80.144 167.650 1.00 48.18 30 LEU C CA 1
ATOM 5599 C C . LEU D 4 44 ? 95.046 80.044 166.266 1.00 48.18 30 LEU C C 1
ATOM 5600 O O . LEU D 4 44 ? 93.885 80.420 166.074 1.00 48.18 30 LEU C O 1
ATOM 5605 N N . SER D 4 45 ? 95.792 79.514 165.293 1.00 54.70 31 SER C N 1
ATOM 5606 C CA . SER D 4 45 ? 95.266 79.385 163.938 1.00 54.70 31 SER C CA 1
ATOM 5607 C C . SER D 4 45 ? 94.187 78.313 163.852 1.00 54.70 31 SER C C 1
ATOM 5608 O O . SER D 4 45 ? 93.369 78.322 162.928 1.00 54.70 31 SER C O 1
ATOM 5611 N N . GLN D 4 46 ? 94.177 77.368 164.789 1.00 57.52 32 GLN C N 1
ATOM 5612 C CA . GLN D 4 46 ? 93.110 76.374 164.797 1.00 57.52 32 GLN C CA 1
ATOM 5613 C C . GLN D 4 46 ? 91.811 76.964 165.328 1.00 57.52 32 GLN C C 1
ATOM 5614 O O . GLN D 4 46 ? 90.725 76.624 164.849 1.00 57.52 32 GLN C O 1
ATOM 5620 N N . ILE D 4 47 ? 91.902 77.833 166.334 1.00 57.65 33 ILE C N 1
ATOM 5621 C CA . ILE D 4 47 ? 90.708 78.463 166.887 1.00 57.65 33 ILE C CA 1
ATOM 5622 C C . ILE D 4 47 ? 90.117 79.489 165.925 1.00 57.65 33 ILE C C 1
ATOM 5623 O O . ILE D 4 47 ? 88.893 79.558 165.770 1.00 57.65 33 ILE C O 1
ATOM 5628 N N . THR D 4 48 ? 90.950 80.300 165.275 1.00 53.13 34 THR C N 1
ATOM 5629 C CA . THR D 4 48 ? 90.471 81.296 164.328 1.00 53.13 34 THR C CA 1
ATOM 5630 C C . THR D 4 48 ? 90.378 80.754 162.912 1.00 53.13 34 THR C C 1
ATOM 5631 O O . THR D 4 48 ? 90.441 81.532 161.958 1.00 53.13 34 THR C O 1
ATOM 5635 N N . ASN D 4 49 ? 90.252 79.436 162.750 1.00 63.25 35 ASN C N 1
ATOM 5636 C CA . ASN D 4 49 ? 90.072 78.881 161.414 1.00 63.25 35 ASN C CA 1
ATOM 5637 C C . ASN D 4 49 ? 88.714 79.255 160.841 1.00 63.25 35 ASN C C 1
ATOM 5638 O O . ASN D 4 49 ? 88.593 79.536 159.643 1.00 63.25 35 ASN C O 1
ATOM 5643 N N . ASN D 4 50 ? 87.679 79.249 161.676 1.00 64.19 36 ASN C N 1
ATOM 5644 C CA . ASN D 4 50 ? 86.332 79.621 161.247 1.00 64.19 36 ASN C CA 1
ATOM 5645 C C . ASN D 4 50 ? 86.038 81.075 161.617 1.00 64.19 36 ASN C C 1
ATOM 5646 O O . ASN D 4 50 ? 85.193 81.379 162.455 1.00 64.19 36 ASN C O 1
ATOM 5651 N N . ILE D 4 51 ? 86.779 81.979 160.982 1.00 50.25 37 ILE C N 1
ATOM 5652 C CA . ILE D 4 51 ? 86.551 83.412 161.101 1.00 50.25 37 ILE C CA 1
ATOM 5653 C C . ILE D 4 51 ? 86.657 84.011 159.706 1.00 50.25 37 ILE C C 1
ATOM 5654 O O . ILE D 4 51 ? 87.355 83.470 158.842 1.00 50.25 37 ILE C O 1
ATOM 5659 N N . ASP D 4 52 ? 85.945 85.108 159.477 1.00 47.79 38 ASP C N 1
ATOM 5660 C CA . ASP D 4 52 ? 85.900 85.712 158.149 1.00 47.79 38 ASP C CA 1
ATOM 5661 C C . ASP D 4 52 ? 87.154 86.540 157.898 1.00 47.79 38 ASP C C 1
ATOM 5662 O O . ASP D 4 52 ? 87.511 87.376 158.732 1.00 47.79 38 ASP C O 1
ATOM 5667 N N . PRO D 4 53 ? 87.831 86.349 156.770 1.00 37.96 39 PRO C N 1
ATOM 5668 C CA . PRO D 4 53 ? 89.041 87.129 156.493 1.00 37.96 39 PRO C CA 1
ATOM 5669 C C . PRO D 4 53 ? 88.752 88.617 156.412 1.00 37.96 39 PRO C C 1
ATOM 5670 O O . PRO D 4 53 ? 87.650 89.042 156.069 1.00 37.96 39 PRO C O 1
ATOM 5674 N N . VAL D 4 54 ? 89.765 89.410 156.757 1.00 34.44 40 VAL C N 1
ATOM 5675 C CA . VAL D 4 54 ? 89.651 90.862 156.669 1.00 34.44 40 VAL C CA 1
ATOM 5676 C C . VAL D 4 54 ? 89.294 91.299 155.260 1.00 34.44 40 VAL C C 1
ATOM 5677 O O . VAL D 4 54 ? 88.444 92.176 155.063 1.00 34.44 40 VAL C O 1
ATOM 5681 N N . GLY D 4 55 ? 89.931 90.706 154.262 1.00 40.69 41 GLY C N 1
ATOM 5682 C CA . GLY D 4 55 ? 89.823 91.185 152.906 1.00 40.69 41 GLY C CA 1
ATOM 5683 C C . GLY D 4 55 ? 90.954 92.132 152.561 1.00 40.69 41 GLY C C 1
ATOM 5684 O O . GLY D 4 55 ? 91.800 92.475 153.385 1.00 40.69 41 GLY C O 1
ATOM 5685 N N . ARG D 4 56 ? 90.972 92.555 151.305 1.00 38.30 42 ARG C N 1
ATOM 5686 C CA . ARG D 4 56 ? 92.050 93.414 150.844 1.00 38.30 42 ARG C CA 1
ATOM 5687 C C . ARG D 4 56 ? 91.989 94.762 151.550 1.00 38.30 42 ARG C C 1
ATOM 5688 O O . ARG D 4 56 ? 90.921 95.360 151.693 1.00 38.30 42 ARG C O 1
ATOM 5696 N N . ILE D 4 57 ? 93.141 95.230 152.012 1.00 32.60 43 ILE C N 1
ATOM 5697 C CA . ILE D 4 57 ? 93.264 96.523 152.670 1.00 32.60 43 ILE C CA 1
ATOM 5698 C C . ILE D 4 57 ? 93.932 97.465 151.685 1.00 32.60 43 ILE C C 1
ATOM 5699 O O . ILE D 4 57 ? 95.094 97.266 151.313 1.00 32.60 43 ILE C O 1
ATOM 5704 N N . GLN D 4 58 ? 93.204 98.494 151.259 1.00 33.38 44 GLN C N 1
ATOM 5705 C CA . GLN D 4 58 ? 93.762 99.466 150.288 1.00 33.38 44 GLN C CA 1
ATOM 5706 C C . GLN D 4 58 ? 93.866 100.828 150.971 1.00 33.38 44 GLN C C 1
ATOM 5707 O O . GLN D 4 58 ? 92.823 101.349 151.393 1.00 33.38 44 GLN C O 1
ATOM 5713 N N . MET D 4 59 ? 95.078 101.351 151.115 1.00 29.96 45 MET C N 1
ATOM 5714 C CA . MET D 4 59 ? 95.238 102.622 151.852 1.00 29.96 45 MET C CA 1
ATOM 5715 C C . MET D 4 59 ? 96.005 103.599 150.972 1.00 29.96 45 MET C C 1
ATOM 5716 O O . MET D 4 59 ? 96.807 103.140 150.157 1.00 29.96 45 MET C O 1
ATOM 5721 N N . ARG D 4 60 ? 95.744 104.892 151.118 1.00 31.02 46 ARG C N 1
ATOM 5722 C CA . ARG D 4 60 ? 96.349 105.878 150.198 1.00 31.02 46 ARG C CA 1
ATOM 5723 C C . ARG D 4 60 ? 96.987 106.998 150.999 1.00 31.02 46 ARG C C 1
ATOM 5724 O O . ARG D 4 60 ? 96.499 107.295 152.084 1.00 31.02 46 ARG C O 1
ATOM 5732 N N . THR D 4 61 ? 98.056 107.562 150.467 1.00 27.10 47 THR C N 1
ATOM 5733 C CA . THR D 4 61 ? 98.751 108.664 151.156 1.00 27.10 47 THR C CA 1
ATOM 5734 C C . THR D 4 61 ? 97.802 109.867 151.193 1.00 27.10 47 THR C C 1
ATOM 5735 O O . THR D 4 61 ? 97.518 110.387 150.104 1.00 27.10 47 THR C O 1
ATOM 5739 N N . ARG D 4 62 ? 97.331 110.308 152.370 1.00 26.98 48 ARG C N 1
ATOM 5740 C CA . ARG D 4 62 ? 96.465 111.492 152.350 1.00 26.98 48 ARG C CA 1
ATOM 5741 C C . ARG D 4 62 ? 97.364 112.701 152.569 1.00 26.98 48 ARG C C 1
ATOM 5742 O O . ARG D 4 62 ? 96.964 113.794 152.157 1.00 26.98 48 ARG C O 1
ATOM 5750 N N . ARG D 4 63 ? 98.560 112.491 153.120 1.00 33.69 49 ARG C N 1
ATOM 5751 C CA . ARG D 4 63 ? 99.498 113.624 153.311 1.00 33.69 49 ARG C CA 1
ATOM 5752 C C . ARG D 4 63 ? 100.929 113.151 153.093 1.00 33.69 49 ARG C C 1
ATOM 5753 O O . ARG D 4 63 ? 101.137 111.941 153.076 1.00 33.69 49 ARG C O 1
ATOM 5761 N N . THR D 4 64 ? 101.862 114.074 152.887 1.00 35.50 50 THR C N 1
ATOM 5762 C CA . THR D 4 64 ? 103.297 113.729 152.741 1.00 35.50 50 THR C CA 1
ATOM 5763 C C . THR D 4 64 ? 104.078 114.833 153.441 1.00 35.50 50 THR C C 1
ATOM 5764 O O . THR D 4 64 ? 103.943 115.987 153.030 1.00 35.50 50 THR C O 1
ATOM 5768 N N . LEU D 4 65 ? 104.845 114.490 154.473 1.00 29.65 51 LEU C N 1
ATOM 5769 C CA . LEU D 4 65 ? 105.520 115.535 155.279 1.00 29.65 51 LEU C CA 1
ATOM 5770 C C . LEU D 4 65 ? 106.971 115.654 154.831 1.00 29.65 51 LEU C C 1
ATOM 5771 O O . LEU D 4 65 ? 107.745 114.732 155.098 1.00 29.65 51 LEU C O 1
ATOM 5776 N N . ARG D 4 66 ? 107.316 116.764 154.197 1.00 30.33 52 ARG C N 1
ATOM 5777 C CA . ARG D 4 66 ? 108.645 116.992 153.667 1.00 30.33 52 ARG C CA 1
ATOM 5778 C C . ARG D 4 66 ? 109.349 118.056 154.488 1.00 30.33 52 ARG C C 1
ATOM 5779 O O . ARG D 4 66 ? 108.726 119.001 154.967 1.00 30.33 52 ARG C O 1
ATOM 5787 N N . GLY D 4 67 ? 110.669 117.942 154.622 1.00 22.62 53 GLY C N 1
ATOM 5788 C CA . GLY D 4 67 ? 111.430 118.979 155.345 1.00 22.62 53 GLY C CA 1
ATOM 5789 C C . GLY D 4 67 ? 112.706 118.408 155.919 1.00 22.62 53 GLY C C 1
ATOM 5790 O O . GLY D 4 67 ? 113.712 119.143 155.967 1.00 22.62 53 GLY C O 1
ATOM 5791 N N . HIS D 4 68 ? 112.665 117.147 156.351 1.00 22.72 54 HIS C N 1
ATOM 5792 C CA . HIS D 4 68 ? 113.902 116.484 156.834 1.00 22.72 54 HIS C CA 1
ATOM 5793 C C . HIS D 4 68 ? 114.854 116.307 155.649 1.00 22.72 54 HIS C C 1
ATOM 5794 O O . HIS D 4 68 ? 114.369 115.979 154.550 1.00 22.72 54 HIS C O 1
ATOM 5801 N N . LEU D 4 69 ? 116.153 116.517 155.865 1.00 22.37 55 LEU C N 1
ATOM 5802 C CA . LEU D 4 69 ? 117.116 116.455 154.736 1.00 22.37 55 LEU C CA 1
ATOM 5803 C C . LEU D 4 69 ? 117.999 115.211 154.862 1.00 22.37 55 LEU C C 1
ATOM 5804 O O . LEU D 4 69 ? 118.852 115.013 153.976 1.00 22.37 55 LEU C O 1
ATOM 5809 N N . ALA D 4 70 ? 117.799 114.403 155.907 1.00 17.88 56 ALA C N 1
ATOM 5810 C CA . ALA D 4 70 ? 118.547 113.160 156.036 1.00 17.88 56 ALA C CA 1
ATOM 5811 C C . ALA D 4 70 ? 117.602 111.999 156.292 1.00 17.88 56 ALA C C 1
ATOM 5812 O O . ALA D 4 70 ? 116.389 112.151 156.157 1.00 17.88 56 ALA C O 1
ATOM 5814 N N . LYS D 4 71 ? 118.149 110.846 156.663 1.00 17.72 57 LYS C N 1
ATOM 5815 C CA . LYS D 4 71 ? 117.312 109.656 156.948 1.00 17.72 57 LYS C CA 1
ATOM 5816 C C . LYS D 4 71 ? 116.499 109.898 158.219 1.00 17.72 57 LYS C C 1
ATOM 5817 O O . LYS D 4 71 ? 117.046 110.450 159.178 1.00 17.72 57 LYS C O 1
ATOM 5823 N N . ILE D 4 72 ? 115.224 109.513 158.198 1.00 16.96 58 ILE C N 1
ATOM 5824 C CA . ILE D 4 72 ? 114.349 109.646 159.397 1.00 16.96 58 ILE C CA 1
ATOM 5825 C C . ILE D 4 72 ? 114.402 108.310 160.126 1.00 16.96 58 ILE C C 1
ATOM 5826 O O . ILE D 4 72 ? 114.202 107.288 159.474 1.00 16.96 58 ILE C O 1
ATOM 5831 N N . TYR D 4 73 ? 114.798 108.333 161.401 1.00 20.67 59 TYR C N 1
ATOM 5832 C CA . TYR D 4 73 ? 114.993 107.081 162.169 1.00 20.67 59 TYR C CA 1
ATOM 5833 C C . TYR D 4 73 ? 113.806 106.824 163.082 1.00 20.67 59 TYR C C 1
ATOM 5834 O O . TYR D 4 73 ? 113.412 105.659 163.231 1.00 20.67 59 TYR C O 1
ATOM 5843 N N . ALA D 4 74 ? 113.245 107.891 163.655 1.00 19.30 60 ALA C N 1
ATOM 5844 C CA . ALA D 4 74 ? 112.152 107.694 164.630 1.00 19.30 60 ALA C CA 1
ATOM 5845 C C . ALA D 4 74 ? 110.998 108.683 164.472 1.00 19.30 60 ALA C C 1
ATOM 5846 O O . ALA D 4 74 ? 111.255 109.830 164.103 1.00 19.30 60 ALA C O 1
ATOM 5848 N N . MET D 4 75 ? 109.777 108.233 164.768 1.00 26.98 61 MET C N 1
ATOM 5849 C CA . MET D 4 75 ? 108.570 109.092 164.744 1.00 26.98 61 MET C CA 1
ATOM 5850 C C . MET D 4 75 ? 107.726 108.720 165.962 1.00 26.98 61 MET C C 1
ATOM 5851 O O . MET D 4 75 ? 107.816 107.564 166.410 1.00 26.98 61 MET C O 1
ATOM 5856 N N . HIS D 4 76 ? 106.972 109.663 166.519 1.00 35.50 62 HIS C N 1
ATOM 5857 C CA . HIS D 4 76 ? 106.015 109.305 167.600 1.00 35.50 62 HIS C CA 1
ATOM 5858 C C . HIS D 4 76 ? 104.762 110.169 167.472 1.00 35.50 62 HIS C C 1
ATOM 5859 O O . HIS D 4 76 ? 104.900 111.397 167.464 1.00 35.50 62 HIS C O 1
ATOM 5866 N N . TRP D 4 77 ? 103.593 109.534 167.391 1.00 23.04 63 TRP C N 1
ATOM 5867 C CA . TRP D 4 77 ? 102.313 110.288 167.331 1.00 23.04 63 TRP C CA 1
ATOM 5868 C C . TRP D 4 77 ? 101.993 110.891 168.696 1.00 23.04 63 TRP C C 1
ATOM 5869 O O . TRP D 4 77 ? 102.446 110.334 169.700 1.00 23.04 63 TRP C O 1
ATOM 5880 N N . GLY D 4 78 ? 101.201 111.966 168.733 1.00 20.79 64 GLY C N 1
ATOM 5881 C CA . GLY D 4 78 ? 100.758 112.566 170.006 1.00 20.79 64 GLY C CA 1
ATOM 5882 C C . GLY D 4 78 ? 99.443 111.960 170.456 1.00 20.79 64 GLY C C 1
ATOM 5883 O O . GLY D 4 78 ? 98.799 111.289 169.635 1.00 20.79 64 GLY C O 1
ATOM 5884 N N . THR D 4 79 ? 99.060 112.168 171.716 1.00 24.55 65 THR C N 1
ATOM 5885 C CA . THR D 4 79 ? 97.811 111.619 172.236 1.00 24.55 65 THR C CA 1
ATOM 5886 C C . THR D 4 79 ? 96.594 112.318 171.644 1.00 24.55 65 THR C C 1
ATOM 5887 O O . THR D 4 79 ? 95.539 111.696 171.478 1.00 24.55 65 THR C O 1
ATOM 5891 N N . ASP D 4 80 ? 96.726 113.602 171.314 1.00 25.60 66 ASP C N 1
ATOM 5892 C CA . ASP D 4 80 ? 95.654 114.317 170.636 1.00 25.60 66 ASP C CA 1
ATOM 5893 C C . ASP D 4 80 ? 95.305 113.682 169.301 1.00 25.60 66 ASP C C 1
ATOM 5894 O O . ASP D 4 80 ? 94.197 113.881 168.796 1.00 25.60 66 ASP C O 1
ATOM 5899 N N . SER D 4 81 ? 96.241 112.933 168.713 1.00 23.64 67 SER C N 1
ATOM 5900 C CA . SER D 4 81 ? 96.112 112.190 167.465 1.00 23.64 67 SER C CA 1
ATOM 5901 C C . SER D 4 81 ? 96.123 113.109 166.256 1.00 23.64 67 SER C C 1
ATOM 5902 O O . SER D 4 81 ? 95.617 112.739 165.200 1.00 23.64 67 SER C O 1
ATOM 5905 N N . ARG D 4 82 ? 96.682 114.294 166.392 1.00 21.29 68 ARG C N 1
ATOM 5906 C CA . ARG D 4 82 ? 96.878 115.228 165.300 1.00 21.29 68 ARG C CA 1
ATOM 5907 C C . ARG D 4 82 ? 98.316 115.690 165.157 1.00 21.29 68 ARG C C 1
ATOM 5908 O O . ARG D 4 82 ? 98.784 115.855 164.034 1.00 21.29 68 ARG C O 1
ATOM 5916 N N . LEU D 4 83 ? 99.027 115.893 166.256 1.00 19.24 69 LEU C N 1
ATOM 5917 C CA . LEU D 4 83 ? 100.418 116.308 166.242 1.00 19.24 69 LEU C CA 1
ATOM 5918 C C . LEU D 4 83 ? 101.316 115.081 166.274 1.00 19.24 69 LEU C C 1
ATOM 5919 O O . LEU D 4 83 ? 100.991 114.084 166.922 1.00 19.24 69 LEU C O 1
ATOM 5924 N N . LEU D 4 84 ? 102.434 115.140 165.553 1.00 25.69 70 LEU C N 1
ATOM 5925 C CA . LEU D 4 84 ? 103.431 114.081 165.632 1.00 25.69 70 LEU C CA 1
ATOM 5926 C C . LEU D 4 84 ? 104.825 114.674 165.601 1.00 25.69 70 LEU C C 1
ATOM 5927 O O . LEU D 4 84 ? 105.052 115.742 165.045 1.00 25.69 70 LEU C O 1
ATOM 5932 N N . VAL D 4 85 ? 105.766 113.972 166.203 1.00 35.50 71 VAL C N 1
ATOM 5933 C CA . VAL D 4 85 ? 107.159 114.393 166.193 1.00 35.50 71 VAL C CA 1
ATOM 5934 C C . VAL D 4 85 ? 107.954 113.375 165.391 1.00 35.50 71 VAL C C 1
ATOM 5935 O O . VAL D 4 85 ? 107.570 112.209 165.282 1.00 35.50 71 VAL C O 1
ATOM 5939 N N . SER D 4 86 ? 109.035 113.833 164.774 1.00 35.50 72 SER C N 1
ATOM 5940 C CA . SER D 4 86 ? 109.906 112.943 164.026 1.00 35.50 72 SER C CA 1
ATOM 5941 C C . SER D 4 86 ? 111.345 113.409 164.161 1.00 35.50 72 SER C C 1
ATOM 5942 O O . SER D 4 86 ? 111.615 114.603 164.268 1.00 35.50 72 SER C O 1
ATOM 5945 N N . ALA D 4 87 ? 112.267 112.450 164.144 1.00 21.22 73 ALA C N 1
ATOM 5946 C CA . ALA D 4 87 ? 113.683 112.706 164.365 1.00 21.22 73 ALA C CA 1
ATOM 5947 C C . ALA D 4 87 ? 114.495 112.297 163.150 1.00 21.22 73 ALA C C 1
ATOM 5948 O O . ALA D 4 87 ? 114.219 111.271 162.519 1.00 21.22 73 ALA C O 1
ATOM 5950 N N . SER D 4 88 ? 115.505 113.092 162.824 1.00 17.57 74 SER C N 1
ATOM 5951 C CA . SER D 4 88 ? 116.289 112.772 161.649 1.00 17.57 74 SER C CA 1
ATOM 5952 C C . SER D 4 88 ? 117.754 113.071 161.908 1.00 17.57 74 SER C C 1
ATOM 5953 O O . SER D 4 88 ? 118.104 113.811 162.824 1.00 17.57 74 SER C O 1
ATOM 5956 N N . GLN D 4 89 ? 118.609 112.459 161.088 1.00 19.18 75 GLN C N 1
ATOM 5957 C CA . GLN D 4 89 ? 120.052 112.522 161.269 1.00 19.18 75 GLN C CA 1
ATOM 5958 C C . GLN D 4 89 ? 120.670 113.854 160.863 1.00 19.18 75 GLN C C 1
ATOM 5959 O O . GLN D 4 89 ? 121.854 114.063 161.136 1.00 19.18 75 GLN C O 1
ATOM 5965 N N . ASP D 4 90 ? 119.922 114.752 160.225 1.00 20.30 76 ASP C N 1
ATOM 5966 C CA . ASP D 4 90 ? 120.404 116.115 160.030 1.00 20.30 76 ASP C CA 1
ATOM 5967 C C . ASP D 4 90 ? 120.399 116.937 161.306 1.00 20.30 76 ASP C C 1
ATOM 5968 O O . ASP D 4 90 ? 120.654 118.142 161.243 1.00 20.30 76 ASP C O 1
ATOM 5973 N N . GLY D 4 91 ? 120.119 116.328 162.453 1.00 17.20 77 GLY C N 1
ATOM 5974 C CA . GLY D 4 91 ? 120.133 117.047 163.706 1.00 17.20 77 GLY C CA 1
ATOM 5975 C C . GLY D 4 91 ? 118.863 117.788 164.017 1.00 17.20 77 GLY C C 1
ATOM 5976 O O . GLY D 4 91 ? 118.903 118.781 164.749 1.00 17.20 77 GLY C O 1
ATOM 5977 N N . LYS D 4 92 ? 117.737 117.336 163.459 1.00 24.09 78 LYS C N 1
ATOM 5978 C CA . LYS D 4 92 ? 116.484 118.117 163.629 1.00 24.09 78 LYS C CA 1
ATOM 5979 C C . LYS D 4 92 ? 115.342 117.265 164.178 1.00 24.09 78 LYS C C 1
ATOM 5980 O O . LYS D 4 92 ? 115.110 116.169 163.636 1.00 24.09 78 LYS C O 1
ATOM 5986 N N . LEU D 4 93 ? 114.658 117.762 165.210 1.00 35.50 79 LEU C N 1
ATOM 5987 C CA . LEU D 4 93 ? 113.452 117.075 165.736 1.00 35.50 79 LEU C CA 1
ATOM 5988 C C . LEU D 4 93 ? 112.289 117.959 165.288 1.00 35.50 79 LEU C C 1
ATOM 5989 O O . LEU D 4 93 ? 112.302 119.147 165.644 1.00 35.50 79 LEU C O 1
ATOM 5994 N N . ILE D 4 94 ? 111.332 117.426 164.524 1.00 35.50 80 ILE C N 1
ATOM 5995 C CA . ILE D 4 94 ? 110.274 118.325 163.970 1.00 35.50 80 ILE C CA 1
ATOM 5996 C C . ILE D 4 94 ? 108.875 117.927 164.437 1.00 35.50 80 ILE C C 1
ATOM 5997 O O . ILE D 4 94 ? 108.489 116.769 164.207 1.00 35.50 80 ILE C O 1
ATOM 6002 N N . ILE D 4 95 ? 108.159 118.856 165.091 1.00 35.50 81 ILE C N 1
ATOM 6003 C CA . ILE D 4 95 ? 106.733 118.610 165.477 1.00 35.50 81 ILE C CA 1
ATOM 6004 C C . ILE D 4 95 ? 105.863 119.111 164.318 1.00 35.50 81 ILE C C 1
ATOM 6005 O O . ILE D 4 95 ? 106.086 120.226 163.868 1.00 35.50 81 ILE C O 1
ATOM 6010 N N . TRP D 4 96 ? 104.936 118.296 163.831 1.00 30.86 82 TRP C N 1
ATOM 6011 C CA . TRP D 4 96 ? 104.146 118.655 162.631 1.00 30.86 82 TRP C CA 1
ATOM 6012 C C . TRP D 4 96 ? 102.654 118.563 162.917 1.00 30.86 82 TRP C C 1
ATOM 6013 O O . TRP D 4 96 ? 102.270 117.691 163.698 1.00 30.86 82 TRP C O 1
ATOM 6024 N N . ASP D 4 97 ? 101.849 119.384 162.240 1.00 22.59 83 ASP C N 1
ATOM 6025 C CA . ASP D 4 97 ? 100.376 119.263 162.331 1.00 22.59 83 ASP C CA 1
ATOM 6026 C C . ASP D 4 97 ? 100.004 118.320 161.192 1.00 22.59 83 ASP C C 1
ATOM 6027 O O . ASP D 4 97 ? 100.366 118.618 160.059 1.00 22.59 83 ASP C O 1
ATOM 6032 N N . SER D 4 98 ? 99.374 117.194 161.499 1.00 21.42 84 SER C N 1
ATOM 6033 C CA . SER D 4 98 ? 99.079 116.219 160.457 1.00 21.42 84 SER C CA 1
ATOM 6034 C C . SER D 4 98 ? 98.010 116.723 159.503 1.00 21.42 84 SER C C 1
ATOM 6035 O O . SER D 4 98 ? 98.103 116.502 158.292 1.00 21.42 84 SER C O 1
ATOM 6038 N N . TYR D 4 99 ? 96.976 117.380 160.033 1.00 23.31 85 TYR C N 1
ATOM 6039 C CA . TYR D 4 99 ? 95.844 117.777 159.206 1.00 23.31 85 TYR C CA 1
ATOM 6040 C C . TYR D 4 99 ? 96.262 118.768 158.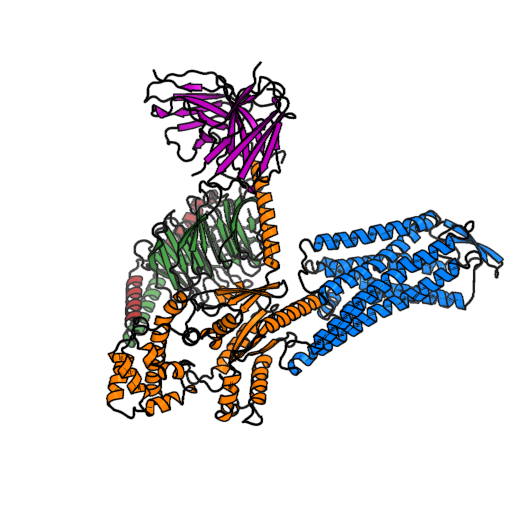129 1.00 23.31 85 TYR C C 1
ATOM 6041 O O . TYR D 4 99 ? 95.866 118.636 156.969 1.00 23.31 85 TYR C O 1
ATOM 6050 N N . THR D 4 100 ? 97.073 119.752 158.501 1.00 20.89 86 THR C N 1
ATOM 6051 C CA . THR D 4 100 ? 97.409 120.839 157.558 1.00 20.89 86 THR C CA 1
ATOM 6052 C C . THR D 4 100 ? 98.837 120.743 157.016 1.00 20.89 86 THR C C 1
ATOM 6053 O O . THR D 4 100 ? 99.220 121.672 156.287 1.00 20.89 86 THR C O 1
ATOM 6057 N N . THR D 4 101 ? 99.608 119.715 157.383 1.00 21.46 87 THR C N 1
ATOM 6058 C CA . THR D 4 101 ? 101.021 119.546 156.931 1.00 21.46 87 THR C CA 1
ATOM 6059 C C . THR D 4 101 ? 101.884 120.701 157.459 1.00 21.46 87 THR C C 1
ATOM 6060 O O . THR D 4 101 ? 103.033 120.843 157.021 1.00 21.46 87 THR C O 1
ATOM 6064 N N . ASN D 4 102 ? 101.363 121.476 158.403 1.00 20.51 88 ASN C N 1
ATOM 6065 C CA . ASN D 4 102 ? 102.105 122.662 158.902 1.00 20.51 88 ASN C CA 1
ATOM 6066 C C . ASN D 4 102 ? 103.156 122.232 159.926 1.00 20.51 88 ASN C C 1
ATOM 6067 O O . ASN D 4 102 ? 102.881 121.307 160.686 1.00 20.51 88 ASN C O 1
ATOM 6072 N N . LYS D 4 103 ? 104.301 122.909 159.966 1.00 28.61 89 LYS C N 1
ATOM 6073 C CA . LYS D 4 103 ? 105.345 122.599 160.970 1.00 28.61 89 LYS C CA 1
ATOM 6074 C C . LYS D 4 103 ? 105.132 123.482 162.202 1.00 28.61 89 LYS C C 1
ATOM 6075 O O . LYS D 4 103 ? 105.393 124.689 162.106 1.00 28.61 89 LYS C O 1
ATOM 6081 N N . VAL D 4 104 ? 104.721 122.883 163.324 1.00 35.50 90 VAL C N 1
ATOM 6082 C CA . VAL D 4 104 ? 104.433 123.650 164.567 1.00 35.50 90 VAL C CA 1
ATOM 6083 C C . VAL D 4 104 ? 105.744 124.110 165.203 1.00 35.50 90 VAL C C 1
ATOM 6084 O O . VAL D 4 104 ? 105.787 125.256 165.657 1.00 35.50 90 VAL C O 1
ATOM 6088 N N . HIS D 4 105 ? 106.783 123.271 165.189 1.00 35.50 91 HIS C N 1
ATOM 6089 C CA . HIS D 4 105 ? 108.100 123.615 165.798 1.00 35.50 91 HIS C CA 1
ATOM 6090 C C . HIS D 4 105 ? 109.231 122.851 165.117 1.00 35.50 91 HIS C C 1
ATOM 6091 O O . HIS D 4 105 ? 108.943 121.800 164.526 1.00 35.50 91 HIS C O 1
ATOM 6098 N N . ALA D 4 106 ? 110.464 123.351 165.210 1.00 20.67 92 ALA C N 1
ATOM 6099 C CA . ALA D 4 106 ? 111.637 122.601 164.704 1.00 20.67 92 ALA C CA 1
ATOM 6100 C C . ALA D 4 106 ? 112.751 122.725 165.744 1.00 20.67 92 ALA C C 1
ATOM 6101 O O . ALA D 4 106 ? 113.263 123.844 165.899 1.00 20.67 92 ALA C O 1
ATOM 6103 N N . ILE D 4 107 ? 113.128 121.626 166.407 1.00 20.13 93 ILE C N 1
ATOM 6104 C CA . ILE D 4 107 ? 114.113 121.641 167.530 1.00 20.13 93 ILE C CA 1
ATOM 6105 C C . ILE D 4 107 ? 115.488 121.203 167.025 1.00 20.13 93 ILE C C 1
ATOM 6106 O O . ILE D 4 107 ? 115.585 120.099 166.465 1.00 20.13 93 ILE C O 1
ATOM 6111 N N . PRO D 4 108 ? 116.553 122.016 167.196 1.00 17.45 94 PRO C N 1
ATOM 6112 C CA . PRO D 4 108 ? 117.906 121.592 166.829 1.00 17.45 94 PRO C CA 1
ATOM 6113 C C . PRO D 4 108 ? 118.531 120.718 167.928 1.00 17.45 94 PRO C C 1
ATOM 6114 O O . PRO D 4 108 ? 118.574 121.150 169.066 1.00 17.45 94 PRO C O 1
ATOM 6118 N N . LEU D 4 109 ? 118.989 119.513 167.573 1.00 18.54 95 LEU C N 1
ATOM 6119 C CA . LEU D 4 109 ? 119.592 118.618 168.550 1.00 18.54 95 LEU C CA 1
ATOM 6120 C C . LEU D 4 109 ? 121.095 118.847 168.641 1.00 18.54 95 LEU C C 1
ATOM 6121 O O . LEU D 4 109 ? 121.730 119.273 167.674 1.00 18.54 95 LEU C O 1
ATOM 6126 N N . ARG D 4 110 ? 121.657 118.578 169.823 1.00 30.47 96 ARG C N 1
ATOM 6127 C CA . ARG D 4 110 ? 123.092 118.753 170.024 1.00 30.47 96 ARG C CA 1
ATOM 6128 C C . ARG D 4 110 ? 123.889 117.650 169.344 1.00 30.47 96 ARG C C 1
ATOM 6129 O O . ARG D 4 110 ? 124.942 117.912 168.755 1.00 30.47 96 ARG C O 1
ATOM 6137 N N . SER D 4 111 ? 123.414 116.415 169.426 1.00 20.59 97 SER C N 1
ATOM 6138 C CA . SER D 4 111 ? 124.032 115.274 168.770 1.00 20.59 97 SER C CA 1
ATOM 6139 C C . SER D 4 111 ? 123.160 114.874 167.595 1.00 20.59 97 SER C C 1
ATOM 6140 O O . SER D 4 111 ? 121.987 114.544 167.778 1.00 20.59 97 SER C O 1
ATOM 6143 N N . SER D 4 112 ? 123.731 114.896 166.395 1.00 19.21 98 SER C N 1
ATOM 6144 C CA . SER D 4 112 ? 122.957 114.554 165.215 1.00 19.21 98 SER C CA 1
ATOM 6145 C C . SER D 4 112 ? 122.638 113.071 165.132 1.00 19.21 98 SER C C 1
ATOM 6146 O O . SER D 4 112 ? 121.775 112.685 164.344 1.00 19.21 98 SER C O 1
ATOM 6149 N N . TRP D 4 113 ? 123.297 112.237 165.927 1.00 16.81 99 TRP C N 1
ATOM 6150 C CA . TRP D 4 113 ? 123.147 110.786 165.838 1.00 16.81 99 TRP C CA 1
ATOM 6151 C C . TRP D 4 113 ? 122.033 110.355 166.771 1.00 16.81 99 TRP C C 1
ATOM 6152 O O . TRP D 4 113 ? 122.272 109.952 167.904 1.00 16.81 99 TRP C O 1
ATOM 6163 N N . VAL D 4 114 ? 120.794 110.430 166.296 1.00 18.79 100 VAL C N 1
ATOM 6164 C CA . VAL D 4 114 ? 119.623 110.140 167.114 1.00 18.79 100 VAL C CA 1
ATOM 6165 C C . VAL D 4 114 ? 118.906 108.930 166.545 1.00 18.79 100 VAL C C 1
ATOM 6166 O O . VAL D 4 114 ? 118.750 108.800 165.329 1.00 18.79 100 VAL C O 1
ATOM 6170 N N . MET D 4 115 ? 118.472 108.044 167.429 1.00 20.11 101 MET C N 1
ATOM 6171 C CA . MET D 4 115 ? 117.878 106.787 167.024 1.00 20.11 101 MET C CA 1
ATOM 6172 C C . MET D 4 115 ? 116.471 106.579 167.550 1.00 20.11 101 MET C C 1
ATOM 6173 O O . MET D 4 115 ? 115.809 105.628 167.125 1.00 20.11 101 MET C O 1
ATOM 6178 N N . THR D 4 116 ? 115.995 107.432 168.455 1.00 15.57 102 THR C N 1
ATOM 6179 C CA . THR D 4 116 ? 114.699 107.258 169.091 1.00 15.57 102 THR C CA 1
ATOM 6180 C C . THR D 4 116 ? 114.052 108.610 169.338 1.00 15.57 102 THR C C 1
ATOM 6181 O O . THR D 4 116 ? 114.727 109.639 169.395 1.00 15.57 102 THR C O 1
ATOM 6185 N N . CYS D 4 117 ? 112.730 108.587 169.497 1.00 18.70 103 CYS C N 1
ATOM 6186 C CA . CYS D 4 117 ? 111.924 109.788 169.642 1.00 18.70 103 CYS C CA 1
ATOM 6187 C C . CYS D 4 117 ? 110.673 109.454 170.440 1.00 18.70 103 CYS C C 1
ATOM 6188 O O . CYS D 4 117 ? 110.092 108.381 170.277 1.00 18.70 103 CYS C O 1
ATOM 6191 N N . ALA D 4 118 ? 110.267 110.370 171.318 1.00 17.57 104 ALA C N 1
ATOM 6192 C CA . ALA D 4 118 ? 109.070 110.163 172.120 1.00 17.57 104 ALA C CA 1
ATOM 6193 C C . ALA D 4 118 ? 108.366 111.486 172.380 1.00 17.57 104 ALA C C 1
ATOM 6194 O O . ALA D 4 118 ? 108.994 112.542 172.460 1.00 17.57 104 ALA C O 1
ATOM 6196 N N . TYR D 4 119 ? 107.047 111.398 172.535 1.00 24.06 105 TYR C N 1
ATOM 6197 C CA . TYR D 4 119 ? 106.168 112.536 172.756 1.00 24.06 105 TYR C CA 1
ATOM 6198 C C . TYR D 4 119 ? 105.438 112.315 174.075 1.00 24.06 105 TYR C C 1
ATOM 6199 O O . TYR D 4 119 ? 104.853 111.251 174.280 1.00 24.06 105 TYR C O 1
ATOM 6208 N N . ALA D 4 120 ? 105.458 113.311 174.957 1.00 21.78 106 ALA C N 1
ATOM 6209 C CA . ALA D 4 120 ? 104.862 113.137 176.277 1.00 21.78 106 ALA C CA 1
ATOM 6210 C C . ALA D 4 120 ? 103.352 112.942 176.166 1.00 21.78 106 ALA C C 1
ATOM 6211 O O . ALA D 4 120 ? 102.704 113.588 175.339 1.00 21.78 106 ALA C O 1
ATOM 6213 N N . PRO D 4 121 ? 102.758 112.062 176.974 1.00 23.57 107 PRO C N 1
ATOM 6214 C CA . PRO D 4 121 ? 101.304 111.856 176.873 1.00 23.57 107 PRO C CA 1
ATOM 6215 C C . PRO D 4 121 ? 100.495 113.107 177.172 1.00 23.57 107 PRO C C 1
ATOM 6216 O O . PRO D 4 121 ? 99.406 113.280 176.616 1.00 23.57 107 PRO C O 1
ATOM 6220 N N . SER D 4 122 ? 100.986 113.975 178.059 1.00 22.33 108 SER C N 1
ATOM 6221 C CA . SER D 4 122 ? 100.340 115.266 178.260 1.00 22.33 108 SER C CA 1
ATOM 6222 C C . SER D 4 122 ? 100.441 116.124 177.011 1.00 22.33 108 SER C C 1
ATOM 6223 O O . SER D 4 122 ? 99.462 116.750 176.594 1.00 22.33 108 SER C O 1
ATOM 6226 N N . GLY D 4 123 ? 101.614 116.151 176.393 1.00 19.56 109 GLY C N 1
ATOM 6227 C CA . GLY D 4 123 ? 101.876 116.996 175.258 1.00 19.56 109 GLY C CA 1
ATOM 6228 C C . GLY D 4 123 ? 102.847 118.116 175.516 1.00 19.56 109 GLY C C 1
ATOM 6229 O O . GLY D 4 123 ? 103.105 118.904 174.607 1.00 19.56 109 GLY C O 1
ATOM 6230 N N . ASN D 4 124 ? 103.400 118.210 176.717 1.00 20.34 110 ASN C N 1
ATOM 6231 C CA . ASN D 4 124 ? 104.283 119.309 177.067 1.00 20.34 110 ASN C CA 1
ATOM 6232 C C . ASN D 4 124 ? 105.725 119.063 176.671 1.00 20.34 110 ASN C C 1
ATOM 6233 O O . ASN D 4 124 ? 106.489 120.024 176.561 1.00 20.34 110 ASN C O 1
ATOM 6238 N N . TYR D 4 125 ? 106.105 117.809 176.439 1.00 20.45 111 TYR C N 1
ATOM 6239 C CA . TYR D 4 125 ? 107.496 117.390 176.443 1.00 20.45 111 TYR C CA 1
ATOM 6240 C C . TYR D 4 125 ? 107.761 116.460 175.273 1.00 20.45 111 TYR C C 1
ATOM 6241 O O . TYR D 4 125 ? 106.888 115.694 174.862 1.00 20.45 111 TYR C O 1
ATOM 6250 N N . VAL D 4 126 ? 108.982 116.526 174.744 1.00 17.60 112 VAL C N 1
ATOM 6251 C CA . VAL D 4 126 ? 109.493 115.508 173.830 1.00 17.60 112 VAL C CA 1
ATOM 6252 C C . VAL D 4 126 ? 110.836 115.014 174.352 1.00 17.60 112 VAL C C 1
ATOM 6253 O O . VAL D 4 126 ? 111.538 115.736 175.063 1.00 17.60 112 VAL C O 1
ATOM 6257 N N . ALA D 4 127 ? 111.184 113.775 174.014 1.00 15.60 113 ALA C N 1
ATOM 6258 C CA . ALA D 4 127 ? 112.454 113.171 174.393 1.00 15.60 113 ALA C CA 1
ATOM 6259 C C . ALA D 4 127 ? 113.157 112.616 173.165 1.00 15.60 113 ALA C C 1
ATOM 6260 O O . ALA D 4 127 ? 112.526 111.999 172.305 1.00 15.60 113 ALA C O 1
ATOM 6262 N N . CYS D 4 128 ? 114.465 112.837 173.085 1.00 18.12 114 CYS C N 1
ATOM 6263 C CA . CYS D 4 128 ? 115.275 112.283 172.006 1.00 18.12 114 CYS C CA 1
ATOM 6264 C C . CYS D 4 128 ? 116.588 111.733 172.547 1.00 18.12 114 CYS C C 1
ATOM 6265 O O . CYS D 4 128 ? 117.163 112.288 173.485 1.00 18.12 114 CYS C O 1
ATOM 6268 N N . GLY D 4 129 ? 117.070 110.645 171.947 1.00 18.62 115 GLY C N 1
ATOM 6269 C CA . GLY D 4 129 ? 118.366 110.106 172.309 1.00 18.62 115 GLY C CA 1
ATOM 6270 C C . GLY D 4 129 ? 118.993 109.321 171.178 1.00 18.62 115 GLY C C 1
ATOM 6271 O O . GLY D 4 129 ? 118.336 108.950 170.209 1.00 18.62 115 GLY C O 1
ATOM 6272 N N . GLY D 4 130 ? 120.287 109.057 171.317 1.00 17.72 116 GLY C N 1
ATOM 6273 C CA . GLY D 4 130 ? 120.991 108.334 170.273 1.00 17.72 116 GLY C CA 1
ATOM 6274 C C . GLY D 4 130 ? 122.357 107.803 170.646 1.00 17.72 116 GLY C C 1
ATOM 6275 O O . GLY D 4 130 ? 122.543 107.274 171.741 1.00 17.72 116 GLY C O 1
ATOM 6276 N N . LEU D 4 131 ? 123.326 107.939 169.741 1.00 16.14 117 LEU C N 1
ATOM 6277 C CA . LEU D 4 131 ? 124.665 107.411 169.972 1.00 16.14 117 LEU C CA 1
ATOM 6278 C C . LEU D 4 131 ? 125.469 108.237 170.962 1.00 16.14 117 LEU C C 1
ATOM 6279 O O . LEU D 4 131 ? 126.610 107.873 171.253 1.00 16.14 117 LEU C O 1
ATOM 6284 N N . ASP D 4 132 ? 124.915 109.328 171.484 1.00 20.92 118 ASP C N 1
ATOM 6285 C CA . ASP D 4 132 ? 125.621 110.114 172.488 1.00 20.92 118 ASP C CA 1
ATOM 6286 C C . ASP D 4 132 ? 125.423 109.575 173.899 1.00 20.92 118 ASP C C 1
ATOM 6287 O O . ASP D 4 132 ? 126.061 110.074 174.830 1.00 20.92 118 ASP C O 1
ATOM 6292 N N . ASN D 4 133 ? 124.554 108.582 174.078 1.00 20.33 119 ASN C N 1
ATOM 6293 C CA . ASN D 4 133 ? 124.233 107.907 175.335 1.00 20.33 119 ASN C CA 1
ATOM 6294 C C . ASN D 4 133 ? 123.440 108.777 176.311 1.00 20.33 119 ASN C C 1
ATOM 6295 O O . ASN D 4 133 ? 123.381 108.437 177.495 1.00 20.33 119 ASN C O 1
ATOM 6300 N N . ILE D 4 134 ? 122.815 109.862 175.863 1.00 19.03 120 ILE C N 1
ATOM 6301 C CA . ILE D 4 134 ? 122.051 110.764 176.717 1.00 19.03 120 ILE C CA 1
ATOM 6302 C C . ILE D 4 134 ? 120.623 110.834 176.202 1.00 19.03 120 ILE C C 1
ATOM 6303 O O . ILE D 4 134 ? 120.402 110.852 174.988 1.00 19.03 120 ILE C O 1
ATOM 6308 N N . CYS D 4 135 ? 119.652 110.867 177.115 1.00 17.39 121 CYS C N 1
ATOM 6309 C CA . CYS D 4 135 ? 118.259 111.113 176.751 1.00 17.39 121 CYS C CA 1
ATOM 6310 C C . CYS D 4 135 ? 117.891 112.541 177.123 1.00 17.39 121 CYS C C 1
ATOM 6311 O O . CYS D 4 135 ? 117.870 112.888 178.305 1.00 17.39 121 CYS C O 1
ATOM 6314 N N . SER D 4 136 ? 117.607 113.369 176.122 1.00 16.84 122 SER C N 1
ATOM 6315 C CA . SER D 4 136 ? 117.309 114.777 176.333 1.00 16.84 122 SER C CA 1
ATOM 6316 C C . SER D 4 136 ? 115.806 115.006 176.320 1.00 16.84 122 SER C C 1
ATOM 6317 O O . SER D 4 136 ? 115.103 114.513 175.432 1.00 16.84 122 SER C O 1
ATOM 6320 N N . ILE D 4 137 ? 115.333 115.757 177.313 1.00 19.98 123 ILE C N 1
ATOM 6321 C CA . ILE D 4 137 ? 113.937 116.125 177.483 1.00 19.98 123 ILE C CA 1
ATOM 6322 C C . ILE D 4 137 ? 113.812 117.609 177.182 1.00 19.98 123 ILE C C 1
ATOM 6323 O O . ILE D 4 137 ? 114.487 118.434 177.817 1.00 19.98 123 ILE C O 1
ATOM 6328 N N . TYR D 4 138 ? 112.967 117.943 176.199 1.00 18.68 124 TYR C N 1
ATOM 6329 C CA . TYR D 4 138 ? 112.727 119.361 175.823 1.00 18.68 124 TYR C CA 1
ATOM 6330 C C . TYR D 4 138 ? 111.280 119.705 176.181 1.00 18.68 124 TYR C C 1
ATOM 6331 O O . TYR D 4 138 ? 110.425 118.811 176.082 1.00 18.68 124 TYR C O 1
ATOM 6340 N N . ASN D 4 139 ? 111.017 120.964 176.543 1.00 21.98 125 ASN C N 1
ATOM 6341 C CA . ASN D 4 139 ? 109.632 121.390 176.881 1.00 21.98 125 ASN C CA 1
ATOM 6342 C C . ASN D 4 139 ? 109.049 122.190 175.716 1.00 21.98 125 ASN C C 1
ATOM 6343 O O . ASN D 4 139 ? 109.694 123.161 175.287 1.00 21.98 125 ASN C O 1
ATOM 6348 N N . LEU D 4 140 ? 107.873 121.785 175.235 1.00 20.32 126 LEU C N 1
ATOM 6349 C CA . LEU D 4 140 ? 107.208 122.482 174.105 1.00 20.32 126 LEU C CA 1
ATOM 6350 C C . LEU D 4 140 ? 106.358 123.625 174.665 1.00 20.32 126 LEU C C 1
ATOM 6351 O O . LEU D 4 140 ? 106.536 124.768 174.202 1.00 20.32 126 LEU C O 1
ATOM 6356 N N . LYS D 4 141 ? 105.560 123.398 175.709 1.00 23.72 127 LYS C N 1
ATOM 6357 C CA . LYS D 4 141 ? 104.684 124.458 176.281 1.00 23.72 127 LYS C CA 1
ATOM 6358 C C . LYS D 4 141 ? 105.473 125.286 177.298 1.00 23.72 127 LYS C C 1
ATOM 6359 O O . LYS D 4 141 ? 104.980 125.466 178.416 1.00 23.72 127 LYS C O 1
ATOM 6365 N N . THR D 4 142 ? 106.542 125.948 176.867 1.00 41.94 128 THR C N 1
ATOM 6366 C CA . THR D 4 142 ? 107.247 126.889 177.775 1.00 41.94 128 THR C CA 1
ATOM 6367 C C . THR D 4 142 ? 106.828 128.321 177.451 1.00 41.94 128 THR C C 1
ATOM 6368 O O . THR D 4 142 ? 106.516 128.577 176.279 1.00 41.94 128 THR C O 1
ATOM 6372 N N . ARG D 4 143 ? 106.981 129.278 178.384 1.00 34.35 129 ARG C N 1
ATOM 6373 C CA . ARG D 4 143 ? 106.449 130.670 178.219 1.00 34.35 129 ARG C CA 1
ATOM 6374 C C . ARG D 4 143 ? 107.365 131.721 177.573 1.00 34.35 129 ARG C C 1
ATOM 6375 O O . ARG D 4 143 ? 107.018 132.902 177.692 1.00 34.35 129 ARG C O 1
ATOM 6383 N N . GLU D 4 144 ? 108.447 131.358 176.888 1.00 36.39 130 GLU C N 1
ATOM 6384 C CA . GLU D 4 144 ? 109.251 132.396 176.180 1.00 36.39 130 GLU C CA 1
ATOM 6385 C C . GLU D 4 144 ? 109.127 132.170 174.676 1.00 36.39 130 GLU C C 1
ATOM 6386 O O . GLU D 4 144 ? 109.759 132.915 173.923 1.00 36.39 130 GLU C O 1
ATOM 6392 N N . GLY D 4 145 ? 108.368 131.152 174.272 1.00 29.82 131 GLY C N 1
ATOM 6393 C CA . GLY D 4 145 ? 108.138 130.897 172.839 1.00 29.82 131 GLY C CA 1
ATOM 6394 C C . GLY D 4 145 ? 109.062 129.841 172.276 1.00 29.82 131 GLY C C 1
ATOM 6395 O O . GLY D 4 145 ? 108.585 129.036 171.458 1.00 29.82 131 GLY C O 1
ATOM 6396 N N . ASN D 4 146 ? 110.329 129.834 172.695 1.00 28.66 132 ASN C N 1
ATOM 6397 C CA . ASN D 4 146 ? 111.327 128.852 172.195 1.00 28.66 132 ASN C CA 1
ATOM 6398 C C . ASN D 4 146 ? 111.139 127.490 172.870 1.00 28.66 132 ASN C C 1
ATOM 6399 O O . ASN D 4 146 ? 110.473 127.446 173.914 1.00 28.66 132 ASN C O 1
ATOM 6404 N N . VAL D 4 147 ? 111.624 126.410 172.250 1.00 26.20 133 VAL C N 1
ATOM 6405 C CA . VAL D 4 147 ? 111.597 125.070 172.907 1.00 26.20 133 VAL C CA 1
ATOM 6406 C C . VAL D 4 147 ? 113.000 124.836 173.467 1.00 26.20 133 VAL C C 1
ATOM 6407 O O . VAL D 4 147 ? 113.943 124.790 172.664 1.00 26.20 133 VAL C O 1
ATOM 6411 N N . ARG D 4 148 ? 113.136 124.715 174.790 1.00 29.65 134 ARG C N 1
ATOM 6412 C CA . ARG D 4 148 ? 114.478 124.593 175.414 1.00 29.65 134 ARG C CA 1
ATOM 6413 C C . ARG D 4 148 ? 114.615 123.239 176.115 1.00 29.65 134 ARG C C 1
ATOM 6414 O O . ARG D 4 148 ? 113.577 122.646 176.459 1.00 29.65 134 ARG C O 1
ATOM 6422 N N . VAL D 4 149 ? 115.853 122.764 176.283 1.00 24.50 135 VAL C N 1
ATOM 6423 C CA . VAL D 4 149 ? 116.104 121.446 176.938 1.00 24.50 135 VAL C CA 1
ATOM 6424 C C . VAL D 4 149 ? 115.829 121.582 178.436 1.00 24.50 135 VAL C C 1
ATOM 6425 O O . VAL D 4 149 ? 116.346 122.530 179.050 1.00 24.50 135 VAL C O 1
ATOM 6429 N N . SER D 4 150 ? 115.020 120.683 178.987 1.00 24.40 136 SER C N 1
ATOM 6430 C CA . SER D 4 150 ? 114.638 120.765 180.415 1.00 24.40 136 SER C CA 1
ATOM 6431 C C . SER D 4 150 ? 115.696 120.025 181.233 1.00 24.40 136 SER C C 1
ATOM 6432 O O . SER D 4 150 ? 116.172 120.587 182.235 1.00 24.40 136 SER C O 1
ATOM 6435 N N . ARG D 4 151 ? 116.077 118.829 180.786 1.00 28.57 137 ARG C N 1
ATOM 6436 C CA . ARG D 4 151 ? 117.045 117.991 181.543 1.00 28.57 137 ARG C CA 1
ATOM 6437 C C . ARG D 4 151 ? 117.754 117.032 180.583 1.00 28.57 137 ARG C C 1
ATOM 6438 O O . ARG D 4 151 ? 117.107 116.596 179.616 1.00 28.57 137 ARG C O 1
ATOM 6446 N N . GLU D 4 152 ? 119.026 116.706 180.848 1.00 26.25 138 GLU C N 1
ATOM 6447 C CA . GLU D 4 152 ? 119.749 115.698 180.026 1.00 26.25 138 GLU C CA 1
ATOM 6448 C C . GLU D 4 152 ? 120.031 114.486 180.922 1.00 26.25 138 GLU C C 1
ATOM 6449 O O . GLU D 4 152 ? 120.797 114.643 181.880 1.00 26.25 138 GLU C O 1
ATOM 6455 N N . LEU D 4 153 ? 119.461 113.322 180.608 1.00 20.56 139 LEU C N 1
ATOM 6456 C CA . LEU D 4 153 ? 119.593 112.120 181.478 1.00 20.56 139 LEU C CA 1
ATOM 6457 C C . LEU D 4 153 ? 120.782 111.280 181.001 1.00 20.56 139 LEU C C 1
ATOM 6458 O O . LEU D 4 153 ? 120.640 110.625 179.964 1.00 20.56 139 LEU C O 1
ATOM 6463 N N . ALA D 4 154 ? 121.880 111.229 181.766 1.00 18.99 140 ALA C N 1
ATOM 6464 C CA . ALA D 4 154 ? 123.115 110.562 181.279 1.00 18.99 140 ALA C CA 1
ATOM 6465 C C . ALA D 4 154 ? 123.606 109.490 182.259 1.00 18.99 140 ALA C C 1
ATOM 6466 O O . ALA D 4 154 ? 124.540 109.787 183.026 1.00 18.99 140 ALA C O 1
ATOM 6468 N N . GLY D 4 155 ? 123.098 108.258 182.150 1.00 20.69 141 GLY C N 1
ATOM 6469 C CA . GLY D 4 155 ? 123.591 107.160 183.006 1.00 20.69 141 GLY C CA 1
ATOM 6470 C C . GLY D 4 155 ? 123.980 105.933 182.198 1.00 20.69 141 GLY C C 1
ATOM 6471 O O . GLY D 4 155 ? 124.830 105.162 182.681 1.00 20.69 141 GLY C O 1
ATOM 6472 N N . HIS D 4 156 ? 123.383 105.752 181.017 1.00 19.25 142 HIS C N 1
ATOM 6473 C CA . HIS D 4 156 ? 123.655 104.557 180.171 1.00 19.25 142 HIS C CA 1
ATOM 6474 C C . HIS D 4 156 ? 125.055 104.621 179.548 1.00 19.25 142 HIS C C 1
ATOM 6475 O O . HIS D 4 156 ? 125.544 105.742 179.311 1.00 19.25 142 HIS C O 1
ATOM 6482 N N . THR D 4 157 ? 125.671 103.459 179.297 1.00 22.92 143 THR C N 1
ATOM 6483 C CA . THR D 4 157 ? 127.030 103.402 178.686 1.00 22.92 143 THR C CA 1
ATOM 6484 C C . THR D 4 157 ? 126.913 103.047 177.200 1.00 22.92 143 THR C C 1
ATOM 6485 O O . THR D 4 157 ? 127.887 103.284 176.468 1.00 22.92 143 THR C O 1
ATOM 6489 N N . GLY D 4 158 ? 125.785 102.477 176.773 1.00 18.96 144 GLY C N 1
ATOM 6490 C CA . GLY D 4 158 ? 125.563 102.214 175.371 1.00 18.96 144 GLY C CA 1
ATOM 6491 C C . GLY D 4 158 ? 124.624 103.247 174.769 1.00 18.96 144 GLY C C 1
ATOM 6492 O O . GLY D 4 158 ? 124.080 104.105 175.466 1.00 18.96 144 GLY C O 1
ATOM 6493 N N . TYR D 4 159 ? 124.442 103.155 173.457 1.00 17.72 145 TYR C N 1
ATOM 6494 C CA . TYR D 4 159 ? 123.534 104.060 172.766 1.00 17.72 145 TYR C CA 1
ATOM 6495 C C . TYR D 4 159 ? 122.105 103.860 173.254 1.00 17.72 145 TYR C C 1
ATOM 6496 O O . TYR D 4 159 ? 121.712 102.766 173.660 1.00 17.72 145 TYR C O 1
ATOM 6505 N N . LEU D 4 160 ? 121.326 104.940 173.223 1.00 14.39 146 LEU C N 1
ATOM 6506 C CA . LEU D 4 160 ? 119.908 104.887 173.552 1.00 14.39 146 LEU C CA 1
ATOM 6507 C C . LEU D 4 160 ? 119.119 104.422 172.343 1.00 14.39 146 LEU C C 1
ATOM 6508 O O . LEU D 4 160 ? 119.147 105.073 171.299 1.00 14.39 146 LEU C O 1
ATOM 6513 N N . SER D 4 161 ? 118.415 103.308 172.472 1.00 13.77 147 SER C N 1
ATOM 6514 C CA . SER D 4 161 ? 117.681 102.803 171.327 1.00 13.77 147 SER C CA 1
ATOM 6515 C C . SER D 4 161 ? 116.200 103.131 171.372 1.00 13.77 147 SER C C 1
ATOM 6516 O O . SER D 4 161 ? 115.548 103.136 170.323 1.00 13.77 147 SER C O 1
ATOM 6519 N N . CYS D 4 162 ? 115.650 103.407 172.549 1.00 15.62 148 CYS C N 1
ATOM 6520 C CA . CYS D 4 162 ? 114.233 103.702 172.667 1.00 15.62 148 CYS C CA 1
ATOM 6521 C C . CYS D 4 162 ? 114.011 104.440 173.979 1.00 15.62 148 CYS C C 1
ATOM 6522 O O . CYS D 4 162 ? 114.811 104.317 174.904 1.00 15.62 148 CYS C O 1
ATOM 6525 N N . CYS D 4 163 ? 112.956 105.248 174.027 1.00 16.46 149 CYS C N 1
ATOM 6526 C CA . CYS D 4 163 ? 112.533 105.958 175.227 1.00 16.46 149 CYS C CA 1
ATOM 6527 C C . CYS D 4 163 ? 111.041 106.193 175.104 1.00 16.46 149 CYS C C 1
ATOM 6528 O O . CYS D 4 163 ? 110.554 106.497 174.015 1.00 16.46 149 CYS C O 1
ATOM 6531 N N . ARG D 4 164 ? 110.312 106.027 176.201 1.00 30.95 150 ARG C N 1
ATOM 6532 C CA . ARG D 4 164 ? 108.860 106.131 176.191 1.00 30.95 150 ARG C CA 1
ATOM 6533 C C . ARG D 4 164 ? 108.397 106.738 177.503 1.00 30.95 150 ARG C C 1
ATOM 6534 O O . ARG D 4 164 ? 108.575 106.130 178.559 1.00 30.95 150 ARG C O 1
ATOM 6542 N N . PHE D 4 165 ? 107.786 107.920 177.435 1.00 35.50 151 PHE C N 1
ATOM 6543 C CA . PHE D 4 165 ? 107.315 108.602 178.633 1.00 35.50 151 PHE C CA 1
ATOM 6544 C C . PHE D 4 165 ? 106.277 107.762 179.361 1.00 35.50 151 PHE C C 1
ATOM 6545 O O . PHE D 4 165 ? 105.358 107.221 178.746 1.00 35.50 151 PHE C O 1
ATOM 6553 N N . LEU D 4 166 ? 106.416 107.671 180.678 1.00 31.93 152 LEU C N 1
ATOM 6554 C CA . LEU D 4 166 ? 105.439 107.008 181.529 1.00 31.93 152 LEU C CA 1
ATOM 6555 C C . LEU D 4 166 ? 104.453 107.985 182.152 1.00 31.93 152 LEU C C 1
ATOM 6556 O O . LEU D 4 166 ? 103.273 107.656 182.299 1.00 31.93 152 LEU C O 1
ATOM 6561 N N . ASP D 4 167 ? 104.924 109.172 182.502 1.00 32.58 153 ASP C N 1
ATOM 6562 C CA . ASP D 4 167 ? 104.151 110.321 182.965 1.00 32.58 153 ASP C CA 1
ATOM 6563 C C . ASP D 4 167 ? 104.902 111.547 182.475 1.00 32.58 153 ASP C C 1
ATOM 6564 O O . ASP D 4 167 ? 105.711 111.459 181.547 1.00 32.58 153 ASP C O 1
ATOM 6569 N N . ASP D 4 168 ? 104.638 112.702 183.077 1.00 35.33 154 ASP C N 1
ATOM 6570 C CA . ASP D 4 168 ? 105.448 113.872 182.757 1.00 35.33 154 ASP C CA 1
ATOM 6571 C C . ASP D 4 168 ? 106.767 113.853 183.511 1.00 35.33 154 ASP C C 1
ATOM 6572 O O . ASP D 4 168 ? 107.667 114.647 183.219 1.00 35.33 154 ASP C O 1
ATOM 6577 N N . ASN D 4 169 ? 106.900 112.965 184.492 1.00 35.67 155 ASN C N 1
ATOM 6578 C CA . ASN D 4 169 ? 108.075 112.939 185.349 1.00 35.67 155 ASN C CA 1
ATOM 6579 C C . ASN D 4 169 ? 108.821 111.612 185.324 1.00 35.67 155 ASN C C 1
ATOM 6580 O O . ASN D 4 169 ? 109.879 111.507 185.946 1.00 35.67 155 ASN C O 1
ATOM 6585 N N . GLN D 4 170 ? 108.314 110.604 184.620 1.00 32.51 156 GLN C N 1
ATOM 6586 C CA . GLN D 4 170 ? 108.936 109.289 184.588 1.00 32.51 156 GLN C CA 1
ATOM 6587 C C . GLN D 4 170 ? 109.089 108.822 183.151 1.00 32.51 156 GLN C C 1
ATOM 6588 O O . GLN D 4 170 ? 108.106 108.764 182.411 1.00 32.51 156 GLN C O 1
ATOM 6594 N N . ILE D 4 171 ? 110.314 108.467 182.767 1.00 35.50 157 ILE C N 1
ATOM 6595 C CA . ILE D 4 171 ? 110.602 107.937 181.441 1.00 35.50 157 ILE C CA 1
ATOM 6596 C C . ILE D 4 171 ? 111.436 106.666 181.569 1.00 35.50 157 ILE C C 1
ATOM 6597 O O . ILE D 4 171 ? 112.316 106.565 182.432 1.00 35.50 157 ILE C O 1
ATOM 6602 N N . VAL D 4 172 ? 111.137 105.685 180.723 1.00 23.50 158 VAL C N 1
ATOM 6603 C CA . VAL D 4 172 ? 111.847 104.412 180.687 1.00 23.50 158 VAL C CA 1
ATOM 6604 C C . VAL D 4 172 ? 112.639 104.340 179.386 1.00 23.50 158 VAL C C 1
ATOM 6605 O O . VAL D 4 172 ? 112.084 104.532 178.301 1.00 23.50 158 VAL C O 1
ATOM 6609 N N . THR D 4 173 ? 113.948 104.088 179.496 1.00 15.77 159 THR C N 1
ATOM 6610 C CA . THR D 4 173 ? 114.820 104.075 178.291 1.00 15.77 159 THR C CA 1
ATOM 6611 C C . THR D 4 173 ? 115.481 102.704 178.118 1.00 15.77 159 THR C C 1
ATOM 6612 O O . THR D 4 173 ? 115.798 102.079 179.141 1.00 15.77 159 THR C O 1
ATOM 6616 N N . SER D 4 174 ? 115.681 102.264 176.870 1.00 12.80 160 SER C N 1
ATOM 6617 C CA . SER D 4 174 ? 116.400 100.990 176.595 1.00 12.80 160 SER C CA 1
ATOM 6618 C C . SER D 4 174 ? 117.765 101.337 176.000 1.00 12.80 160 SER C C 1
ATOM 6619 O O . SER D 4 174 ? 117.843 102.352 175.284 1.00 12.80 160 SER C O 1
ATOM 6622 N N . SER D 4 175 ? 118.800 100.539 176.279 1.00 17.67 161 SER C N 1
ATOM 6623 C CA . SER D 4 175 ? 120.159 100.917 175.811 1.00 17.67 161 SER C CA 1
ATOM 6624 C C . SER D 4 175 ? 120.911 99.735 175.199 1.00 17.67 161 SER C C 1
ATOM 6625 O O . SER D 4 175 ? 120.578 98.582 175.535 1.00 17.67 161 SER C O 1
ATOM 6628 N N . GLY D 4 176 ? 121.898 100.017 174.342 1.00 20.66 162 GLY C N 1
ATOM 6629 C CA . GLY D 4 176 ? 122.737 98.950 173.762 1.00 20.66 162 GLY C CA 1
ATOM 6630 C C . GLY D 4 176 ? 123.759 98.467 174.773 1.00 20.66 162 GLY C C 1
ATOM 6631 O O . GLY D 4 176 ? 124.725 97.802 174.361 1.00 20.66 162 GLY C O 1
ATOM 6632 N N . ASP D 4 177 ? 123.567 98.808 176.051 1.00 22.79 163 ASP C N 1
ATOM 6633 C CA . ASP D 4 177 ? 124.470 98.325 177.130 1.00 22.79 163 ASP C CA 1
ATOM 6634 C C . ASP D 4 177 ? 123.796 97.138 177.820 1.00 22.79 163 ASP C C 1
ATOM 6635 O O . ASP D 4 177 ? 124.267 96.779 178.917 1.00 22.79 163 ASP C O 1
ATOM 6640 N N . THR D 4 178 ? 122.728 96.605 177.219 1.00 23.59 164 THR C N 1
ATOM 6641 C CA . THR D 4 178 ? 121.994 95.414 177.735 1.00 23.59 164 THR C CA 1
ATOM 6642 C C . THR D 4 178 ? 121.069 95.779 178.901 1.00 23.59 164 THR C C 1
ATOM 6643 O O . THR D 4 178 ? 120.485 94.852 179.483 1.00 23.59 164 THR C O 1
ATOM 6647 N N . THR D 4 179 ? 120.907 97.068 179.215 1.00 19.45 165 THR C N 1
ATOM 6648 C CA . THR D 4 179 ? 120.127 97.452 180.421 1.00 19.45 165 THR C CA 1
ATOM 6649 C C . THR D 4 179 ? 119.013 98.456 180.111 1.00 19.45 165 THR C C 1
ATOM 6650 O O . THR D 4 179 ? 119.250 99.339 179.272 1.00 19.45 165 THR C O 1
ATOM 6654 N N . CYS D 4 180 ? 117.849 98.320 180.761 1.00 19.17 166 CYS C N 1
ATOM 6655 C CA . CYS D 4 180 ? 116.748 99.314 180.645 1.00 19.17 166 CYS C CA 1
ATOM 6656 C C . CYS D 4 180 ? 116.702 100.090 181.966 1.00 19.17 166 CYS C C 1
ATOM 6657 O O . CYS D 4 180 ? 116.909 99.450 182.998 1.00 19.17 166 CYS C O 1
ATOM 6660 N N . ALA D 4 181 ? 116.457 101.404 181.950 1.00 15.95 167 ALA C N 1
ATOM 6661 C CA . ALA D 4 181 ? 116.461 102.243 183.141 1.00 15.95 167 ALA C CA 1
ATOM 6662 C C . ALA D 4 181 ? 115.175 103.043 183.234 1.00 15.95 167 ALA C C 1
ATOM 6663 O O . ALA D 4 181 ? 114.713 103.604 182.240 1.00 15.95 167 ALA C O 1
ATOM 6665 N N . LEU D 4 182 ? 114.609 103.107 184.437 1.00 20.72 168 LEU C N 1
ATOM 6666 C CA . LEU D 4 182 ? 113.478 103.975 184.736 1.00 20.72 168 LEU C CA 1
ATOM 6667 C C . LEU D 4 182 ? 113.963 105.162 185.547 1.00 20.72 168 LEU C C 1
ATOM 6668 O O . LEU D 4 182 ? 114.548 104.981 186.621 1.00 20.72 168 LEU C O 1
ATOM 6673 N N . TRP D 4 183 ? 113.711 106.367 185.034 1.00 21.79 169 TRP C N 1
ATOM 6674 C CA . TRP D 4 183 ? 114.305 107.585 185.559 1.00 21.79 169 TRP C CA 1
ATOM 6675 C C . TRP D 4 183 ? 113.274 108.449 186.264 1.00 21.79 169 TRP C C 1
ATOM 6676 O O . TRP D 4 183 ? 112.064 108.276 186.113 1.00 21.79 169 TRP C O 1
ATOM 6687 N N . ASP D 4 184 ? 113.790 109.391 187.035 1.00 35.07 170 ASP C N 1
ATOM 6688 C CA . ASP D 4 184 ? 113.017 110.491 187.582 1.00 35.07 170 ASP C CA 1
ATOM 6689 C C . ASP D 4 184 ? 113.497 111.764 186.905 1.00 35.07 170 ASP C C 1
ATOM 6690 O O . ASP D 4 184 ? 114.638 112.184 187.113 1.00 35.07 170 ASP C O 1
ATOM 6695 N N . ILE D 4 185 ? 112.635 112.371 186.091 1.00 33.38 171 ILE C N 1
ATOM 6696 C CA . ILE D 4 185 ? 113.086 113.470 185.243 1.00 33.38 171 ILE C CA 1
ATOM 6697 C C . ILE D 4 185 ? 113.441 114.688 186.081 1.00 33.38 171 ILE C C 1
ATOM 6698 O O . ILE D 4 185 ? 114.389 115.419 185.768 1.00 33.38 171 ILE C O 1
ATOM 6703 N N . GLU D 4 186 ? 112.684 114.938 187.148 1.00 41.63 172 GLU C N 1
ATOM 6704 C CA . GLU D 4 186 ? 112.958 116.096 187.990 1.00 41.63 172 GLU C CA 1
ATOM 6705 C C . GLU D 4 186 ? 114.305 115.966 188.688 1.00 41.63 172 GLU C C 1
ATOM 6706 O O . GLU D 4 186 ? 115.146 116.869 188.622 1.00 41.63 172 GLU C O 1
ATOM 6712 N N . THR D 4 187 ? 114.528 114.838 189.365 1.00 42.52 173 THR C N 1
ATOM 6713 C CA . THR D 4 187 ? 115.782 114.646 190.087 1.00 42.52 173 THR C CA 1
ATOM 6714 C C . THR D 4 187 ? 116.952 114.487 189.127 1.00 42.52 173 THR C C 1
ATOM 6715 O O . THR D 4 187 ? 118.047 115.000 189.378 1.00 42.52 173 THR C O 1
ATOM 6719 N N . GLY D 4 188 ? 116.739 113.784 188.021 1.00 39.11 174 GLY C N 1
ATOM 6720 C CA . GLY D 4 188 ? 117.801 113.516 187.081 1.00 39.11 174 GLY C CA 1
ATOM 6721 C C . GLY D 4 188 ? 118.528 112.216 187.308 1.00 39.11 174 GLY C C 1
ATOM 6722 O O . GLY D 4 188 ? 119.602 112.019 186.732 1.00 39.11 174 GLY C O 1
ATOM 6723 N N . GLN D 4 189 ? 117.978 111.319 188.119 1.00 35.79 175 GLN C N 1
ATOM 6724 C CA . GLN D 4 189 ? 118.644 110.081 188.480 1.00 35.79 175 GLN C CA 1
ATOM 6725 C C . GLN D 4 189 ? 117.733 108.907 188.166 1.00 35.79 175 GLN C C 1
ATOM 6726 O O . GLN D 4 189 ? 116.516 108.993 188.315 1.00 35.79 175 GLN C O 1
ATOM 6732 N N . GLN D 4 190 ? 118.335 107.804 187.737 1.00 26.22 176 GLN C N 1
ATOM 6733 C CA . GLN D 4 190 ? 117.576 106.613 187.373 1.00 26.22 176 GLN C CA 1
ATOM 6734 C C . GLN D 4 190 ? 117.177 105.857 188.630 1.00 26.22 176 GLN C C 1
ATOM 6735 O O . GLN D 4 190 ? 118.032 105.364 189.371 1.00 26.22 176 GLN C O 1
ATOM 6741 N N . THR D 4 191 ? 115.871 105.771 188.877 1.00 26.18 177 THR C N 1
ATOM 6742 C CA . THR D 4 191 ? 115.394 105.146 190.102 1.00 26.18 177 THR C CA 1
ATOM 6743 C C . THR D 4 191 ? 115.477 103.632 190.019 1.00 26.18 177 THR C C 1
ATOM 6744 O O . THR D 4 191 ? 115.651 102.960 191.039 1.00 26.18 177 THR C O 1
ATOM 6748 N N . THR D 4 192 ? 115.382 103.054 188.822 1.00 23.26 178 THR C N 1
ATOM 6749 C CA . THR D 4 192 ? 115.369 101.569 188.712 1.00 23.26 178 THR C CA 1
ATOM 6750 C C . THR D 4 192 ? 116.209 101.128 187.512 1.00 23.26 178 THR C C 1
ATOM 6751 O O . THR D 4 192 ? 116.253 101.880 186.531 1.00 23.26 178 THR C O 1
ATOM 6755 N N . THR D 4 193 ? 116.891 99.982 187.610 1.00 24.78 179 THR C N 1
ATOM 6756 C CA . THR D 4 193 ? 117.645 99.435 186.451 1.00 24.78 179 THR C CA 1
ATOM 6757 C C . THR D 4 193 ? 117.186 97.997 186.220 1.00 24.78 179 THR C C 1
ATOM 6758 O O . THR D 4 193 ? 117.046 97.267 187.210 1.00 24.78 179 THR C O 1
ATOM 6762 N N . PHE D 4 194 ? 116.915 97.624 184.973 1.00 25.54 180 PHE C N 1
ATOM 6763 C CA . PHE D 4 194 ? 116.525 96.229 184.649 1.00 25.54 180 PHE C CA 1
ATOM 6764 C C . PHE D 4 194 ? 117.747 95.622 183.959 1.00 25.54 180 PHE C C 1
ATOM 6765 O O . PHE D 4 194 ? 118.075 96.097 182.862 1.00 25.54 180 PHE C O 1
ATOM 6773 N N . THR D 4 195 ? 118.393 94.611 184.559 1.00 27.20 181 THR C N 1
ATOM 6774 C CA . THR D 4 195 ? 119.693 94.135 184.008 1.00 27.20 181 THR C CA 1
ATOM 6775 C C . THR D 4 195 ? 119.717 92.688 183.512 1.00 27.20 181 THR C C 1
ATOM 6776 O O . THR D 4 195 ? 120.808 92.257 183.107 1.00 27.20 181 THR C O 1
ATOM 6780 N N . GLY D 4 196 ? 118.593 91.980 183.471 1.00 30.26 182 GLY C N 1
ATOM 6781 C CA . GLY D 4 196 ? 118.626 90.546 183.117 1.00 30.26 182 GLY C CA 1
ATOM 6782 C C . GLY D 4 196 ? 119.167 90.231 181.727 1.00 30.26 182 GLY C C 1
ATOM 6783 O O . GLY D 4 196 ? 119.846 89.201 181.601 1.00 30.26 182 GLY C O 1
ATOM 6784 N N . HIS D 4 197 ? 118.867 91.041 180.713 1.00 27.22 183 HIS C N 1
ATOM 6785 C CA . HIS D 4 197 ? 119.244 90.744 179.303 1.00 27.22 183 HIS C CA 1
ATOM 6786 C C . HIS D 4 197 ? 120.745 90.741 179.023 1.00 27.22 183 HIS C C 1
ATOM 6787 O O . HIS D 4 197 ? 121.449 91.583 179.600 1.00 27.22 183 HIS C O 1
ATOM 6794 N N . THR D 4 198 ? 121.186 89.921 178.054 1.00 27.76 184 THR C N 1
ATOM 6795 C CA . THR D 4 198 ? 122.635 89.734 177.740 1.00 27.76 184 THR C CA 1
ATOM 6796 C C . THR D 4 198 ? 123.069 90.485 176.480 1.00 27.76 184 THR C C 1
ATOM 6797 O O . THR D 4 198 ? 124.197 90.991 176.484 1.00 27.76 184 THR C O 1
ATOM 6801 N N . GLY D 4 199 ? 122.263 90.482 175.418 1.00 25.66 185 GLY C N 1
ATOM 6802 C CA . GLY D 4 199 ? 122.556 91.273 174.203 1.00 25.66 185 GLY C CA 1
ATOM 6803 C C . GLY D 4 199 ? 122.026 92.697 174.285 1.00 25.66 185 GLY C C 1
ATOM 6804 O O . GLY D 4 199 ? 121.321 92.997 175.258 1.00 25.66 185 GLY C O 1
ATOM 6805 N N . ASP D 4 200 ? 122.354 93.551 173.310 1.00 23.59 186 ASP C N 1
ATOM 6806 C CA . ASP D 4 200 ? 121.854 94.954 173.256 1.00 23.59 186 ASP C CA 1
ATOM 6807 C C . ASP D 4 200 ? 120.325 95.012 173.131 1.00 23.59 186 ASP C C 1
ATOM 6808 O O . ASP D 4 200 ? 119.789 94.266 172.315 1.00 23.59 186 ASP C O 1
ATOM 6813 N N . VAL D 4 201 ? 119.655 95.899 173.876 1.00 17.93 187 VAL C N 1
ATOM 6814 C CA . VAL D 4 201 ? 118.208 96.064 173.835 1.00 17.93 187 VAL C CA 1
ATOM 6815 C C . VAL D 4 201 ? 117.873 97.101 172.774 1.00 17.93 187 VAL C C 1
ATOM 6816 O O . VAL D 4 201 ? 118.361 98.235 172.822 1.00 17.93 187 VAL C O 1
ATOM 6820 N N . MET D 4 202 ? 117.056 96.709 171.804 1.00 17.30 188 MET C N 1
ATOM 6821 C CA . MET D 4 202 ? 116.795 97.564 170.658 1.00 17.30 188 MET C CA 1
ATOM 6822 C C . MET D 4 202 ? 115.457 98.277 170.730 1.00 17.30 188 MET C C 1
ATOM 6823 O O . MET D 4 202 ? 115.350 99.407 170.252 1.00 17.30 188 MET C O 1
ATOM 6828 N N . SER D 4 203 ? 114.448 97.631 171.323 1.00 16.63 189 SER C N 1
ATOM 6829 C CA . SER D 4 203 ? 113.086 98.226 171.313 1.00 16.63 189 SER C CA 1
ATOM 6830 C C . SER D 4 203 ? 112.414 98.139 172.686 1.00 16.63 189 SER C C 1
ATOM 6831 O O . SER D 4 203 ? 112.739 97.205 173.440 1.00 16.63 189 SER C O 1
ATOM 6834 N N . LEU D 4 204 ? 111.511 99.080 172.984 1.00 14.69 190 LEU C N 1
ATOM 6835 C CA . LEU D 4 204 ? 110.764 99.083 174.271 1.00 14.69 190 LEU C CA 1
ATOM 6836 C C . LEU D 4 204 ? 109.296 99.402 173.964 1.00 14.69 190 LEU C C 1
ATOM 6837 O O . LEU D 4 204 ? 109.056 100.185 173.027 1.00 14.69 190 LEU C O 1
ATOM 6842 N N . SER D 4 205 ? 108.354 98.825 174.717 1.00 13.79 191 SER C N 1
ATOM 6843 C CA . SER D 4 205 ? 106.910 99.129 174.527 1.00 13.79 191 SER C CA 1
ATOM 6844 C C . SER D 4 205 ? 106.201 99.121 175.884 1.00 13.79 191 SER C C 1
ATOM 6845 O O . SER D 4 205 ? 106.390 98.145 176.626 1.00 13.79 191 SER C O 1
ATOM 6848 N N . LEU D 4 206 ? 105.406 100.156 176.182 1.00 18.81 192 LEU C N 1
ATOM 6849 C CA . LEU D 4 206 ? 104.733 100.243 177.468 1.00 18.81 192 LEU C CA 1
ATOM 6850 C C . LEU D 4 206 ? 103.321 99.693 177.373 1.00 18.81 192 LEU C C 1
ATOM 6851 O O . LEU D 4 206 ? 102.620 99.892 176.380 1.00 18.81 192 LEU C O 1
ATOM 6856 N N . ALA D 4 207 ? 102.909 98.992 178.422 1.00 27.61 193 ALA C N 1
ATOM 6857 C CA . ALA D 4 207 ? 101.561 98.465 178.484 1.00 27.61 193 ALA C CA 1
ATOM 6858 C C . ALA D 4 207 ? 100.562 99.608 178.591 1.00 27.61 193 ALA C C 1
ATOM 6859 O O . ALA D 4 207 ? 100.912 100.717 179.000 1.00 27.61 193 ALA C O 1
ATOM 6861 N N . PRO D 4 208 ? 99.309 99.367 178.208 1.00 34.53 194 PRO C N 1
ATOM 6862 C CA . PRO D 4 208 ? 98.294 100.419 178.360 1.00 34.53 194 PRO C CA 1
ATOM 6863 C C . PRO D 4 208 ? 98.161 100.941 179.783 1.00 34.53 194 PRO C C 1
ATOM 6864 O O . PRO D 4 208 ? 98.001 102.152 179.974 1.00 34.53 194 PRO C O 1
ATOM 6868 N N . ASP D 4 209 ? 98.247 100.074 180.790 1.00 40.08 195 ASP C N 1
ATOM 6869 C CA . ASP D 4 209 ? 98.123 100.517 182.173 1.00 40.08 195 ASP C CA 1
ATOM 6870 C C . ASP D 4 209 ? 99.402 101.132 182.729 1.00 40.08 195 ASP C C 1
ATOM 6871 O O . ASP D 4 209 ? 99.370 101.670 183.838 1.00 40.08 195 ASP C O 1
ATOM 6876 N N . THR D 4 210 ? 100.513 101.066 181.992 1.00 40.44 196 THR C N 1
ATOM 6877 C CA . THR D 4 210 ? 101.804 101.626 182.410 1.00 40.44 196 THR C CA 1
ATOM 6878 C C . THR D 4 210 ? 102.281 101.052 183.743 1.00 40.44 196 THR C C 1
ATOM 6879 O O . THR D 4 210 ? 102.801 101.770 184.596 1.00 40.44 196 THR C O 1
ATOM 6883 N N . ARG D 4 211 ? 102.107 99.746 183.922 1.00 42.85 197 ARG C N 1
ATOM 6884 C CA . ARG D 4 211 ? 102.677 99.031 185.052 1.00 42.85 197 ARG C CA 1
ATOM 6885 C C . ARG D 4 211 ? 103.610 97.907 184.633 1.00 42.85 197 ARG C C 1
ATOM 6886 O O . ARG D 4 211 ? 104.307 97.355 185.490 1.00 42.85 197 ARG C O 1
ATOM 6894 N N . LEU D 4 212 ? 103.633 97.549 183.352 1.00 27.68 198 LEU C N 1
ATOM 6895 C CA . LEU D 4 212 ? 104.516 96.531 182.809 1.00 27.68 198 LEU C CA 1
ATOM 6896 C C . LEU D 4 212 ? 105.053 97.031 181.482 1.00 27.68 198 LEU C C 1
ATOM 6897 O O . LEU D 4 212 ? 104.397 97.814 180.797 1.00 27.68 198 LEU C O 1
ATOM 6902 N N . PHE D 4 213 ? 106.240 96.571 181.106 1.00 20.77 199 PHE C N 1
ATOM 6903 C CA . PHE D 4 213 ? 106.701 96.830 179.751 1.00 20.77 199 PHE C CA 1
ATOM 6904 C C . PHE D 4 213 ? 107.484 95.629 179.244 1.00 20.77 199 PHE C C 1
ATOM 6905 O O . PHE D 4 213 ? 107.823 94.727 180.001 1.00 20.77 199 PHE C O 1
ATOM 6913 N N . VAL D 4 214 ? 107.672 95.572 177.932 1.00 18.28 200 VAL C N 1
ATOM 6914 C CA . VAL D 4 214 ? 108.403 94.491 177.286 1.00 18.28 200 VAL C CA 1
ATOM 6915 C C . VAL D 4 214 ? 109.564 95.088 176.515 1.00 18.28 200 VAL C C 1
ATOM 6916 O O . VAL D 4 214 ? 109.434 96.149 175.902 1.00 18.28 200 VAL C O 1
ATOM 6920 N N . SER D 4 215 ? 110.710 94.425 176.576 1.00 19.19 201 SER C N 1
ATOM 6921 C CA . SER D 4 215 ? 111.884 94.856 175.834 1.00 19.19 201 SER C CA 1
ATOM 6922 C C . SER D 4 215 ? 112.399 93.711 174.982 1.00 19.19 201 SER C C 1
ATOM 6923 O O . SER D 4 215 ? 112.391 92.554 175.411 1.00 19.19 201 SER C O 1
ATOM 6926 N N . GLY D 4 216 ? 112.828 94.038 173.767 1.00 20.38 202 GLY C N 1
ATOM 6927 C CA . GLY D 4 216 ? 113.396 93.073 172.844 1.00 20.38 202 GLY C CA 1
ATOM 6928 C C . GLY D 4 216 ? 114.863 93.385 172.606 1.00 20.38 202 GLY C C 1
ATOM 6929 O O . GLY D 4 216 ? 115.242 94.548 172.470 1.00 20.38 202 GLY C O 1
ATOM 6930 N N . ALA D 4 217 ? 115.679 92.336 172.559 1.00 24.34 203 ALA C N 1
ATOM 6931 C CA . ALA D 4 217 ? 117.121 92.505 172.568 1.00 24.34 203 ALA C CA 1
ATOM 6932 C C . ALA D 4 217 ? 117.765 91.772 171.402 1.00 24.34 203 ALA C C 1
ATOM 6933 O O . ALA D 4 217 ? 117.121 91.018 170.670 1.00 24.34 203 ALA C O 1
ATOM 6935 N N . CYS D 4 218 ? 119.068 92.013 171.244 1.00 29.59 204 CYS C N 1
ATOM 6936 C CA . CYS D 4 218 ? 119.903 91.388 170.226 1.00 29.59 204 CYS C CA 1
ATOM 6937 C C . CYS D 4 218 ? 120.120 89.905 170.463 1.00 29.59 204 CYS C C 1
ATOM 6938 O O . CYS D 4 218 ? 120.623 89.221 169.568 1.00 29.59 204 CYS C O 1
ATOM 6941 N N . ASP D 4 219 ? 119.784 89.392 171.635 1.00 28.01 205 ASP C N 1
ATOM 6942 C CA . ASP D 4 219 ? 119.917 87.976 171.919 1.00 28.01 205 ASP C CA 1
ATOM 6943 C C . ASP D 4 219 ? 118.655 87.198 171.596 1.00 28.01 205 ASP C C 1
ATOM 6944 O O . ASP D 4 219 ? 118.499 86.075 172.083 1.00 28.01 205 ASP C O 1
ATOM 6949 N N . ALA D 4 220 ? 117.750 87.781 170.812 1.00 26.61 206 ALA C N 1
ATOM 6950 C CA . ALA D 4 220 ? 116.522 87.153 170.338 1.00 26.61 206 ALA C CA 1
ATOM 6951 C C . ALA D 4 220 ? 115.537 86.835 171.453 1.00 26.61 206 ALA C C 1
ATOM 6952 O O . ALA D 4 220 ? 114.596 86.070 171.243 1.00 26.61 206 ALA C O 1
ATOM 6954 N N . SER D 4 221 ? 115.709 87.415 172.635 1.00 26.81 207 SER C N 1
ATOM 6955 C CA . SER D 4 221 ? 114.793 87.206 173.744 1.00 26.81 207 SER C CA 1
ATOM 6956 C C . SER D 4 221 ? 114.050 88.496 174.057 1.00 26.81 207 SER C C 1
ATOM 6957 O O . SER D 4 221 ? 114.635 89.582 174.040 1.00 26.81 207 SER C O 1
ATOM 6960 N N . ALA D 4 222 ? 112.768 88.347 174.404 1.00 23.94 208 ALA C N 1
ATOM 6961 C CA . ALA D 4 222 ? 111.940 89.497 174.822 1.00 23.94 208 ALA C CA 1
ATOM 6962 C C . ALA D 4 222 ? 111.566 89.258 176.282 1.00 23.94 208 ALA C C 1
ATOM 6963 O O . ALA D 4 222 ? 111.159 88.133 176.596 1.00 23.94 208 ALA C O 1
ATOM 6965 N N . LYS D 4 223 ? 111.717 90.264 177.141 1.00 26.48 209 LYS C N 1
ATOM 6966 C CA . LYS D 4 223 ? 111.449 90.059 178.587 1.00 26.48 209 LYS C CA 1
ATOM 6967 C C . LYS D 4 223 ? 110.376 91.028 179.096 1.00 26.48 209 LYS C C 1
ATOM 6968 O O . LYS D 4 223 ? 110.497 92.221 178.799 1.00 26.48 209 LYS C O 1
ATOM 6974 N N . LEU D 4 224 ? 109.381 90.536 179.844 1.00 28.28 210 LEU C N 1
ATOM 6975 C CA . LEU D 4 224 ? 108.347 91.413 180.465 1.00 28.28 210 LEU C CA 1
ATOM 6976 C C . LEU D 4 224 ? 108.868 91.918 181.811 1.00 28.28 210 LEU C C 1
ATOM 6977 O O . LEU D 4 224 ? 109.141 91.079 182.672 1.00 28.28 210 LEU C O 1
ATOM 6982 N N . TRP D 4 225 ? 108.991 93.235 181.984 1.00 26.72 211 TRP C N 1
ATOM 6983 C CA . TRP D 4 225 ? 109.576 93.789 183.233 1.00 26.72 211 TRP C CA 1
ATOM 6984 C C . TRP D 4 225 ? 108.500 94.503 184.051 1.00 26.72 211 TRP C C 1
ATOM 6985 O O . TRP D 4 225 ? 107.737 95.282 183.453 1.00 26.72 211 TRP C O 1
ATOM 6996 N N . ASP D 4 226 ? 108.452 94.263 185.365 1.00 42.68 212 ASP C N 1
ATOM 6997 C CA . ASP D 4 226 ? 107.504 95.028 186.219 1.00 42.68 212 ASP C CA 1
ATOM 6998 C C . ASP D 4 226 ? 108.159 96.369 186.549 1.00 42.68 212 ASP C C 1
ATOM 6999 O O . ASP D 4 226 ? 109.310 96.355 187.016 1.00 42.68 212 ASP C O 1
ATOM 7004 N N . VAL D 4 227 ? 107.443 97.475 186.346 1.00 37.96 213 VAL C N 1
ATOM 7005 C CA . VAL D 4 227 ? 108.054 98.824 186.531 1.00 37.96 213 VAL C CA 1
ATOM 7006 C C . VAL D 4 227 ? 108.231 99.142 188.019 1.00 37.96 213 VAL C C 1
ATOM 7007 O O . VAL D 4 227 ? 109.231 99.810 188.354 1.00 37.96 213 VAL C O 1
ATOM 7011 N N . ARG D 4 228 ? 107.335 98.661 188.888 1.00 53.22 214 ARG C N 1
ATOM 7012 C CA . ARG D 4 228 ? 107.413 99.066 190.292 1.00 53.22 214 ARG C CA 1
ATOM 7013 C C . ARG D 4 228 ? 108.401 98.209 191.082 1.00 53.22 214 ARG C C 1
ATOM 7014 O O . ARG D 4 228 ? 109.149 98.728 191.919 1.00 53.22 214 ARG C O 1
ATOM 7022 N N . GLU D 4 229 ? 108.419 96.892 190.842 1.00 52.21 215 GLU C N 1
ATOM 7023 C CA . GLU D 4 229 ? 109.364 96.036 191.555 1.00 52.21 215 GLU C CA 1
ATOM 7024 C C . GLU D 4 229 ? 110.778 96.063 190.957 1.00 52.21 215 GLU C C 1
ATOM 7025 O O . GLU D 4 229 ? 111.760 96.027 191.710 1.00 52.21 215 GLU C O 1
ATOM 7031 N N . GLY D 4 230 ? 110.918 96.154 189.638 1.00 46.27 216 GLY C N 1
ATOM 7032 C CA . GLY D 4 230 ? 112.245 96.224 189.050 1.00 46.27 216 GLY C CA 1
ATOM 7033 C C . GLY D 4 230 ? 112.853 94.901 188.640 1.00 46.27 216 GLY C C 1
ATOM 7034 O O . GLY D 4 230 ? 114.061 94.835 188.388 1.00 46.27 216 GLY C O 1
ATOM 7035 N N . MET D 4 231 ? 112.007 93.871 188.595 1.00 49.10 217 MET C N 1
ATOM 7036 C CA . MET D 4 231 ? 112.483 92.511 188.251 1.00 49.10 217 MET C CA 1
ATOM 7037 C C . MET D 4 231 ? 111.855 92.083 186.927 1.00 49.10 217 MET C C 1
ATOM 7038 O O . MET D 4 231 ? 111.024 92.841 186.393 1.00 49.10 217 MET C O 1
ATOM 7043 N N . CYS D 4 232 ? 112.243 90.911 186.429 1.00 41.73 218 CYS C N 1
ATOM 7044 C CA . CYS D 4 232 ? 111.695 90.368 185.192 1.00 41.73 218 CYS C CA 1
ATOM 7045 C C . CYS D 4 232 ? 110.677 89.285 185.525 1.00 41.73 218 CYS C C 1
ATOM 7046 O O . CYS D 4 232 ? 111.005 88.301 186.190 1.00 41.73 218 CYS C O 1
ATOM 7049 N N . ARG D 4 233 ? 109.460 89.430 185.008 1.00 43.33 219 ARG C N 1
ATOM 7050 C CA . ARG D 4 233 ? 108.405 88.434 185.317 1.00 43.33 219 ARG C CA 1
ATOM 7051 C C . ARG D 4 233 ? 108.496 87.261 184.338 1.00 43.33 219 ARG C C 1
ATOM 7052 O O . ARG D 4 233 ? 108.338 86.115 184.803 1.00 43.33 219 ARG C O 1
ATOM 7060 N N . GLN D 4 234 ? 108.775 87.520 183.053 1.00 32.19 220 GLN C N 1
ATOM 7061 C CA . GLN D 4 234 ? 108.745 86.464 182.053 1.00 32.19 220 GLN C CA 1
ATOM 7062 C C . GLN D 4 234 ? 109.768 86.739 180.962 1.00 32.19 220 GLN C C 1
ATOM 7063 O O . GLN D 4 234 ? 110.178 87.880 180.740 1.00 32.19 220 GLN C O 1
ATOM 7069 N N . THR D 4 235 ? 110.159 85.668 180.267 1.00 30.13 221 THR C N 1
ATOM 7070 C CA . THR D 4 235 ? 111.094 85.725 179.149 1.00 30.13 221 THR C CA 1
ATOM 7071 C C . THR D 4 235 ? 110.593 84.826 178.030 1.00 30.13 221 THR C C 1
ATOM 7072 O O . THR D 4 235 ? 110.103 83.727 178.294 1.00 30.13 221 THR C O 1
ATOM 7076 N N . PHE D 4 236 ? 110.710 85.294 176.787 1.00 28.58 222 PHE C N 1
ATOM 7077 C CA . PHE D 4 236 ? 110.246 84.571 175.607 1.00 28.58 222 PHE C CA 1
ATOM 7078 C C . PHE D 4 236 ? 111.381 84.532 174.594 1.00 28.58 222 PHE C C 1
ATOM 7079 O O . PHE D 4 236 ? 112.043 85.549 174.368 1.00 28.58 222 PHE C O 1
ATOM 7087 N N . THR D 4 237 ? 111.597 83.367 173.977 1.00 28.84 223 THR C N 1
ATOM 7088 C CA . THR D 4 237 ? 112.760 83.117 173.127 1.00 28.84 223 THR C CA 1
ATOM 7089 C C . THR D 4 237 ? 112.413 82.385 171.835 1.00 28.84 223 THR C C 1
ATOM 7090 O O . THR D 4 237 ? 113.117 81.465 171.426 1.00 28.84 223 THR C O 1
ATOM 7094 N N . GLY D 4 238 ? 111.366 82.830 171.137 1.00 27.65 224 GLY C N 1
ATOM 7095 C CA . GLY D 4 238 ? 110.940 82.140 169.902 1.00 27.65 224 GLY C CA 1
ATOM 7096 C C . GLY D 4 238 ? 111.771 82.523 168.686 1.00 27.65 224 GLY C C 1
ATOM 7097 O O . GLY D 4 238 ? 111.855 81.698 167.758 1.00 27.65 224 GLY C O 1
ATOM 7098 N N . HIS D 4 239 ? 112.363 83.721 168.676 1.00 29.93 225 HIS C N 1
ATOM 7099 C CA . HIS D 4 239 ? 113.115 84.222 167.490 1.00 29.93 225 HIS C CA 1
ATOM 7100 C C . HIS D 4 239 ? 114.523 83.622 167.391 1.00 29.93 225 HIS C C 1
ATOM 7101 O O . HIS D 4 239 ? 114.999 83.065 168.400 1.00 29.93 225 HIS C O 1
ATOM 7108 N N . GLU D 4 240 ? 115.135 83.730 166.197 1.00 35.41 226 GLU C N 1
ATOM 7109 C CA . GLU D 4 240 ? 116.479 83.148 165.920 1.00 35.41 226 GLU C CA 1
ATOM 7110 C C . GLU D 4 240 ? 117.454 84.248 165.493 1.00 35.41 226 GLU C C 1
ATOM 7111 O O . GLU D 4 240 ? 118.604 83.918 165.173 1.00 35.41 226 GLU C O 1
ATOM 7117 N N . SER D 4 241 ? 117.015 85.503 165.503 1.00 29.47 227 SER C N 1
ATOM 7118 C CA . SER D 4 241 ? 117.890 86.649 165.156 1.00 29.47 227 SER C CA 1
ATOM 7119 C C . SER D 4 241 ? 117.466 87.856 165.987 1.00 29.47 227 SER C C 1
ATOM 7120 O O . SER D 4 241 ? 116.492 87.722 166.741 1.00 29.47 227 SER C O 1
ATOM 7123 N N . ASP D 4 242 ? 118.148 88.988 165.833 1.00 29.20 228 ASP C N 1
ATOM 7124 C CA . ASP D 4 242 ? 117.877 90.170 166.688 1.00 29.20 228 ASP C CA 1
ATOM 7125 C C . ASP D 4 242 ? 116.431 90.644 166.583 1.00 29.20 228 ASP C C 1
ATOM 7126 O O . ASP D 4 242 ? 115.921 90.710 165.459 1.00 29.20 228 ASP C O 1
ATOM 7131 N N . ILE D 4 243 ? 115.817 90.994 167.720 1.00 23.97 229 ILE C N 1
ATOM 7132 C CA . ILE D 4 243 ? 114.446 91.579 167.720 1.00 23.97 229 ILE C CA 1
ATOM 7133 C C . ILE D 4 243 ? 114.643 93.091 167.604 1.00 23.97 229 ILE C C 1
ATOM 7134 O O . ILE D 4 243 ? 115.312 93.661 168.478 1.00 23.97 229 ILE C O 1
ATOM 7139 N N . ASN D 4 244 ? 114.117 93.708 166.544 1.00 22.04 230 ASN C N 1
ATOM 7140 C CA . ASN D 4 244 ? 114.380 95.149 166.296 1.00 22.04 230 ASN C CA 1
ATOM 7141 C C . ASN D 4 244 ? 113.138 95.958 166.659 1.00 22.04 230 ASN C C 1
ATOM 7142 O O . ASN D 4 244 ? 113.256 97.190 166.772 1.00 22.04 230 ASN C O 1
ATOM 7147 N N . ALA D 4 245 ? 112.007 95.278 166.862 1.00 18.63 231 ALA C N 1
ATOM 7148 C CA . ALA D 4 245 ? 110.738 96.000 167.121 1.00 18.63 231 ALA C CA 1
ATOM 7149 C C . ALA D 4 245 ? 109.861 95.234 168.115 1.00 18.63 231 ALA C C 1
ATOM 7150 O O . ALA D 4 245 ? 109.906 93.993 168.094 1.00 18.63 231 ALA C O 1
ATOM 7152 N N . ILE D 4 246 ? 109.086 95.952 168.938 1.00 15.64 232 ILE C N 1
ATOM 7153 C CA . ILE D 4 246 ? 108.193 95.306 169.889 1.00 15.64 232 ILE C CA 1
ATOM 7154 C C . ILE D 4 246 ? 107.016 96.236 170.152 1.00 15.64 232 ILE C C 1
ATOM 7155 O O . ILE D 4 246 ? 107.171 97.461 170.148 1.00 15.64 232 ILE C O 1
ATOM 7160 N N . CYS D 4 247 ? 105.832 95.660 170.346 1.00 18.71 233 CYS C N 1
ATOM 7161 C CA . CYS D 4 247 ? 104.611 96.436 170.510 1.00 18.71 233 CYS C CA 1
ATOM 7162 C C . CYS D 4 247 ? 103.584 95.628 171.282 1.00 18.71 233 CYS C C 1
ATOM 7163 O O . CYS D 4 247 ? 103.428 94.434 171.035 1.00 18.71 233 CYS C O 1
ATOM 7166 N N . PHE D 4 248 ? 102.888 96.275 172.214 1.00 19.41 234 PHE C N 1
ATOM 7167 C CA . PHE D 4 248 ? 101.796 95.646 172.944 1.00 19.41 234 PHE C CA 1
ATOM 7168 C C . PHE D 4 248 ? 100.524 95.564 172.119 1.00 19.41 234 PHE C C 1
ATOM 7169 O O . PHE D 4 248 ? 100.195 96.485 171.374 1.00 19.41 234 PHE C O 1
ATOM 7177 N N . PHE D 4 249 ? 99.807 94.467 172.278 1.00 26.14 235 PHE C N 1
ATOM 7178 C CA . PHE D 4 249 ? 98.445 94.385 171.804 1.00 26.14 235 PHE C CA 1
ATOM 7179 C C . PHE D 4 249 ? 97.574 95.327 172.634 1.00 26.14 235 PHE C C 1
ATOM 7180 O O . PHE D 4 249 ? 97.871 95.568 173.805 1.00 26.14 235 PHE C O 1
ATOM 7188 N N . PRO D 4 250 ? 96.511 95.900 172.051 1.00 27.28 236 PRO C N 1
ATOM 7189 C CA . PRO D 4 250 ? 95.692 96.876 172.787 1.00 27.28 236 PRO C CA 1
ATOM 7190 C C . PRO D 4 250 ? 95.132 96.366 174.106 1.00 27.28 236 PRO C C 1
ATOM 7191 O O . PRO D 4 250 ? 94.979 97.133 175.059 1.00 27.28 236 PRO C O 1
ATOM 7195 N N . ASN D 4 251 ? 94.809 95.077 174.168 1.00 37.80 237 ASN C N 1
ATOM 7196 C CA . ASN D 4 251 ? 94.312 94.493 175.409 1.00 37.80 237 ASN C CA 1
ATOM 7197 C C . ASN D 4 251 ? 95.347 94.595 176.521 1.00 37.80 237 ASN C C 1
ATOM 7198 O O . ASN D 4 251 ? 94.998 94.826 177.683 1.00 37.80 237 ASN C O 1
ATOM 7203 N N . GLY D 4 252 ? 96.625 94.437 176.186 1.00 32.83 238 GLY C N 1
ATOM 7204 C CA . GLY D 4 252 ? 97.687 94.387 177.167 1.00 32.83 238 GLY C CA 1
ATOM 7205 C C . GLY D 4 252 ? 98.054 92.995 177.624 1.00 32.83 238 GLY C C 1
ATOM 7206 O O . GLY D 4 252 ? 98.949 92.853 178.462 1.00 32.83 238 GLY C O 1
ATOM 7207 N N . ASN D 4 253 ? 97.384 91.969 177.109 1.00 38.70 239 ASN C N 1
ATOM 7208 C CA . ASN D 4 253 ? 97.662 90.583 177.447 1.00 38.70 239 ASN C CA 1
ATOM 7209 C C . ASN D 4 253 ? 98.388 89.842 176.336 1.00 38.70 239 ASN C C 1
ATOM 7210 O O . ASN D 4 253 ? 98.347 88.612 176.307 1.00 38.70 239 ASN C O 1
ATOM 7215 N N . ALA D 4 254 ? 99.024 90.559 175.413 1.00 27.40 240 ALA C N 1
ATOM 7216 C CA . ALA D 4 254 ? 99.791 89.963 174.332 1.00 27.40 240 ALA C CA 1
ATOM 7217 C C . ALA D 4 254 ? 100.741 91.021 173.799 1.00 27.40 240 ALA C C 1
ATOM 7218 O O . ALA D 4 254 ? 100.631 92.196 174.140 1.00 27.40 240 ALA C O 1
ATOM 7220 N N . PHE D 4 255 ? 101.698 90.596 172.979 1.00 23.03 241 PHE C N 1
ATOM 7221 C CA . PHE D 4 255 ? 102.551 91.559 172.294 1.00 23.03 241 PHE C CA 1
ATOM 7222 C C . PHE D 4 255 ? 103.146 90.912 171.057 1.00 23.03 241 PHE C C 1
ATOM 7223 O O . PHE D 4 255 ? 103.038 89.704 170.860 1.00 23.03 241 PHE C O 1
ATOM 7231 N N . ALA D 4 256 ? 103.737 91.738 170.200 1.00 17.70 242 ALA C N 1
ATOM 7232 C CA . ALA D 4 256 ? 104.312 91.260 168.953 1.00 17.70 242 ALA C CA 1
ATOM 7233 C C . ALA D 4 256 ? 105.716 91.812 168.772 1.00 17.70 242 ALA C C 1
ATOM 7234 O O . ALA D 4 256 ? 106.008 92.948 169.148 1.00 17.70 242 ALA C O 1
ATOM 7236 N N . THR D 4 257 ? 106.579 90.983 168.188 1.00 22.93 243 THR C N 1
ATOM 7237 C CA . THR D 4 257 ? 107.978 91.298 167.935 1.00 22.93 243 THR C CA 1
ATOM 7238 C C . THR D 4 257 ? 108.281 91.172 166.451 1.00 22.93 243 THR C C 1
ATOM 7239 O O . THR D 4 257 ? 107.673 90.364 165.749 1.00 22.93 243 THR C O 1
ATOM 7243 N N . GLY D 4 258 ? 109.232 91.972 165.982 1.00 24.83 244 GLY C N 1
ATOM 7244 C CA . GLY D 4 258 ? 109.713 91.866 164.620 1.00 24.83 244 GLY C CA 1
ATOM 7245 C C . GLY D 4 258 ? 111.215 91.689 164.576 1.00 24.83 244 GLY C C 1
ATOM 7246 O O . GLY D 4 258 ? 111.927 92.385 165.299 1.00 24.83 244 GLY C O 1
ATOM 7247 N N . SER D 4 259 ? 111.708 90.745 163.760 1.00 27.69 245 SER C N 1
ATOM 7248 C CA . SER D 4 259 ? 113.161 90.425 163.808 1.00 27.69 245 SER C CA 1
ATOM 7249 C C . SER D 4 259 ? 113.904 90.562 162.485 1.00 27.69 245 SER C C 1
ATOM 7250 O O . SER D 4 259 ? 113.243 90.720 161.456 1.00 27.69 245 SER C O 1
ATOM 7253 N N . ASP D 4 260 ? 115.246 90.530 162.558 1.00 29.94 246 ASP C N 1
ATOM 7254 C CA . ASP D 4 260 ? 116.110 90.548 161.344 1.00 29.94 246 ASP C CA 1
ATOM 7255 C C . ASP D 4 260 ? 115.758 89.304 160.540 1.00 29.94 246 ASP C C 1
ATOM 7256 O O . ASP D 4 260 ? 115.717 89.390 159.307 1.00 29.94 246 ASP C O 1
ATOM 7261 N N . ASP D 4 261 ? 115.465 88.191 161.210 1.00 32.19 247 ASP C N 1
ATOM 7262 C CA . ASP D 4 261 ? 114.894 87.059 160.444 1.00 32.19 247 ASP C CA 1
ATOM 7263 C C . ASP D 4 261 ? 113.560 87.632 159.973 1.00 32.19 247 ASP C C 1
ATOM 7264 O O . ASP D 4 261 ? 112.922 88.297 160.772 1.00 32.19 247 ASP C O 1
ATOM 7269 N N . ALA D 4 262 ? 113.054 87.277 158.804 1.00 28.24 248 ALA C N 1
ATOM 7270 C CA . ALA D 4 262 ? 111.866 87.972 158.251 1.00 28.24 248 ALA C CA 1
ATOM 7271 C C . ALA D 4 262 ? 110.582 87.813 159.069 1.00 28.24 2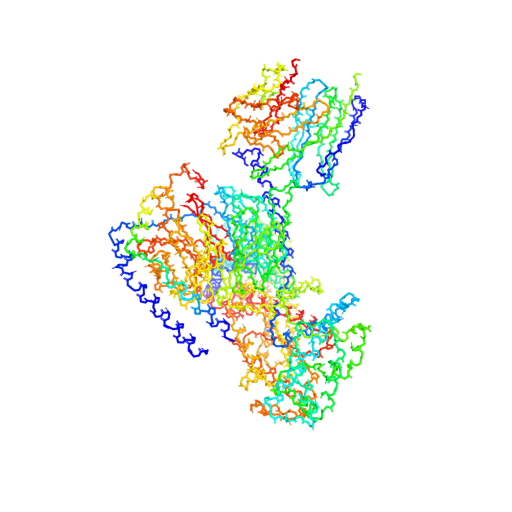48 ALA C C 1
ATOM 7272 O O . ALA D 4 262 ? 109.601 88.462 158.701 1.00 28.24 248 ALA C O 1
ATOM 7274 N N . THR D 4 263 ? 110.534 86.936 160.065 1.00 26.84 249 THR C N 1
ATOM 7275 C CA . THR D 4 263 ? 109.240 86.669 160.750 1.00 26.84 249 THR C CA 1
ATOM 7276 C C . THR D 4 263 ? 108.822 87.655 161.852 1.00 26.84 249 THR C C 1
ATOM 7277 O O . THR D 4 263 ? 109.722 88.212 162.499 1.00 26.84 249 THR C O 1
ATOM 7281 N N . CYS D 4 264 ? 107.513 87.922 161.999 1.00 26.68 250 CYS C N 1
ATOM 7282 C CA . CYS D 4 264 ? 106.944 88.661 163.147 1.00 26.68 250 CYS C CA 1
ATOM 7283 C C . CYS D 4 264 ? 106.316 87.598 164.036 1.00 26.68 250 CYS C C 1
ATOM 7284 O O . CYS D 4 264 ? 105.688 86.693 163.490 1.00 26.68 250 CYS C O 1
ATOM 7287 N N . ARG D 4 265 ? 106.523 87.678 165.344 1.00 27.67 251 ARG C N 1
ATOM 7288 C CA . ARG D 4 265 ? 106.016 86.621 166.259 1.00 27.67 251 ARG C CA 1
ATOM 7289 C C . ARG D 4 265 ? 105.088 87.226 167.315 1.00 27.67 251 ARG C C 1
ATOM 7290 O O . ARG D 4 265 ? 105.456 88.260 167.899 1.00 27.67 251 ARG C O 1
ATOM 7298 N N . LEU D 4 266 ? 103.933 86.597 167.542 1.00 26.90 252 LEU C N 1
ATOM 7299 C CA . LEU D 4 266 ? 102.979 87.074 168.577 1.00 26.90 252 LEU C CA 1
ATOM 7300 C C . LEU D 4 266 ? 103.149 86.223 169.838 1.00 26.90 252 LEU C C 1
ATOM 7301 O O . LEU D 4 266 ? 103.045 84.995 169.721 1.00 26.90 252 LEU C O 1
ATOM 7306 N N . PHE D 4 267 ? 103.329 86.852 170.997 1.00 27.20 253 PHE C N 1
ATOM 7307 C CA . PHE D 4 267 ? 103.549 86.096 172.253 1.00 27.20 253 PHE C CA 1
ATOM 7308 C C . PHE D 4 267 ? 102.496 86.453 173.299 1.00 27.20 253 PHE C C 1
ATOM 7309 O O . PHE D 4 267 ? 102.346 87.641 173.582 1.00 27.20 253 PHE C O 1
ATOM 7317 N N . ASP D 4 268 ? 101.814 85.458 173.868 1.00 40.90 254 ASP C N 1
ATOM 7318 C CA . ASP D 4 268 ? 100.850 85.707 174.972 1.00 40.90 254 ASP C CA 1
ATOM 7319 C C . ASP D 4 268 ? 101.610 85.957 176.276 1.00 40.90 254 ASP C C 1
ATOM 7320 O O . ASP D 4 268 ? 102.785 85.583 176.343 1.00 40.90 254 ASP C O 1
ATOM 7325 N N . LEU D 4 269 ? 100.965 86.573 177.268 1.00 36.49 255 LEU C N 1
ATOM 7326 C CA . LEU D 4 269 ? 101.608 86.828 178.585 1.00 36.49 255 LEU C CA 1
ATOM 7327 C C . LEU D 4 269 ? 101.056 85.854 179.635 1.00 36.49 255 LEU C C 1
ATOM 7328 O O . LEU D 4 269 ? 101.766 85.588 180.611 1.00 36.49 255 LEU C O 1
ATOM 7333 N N . ARG D 4 270 ? 99.835 85.347 179.449 1.00 49.90 256 ARG C N 1
ATOM 7334 C CA . ARG D 4 270 ? 99.250 84.432 180.423 1.00 49.90 256 ARG C CA 1
ATOM 7335 C C . ARG D 4 270 ? 99.542 82.979 180.066 1.00 49.90 256 ARG C C 1
ATOM 7336 O O . ARG D 4 270 ? 99.825 82.160 180.947 1.00 49.90 256 ARG C O 1
ATOM 7344 N N . ALA D 4 271 ? 99.470 82.634 178.779 1.00 49.06 257 ALA C N 1
ATOM 7345 C CA . ALA D 4 271 ? 99.847 81.288 178.362 1.00 49.06 257 ALA C CA 1
ATOM 7346 C C . ALA D 4 271 ? 101.359 81.118 178.350 1.00 49.06 257 ALA C C 1
ATOM 7347 O O . ALA D 4 271 ? 101.862 79.998 178.488 1.00 49.06 257 ALA C O 1
ATOM 7349 N N . ASP D 4 272 ? 102.084 82.239 178.211 1.00 47.96 258 ASP C N 1
ATOM 7350 C CA . ASP D 4 272 ? 103.576 82.232 178.254 1.00 47.96 258 ASP C CA 1
ATOM 7351 C C . ASP D 4 272 ? 104.150 81.434 177.074 1.00 47.96 258 ASP C C 1
ATOM 7352 O O . ASP D 4 272 ? 105.173 80.752 177.267 1.00 47.96 258 ASP C O 1
ATOM 7357 N N . GLN D 4 273 ? 103.521 81.526 175.898 1.00 46.32 259 GLN C N 1
ATOM 7358 C CA . GLN D 4 273 ? 103.999 80.774 174.705 1.00 46.32 259 GLN C CA 1
ATOM 7359 C C . GLN D 4 273 ? 103.827 81.609 173.436 1.00 46.32 259 GLN C C 1
ATOM 7360 O O . GLN D 4 273 ? 102.981 82.523 173.443 1.00 46.32 259 GLN C O 1
ATOM 7366 N N . GLU D 4 274 ? 104.600 81.301 172.390 1.00 36.30 260 GLU C N 1
ATOM 7367 C CA . GLU D 4 274 ? 104.419 81.996 171.089 1.00 36.30 260 GLU C CA 1
ATOM 7368 C C . GLU D 4 274 ? 103.091 81.534 170.489 1.00 36.30 260 GLU C C 1
ATOM 7369 O O . GLU D 4 274 ? 102.805 80.323 170.558 1.00 36.30 260 GLU C O 1
ATOM 7375 N N . LEU D 4 275 ? 102.314 82.461 169.928 1.00 34.19 261 LEU C N 1
ATOM 7376 C CA . LEU D 4 275 ? 101.018 82.122 169.355 1.00 34.19 261 LEU C CA 1
ATOM 7377 C C . LEU D 4 275 ? 101.041 82.010 167.839 1.00 34.19 261 LEU C C 1
ATOM 7378 O O . LEU D 4 275 ? 100.600 80.993 167.300 1.00 34.19 261 LEU C O 1
ATOM 7383 N N . MET D 4 276 ? 101.533 83.021 167.127 1.00 36.97 262 MET C N 1
ATOM 7384 C CA . MET D 4 276 ? 101.685 82.912 165.684 1.00 36.97 262 MET C CA 1
ATOM 7385 C C . MET D 4 276 ? 102.959 83.560 165.188 1.00 36.97 262 MET C C 1
ATOM 7386 O O . MET D 4 276 ? 103.595 84.371 165.868 1.00 36.97 262 MET C O 1
ATOM 7391 N N . THR D 4 277 ? 103.292 83.178 163.957 1.00 30.22 263 THR C N 1
ATOM 7392 C CA . THR D 4 277 ? 104.390 83.717 163.176 1.00 30.22 263 THR C CA 1
ATOM 7393 C C . THR D 4 277 ? 103.842 84.250 161.860 1.00 30.22 263 THR C C 1
ATOM 7394 O O . THR D 4 277 ? 103.011 83.604 161.218 1.00 30.22 263 THR C O 1
ATOM 7398 N N . TYR D 4 278 ? 104.287 85.452 161.483 1.00 28.39 264 TYR C N 1
ATOM 7399 C CA . TYR D 4 278 ? 103.789 86.103 160.244 1.00 28.39 264 TYR C CA 1
ATOM 7400 C C . TYR D 4 278 ? 104.947 86.181 159.251 1.00 28.39 264 TYR C C 1
ATOM 7401 O O . TYR D 4 278 ? 105.744 87.135 159.339 1.00 28.39 264 TYR C O 1
ATOM 7410 N N . SER D 4 279 ? 105.038 85.208 158.341 1.00 35.10 265 SER C N 1
ATOM 7411 C CA . SER D 4 279 ? 106.194 85.165 157.410 1.00 35.10 265 SER C CA 1
ATOM 7412 C C . SER D 4 279 ? 105.741 84.871 155.981 1.00 35.10 265 SER C C 1
ATOM 7413 O O . SER D 4 279 ? 104.667 84.261 155.817 1.00 35.10 265 SER C O 1
ATOM 7416 N N . HIS D 4 280 ? 106.534 85.292 154.993 1.00 45.62 266 HIS C N 1
ATOM 7417 C CA . HIS D 4 280 ? 106.230 84.960 153.577 1.00 45.62 266 HIS C CA 1
ATOM 7418 C C . HIS D 4 280 ? 107.534 84.502 152.918 1.00 45.62 266 HIS C C 1
ATOM 7419 O O . HIS D 4 280 ? 108.581 85.093 153.237 1.00 45.62 266 HIS C O 1
ATOM 7426 N N . ASP D 4 281 ? 107.478 83.478 152.063 1.00 53.25 267 ASP C N 1
ATOM 7427 C CA . ASP D 4 281 ? 108.709 82.928 151.431 1.00 53.25 267 ASP C CA 1
ATOM 7428 C C . ASP D 4 281 ? 109.476 84.063 150.748 1.00 53.25 267 ASP C C 1
ATOM 7429 O O . ASP D 4 281 ? 110.714 84.104 150.884 1.00 53.25 267 ASP C O 1
ATOM 7434 N N . ASN D 4 282 ? 108.761 84.950 150.051 1.00 47.78 268 ASN C N 1
ATOM 7435 C CA . ASN D 4 282 ? 109.407 86.082 149.335 1.00 47.78 268 ASN C CA 1
ATOM 7436 C C . ASN D 4 282 ? 110.095 87.005 150.344 1.00 47.78 268 ASN C C 1
ATOM 7437 O O . ASN D 4 282 ? 111.204 87.484 150.040 1.00 47.78 268 ASN C O 1
ATOM 7442 N N . ILE D 4 283 ? 109.460 87.249 151.494 1.00 40.32 269 ILE C N 1
ATOM 7443 C CA . ILE D 4 283 ? 110.021 88.201 152.499 1.00 40.32 269 ILE C CA 1
ATOM 7444 C C . ILE D 4 283 ? 111.276 87.609 153.145 1.00 40.32 269 ILE C C 1
ATOM 7445 O O . ILE D 4 283 ? 111.149 86.574 153.830 1.00 40.32 269 ILE C O 1
ATOM 7450 N N . ILE D 4 284 ? 112.438 88.237 152.936 1.00 37.49 270 ILE C N 1
ATOM 7451 C CA . ILE D 4 284 ? 113.670 87.793 153.571 1.00 37.49 270 ILE C CA 1
ATOM 7452 C C . ILE D 4 284 ? 114.433 88.928 154.230 1.00 37.49 270 ILE C C 1
ATOM 7453 O O . ILE D 4 284 ? 115.537 88.708 154.723 1.00 37.49 270 ILE C O 1
ATOM 7458 N N . CYS D 4 285 ? 113.885 90.135 154.257 1.00 31.20 271 CYS C N 1
ATOM 7459 C CA . CYS D 4 285 ? 114.591 91.272 154.823 1.00 31.20 271 CYS C CA 1
ATOM 7460 C C . CYS D 4 285 ? 114.241 91.468 156.297 1.00 31.20 271 CYS C C 1
ATOM 7461 O O . CYS D 4 285 ? 113.421 90.754 156.874 1.00 31.20 271 CYS C O 1
ATOM 7464 N N . GLY D 4 286 ? 114.884 92.454 156.906 1.00 21.82 272 GLY C N 1
ATOM 7465 C CA . GLY D 4 286 ? 114.627 92.740 158.298 1.00 21.82 272 GLY C CA 1
ATOM 7466 C C . GLY D 4 286 ? 113.378 93.574 158.499 1.00 21.82 272 GLY C C 1
ATOM 7467 O O . GLY D 4 286 ? 112.891 94.250 157.599 1.00 21.82 272 GLY C O 1
ATOM 7468 N N . ILE D 4 287 ? 112.866 93.531 159.721 1.00 19.19 273 ILE C N 1
ATOM 7469 C CA . ILE D 4 287 ? 111.663 94.253 160.106 1.00 19.19 273 ILE C CA 1
ATOM 7470 C C . ILE D 4 287 ? 112.073 95.393 161.018 1.00 19.19 273 ILE C C 1
ATOM 7471 O O . ILE D 4 287 ? 112.506 95.171 162.148 1.00 19.19 273 ILE C O 1
ATOM 7476 N N . THR D 4 288 ? 111.939 96.619 160.519 1.00 14.61 274 THR C N 1
ATOM 7477 C CA . THR D 4 288 ? 112.412 97.785 161.251 1.00 14.61 274 THR C CA 1
ATOM 7478 C C . THR D 4 288 ? 111.447 98.202 162.355 1.00 14.61 274 THR C C 1
ATOM 7479 O O . THR D 4 288 ? 111.877 98.699 163.399 1.00 14.61 274 THR C O 1
ATOM 7483 N N . SER D 4 289 ? 110.145 98.021 162.148 1.00 20.49 275 SER C N 1
ATOM 7484 C CA . SER D 4 289 ? 109.161 98.526 163.090 1.00 20.49 275 SER C CA 1
ATOM 7485 C C . SER D 4 289 ? 107.867 97.750 162.949 1.00 20.49 275 SER C C 1
ATOM 7486 O O . SER D 4 289 ? 107.546 97.242 161.878 1.00 20.49 275 SER C O 1
ATOM 7489 N N . VAL D 4 290 ? 107.121 97.678 164.041 1.00 35.50 276 VAL C N 1
ATOM 7490 C CA . VAL D 4 290 ? 105.871 96.935 164.090 1.00 35.50 276 VAL C CA 1
ATOM 7491 C C . VAL D 4 290 ? 104.892 97.732 164.943 1.00 35.50 276 VAL C C 1
ATOM 7492 O O . VAL D 4 290 ? 105.299 98.437 165.870 1.00 35.50 276 VAL C O 1
ATOM 7496 N N . SER D 4 291 ? 103.609 97.666 164.594 1.00 19.90 277 SER C N 1
ATOM 7497 C CA . SER D 4 291 ? 102.573 98.358 165.348 1.00 19.90 277 SER C CA 1
ATOM 7498 C C . SER D 4 291 ? 101.233 97.733 165.021 1.00 19.90 277 SER C C 1
ATOM 7499 O O . SER D 4 291 ? 101.083 97.048 164.012 1.00 19.90 277 SER C O 1
ATOM 7502 N N . PHE D 4 292 ? 100.257 97.983 165.880 1.00 18.88 278 PHE C N 1
ATOM 7503 C CA . PHE D 4 292 ? 98.944 97.370 165.772 1.00 18.88 278 PHE C CA 1
ATOM 7504 C C . PHE D 4 292 ? 97.918 98.378 165.280 1.00 18.88 278 PHE C C 1
ATOM 7505 O O . PHE D 4 292 ? 98.177 99.580 165.198 1.00 18.88 278 PHE C O 1
ATOM 7513 N N . SER D 4 293 ? 96.740 97.864 164.953 1.00 22.12 279 SER C N 1
ATOM 7514 C CA . SER D 4 293 ? 95.572 98.698 164.740 1.00 22.12 279 SER C CA 1
ATOM 7515 C C . SER D 4 293 ? 94.777 98.805 166.037 1.00 22.12 279 SER C C 1
ATOM 7516 O O . SER D 4 293 ? 94.983 98.046 166.985 1.00 22.12 279 SER C O 1
ATOM 7519 N N . LYS D 4 294 ? 93.848 99.760 166.069 1.00 27.86 280 LYS C N 1
ATOM 7520 C CA . LYS D 4 294 ? 93.148 100.074 167.310 1.00 27.86 280 LYS C CA 1
ATOM 7521 C C . LYS D 4 294 ? 92.350 98.883 167.819 1.00 27.86 280 LYS C C 1
ATOM 7522 O O . LYS D 4 294 ? 92.252 98.665 169.030 1.00 27.86 280 LYS C O 1
ATOM 7528 N N . SER D 4 295 ? 91.767 98.104 166.918 1.00 28.37 281 SER C N 1
ATOM 7529 C CA . SER D 4 295 ? 91.037 96.922 167.345 1.00 28.37 281 SER C CA 1
ATOM 7530 C C . SER D 4 295 ? 91.942 95.733 167.613 1.00 28.37 281 SER C C 1
ATOM 7531 O O . SER D 4 295 ? 91.479 94.743 168.187 1.00 28.37 281 SER C O 1
ATOM 7534 N N . GLY D 4 296 ? 93.210 95.811 167.224 1.00 24.76 282 GLY C N 1
ATOM 7535 C CA . GLY D 4 296 ? 94.099 94.677 167.284 1.00 24.76 282 GLY C CA 1
ATOM 7536 C C . GLY D 4 296 ? 93.883 93.642 166.208 1.00 24.76 282 GLY C C 1
ATOM 7537 O O . GLY D 4 296 ? 94.334 92.505 166.370 1.00 24.76 282 GLY C O 1
ATOM 7538 N N . ARG D 4 297 ? 93.190 93.986 165.123 1.00 26.09 283 ARG C N 1
ATOM 7539 C CA . ARG D 4 297 ? 92.966 93.025 164.053 1.00 26.09 283 ARG C CA 1
ATOM 7540 C C . ARG D 4 297 ? 94.043 93.115 162.993 1.00 26.09 283 ARG C C 1
ATOM 7541 O O . ARG D 4 297 ? 94.380 92.112 162.362 1.00 26.09 283 ARG C O 1
ATOM 7549 N N . LEU D 4 298 ? 94.586 94.294 162.768 1.00 17.11 284 LEU C N 1
ATOM 7550 C CA . LEU D 4 298 ? 95.642 94.464 161.792 1.00 17.11 284 LEU C CA 1
ATOM 7551 C C . LEU D 4 298 ? 96.958 94.656 162.514 1.00 17.11 284 LEU C C 1
ATOM 7552 O O . LEU D 4 298 ? 97.021 95.371 163.516 1.00 17.11 284 LEU C O 1
ATOM 7557 N N . LEU D 4 299 ? 98.002 94.015 162.009 1.00 16.22 285 LEU C N 1
ATOM 7558 C CA . LEU D 4 299 ? 99.361 94.229 162.477 1.00 16.22 285 LEU C CA 1
ATOM 7559 C C . LEU D 4 299 ? 100.142 94.802 161.309 1.00 16.22 285 LEU C C 1
ATOM 7560 O O . LEU D 4 299 ? 100.226 94.181 160.248 1.00 16.22 285 LEU C O 1
ATOM 7565 N N . LEU D 4 300 ? 100.688 95.988 161.491 1.00 20.23 286 LEU C N 1
ATOM 7566 C CA . LEU D 4 300 ? 101.393 96.681 160.431 1.00 20.23 286 LEU C CA 1
ATOM 7567 C C . LEU D 4 300 ? 102.882 96.646 160.720 1.00 20.23 286 LEU C C 1
ATOM 7568 O O . LEU D 4 300 ? 103.321 97.098 161.779 1.00 20.23 286 LEU C O 1
ATOM 7573 N N . ALA D 4 301 ? 103.655 96.127 159.774 1.00 13.38 287 ALA C N 1
ATOM 7574 C CA . ALA D 4 301 ? 105.087 95.952 159.946 1.00 13.38 287 ALA C CA 1
ATOM 7575 C C . ALA D 4 301 ? 105.822 96.669 158.830 1.00 13.38 287 ALA C C 1
ATOM 7576 O O . ALA D 4 301 ? 105.403 96.620 157.676 1.00 13.38 287 ALA C O 1
ATOM 7578 N N . GLY D 4 302 ? 106.916 97.344 159.170 1.00 15.11 288 GLY C N 1
ATOM 7579 C CA . GLY D 4 302 ? 107.731 98.028 158.184 1.00 15.11 288 GLY C CA 1
ATOM 7580 C C . GLY D 4 302 ? 108.987 97.229 157.895 1.00 15.11 288 GLY C C 1
ATOM 7581 O O . GLY D 4 302 ? 109.660 96.771 158.812 1.00 15.11 288 GLY C O 1
ATOM 7582 N N . TYR D 4 303 ? 109.292 97.065 156.612 1.00 16.70 289 TYR C N 1
ATOM 7583 C CA . TYR D 4 303 ? 110.340 96.153 156.186 1.00 16.70 289 TYR C CA 1
ATOM 7584 C C . TYR D 4 303 ? 111.498 96.889 155.532 1.00 16.70 289 TYR C C 1
ATOM 7585 O O . TYR D 4 303 ? 111.436 98.087 155.262 1.00 16.70 289 TYR C O 1
ATOM 7594 N N . ASP D 4 304 ? 112.577 96.149 155.245 1.00 23.05 290 ASP C N 1
ATOM 7595 C CA . ASP D 4 304 ? 113.749 96.746 154.547 1.00 23.05 290 ASP C CA 1
ATOM 7596 C C . ASP D 4 304 ? 113.593 96.514 153.041 1.00 23.05 290 ASP C C 1
ATOM 7597 O O . ASP D 4 304 ? 114.519 96.881 152.295 1.00 23.05 290 ASP C O 1
ATOM 7602 N N . ASP D 4 305 ? 112.480 95.900 152.620 1.00 26.19 291 ASP C N 1
ATOM 7603 C CA . ASP D 4 305 ? 112.206 95.709 151.170 1.00 26.19 291 ASP C CA 1
ATOM 7604 C C . ASP D 4 305 ? 111.626 97.015 150.629 1.00 26.19 291 ASP C C 1
ATOM 7605 O O . ASP D 4 305 ? 111.059 96.970 149.519 1.00 26.19 291 ASP C O 1
ATOM 7610 N N . PHE D 4 306 ? 111.715 98.099 151.411 1.00 23.19 292 PHE C N 1
ATOM 7611 C CA . PHE D 4 306 ? 111.242 99.449 150.990 1.00 23.19 292 PHE C CA 1
ATOM 7612 C C . PHE D 4 306 ? 109.718 99.582 151.128 1.00 23.19 292 PHE C C 1
ATOM 7613 O O . PHE D 4 306 ? 109.204 100.674 150.826 1.00 23.19 292 PHE C O 1
ATOM 7621 N N . ASN D 4 307 ? 109.021 98.534 151.581 1.00 21.61 293 ASN C N 1
ATOM 7622 C CA . ASN D 4 307 ? 107.533 98.597 151.636 1.00 21.61 293 ASN C CA 1
ATOM 7623 C C . ASN D 4 307 ? 107.013 98.094 152.988 1.00 21.61 293 ASN C C 1
ATOM 7624 O O . ASN D 4 307 ? 107.739 97.335 153.653 1.00 21.61 293 ASN C O 1
ATOM 7629 N N . CYS D 4 308 ? 105.806 98.519 153.379 1.00 19.14 294 CYS C N 1
ATOM 7630 C CA . CYS D 4 308 ? 105.199 98.076 154.664 1.00 19.14 294 CYS C CA 1
ATOM 7631 C C . CYS D 4 308 ? 104.100 97.051 154.380 1.00 19.14 294 CYS C C 1
ATOM 7632 O O . CYS D 4 308 ? 103.419 97.200 153.356 1.00 19.14 294 CYS C O 1
ATOM 7635 N N . ASN D 4 309 ? 103.933 96.058 155.258 1.00 18.88 295 ASN C N 1
ATOM 7636 C CA . ASN D 4 309 ? 102.904 95.050 155.083 1.00 18.88 295 ASN C CA 1
ATOM 7637 C C . ASN D 4 309 ? 101.882 95.129 156.202 1.00 18.88 295 ASN C C 1
ATOM 7638 O O . ASN D 4 309 ? 102.173 95.595 157.306 1.00 18.88 295 ASN C O 1
ATOM 7643 N N . VAL D 4 310 ? 100.678 94.660 155.895 1.00 20.68 296 VAL C N 1
ATOM 7644 C CA . VAL D 4 310 ? 99.539 94.687 156.796 1.00 20.68 296 VAL C CA 1
ATOM 7645 C C . VAL D 4 310 ? 98.980 93.279 156.871 1.00 20.68 296 VAL C C 1
ATOM 7646 O O . VAL D 4 310 ? 98.428 92.779 155.883 1.00 20.68 296 VAL C O 1
ATOM 7650 N N . TRP D 4 311 ? 99.102 92.661 158.048 1.00 21.85 297 TRP C N 1
ATOM 7651 C CA . TRP D 4 311 ? 98.751 91.271 158.297 1.00 21.85 297 TRP C CA 1
ATOM 7652 C C . TRP D 4 311 ? 97.487 91.206 159.129 1.00 21.85 297 TRP C C 1
ATOM 7653 O O . TRP D 4 311 ? 97.367 91.914 160.126 1.00 21.85 297 TRP C O 1
ATOM 7664 N N . ASP D 4 312 ? 96.570 90.336 158.756 1.00 26.07 298 ASP C N 1
ATOM 7665 C CA . ASP D 4 312 ? 95.479 90.007 159.653 1.00 26.07 298 ASP C CA 1
ATOM 7666 C C . ASP D 4 312 ? 96.014 89.191 160.819 1.00 26.07 298 ASP C C 1
ATOM 7667 O O . ASP D 4 312 ? 96.356 88.019 160.657 1.00 26.07 298 ASP C O 1
ATOM 7672 N N . ALA D 4 313 ? 96.062 89.801 162.001 1.00 22.19 299 ALA C N 1
ATOM 7673 C CA . ALA D 4 313 ? 96.747 89.218 163.147 1.00 22.19 299 ALA C CA 1
ATOM 7674 C C . ALA D 4 313 ? 96.086 87.955 163.680 1.00 22.19 299 ALA C C 1
ATOM 7675 O O . ALA D 4 313 ? 96.683 87.284 164.522 1.00 22.19 299 ALA C O 1
ATOM 7677 N N . LEU D 4 314 ? 94.885 87.615 163.235 1.00 31.52 300 LEU C N 1
ATOM 7678 C CA . LEU D 4 314 ? 94.192 86.441 163.747 1.00 31.52 300 LEU C CA 1
ATOM 7679 C C . LEU D 4 314 ? 94.214 85.256 162.792 1.00 31.52 300 LEU C C 1
ATOM 7680 O O . LEU D 4 314 ? 93.970 84.125 163.224 1.00 31.52 300 LEU C O 1
ATOM 7685 N N . LYS D 4 315 ? 94.458 85.488 161.504 1.00 31.99 301 LYS C N 1
ATOM 7686 C CA . LYS D 4 315 ? 94.634 84.416 160.538 1.00 31.99 301 LYS C CA 1
ATOM 7687 C C . LYS D 4 315 ? 96.040 84.386 159.963 1.00 31.99 301 LYS C C 1
ATOM 7688 O O . LYS D 4 315 ? 96.376 83.448 159.235 1.00 31.99 301 LYS C O 1
ATOM 7694 N N . ALA D 4 316 ? 96.851 85.399 160.258 1.00 29.12 302 ALA C N 1
ATOM 7695 C CA . ALA D 4 316 ? 98.266 85.424 159.900 1.00 29.12 302 ALA C CA 1
ATOM 7696 C C . ALA D 4 316 ? 98.469 85.409 158.391 1.00 29.12 302 ALA C C 1
ATOM 7697 O O . ALA D 4 316 ? 99.505 84.967 157.895 1.00 29.12 302 ALA C O 1
ATOM 7699 N N . ASP D 4 317 ? 97.482 85.899 157.653 1.00 30.07 303 ASP C N 1
ATOM 7700 C CA . ASP D 4 317 ? 97.563 86.002 156.205 1.00 30.07 303 ASP C CA 1
ATOM 7701 C C . ASP D 4 317 ? 97.670 87.463 155.811 1.00 30.07 303 ASP C C 1
ATOM 7702 O O . ASP D 4 317 ? 96.932 88.303 156.323 1.00 30.07 303 ASP C O 1
ATOM 7707 N N . ARG D 4 318 ? 98.591 87.764 154.904 1.00 29.25 304 ARG C N 1
ATOM 7708 C CA . ARG D 4 318 ? 98.812 89.143 154.501 1.00 29.25 304 ARG C CA 1
ATOM 7709 C C . ARG D 4 318 ? 97.555 89.705 153.858 1.00 29.25 304 ARG C C 1
ATOM 7710 O O . ARG D 4 318 ? 96.868 89.015 153.102 1.00 29.25 304 ARG C O 1
ATOM 7718 N N . ALA D 4 319 ? 97.246 90.960 154.173 1.00 26.76 305 ALA C N 1
ATOM 7719 C CA . ALA D 4 319 ? 96.040 91.605 153.690 1.00 26.76 305 ALA C CA 1
ATOM 7720 C C . ALA D 4 319 ? 96.286 92.904 152.950 1.00 26.76 305 ALA C C 1
ATOM 7721 O O . ALA D 4 319 ? 95.405 93.331 152.203 1.00 26.76 305 ALA C O 1
ATOM 7723 N N . GLY D 4 320 ? 97.436 93.543 153.122 1.00 20.67 306 GLY C N 1
ATOM 7724 C CA . GLY D 4 320 ? 97.665 94.758 152.361 1.00 20.67 306 GLY C CA 1
ATOM 7725 C C . GLY D 4 320 ? 99.110 95.188 152.345 1.00 20.67 306 GLY C C 1
ATOM 7726 O O . GLY D 4 320 ? 99.932 94.697 153.119 1.00 20.67 306 GLY C O 1
ATOM 7727 N N . VAL D 4 321 ? 99.411 96.130 151.459 1.00 18.30 307 VAL C N 1
ATOM 7728 C CA . VAL D 4 321 ? 100.753 96.673 151.312 1.00 18.30 307 VAL C CA 1
ATOM 7729 C C . VAL D 4 321 ? 100.670 98.192 151.337 1.00 18.30 307 VAL C C 1
ATOM 7730 O O . VAL D 4 321 ? 99.636 98.782 151.020 1.00 18.30 307 VAL C O 1
ATOM 7734 N N . LEU D 4 322 ? 101.763 98.824 151.738 1.00 22.70 308 LEU C N 1
ATOM 7735 C CA . LEU D 4 322 ? 101.927 100.273 151.713 1.00 22.70 308 LEU C CA 1
ATOM 7736 C C . LEU D 4 322 ? 103.253 100.519 151.006 1.00 22.70 308 LEU C C 1
ATOM 7737 O O . LEU D 4 322 ? 104.318 100.406 151.621 1.00 22.70 308 LEU C O 1
ATOM 7742 N N . ALA D 4 323 ? 103.192 100.857 149.718 1.00 21.67 309 ALA C N 1
ATOM 7743 C CA . ALA D 4 323 ? 104.356 100.834 148.845 1.00 21.67 309 ALA C CA 1
ATOM 7744 C C . ALA D 4 323 ? 104.828 102.220 148.429 1.00 21.67 309 ALA C C 1
ATOM 7745 O O . ALA D 4 323 ? 105.501 102.353 147.407 1.00 21.67 309 ALA C O 1
ATOM 7747 N N . GLY D 4 324 ? 104.508 103.249 149.202 1.00 22.86 310 GLY C N 1
ATOM 7748 C CA . GLY D 4 324 ? 104.865 104.598 148.799 1.00 22.86 310 GLY C CA 1
ATOM 7749 C C . GLY D 4 324 ? 106.355 104.869 148.818 1.00 22.86 310 GLY C C 1
ATOM 7750 O O . GLY D 4 324 ? 106.872 105.594 147.969 1.00 22.86 310 GLY C O 1
ATOM 7751 N N . HIS D 4 325 ? 107.064 104.298 149.781 1.00 24.33 311 HIS C N 1
ATOM 7752 C CA . HIS D 4 325 ? 108.444 104.686 150.038 1.00 24.33 311 HIS C CA 1
ATOM 7753 C C . HIS D 4 325 ? 109.407 103.978 149.091 1.00 24.33 311 HIS C C 1
ATOM 7754 O O . HIS D 4 325 ? 109.148 102.869 148.620 1.00 24.33 311 HIS C O 1
ATOM 7761 N N . ASP D 4 326 ? 110.534 104.631 148.815 1.00 27.80 312 ASP C N 1
ATOM 7762 C CA . ASP D 4 326 ? 111.556 104.059 147.949 1.00 27.80 312 ASP C CA 1
ATOM 7763 C C . ASP D 4 326 ? 112.864 103.801 148.681 1.00 27.80 312 ASP C C 1
ATOM 7764 O O . ASP D 4 326 ? 113.900 103.625 148.039 1.00 27.80 312 ASP C O 1
ATOM 7769 N N . ASN D 4 327 ? 112.844 103.807 150.008 1.00 19.03 313 ASN C N 1
ATOM 7770 C CA . ASN D 4 327 ? 113.969 103.377 150.818 1.00 19.03 313 ASN C CA 1
ATOM 7771 C C . ASN D 4 327 ? 113.405 102.624 152.010 1.00 19.03 313 ASN C C 1
ATOM 7772 O O . ASN D 4 327 ? 112.205 102.363 152.089 1.00 19.03 313 ASN C O 1
ATOM 7777 N N . ARG D 4 328 ? 114.269 102.235 152.943 1.00 18.38 314 ARG C N 1
ATOM 7778 C CA . ARG D 4 328 ? 113.830 101.426 154.110 1.00 18.38 314 ARG C CA 1
ATOM 7779 C C . ARG D 4 328 ? 112.807 102.212 154.926 1.00 18.38 314 ARG C C 1
ATOM 7780 O O . ARG D 4 328 ? 113.063 103.388 155.196 1.00 18.38 314 ARG C O 1
ATOM 7788 N N . VAL D 4 329 ? 111.698 101.577 155.303 1.00 15.62 315 VAL C N 1
ATOM 7789 C CA . VAL D 4 329 ? 110.694 102.237 156.183 1.00 15.62 315 VAL C CA 1
ATOM 7790 C C . VAL D 4 329 ? 111.223 102.179 157.614 1.00 15.62 315 VAL C C 1
ATOM 7791 O O . VAL D 4 329 ? 110.972 101.181 158.280 1.00 15.62 315 VAL C O 1
ATOM 7795 N N . SER D 4 330 ? 111.753 103.278 158.125 1.00 15.51 316 SER C N 1
ATOM 7796 C CA . SER D 4 330 ? 112.393 103.262 159.458 1.00 15.51 316 SER C CA 1
ATOM 7797 C C . SER D 4 330 ? 111.428 103.277 160.656 1.00 15.51 316 SER C C 1
ATOM 7798 O O . SER D 4 330 ? 111.743 102.568 161.621 1.00 15.51 316 SER C O 1
ATOM 7801 N N . CYS D 4 331 ? 110.319 104.014 160.571 1.00 18.41 317 CYS C N 1
ATOM 7802 C CA . CYS D 4 331 ? 109.381 104.140 161.707 1.00 18.41 317 CYS C CA 1
ATOM 7803 C C . CYS D 4 331 ? 107.934 104.004 161.236 1.00 18.41 317 CYS C C 1
ATOM 7804 O O . CYS D 4 331 ? 107.633 104.491 160.152 1.00 18.41 317 CYS C O 1
ATOM 7807 N N . LEU D 4 332 ? 107.100 103.299 161.993 1.00 16.79 318 LEU C N 1
ATOM 7808 C CA . LEU D 4 332 ? 105.659 103.162 161.683 1.00 16.79 318 LEU C CA 1
ATOM 7809 C C . LEU D 4 332 ? 104.919 103.463 162.988 1.00 16.79 318 LEU C C 1
ATOM 7810 O O . LEU D 4 332 ? 105.271 102.845 163.996 1.00 16.79 318 LEU C O 1
ATOM 7815 N N . GLY D 4 333 ? 103.945 104.373 162.981 1.00 15.91 319 GLY C N 1
ATOM 7816 C CA . GLY D 4 333 ? 103.139 104.671 164.180 1.00 15.91 319 GLY C CA 1
ATOM 7817 C C . GLY D 4 333 ? 101.678 104.859 163.825 1.00 15.91 319 GLY C C 1
ATOM 7818 O O . GLY D 4 333 ? 101.413 105.588 162.881 1.00 15.91 319 GLY C O 1
ATOM 7819 N N . VAL D 4 334 ? 100.766 104.219 164.545 1.00 17.65 320 VAL C N 1
ATOM 7820 C CA . VAL D 4 334 ? 99.303 104.408 164.325 1.00 17.65 320 VAL C CA 1
ATOM 7821 C C . VAL D 4 334 ? 98.779 105.359 165.407 1.00 17.65 320 VAL C C 1
ATOM 7822 O O . VAL D 4 334 ? 99.421 105.427 166.462 1.00 17.65 320 VAL C O 1
ATOM 7826 N N . THR D 4 335 ? 97.677 106.081 165.161 1.00 23.84 321 THR C N 1
ATOM 7827 C CA . THR D 4 335 ? 97.106 107.060 166.081 1.00 23.84 321 THR C CA 1
ATOM 7828 C C . THR D 4 335 ? 96.339 106.374 167.204 1.00 23.84 321 THR C C 1
ATOM 7829 O O . THR D 4 335 ? 96.034 105.182 167.143 1.00 23.84 321 THR C O 1
ATOM 7833 N N . ASP D 4 336 ? 96.021 107.151 168.244 1.00 31.39 322 ASP C N 1
ATOM 7834 C CA . ASP D 4 336 ? 95.311 106.584 169.387 1.00 31.39 322 ASP C CA 1
ATOM 7835 C C . ASP D 4 336 ? 93.858 106.263 169.069 1.00 31.39 322 ASP C C 1
ATOM 7836 O O . ASP D 4 336 ? 93.276 105.366 169.685 1.00 31.39 322 ASP C O 1
ATOM 7841 N N . ASP D 4 337 ? 93.246 106.986 168.136 1.00 29.68 323 ASP C N 1
ATOM 7842 C CA . ASP D 4 337 ? 91.905 106.653 167.687 1.00 29.68 323 ASP C CA 1
ATOM 7843 C C . ASP D 4 337 ? 91.888 105.804 166.427 1.00 29.68 323 ASP C C 1
ATOM 7844 O O . ASP D 4 337 ? 90.819 105.332 166.035 1.00 29.68 323 ASP C O 1
ATOM 7849 N N . GLY D 4 338 ? 93.030 105.607 165.773 1.00 27.44 324 GLY C N 1
ATOM 7850 C CA . GLY D 4 338 ? 93.074 104.683 164.622 1.00 27.44 324 GLY C CA 1
ATOM 7851 C C . GLY D 4 338 ? 92.746 105.367 163.318 1.00 27.44 324 GLY C C 1
ATOM 7852 O O . GLY D 4 338 ? 92.518 104.669 162.326 1.00 27.44 324 GLY C O 1
ATOM 7853 N N . MET D 4 339 ? 92.701 106.692 163.325 1.00 32.60 325 MET C N 1
ATOM 7854 C CA . MET D 4 339 ? 92.315 107.428 162.100 1.00 32.60 325 MET C CA 1
ATOM 7855 C C . MET D 4 339 ? 93.354 107.208 160.999 1.00 32.60 325 MET C C 1
ATOM 7856 O O . MET D 4 339 ? 92.944 107.009 159.855 1.00 32.60 325 MET C O 1
ATOM 7861 N N . ALA D 4 340 ? 94.645 107.208 161.333 1.00 22.95 326 ALA C N 1
ATOM 7862 C CA . ALA D 4 340 ? 95.664 107.148 160.267 1.00 22.95 326 ALA C CA 1
ATOM 7863 C C . ALA D 4 340 ? 96.894 106.332 160.651 1.00 22.95 326 ALA C C 1
ATOM 7864 O O . ALA D 4 340 ? 97.008 105.958 161.824 1.00 22.95 326 ALA C O 1
ATOM 7866 N N . VAL D 4 341 ? 97.812 106.105 159.707 1.00 22.48 327 VAL C N 1
ATOM 7867 C CA . VAL D 4 341 ? 99.094 105.391 159.977 1.00 22.48 327 VAL C CA 1
ATOM 7868 C C . VAL D 4 341 ? 100.196 106.256 159.389 1.00 22.48 327 VAL C C 1
ATOM 7869 O O . VAL D 4 341 ? 100.155 106.488 158.187 1.00 22.48 327 VAL C O 1
ATOM 7873 N N . ALA D 4 342 ? 101.140 106.710 160.198 1.00 22.58 328 ALA C N 1
ATOM 7874 C CA . ALA D 4 342 ? 102.271 107.447 159.607 1.00 22.58 328 ALA C CA 1
ATOM 7875 C C . ALA D 4 342 ? 103.432 106.487 159.395 1.00 22.58 328 ALA C C 1
ATOM 7876 O O . ALA D 4 342 ? 103.578 105.587 160.220 1.00 22.58 328 ALA C O 1
ATOM 7878 N N . THR D 4 343 ? 104.173 106.636 158.295 1.00 35.50 329 THR C N 1
ATOM 7879 C CA . THR D 4 343 ? 105.374 105.809 158.033 1.00 35.50 329 THR C CA 1
ATOM 7880 C C . THR D 4 343 ? 106.523 106.731 157.658 1.00 35.50 329 THR C C 1
ATOM 7881 O O . THR D 4 343 ? 106.343 107.530 156.750 1.00 35.50 329 THR C O 1
ATOM 7885 N N . GLY D 4 344 ? 107.635 106.662 158.375 1.00 21.18 330 GLY C N 1
ATOM 7886 C CA . GLY D 4 344 ? 108.811 107.427 158.020 1.00 21.18 330 GLY C CA 1
ATOM 7887 C C . GLY D 4 344 ? 109.767 106.536 157.263 1.00 21.18 330 GLY C C 1
ATOM 7888 O O . GLY D 4 344 ? 109.512 105.339 157.144 1.00 21.18 330 GLY C O 1
ATOM 7889 N N . SER D 4 345 ? 110.864 107.079 156.755 1.00 17.63 331 SER C N 1
ATOM 7890 C CA . SER D 4 345 ? 111.735 106.273 155.915 1.00 17.63 331 SER C CA 1
ATOM 7891 C C . SER D 4 345 ? 113.084 106.947 155.757 1.00 17.63 331 SER C C 1
ATOM 7892 O O . SER D 4 345 ? 113.284 108.093 156.156 1.00 17.63 331 SER C O 1
ATOM 7895 N N . TRP D 4 346 ? 114.011 106.206 155.162 1.00 18.57 332 TRP C N 1
ATOM 7896 C CA . TRP D 4 346 ? 115.356 106.704 154.924 1.00 18.57 332 TRP C CA 1
ATOM 7897 C C . TRP D 4 346 ? 115.438 107.613 153.709 1.00 18.57 332 TRP C C 1
ATOM 7898 O O . TRP D 4 346 ? 116.501 108.184 153.453 1.00 18.57 332 TRP C O 1
ATOM 7909 N N . ASP D 4 347 ? 114.349 107.762 152.965 1.00 20.38 333 ASP C N 1
ATOM 7910 C CA . ASP D 4 347 ? 114.275 108.729 151.882 1.00 20.38 333 ASP C CA 1
ATOM 7911 C C . ASP D 4 347 ? 113.859 110.117 152.350 1.00 20.38 333 ASP C C 1
ATOM 7912 O O . ASP D 4 347 ? 113.757 111.021 151.517 1.00 20.38 333 ASP C O 1
ATOM 7917 N N . SER D 4 348 ? 113.623 110.297 153.651 1.00 19.50 334 SER C N 1
ATOM 7918 C CA . SER D 4 348 ? 113.398 111.576 154.325 1.00 19.50 334 SER C CA 1
ATOM 7919 C C . SER D 4 348 ? 112.005 112.151 154.128 1.00 19.50 334 SER C C 1
ATOM 7920 O O . SER D 4 348 ? 111.838 113.364 154.205 1.00 19.50 334 SER C O 1
ATOM 7923 N N . PHE D 4 349 ? 110.995 111.328 153.884 1.00 26.30 335 PHE C N 1
ATOM 7924 C CA . PHE D 4 349 ? 109.617 111.791 153.787 1.00 26.30 335 PHE C CA 1
ATOM 7925 C C . PHE D 4 349 ? 108.752 110.981 154.729 1.00 26.30 335 PHE C C 1
ATOM 7926 O O . PHE D 4 349 ? 108.932 109.770 154.848 1.00 26.30 335 PHE C O 1
ATOM 7934 N N . LEU D 4 350 ? 107.801 111.637 155.384 1.00 35.50 336 LEU C N 1
ATOM 7935 C CA . LEU D 4 350 ? 106.791 110.910 156.137 1.00 35.50 336 LEU C CA 1
ATOM 7936 C C . LEU D 4 350 ? 105.528 110.852 155.307 1.00 35.50 336 LEU C C 1
ATOM 7937 O O . LEU D 4 350 ? 105.245 111.769 154.542 1.00 35.50 336 LEU C O 1
ATOM 7942 N N . LYS D 4 351 ? 104.770 109.789 155.454 1.00 35.50 337 LYS C N 1
ATOM 7943 C CA . LYS D 4 351 ? 103.527 109.675 154.720 1.00 35.50 337 LYS C CA 1
ATOM 7944 C C . LYS D 4 351 ? 102.428 109.236 155.661 1.00 35.50 337 LYS C C 1
ATOM 7945 O O . LYS D 4 351 ? 102.625 108.328 156.471 1.00 35.50 337 LYS C O 1
ATOM 7951 N N . ILE D 4 352 ? 101.273 109.878 155.552 1.00 35.50 338 ILE C N 1
ATOM 7952 C CA . ILE D 4 352 ? 100.107 109.519 156.344 1.00 35.50 338 ILE C CA 1
ATOM 7953 C C . ILE D 4 352 ? 99.140 108.776 155.448 1.00 35.50 338 ILE C C 1
ATOM 7954 O O . ILE D 4 352 ? 98.881 109.195 154.322 1.00 35.50 338 ILE C O 1
ATOM 7959 N N . TRP D 4 353 ? 98.626 107.659 155.935 1.00 35.50 339 TRP C N 1
ATOM 7960 C CA . TRP D 4 353 ? 97.833 106.741 155.142 1.00 35.50 339 TRP C CA 1
ATOM 7961 C C . TRP D 4 353 ? 96.498 106.520 155.820 1.00 35.50 339 TRP C C 1
ATOM 7962 O O . TRP D 4 353 ? 96.420 106.474 157.052 1.00 35.50 339 TRP C O 1
ATOM 7973 N N . ASN D 4 354 ? 95.457 106.369 155.012 1.00 29.04 340 ASN C N 1
ATOM 7974 C CA . ASN D 4 354 ? 94.129 106.097 155.522 1.00 29.04 340 ASN C CA 1
ATOM 7975 C C . ASN D 4 354 ? 93.236 105.580 154.401 1.00 29.04 340 ASN C C 1
ATOM 7976 O O . ASN D 4 354 ? 92.436 104.670 154.597 1.00 29.04 340 ASN C O 1
ATOM 7981 N N . SER E 5 18 ? 132.435 83.950 188.626 1.00 87.06 8 SER D N 1
ATOM 7982 C CA . SER E 5 18 ? 131.356 83.366 187.838 1.00 87.06 8 SER D CA 1
ATOM 7983 C C . SER E 5 18 ? 130.370 82.630 188.733 1.00 87.06 8 SER D C 1
ATOM 7984 O O . SER E 5 18 ? 129.357 82.113 188.262 1.00 87.06 8 SER D O 1
ATOM 7987 N N . ILE E 5 19 ? 130.680 82.573 190.029 1.00 83.91 9 ILE D N 1
ATOM 7988 C CA . ILE E 5 19 ? 129.756 81.973 190.987 1.00 83.91 9 ILE D CA 1
ATOM 7989 C C . ILE E 5 19 ? 128.495 82.819 191.103 1.00 83.91 9 ILE D C 1
ATOM 7990 O O . ILE E 5 19 ? 127.369 82.307 191.042 1.00 83.91 9 ILE D O 1
ATOM 7995 N N . ALA E 5 20 ? 128.671 84.131 191.264 1.00 80.75 10 ALA D N 1
ATOM 7996 C CA . ALA E 5 20 ? 127.535 85.017 191.493 1.00 80.75 10 ALA D CA 1
ATOM 7997 C C . ALA E 5 20 ? 126.605 85.047 190.289 1.00 80.75 10 ALA D C 1
ATOM 7998 O O . ALA E 5 20 ? 125.381 85.012 190.440 1.00 80.75 10 ALA D O 1
ATOM 8000 N N . GLN E 5 21 ? 127.171 85.119 189.083 1.00 81.92 11 GLN D N 1
ATOM 8001 C CA . GLN E 5 21 ? 126.343 85.176 187.884 1.00 81.92 11 GLN D CA 1
ATOM 8002 C C . GLN E 5 21 ? 125.487 83.924 187.745 1.00 81.92 11 GLN D C 1
ATOM 8003 O O . GLN E 5 21 ? 124.297 84.005 187.420 1.00 81.92 11 GLN D O 1
ATOM 8009 N N . ALA E 5 22 ? 126.073 82.755 188.000 1.00 80.67 12 ALA D N 1
ATOM 8010 C CA . ALA E 5 22 ? 125.320 81.517 187.857 1.00 80.67 12 ALA D CA 1
ATOM 8011 C C . ALA E 5 22 ? 124.295 81.361 188.973 1.00 80.67 12 ALA D C 1
ATOM 8012 O O . ALA E 5 22 ? 123.199 80.830 188.748 1.00 80.67 12 ALA D O 1
ATOM 8014 N N . ARG E 5 23 ? 124.623 81.826 190.184 1.00 80.30 13 ARG D N 1
ATOM 8015 C CA . ARG E 5 23 ? 123.622 81.855 191.247 1.00 80.30 13 ARG D CA 1
ATOM 8016 C C . ARG E 5 23 ? 122.438 82.731 190.862 1.00 80.30 13 ARG D C 1
ATOM 8017 O O . ARG E 5 23 ? 121.279 82.335 191.040 1.00 80.30 13 ARG D O 1
ATOM 8025 N N . LYS E 5 24 ? 122.714 83.924 190.329 1.00 78.92 14 LYS D N 1
ATOM 8026 C CA . LYS E 5 24 ? 121.641 84.806 189.888 1.00 78.92 14 LYS D CA 1
ATOM 8027 C C . LYS E 5 24 ? 120.799 84.134 188.821 1.00 78.92 14 LYS D C 1
ATOM 8028 O O . LYS E 5 24 ? 119.565 84.196 188.861 1.00 78.92 14 LYS D O 1
ATOM 8034 N N . LEU E 5 25 ? 121.454 83.491 187.856 1.00 73.79 15 LEU D N 1
ATOM 8035 C CA . LEU E 5 25 ? 120.727 82.866 186.761 1.00 73.79 15 LEU D CA 1
ATOM 8036 C C . LEU E 5 25 ? 119.800 81.775 187.281 1.00 73.79 15 LEU D C 1
ATOM 8037 O O . LEU E 5 25 ? 118.618 81.731 186.928 1.00 73.79 15 LEU D O 1
ATOM 8042 N N . VAL E 5 26 ? 120.314 80.889 188.138 1.00 74.29 16 VAL D N 1
ATOM 8043 C CA . VAL E 5 26 ? 119.486 79.778 188.596 1.00 74.29 16 VAL D CA 1
ATOM 8044 C C . VAL E 5 26 ? 118.360 80.279 189.491 1.00 74.29 16 VAL D C 1
ATOM 8045 O O . VAL E 5 26 ? 117.235 79.768 189.433 1.00 74.29 16 VAL D O 1
ATOM 8049 N N . GLU E 5 27 ? 118.629 81.295 190.314 1.00 74.62 17 GLU D N 1
ATOM 8050 C CA . GLU E 5 27 ? 117.573 81.864 191.144 1.00 74.62 17 GLU D CA 1
ATOM 8051 C C . GLU E 5 27 ? 116.471 82.477 190.286 1.00 74.62 17 GLU D C 1
ATOM 8052 O O . GLU E 5 27 ? 115.277 82.253 190.528 1.00 74.62 17 GLU D O 1
ATOM 8058 N N . GLN E 5 28 ? 116.858 83.239 189.257 1.00 65.75 18 GLN D N 1
ATOM 8059 C CA . GLN E 5 28 ? 115.876 83.872 188.385 1.00 65.75 18 GLN D CA 1
ATOM 8060 C C . GLN E 5 28 ? 115.048 82.837 187.636 1.00 65.75 18 GLN D C 1
ATOM 8061 O O . GLN E 5 28 ? 113.827 82.976 187.530 1.00 65.75 18 GLN D O 1
ATOM 8067 N N . LEU E 5 29 ? 115.692 81.792 187.104 1.00 68.98 19 LEU D N 1
ATOM 8068 C CA . LEU E 5 29 ? 114.947 80.742 186.411 1.00 68.98 19 LEU D CA 1
ATOM 8069 C C . LEU E 5 29 ? 114.001 80.008 187.346 1.00 68.98 19 LEU D C 1
ATOM 8070 O O . LEU E 5 29 ? 112.855 79.722 186.978 1.00 68.98 19 LEU D O 1
ATOM 8075 N N . LYS E 5 30 ? 114.451 79.695 188.561 1.00 70.61 20 LYS D N 1
ATOM 8076 C CA . LYS E 5 30 ? 113.569 78.997 189.488 1.00 70.61 20 LYS D CA 1
ATOM 8077 C C . LYS E 5 30 ? 112.359 79.857 189.825 1.00 70.61 20 LYS D C 1
ATOM 8078 O O . LYS E 5 30 ? 111.234 79.353 189.918 1.00 70.61 20 LYS D O 1
ATOM 8084 N N . MET E 5 31 ? 112.550 81.177 189.892 1.00 71.81 21 MET D N 1
ATOM 8085 C CA . MET E 5 31 ? 111.416 82.101 190.180 1.00 71.81 21 MET D CA 1
ATOM 8086 C C . MET E 5 31 ? 110.480 82.189 188.968 1.00 71.81 21 MET D C 1
ATOM 8087 O O . MET E 5 31 ? 109.257 82.206 189.167 1.00 71.81 21 MET D O 1
ATOM 8092 N N . GLU E 5 32 ? 111.035 82.227 187.755 1.00 64.04 22 GLU D N 1
ATOM 8093 C CA . GLU E 5 32 ? 110.214 82.307 186.517 1.00 64.04 22 GLU D CA 1
ATOM 8094 C C . GLU E 5 32 ? 109.356 81.051 186.363 1.00 64.04 22 GLU D C 1
ATOM 8095 O O . GLU E 5 32 ? 108.320 81.133 185.694 1.00 64.04 22 GLU D O 1
ATOM 8101 N N . ALA E 5 33 ? 109.759 79.932 186.963 1.00 70.14 23 ALA D N 1
ATOM 8102 C CA . ALA E 5 33 ? 109.041 78.656 186.744 1.00 70.14 23 ALA D CA 1
ATOM 8103 C C . ALA E 5 33 ? 107.693 78.630 187.470 1.00 70.14 23 ALA D C 1
ATOM 8104 O O . ALA E 5 33 ? 106.773 77.966 186.959 1.00 70.14 23 ALA D O 1
ATOM 8106 N N . ASN E 5 34 ? 107.587 79.303 188.619 1.00 73.16 24 ASN D N 1
ATOM 8107 C CA . ASN E 5 34 ? 106.342 79.210 189.433 1.00 73.16 24 ASN D CA 1
ATOM 8108 C C . ASN E 5 34 ? 105.251 80.158 188.919 1.00 73.16 24 ASN D C 1
ATOM 8109 O O . ASN E 5 34 ? 104.247 80.325 189.637 1.00 73.16 24 ASN D O 1
ATOM 8114 N N . ILE E 5 35 ? 105.420 80.739 187.728 1.00 71.55 25 ILE D N 1
ATOM 8115 C CA . ILE E 5 35 ? 104.342 81.586 187.135 1.00 71.55 25 ILE D CA 1
ATOM 8116 C C . ILE E 5 35 ? 103.133 80.682 186.876 1.00 71.55 25 ILE D C 1
ATOM 8117 O O . ILE E 5 35 ? 103.345 79.544 186.422 1.00 71.55 25 ILE D O 1
ATOM 8122 N N . ASP E 5 36 ? 101.917 81.155 187.165 1.00 72.30 26 ASP D N 1
ATOM 8123 C CA . ASP E 5 36 ? 100.700 80.358 186.850 1.00 72.30 26 ASP D CA 1
ATOM 8124 C C . ASP E 5 36 ? 100.360 80.575 185.376 1.00 72.30 26 ASP D C 1
ATOM 8125 O O . ASP E 5 36 ? 100.355 81.743 184.946 1.00 72.30 26 ASP D O 1
ATOM 8130 N N . ARG E 5 37 ? 100.091 79.501 184.632 1.00 63.20 27 ARG D N 1
ATOM 8131 C CA . ARG E 5 37 ? 99.861 79.642 183.201 1.00 63.20 27 ARG D CA 1
ATOM 8132 C C . ARG E 5 37 ? 98.485 79.103 182.843 1.00 63.20 27 ARG D C 1
ATOM 8133 O O . ARG E 5 37 ? 98.089 78.035 183.322 1.00 63.20 27 ARG D O 1
ATOM 8141 N N . ILE E 5 38 ? 97.761 79.839 182.005 1.00 60.21 28 ILE D N 1
ATOM 8142 C CA . ILE E 5 38 ? 96.475 79.380 181.506 1.00 60.21 28 ILE D CA 1
ATOM 8143 C C . ILE E 5 38 ? 96.677 78.742 180.139 1.00 60.21 28 ILE D C 1
ATOM 8144 O O . ILE E 5 38 ? 97.640 79.028 179.425 1.00 60.21 28 ILE D O 1
ATOM 8149 N N . LYS E 5 39 ? 95.746 77.873 179.764 1.00 59.99 29 LYS D N 1
ATOM 8150 C CA . LYS E 5 39 ? 95.862 77.141 178.514 1.00 59.99 29 LYS D CA 1
ATOM 8151 C C . LYS E 5 39 ? 95.710 78.082 177.327 1.00 59.99 29 LYS D C 1
ATOM 8152 O O . LYS E 5 39 ? 95.113 79.154 177.429 1.00 59.99 29 LYS D O 1
ATOM 8158 N N . VAL E 5 40 ? 96.274 77.674 176.190 1.00 53.44 30 VAL D N 1
ATOM 8159 C CA . VAL E 5 40 ? 96.338 78.561 175.031 1.00 53.44 30 VAL D CA 1
ATOM 8160 C C . VAL E 5 40 ? 94.952 78.771 174.433 1.00 53.44 30 VAL D C 1
ATOM 8161 O O . VAL E 5 40 ? 94.687 79.791 173.785 1.00 53.44 30 VAL D O 1
ATOM 8165 N N . SER E 5 41 ? 94.036 77.828 174.657 1.00 56.72 31 SER D N 1
ATOM 8166 C CA . SER E 5 41 ? 92.666 78.017 174.193 1.00 56.72 31 SER D CA 1
ATOM 8167 C C . SER E 5 41 ? 92.031 79.241 174.837 1.00 56.72 31 SER D C 1
ATOM 8168 O O . SER E 5 41 ? 91.352 80.027 174.165 1.00 56.72 31 SER D O 1
ATOM 8171 N N . LYS E 5 42 ? 92.246 79.421 176.142 1.00 54.13 32 LYS D N 1
ATOM 8172 C CA . LYS E 5 42 ? 91.667 80.561 176.844 1.00 54.13 32 LYS D CA 1
ATOM 8173 C C . LYS E 5 42 ? 92.202 81.880 176.297 1.00 54.13 32 LYS D C 1
ATOM 8174 O O . LYS E 5 42 ? 91.438 82.826 176.076 1.00 54.13 32 LYS D O 1
ATOM 8180 N N . ALA E 5 43 ? 93.510 81.957 176.055 1.00 48.29 33 ALA D N 1
ATOM 8181 C CA . ALA E 5 43 ? 94.095 83.196 175.558 1.00 48.29 33 ALA D CA 1
ATOM 8182 C C . ALA E 5 43 ? 93.688 83.467 174.119 1.00 48.29 33 ALA D C 1
ATOM 8183 O O . ALA E 5 43 ? 93.493 84.624 173.729 1.00 48.29 33 ALA D O 1
ATOM 8185 N N . ALA E 5 44 ? 93.566 82.416 173.310 1.00 48.56 34 ALA D N 1
ATOM 8186 C CA . ALA E 5 44 ? 93.053 82.586 171.956 1.00 48.56 34 ALA D CA 1
ATOM 8187 C C . ALA E 5 44 ? 91.636 83.141 171.980 1.00 48.56 34 ALA D C 1
ATOM 8188 O O . ALA E 5 44 ? 91.305 84.067 171.227 1.00 48.56 34 ALA D O 1
ATOM 8190 N N . ALA E 5 45 ? 90.791 82.591 172.852 1.00 49.48 35 ALA D N 1
ATOM 8191 C CA . ALA E 5 45 ? 89.426 83.078 172.964 1.00 49.48 35 ALA D CA 1
ATOM 8192 C C . ALA E 5 45 ? 89.398 84.533 173.408 1.00 49.48 35 ALA D C 1
ATOM 8193 O O . ALA E 5 45 ? 88.621 85.333 172.878 1.00 49.48 35 ALA D O 1
ATOM 8195 N N . ASP E 5 46 ? 90.239 84.900 174.374 1.00 46.74 36 ASP D N 1
ATOM 8196 C CA . ASP E 5 46 ? 90.259 86.286 174.829 1.00 46.74 36 ASP D CA 1
ATOM 8197 C C . ASP E 5 46 ? 90.698 87.234 173.722 1.00 46.74 36 ASP D C 1
ATOM 8198 O O . ASP E 5 46 ? 90.116 88.310 173.549 1.00 46.74 36 ASP D O 1
ATOM 8203 N N . LEU E 5 47 ? 91.726 86.860 172.968 1.00 42.52 37 LEU D N 1
ATOM 8204 C CA . LEU E 5 47 ? 92.220 87.743 171.920 1.00 42.52 37 LEU D CA 1
ATOM 8205 C C . LEU E 5 47 ? 91.168 87.920 170.828 1.00 42.52 37 LEU D C 1
ATOM 8206 O O . LEU E 5 47 ? 90.894 89.043 170.374 1.00 42.52 37 LEU D O 1
ATOM 8211 N N . MET E 5 48 ? 90.543 86.815 170.416 1.00 51.29 38 MET D N 1
ATOM 8212 C CA . MET E 5 48 ? 89.494 86.874 169.406 1.00 51.29 38 MET D CA 1
ATOM 8213 C C . MET E 5 48 ? 88.316 87.715 169.886 1.00 51.29 38 MET D C 1
ATOM 8214 O O . MET E 5 48 ? 87.794 88.551 169.141 1.00 51.29 38 MET D O 1
ATOM 8219 N N . ALA E 5 49 ? 87.891 87.516 171.135 1.00 45.51 39 ALA D N 1
ATOM 8220 C CA . ALA E 5 49 ? 86.745 88.246 171.660 1.00 45.51 39 ALA D CA 1
ATOM 8221 C C . ALA E 5 49 ? 87.031 89.736 171.770 1.00 45.51 39 ALA D C 1
ATOM 8222 O O . ALA E 5 49 ? 86.148 90.562 171.510 1.00 45.51 39 ALA D O 1
ATOM 8224 N N . TYR E 5 50 ? 88.249 90.107 172.168 1.00 39.26 40 TYR D N 1
ATOM 8225 C CA . TYR E 5 50 ? 88.598 91.521 172.159 1.00 39.26 40 TYR D CA 1
ATOM 8226 C C . TYR E 5 50 ? 88.518 92.091 170.755 1.00 39.26 40 TYR D C 1
ATOM 8227 O O . TYR E 5 50 ? 88.052 93.217 170.565 1.00 39.26 40 TYR D O 1
ATOM 8236 N N . CYS E 5 51 ? 88.990 91.347 169.755 1.00 43.27 41 CYS D N 1
ATOM 8237 C CA . CYS E 5 51 ? 88.901 91.877 168.396 1.00 43.27 41 CYS D CA 1
ATOM 8238 C C . CYS E 5 51 ? 87.452 92.048 167.957 1.00 43.27 41 CYS D C 1
ATOM 8239 O O . CYS E 5 51 ? 87.116 93.027 167.284 1.00 43.27 41 CYS D O 1
ATOM 8242 N N . GLU E 5 52 ? 86.579 91.109 168.325 1.00 47.02 42 GLU D N 1
ATOM 8243 C CA . GLU E 5 52 ? 85.167 91.252 167.971 1.00 47.02 42 GLU D CA 1
ATOM 8244 C C . GLU E 5 52 ? 84.531 92.445 168.673 1.00 47.02 42 GLU D C 1
ATOM 8245 O O . GLU E 5 52 ? 83.688 93.136 168.093 1.00 47.02 42 GLU D O 1
ATOM 8251 N N . ALA E 5 53 ? 84.909 92.696 169.928 1.00 43.22 43 ALA D N 1
ATOM 8252 C CA . ALA E 5 53 ? 84.235 93.730 170.709 1.00 43.22 43 ALA D CA 1
ATOM 8253 C C . ALA E 5 53 ? 84.510 95.130 170.170 1.00 43.22 43 ALA D C 1
ATOM 8254 O O . ALA E 5 53 ? 83.627 95.991 170.200 1.00 43.22 43 ALA D O 1
ATOM 8256 N N . HIS E 5 54 ? 85.723 95.387 169.688 1.00 41.40 44 HIS D N 1
ATOM 8257 C CA . HIS E 5 54 ? 86.107 96.715 169.230 1.00 41.40 44 HIS D CA 1
ATOM 8258 C C . HIS E 5 54 ? 86.246 96.792 167.717 1.00 41.40 44 HIS D C 1
ATOM 8259 O O . HIS E 5 54 ? 87.013 97.615 167.212 1.00 41.40 44 HIS D O 1
ATOM 8266 N N . ALA E 5 55 ? 85.521 95.948 166.984 1.00 42.30 45 ALA D N 1
ATOM 8267 C CA . ALA E 5 55 ? 85.651 95.929 165.531 1.00 42.30 45 ALA D CA 1
ATOM 8268 C C . ALA E 5 55 ? 85.102 97.201 164.902 1.00 42.30 45 ALA D C 1
ATOM 8269 O O . ALA E 5 55 ? 85.712 97.762 163.985 1.00 42.30 45 ALA D O 1
ATOM 8271 N N . LYS E 5 56 ? 83.950 97.671 165.384 1.00 48.18 46 LYS D N 1
ATOM 8272 C CA . LYS E 5 56 ? 83.285 98.815 164.766 1.00 48.18 46 LYS D CA 1
ATOM 8273 C C . LYS E 5 56 ? 84.103 100.090 164.916 1.00 48.18 46 LYS D C 1
ATOM 8274 O O . LYS E 5 56 ? 84.147 100.918 164.001 1.00 48.18 46 LYS D O 1
ATOM 8280 N N . GLU E 5 57 ? 84.758 100.266 166.062 1.00 44.15 47 GLU D N 1
ATOM 8281 C CA . GLU E 5 57 ? 85.490 101.491 166.344 1.00 44.15 47 GLU D CA 1
ATOM 8282 C C . GLU E 5 57 ? 86.790 101.619 165.564 1.00 44.15 47 GLU D C 1
ATOM 8283 O O . GLU E 5 57 ? 87.488 102.620 165.740 1.00 44.15 47 GLU D O 1
ATOM 8289 N N . ASP E 5 58 ? 87.140 100.648 164.721 1.00 33.06 48 ASP D N 1
ATOM 8290 C CA . ASP E 5 58 ? 88.464 100.613 164.114 1.00 33.06 48 ASP D CA 1
ATOM 8291 C C . ASP E 5 58 ? 88.385 101.168 162.699 1.00 33.06 48 ASP D C 1
ATOM 8292 O O . ASP E 5 58 ? 87.846 100.494 161.812 1.00 33.06 48 ASP D O 1
ATOM 8297 N N . PRO E 5 59 ? 88.912 102.363 162.436 1.00 27.99 49 PRO D N 1
ATOM 8298 C CA . PRO E 5 59 ? 88.759 102.948 161.096 1.00 27.99 49 PRO D CA 1
ATOM 8299 C C . PRO E 5 59 ? 89.523 102.227 160.003 1.00 27.99 49 PRO D C 1
ATOM 8300 O O . PRO E 5 59 ? 89.009 102.106 158.888 1.00 27.99 49 PRO D O 1
ATOM 8304 N N . LEU E 5 60 ? 90.744 101.762 160.272 1.00 26.22 50 LEU D N 1
ATOM 8305 C CA . LEU E 5 60 ? 91.556 101.180 159.209 1.00 26.22 50 LEU D CA 1
ATOM 8306 C C . LEU E 5 60 ? 90.970 99.865 158.724 1.00 26.22 50 LEU D C 1
ATOM 8307 O O . LEU E 5 60 ? 91.073 99.533 157.540 1.00 26.22 50 LEU D O 1
ATOM 8312 N N . LEU E 5 61 ? 90.364 99.097 159.623 1.00 29.73 51 LEU D N 1
ATOM 8313 C CA . LEU E 5 61 ? 89.758 97.835 159.225 1.00 29.73 51 LEU D CA 1
ATOM 8314 C C . LEU E 5 61 ? 88.471 98.067 158.439 1.00 29.73 51 LEU D C 1
ATOM 8315 O O . LEU E 5 61 ? 88.232 97.419 157.415 1.00 29.73 51 LEU D O 1
ATOM 8320 N N . THR E 5 62 ? 87.629 98.983 158.903 1.00 32.78 52 THR D N 1
ATOM 8321 C CA . THR E 5 62 ? 86.390 99.340 158.209 1.00 32.78 52 THR D CA 1
ATOM 8322 C C . THR E 5 62 ? 86.391 100.837 157.936 1.00 32.78 52 THR D C 1
ATOM 8323 O O . THR E 5 62 ? 86.067 101.625 158.844 1.00 32.78 52 THR D O 1
ATOM 8327 N N . PRO E 5 63 ? 86.735 101.276 156.724 1.00 35.00 53 PRO D N 1
ATOM 8328 C CA . PRO E 5 63 ? 87.019 102.701 156.501 1.00 35.00 53 PRO D CA 1
ATOM 8329 C C . PRO E 5 63 ? 85.824 103.596 156.796 1.00 35.00 53 PRO D C 1
ATOM 8330 O O . PRO E 5 63 ? 84.668 103.186 156.693 1.00 35.00 53 PRO D O 1
ATOM 8334 N N . VAL E 5 64 ? 86.130 104.832 157.176 1.00 43.76 54 VAL D N 1
ATOM 8335 C CA . VAL E 5 64 ? 85.144 105.823 157.600 1.00 43.76 54 VAL D CA 1
ATOM 8336 C C . VAL E 5 64 ? 84.657 106.608 156.383 1.00 43.76 54 VAL D C 1
ATOM 8337 O O . VAL E 5 64 ? 85.442 106.852 155.454 1.00 43.76 54 VAL D O 1
ATOM 8341 N N . PRO E 5 65 ? 83.379 106.995 156.319 1.00 49.93 55 PRO D N 1
ATOM 8342 C CA . PRO E 5 65 ? 82.923 107.840 155.211 1.00 49.93 55 PRO D CA 1
ATOM 8343 C C . PRO E 5 65 ? 83.662 109.168 155.179 1.00 49.93 55 PRO D C 1
ATOM 8344 O O . PRO E 5 65 ? 84.013 109.735 156.215 1.00 49.93 55 PRO D O 1
ATOM 8348 N N . ALA E 5 66 ? 83.874 109.671 153.960 1.00 51.42 56 ALA D N 1
ATOM 8349 C CA . ALA E 5 66 ? 84.836 110.746 153.746 1.00 51.42 56 ALA D CA 1
ATOM 8350 C C . ALA E 5 66 ? 84.453 112.030 154.467 1.00 51.42 56 ALA D C 1
ATOM 8351 O O . ALA E 5 66 ? 85.310 112.893 154.683 1.00 51.42 56 ALA D O 1
ATOM 8353 N N . SER E 5 67 ? 83.183 112.188 154.839 1.00 54.45 57 SER D N 1
ATOM 8354 C CA . SER E 5 67 ? 82.784 113.401 155.547 1.00 54.45 57 SER D CA 1
ATOM 8355 C C . SER E 5 67 ? 83.330 113.414 156.967 1.00 54.45 57 SER D C 1
ATOM 8356 O O . SER E 5 67 ? 83.576 114.483 157.534 1.00 54.45 57 SER D O 1
ATOM 8359 N N . GLU E 5 68 ? 83.524 112.236 157.560 1.00 52.33 58 GLU D N 1
ATOM 8360 C CA . GLU E 5 68 ? 84.028 112.113 158.922 1.00 52.33 58 GLU D CA 1
ATOM 8361 C C . GLU E 5 68 ? 85.547 111.949 158.978 1.00 52.33 58 GLU D C 1
ATOM 8362 O O . GLU E 5 68 ? 86.112 111.888 160.073 1.00 52.33 58 GLU D O 1
ATOM 8368 N N . ASN E 5 69 ? 86.170 111.791 157.806 1.00 42.25 59 ASN D N 1
ATOM 8369 C CA . ASN E 5 69 ? 87.631 111.527 157.735 1.00 42.25 59 ASN D CA 1
ATOM 8370 C C . ASN E 5 69 ? 88.391 112.839 157.905 1.00 42.25 59 ASN D C 1
ATOM 8371 O O . ASN E 5 69 ? 88.266 113.705 157.035 1.00 42.25 59 ASN D O 1
ATOM 8376 N N . PRO E 5 70 ? 89.198 112.995 158.972 1.00 37.53 60 PRO D N 1
ATOM 8377 C CA . PRO E 5 70 ? 89.983 114.206 159.199 1.00 37.53 60 PRO D CA 1
ATOM 8378 C C . PRO E 5 70 ? 91.007 114.442 158.086 1.00 37.53 60 PRO D C 1
ATOM 8379 O O . PRO E 5 70 ? 91.324 115.582 157.833 1.00 37.53 60 PRO D O 1
ATOM 8383 N N . PHE E 5 71 ? 91.533 113.364 157.503 1.00 33.22 61 PHE D N 1
ATOM 8384 C CA . PHE E 5 71 ? 92.548 113.474 156.422 1.00 33.22 61 PHE D CA 1
ATOM 8385 C C . PHE E 5 71 ? 91.838 113.463 155.070 1.00 33.22 61 PHE D C 1
ATOM 8386 O O . PHE E 5 71 ? 91.082 112.503 154.833 1.00 33.22 61 PHE D O 1
ATOM 8394 N N . ARG E 5 72 ? 92.080 114.468 154.221 1.00 44.05 62 ARG D N 1
ATOM 8395 C CA . ARG E 5 72 ? 91.349 114.621 152.963 1.00 44.05 62 ARG D CA 1
ATOM 8396 C C . ARG E 5 72 ? 89.845 114.569 153.213 1.00 44.05 62 ARG D C 1
ATOM 8397 O O . ARG E 5 72 ? 89.170 113.606 152.842 1.00 44.05 62 ARG D O 1
ATOM 8405 N N . GLU E 5 73 ? 89.332 115.580 153.906 1.00 57.10 63 GLU D N 1
ATOM 8406 C CA . GLU E 5 73 ? 87.915 115.657 154.248 1.00 57.10 63 GLU D CA 1
ATOM 8407 C C . GLU E 5 73 ? 87.010 115.455 153.042 1.00 57.10 63 GLU D C 1
ATOM 8408 O O . GLU E 5 73 ? 85.805 115.266 153.191 1.00 57.10 63 GLU D O 1
ATOM 8414 N N . ASP F 6 39 ? 110.664 138.401 184.335 1.00 58.60 1 ASP H N 1
ATOM 8415 C CA . ASP F 6 39 ? 110.472 137.506 183.199 1.00 58.60 1 ASP H CA 1
ATOM 8416 C C . ASP F 6 39 ? 110.131 138.277 181.929 1.00 58.60 1 ASP H C 1
ATOM 8417 O O . ASP F 6 39 ? 110.940 139.068 181.448 1.00 58.60 1 ASP H O 1
ATOM 8422 N N . VAL F 6 40 ? 108.962 137.983 181.344 1.00 44.59 2 VAL H N 1
ATOM 8423 C CA . VAL F 6 40 ? 108.526 138.636 180.073 1.00 44.59 2 VAL H CA 1
ATOM 8424 C C . VAL F 6 40 ? 108.127 140.077 180.383 1.00 44.59 2 VAL H C 1
ATOM 8425 O O . VAL F 6 40 ? 107.200 140.269 181.178 1.00 44.59 2 VAL H O 1
ATOM 8429 N N . GLN F 6 41 ? 108.838 141.045 179.815 1.00 43.96 3 GLN H N 1
ATOM 8430 C CA . GLN F 6 41 ? 108.464 142.462 180.018 1.00 43.96 3 GLN H CA 1
ATOM 8431 C C . GLN F 6 41 ? 108.384 143.198 178.682 1.00 43.96 3 GLN H C 1
ATOM 8432 O O . GLN F 6 41 ? 109.412 143.255 177.995 1.00 43.96 3 GLN H O 1
ATOM 8438 N N . LEU F 6 42 ? 107.260 143.866 178.379 1.00 37.43 4 LEU H N 1
ATOM 8439 C CA . LEU F 6 42 ? 107.155 144.787 177.205 1.00 37.43 4 LEU H CA 1
ATOM 8440 C C . LEU F 6 42 ? 106.979 146.169 177.845 1.00 37.43 4 LEU H C 1
ATOM 8441 O O . LEU F 6 42 ? 105.993 146.327 178.575 1.00 37.43 4 LEU H O 1
ATOM 8446 N N . VAL F 6 43 ? 107.871 147.118 177.565 1.00 43.38 5 VAL H N 1
ATOM 8447 C CA . VAL F 6 43 ? 107.795 148.477 178.180 1.00 43.38 5 VAL H CA 1
ATOM 8448 C C . VAL F 6 43 ? 107.840 149.530 177.066 1.00 43.38 5 VAL H C 1
ATOM 8449 O O . VAL F 6 43 ? 108.948 149.819 176.575 1.00 43.38 5 VAL H O 1
ATOM 8453 N N . GLU F 6 44 ? 106.686 150.079 176.679 1.00 45.00 6 GLU H N 1
ATOM 8454 C CA . GLU F 6 44 ? 106.623 151.060 175.561 1.00 45.00 6 GLU H CA 1
ATOM 8455 C C . GLU F 6 44 ? 107.077 152.451 176.007 1.00 45.00 6 GLU H C 1
ATOM 8456 O O . GLU F 6 44 ? 107.039 152.723 177.220 1.00 45.00 6 GLU H O 1
ATOM 8462 N N . SER F 6 45 ? 107.485 153.294 175.054 1.00 49.36 7 SER H N 1
ATOM 8463 C CA . SER F 6 45 ? 107.947 154.674 175.358 1.00 49.36 7 SER H CA 1
ATOM 8464 C C . SER F 6 45 ? 107.674 155.571 174.144 1.00 49.36 7 SER H C 1
ATOM 8465 O O . SER F 6 45 ? 107.662 155.039 173.023 1.00 49.36 7 SER H O 1
ATOM 8468 N N . GLY F 6 46 ? 107.479 156.880 174.349 1.00 55.17 8 GLY H N 1
ATOM 8469 C CA . GLY F 6 46 ? 107.304 157.783 173.194 1.00 55.17 8 GLY H CA 1
ATOM 8470 C C . GLY F 6 46 ? 106.071 158.665 173.290 1.00 55.17 8 GLY H C 1
ATOM 8471 O O . GLY F 6 46 ? 105.859 159.455 172.365 1.00 55.17 8 GLY H O 1
ATOM 8472 N N . GLY F 6 47 ? 105.273 158.524 174.349 1.00 57.40 9 GLY H N 1
ATOM 8473 C CA . GLY F 6 47 ? 104.074 159.323 174.485 1.00 57.40 9 GLY H CA 1
ATOM 8474 C C . GLY F 6 47 ? 104.358 160.679 175.101 1.00 57.40 9 GLY H C 1
ATOM 8475 O O . GLY F 6 47 ? 105.415 160.919 175.683 1.00 57.40 9 GLY H O 1
ATOM 8476 N N . GLY F 6 48 ? 103.390 161.578 174.966 1.00 57.91 10 GLY H N 1
ATOM 8477 C CA . GLY F 6 48 ? 103.532 162.913 175.509 1.00 57.91 10 GLY H CA 1
ATOM 8478 C C . GLY F 6 48 ? 102.493 163.846 174.921 1.00 57.91 10 GLY H C 1
ATOM 8479 O O . GLY F 6 48 ? 101.496 163.412 174.343 1.00 57.91 10 GLY H O 1
ATOM 8480 N N . LEU F 6 49 ? 102.751 165.141 175.084 1.00 61.61 11 LEU H N 1
ATOM 8481 C CA . LEU F 6 49 ? 101.873 166.186 174.571 1.00 61.61 11 LEU H CA 1
ATOM 8482 C C . LEU F 6 49 ? 102.359 166.633 173.198 1.00 61.61 11 LEU H C 1
ATOM 8483 O O . LEU F 6 49 ? 103.442 167.214 173.079 1.00 61.61 11 LEU H O 1
ATOM 8488 N N . VAL F 6 50 ? 101.552 166.382 172.172 1.00 63.30 12 VAL H N 1
ATOM 8489 C CA . VAL F 6 50 ? 101.914 166.665 170.790 1.00 63.30 12 VAL H CA 1
ATOM 8490 C C . VAL F 6 50 ? 100.958 167.705 170.229 1.00 63.30 12 VAL H C 1
ATOM 8491 O O . VAL F 6 50 ? 99.739 167.588 170.383 1.00 63.30 12 VAL H O 1
ATOM 8495 N N . GLN F 6 51 ? 101.518 168.724 169.584 1.00 71.12 13 GLN H N 1
ATOM 8496 C CA . GLN F 6 51 ? 100.704 169.732 168.924 1.00 71.12 13 GLN H CA 1
ATOM 8497 C C . GLN F 6 51 ? 99.979 169.113 167.732 1.00 71.12 13 GLN H C 1
ATOM 8498 O O . GLN F 6 51 ? 100.560 168.295 167.013 1.00 71.12 13 GLN H O 1
ATOM 8504 N N . PRO F 6 52 ? 98.721 169.479 167.495 1.00 63.73 14 PRO H N 1
ATOM 8505 C CA . PRO F 6 52 ? 97.959 168.833 166.420 1.00 63.73 14 PRO H CA 1
ATOM 8506 C C . PRO F 6 52 ? 98.621 169.046 165.070 1.00 63.73 14 PRO H C 1
ATOM 8507 O O . PRO F 6 52 ? 99.212 170.093 164.805 1.00 63.73 14 PRO H O 1
ATOM 8511 N N . GLY F 6 53 ? 98.530 168.029 164.220 1.00 62.11 15 GLY H N 1
ATOM 8512 C CA . GLY F 6 53 ? 99.166 168.056 162.924 1.00 62.11 15 GLY H CA 1
ATOM 8513 C C . GLY F 6 53 ? 100.616 167.628 162.916 1.00 62.11 15 GLY H C 1
ATOM 8514 O O . GLY F 6 53 ? 101.202 167.510 161.833 1.00 62.11 15 GLY H O 1
ATOM 8515 N N . GLY F 6 54 ? 101.211 167.382 164.083 1.00 62.95 16 GLY H N 1
ATOM 8516 C CA . GLY F 6 54 ? 102.578 166.916 164.144 1.00 62.95 16 GLY H CA 1
ATOM 8517 C C . GLY F 6 54 ? 102.695 165.418 163.922 1.00 62.95 16 GLY H C 1
ATOM 8518 O O . GLY F 6 54 ? 101.753 164.738 163.519 1.00 62.95 16 GLY H O 1
ATOM 8519 N N . SER F 6 55 ? 103.868 164.886 164.280 1.00 60.11 17 SER H N 1
ATOM 8520 C CA . SER F 6 55 ? 104.116 163.430 164.140 1.00 60.11 17 SER H CA 1
ATOM 8521 C C . SER F 6 55 ? 104.826 162.921 165.400 1.00 60.11 17 SER H C 1
ATOM 8522 O O . SER F 6 55 ? 105.669 163.670 165.930 1.00 60.11 17 SER H O 1
ATOM 8525 N N . ARG F 6 56 ? 104.501 161.708 165.866 1.00 57.15 18 ARG H N 1
ATOM 8526 C CA . ARG F 6 56 ? 105.211 161.114 167.036 1.00 57.15 18 ARG H CA 1
ATOM 8527 C C . ARG F 6 56 ? 105.543 159.646 166.742 1.00 57.15 18 ARG H C 1
ATOM 8528 O O . ARG F 6 56 ? 104.772 159.009 166.008 1.00 57.15 18 ARG H O 1
ATOM 8536 N N . LYS F 6 57 ? 106.660 159.145 167.275 1.00 47.21 19 LYS H N 1
ATOM 8537 C CA . LYS F 6 57 ? 107.019 157.713 167.090 1.00 47.21 19 LYS H CA 1
ATOM 8538 C C . LYS F 6 57 ? 107.053 156.999 168.438 1.00 47.21 19 LYS H C 1
ATOM 8539 O O . LYS F 6 57 ? 107.792 157.449 169.331 1.00 47.21 19 LYS H O 1
ATOM 8545 N N . LEU F 6 58 ? 106.281 155.930 168.567 1.00 41.70 20 LEU H N 1
ATOM 8546 C CA . LEU F 6 58 ? 106.216 155.126 169.771 1.00 41.70 20 LEU H CA 1
ATOM 8547 C C . LEU F 6 58 ? 107.114 153.915 169.577 1.00 41.70 20 LEU H C 1
ATOM 8548 O O . LEU F 6 58 ? 107.390 153.522 168.441 1.00 41.70 20 LEU H O 1
ATOM 8553 N N . SER F 6 59 ? 107.543 153.294 170.685 1.00 42.21 21 SER H N 1
ATOM 8554 C CA . SER F 6 59 ? 108.414 152.091 170.608 1.00 42.21 21 SER H CA 1
ATOM 8555 C C . SER F 6 59 ? 108.263 151.217 171.852 1.00 42.21 21 SER H C 1
ATOM 8556 O O . SER F 6 59 ? 108.435 151.766 172.942 1.00 42.21 21 SER H O 1
ATOM 8559 N N . CYS F 6 60 ? 107.976 149.913 171.695 1.00 42.28 22 CYS H N 1
ATOM 8560 C CA . CYS F 6 60 ? 107.935 148.995 172.873 1.00 42.28 22 CYS H CA 1
ATOM 8561 C C . CYS F 6 60 ? 109.197 148.129 172.885 1.00 42.28 22 CYS H C 1
ATOM 8562 O O . CYS F 6 60 ? 109.451 147.460 171.870 1.00 42.28 22 CYS H O 1
ATOM 8565 N N . SER F 6 61 ? 109.966 148.172 173.979 1.00 42.00 23 SER H N 1
ATOM 8566 C CA . SER F 6 61 ? 111.181 147.326 174.117 1.00 42.00 23 SER H CA 1
ATOM 8567 C C . SER F 6 61 ? 110.812 146.007 174.796 1.00 42.00 23 SER H C 1
ATOM 8568 O O . SER F 6 61 ? 110.204 146.060 175.874 1.00 42.00 23 SER H O 1
ATOM 8571 N N . ALA F 6 62 ? 111.196 144.876 174.210 1.00 39.23 24 ALA H N 1
ATOM 8572 C CA . ALA F 6 62 ? 110.821 143.566 174.707 1.00 39.23 24 ALA H CA 1
ATOM 8573 C C . ALA F 6 62 ? 111.996 142.885 175.397 1.00 39.23 24 ALA H C 1
ATOM 8574 O O . ALA F 6 62 ? 113.154 143.044 175.003 1.00 39.23 24 ALA H O 1
ATOM 8576 N N . SER F 6 63 ? 111.683 142.112 176.432 1.00 41.38 25 SER H N 1
ATOM 8577 C CA . SER F 6 63 ? 112.683 141.414 177.219 1.00 41.38 25 SER H CA 1
ATOM 8578 C C . SER F 6 63 ? 112.114 140.086 177.693 1.00 41.38 25 SER H C 1
ATOM 8579 O O . SER F 6 63 ? 110.919 139.972 177.972 1.00 41.38 25 SER H O 1
ATOM 8582 N N . GLY F 6 64 ? 112.978 139.082 177.782 1.00 35.88 26 GLY H N 1
ATOM 8583 C CA . GLY F 6 64 ? 112.608 137.836 178.415 1.00 35.88 26 GLY H CA 1
ATOM 8584 C C . GLY F 6 64 ? 111.844 136.849 177.564 1.00 35.88 26 GLY H C 1
ATOM 8585 O O . GLY F 6 64 ? 111.263 135.910 178.117 1.00 35.88 26 GLY H O 1
ATOM 8586 N N . PHE F 6 65 ? 111.819 137.016 176.248 1.00 31.59 27 PHE H N 1
ATOM 8587 C CA . PHE F 6 65 ? 111.159 136.040 175.395 1.00 31.59 27 PHE H CA 1
ATOM 8588 C C . PHE F 6 65 ? 111.739 136.158 173.994 1.00 31.59 27 PHE H C 1
ATOM 8589 O O . PHE F 6 65 ? 112.458 137.106 173.675 1.00 31.59 27 PHE H O 1
ATOM 8597 N N . ALA F 6 66 ? 111.443 135.157 173.170 1.00 28.33 28 ALA H N 1
ATOM 8598 C CA . ALA F 6 66 ? 111.930 135.088 171.795 1.00 28.33 28 ALA H CA 1
ATOM 8599 C C . ALA F 6 66 ? 111.138 136.066 170.943 1.00 28.33 28 ALA H C 1
ATOM 8600 O O . ALA F 6 66 ? 110.200 135.690 170.244 1.00 28.33 28 ALA H O 1
ATOM 8602 N N . PHE F 6 67 ? 111.540 137.338 170.984 1.00 30.03 29 PHE H N 1
ATOM 8603 C CA . PHE F 6 67 ? 110.777 138.392 170.321 1.00 30.03 29 PHE H CA 1
ATOM 8604 C C . PHE F 6 67 ? 110.605 138.106 168.837 1.00 30.03 29 PHE H C 1
ATOM 8605 O O . PHE F 6 67 ? 109.519 138.297 168.284 1.00 30.03 29 PHE H O 1
ATOM 8613 N N . SER F 6 68 ? 111.661 137.623 168.184 1.00 28.48 30 SER H N 1
ATOM 8614 C CA . SER F 6 68 ? 111.633 137.424 166.740 1.00 28.48 30 SER H CA 1
ATOM 8615 C C . SER F 6 68 ? 110.557 136.445 166.303 1.00 28.48 30 SER H C 1
ATOM 8616 O O . SER F 6 68 ? 110.144 136.462 165.141 1.00 28.48 30 SER H O 1
ATOM 8619 N N . SER F 6 69 ? 110.108 135.576 167.193 1.00 26.93 31 SER H N 1
ATOM 8620 C CA . SER F 6 69 ? 109.126 134.573 166.825 1.00 26.93 31 SER H CA 1
ATOM 8621 C C . SER F 6 69 ? 107.712 134.964 167.217 1.00 26.93 31 SER H C 1
ATOM 8622 O O . SER F 6 69 ? 106.795 134.148 167.077 1.00 26.93 31 SER H O 1
ATOM 8625 N N . PHE F 6 70 ? 107.514 136.190 167.688 1.00 25.62 32 PHE H N 1
ATOM 8626 C CA . PHE F 6 70 ? 106.210 136.679 168.104 1.00 25.62 32 PHE H CA 1
ATOM 8627 C C . PHE F 6 70 ? 105.738 137.759 167.143 1.00 25.62 32 PHE H C 1
ATOM 8628 O O . PHE F 6 70 ? 106.486 138.693 166.842 1.00 25.62 32 PHE H O 1
ATOM 8636 N N . GLY F 6 71 ? 104.511 137.616 166.647 1.00 24.68 33 GLY H N 1
ATOM 8637 C CA . GLY F 6 71 ? 103.853 138.725 165.990 1.00 24.68 33 GLY H CA 1
ATOM 8638 C C . GLY F 6 71 ? 103.410 139.768 166.994 1.00 24.68 33 GLY H C 1
ATOM 8639 O O . GLY F 6 71 ? 103.178 139.476 168.163 1.00 24.68 33 GLY H O 1
ATOM 8640 N N . MET F 6 72 ? 103.291 141.010 166.539 1.00 28.68 34 MET H N 1
ATOM 8641 C CA . MET F 6 72 ? 102.989 142.113 167.437 1.00 28.68 34 MET H CA 1
ATOM 8642 C C . MET F 6 72 ? 101.760 142.873 166.967 1.00 28.68 34 MET H C 1
ATOM 8643 O O . MET F 6 72 ? 101.471 142.928 165.772 1.00 28.68 34 MET H O 1
ATOM 8648 N N . HIS F 6 73 ? 101.035 143.439 167.923 1.00 35.50 35 HIS H N 1
ATOM 8649 C CA . HIS F 6 73 ? 99.908 144.316 167.674 1.00 35.50 35 HIS H CA 1
ATOM 8650 C C . HIS F 6 73 ? 100.089 145.581 168.490 1.00 35.50 35 HIS H C 1
ATOM 8651 O O . HIS F 6 73 ? 100.698 145.562 169.559 1.00 35.50 35 HIS H O 1
ATOM 8658 N N . TRP F 6 74 ? 99.554 146.680 167.984 1.00 36.65 36 TRP H N 1
ATOM 8659 C CA . TRP F 6 74 ? 99.305 147.865 168.789 1.00 36.65 36 TRP H CA 1
ATOM 8660 C C . TRP F 6 74 ? 97.804 148.002 168.944 1.00 36.65 36 TRP H C 1
ATOM 8661 O O . TRP F 6 74 ? 97.075 147.952 167.947 1.00 36.65 36 TRP H O 1
ATOM 8672 N N . VAL F 6 75 ? 97.354 148.153 170.185 1.00 27.02 37 VAL H N 1
ATOM 8673 C CA . VAL F 6 75 ? 95.962 148.409 170.531 1.00 27.02 37 VAL H CA 1
ATOM 8674 C C . VAL F 6 75 ? 95.954 149.722 171.299 1.00 27.02 37 VAL H C 1
ATOM 8675 O O . VAL F 6 75 ? 96.982 150.132 171.836 1.00 27.02 37 VAL H O 1
ATOM 8679 N N . ARG F 6 76 ? 94.831 150.449 171.276 1.00 32.52 38 ARG H N 1
ATOM 8680 C CA . ARG F 6 76 ? 94.756 151.758 171.985 1.00 32.52 38 ARG H CA 1
ATOM 8681 C C . ARG F 6 76 ? 93.428 151.880 172.737 1.00 32.52 38 ARG H C 1
ATOM 8682 O O . ARG F 6 76 ? 92.433 151.310 172.265 1.00 32.52 38 ARG H O 1
ATOM 8690 N N . GLN F 6 77 ? 93.438 152.598 173.860 1.00 45.04 39 GLN H N 1
ATOM 8691 C CA . GLN F 6 77 ? 92.207 152.800 174.665 1.00 45.04 39 GLN H CA 1
ATOM 8692 C C . GLN F 6 77 ? 91.944 154.296 174.830 1.00 45.04 39 GLN H C 1
ATOM 8693 O O . GLN F 6 77 ? 92.849 155.003 175.287 1.00 45.04 39 GLN H O 1
ATOM 8699 N N . ALA F 6 78 ? 90.743 154.752 174.479 1.00 55.79 40 ALA H N 1
ATOM 8700 C CA . ALA F 6 78 ? 90.353 156.173 174.631 1.00 55.79 40 ALA H CA 1
ATOM 8701 C C . ALA F 6 78 ? 90.404 156.565 176.107 1.00 55.79 40 ALA H C 1
ATOM 8702 O O . ALA F 6 78 ? 90.413 155.660 176.957 1.00 55.79 40 ALA H O 1
ATOM 8704 N N . PRO F 6 79 ? 90.360 157.863 176.475 1.00 63.35 41 PRO H N 1
ATOM 8705 C CA . PRO F 6 79 ? 90.508 158.252 177.878 1.00 63.35 41 PRO H CA 1
ATOM 8706 C C . PRO F 6 79 ? 89.449 157.630 178.797 1.00 63.35 41 PRO H C 1
ATOM 8707 O O . PRO F 6 79 ? 89.809 157.253 179.893 1.00 63.35 41 PRO H O 1
ATOM 8711 N N . GLU F 6 80 ? 88.192 157.543 178.356 1.00 69.16 42 GLU H N 1
ATOM 8712 C CA . GLU F 6 80 ? 87.122 157.023 179.249 1.00 69.16 42 GLU H CA 1
ATOM 8713 C C . GLU F 6 80 ? 86.327 155.932 178.528 1.00 69.16 42 GLU H C 1
ATOM 8714 O O . GLU F 6 80 ? 85.487 155.290 179.184 1.00 69.16 42 GLU H O 1
ATOM 8720 N N . LYS F 6 81 ? 86.596 155.727 177.237 1.00 61.27 43 LYS H N 1
ATOM 8721 C CA . LYS F 6 81 ? 85.876 154.702 176.431 1.00 61.27 43 LYS H CA 1
ATOM 8722 C C . LYS F 6 81 ? 86.627 153.367 176.436 1.00 61.27 43 LYS H C 1
ATOM 8723 O O . LYS F 6 81 ? 87.625 153.259 177.165 1.00 61.27 43 LYS H O 1
ATOM 8729 N N . GLY F 6 82 ? 86.146 152.388 175.662 1.00 52.44 44 GLY H N 1
ATOM 8730 C CA . GLY F 6 82 ? 86.794 151.063 175.577 1.00 52.44 44 GLY H CA 1
ATOM 8731 C C . GLY F 6 82 ? 88.078 151.082 174.766 1.00 52.44 44 GLY H C 1
ATOM 8732 O O . GLY F 6 82 ? 88.692 152.156 174.662 1.00 52.44 44 GLY H O 1
ATOM 8733 N N . LEU F 6 83 ? 88.457 149.950 174.167 1.00 38.47 45 LEU H N 1
ATOM 8734 C CA . LEU F 6 83 ? 89.736 149.881 173.481 1.00 38.47 45 LEU H CA 1
ATOM 8735 C C . LEU F 6 83 ? 89.568 149.321 172.076 1.00 38.47 45 LEU H C 1
ATOM 8736 O O . LEU F 6 83 ? 88.706 148.477 171.827 1.00 38.47 45 LEU H O 1
ATOM 8741 N N . GLU F 6 84 ? 90.401 149.807 171.157 1.00 30.92 46 GLU H N 1
ATOM 8742 C CA . GLU F 6 84 ? 90.285 149.509 169.737 1.00 30.92 46 GLU H CA 1
ATOM 8743 C C . GLU F 6 84 ? 91.628 149.100 169.148 1.00 30.92 46 GLU H C 1
ATOM 8744 O O . GLU F 6 84 ? 92.677 149.631 169.517 1.00 30.92 46 GLU H O 1
ATOM 8750 N N . TRP F 6 85 ? 91.580 148.163 168.207 1.00 21.13 47 TRP H N 1
ATOM 8751 C CA . TRP F 6 85 ? 92.784 147.656 167.564 1.00 21.13 47 TRP H CA 1
ATOM 8752 C C . TRP F 6 85 ? 93.345 148.680 166.588 1.00 21.13 47 TRP H C 1
ATOM 8753 O O . TRP F 6 85 ? 92.594 149.386 165.917 1.00 21.13 47 TRP H O 1
ATOM 8764 N N . VAL F 6 86 ? 94.674 148.762 166.505 1.00 19.65 48 VAL H N 1
ATOM 8765 C CA . VAL F 6 86 ? 95.355 149.775 165.707 1.00 19.65 48 VAL H CA 1
ATOM 8766 C C . VAL F 6 86 ? 96.186 149.156 164.590 1.00 19.65 48 VAL H C 1
ATOM 8767 O O . VAL F 6 86 ? 96.057 149.540 163.428 1.00 19.65 48 VAL H O 1
ATOM 8771 N N . ALA F 6 87 ? 97.069 148.221 164.923 1.00 20.23 49 ALA H N 1
ATOM 8772 C CA . ALA F 6 87 ? 97.958 147.710 163.881 1.00 20.23 49 ALA H CA 1
ATOM 8773 C C . ALA F 6 87 ? 98.473 146.329 164.251 1.00 20.23 49 ALA H C 1
ATOM 8774 O O . ALA F 6 87 ? 98.447 145.939 165.415 1.00 20.23 49 ALA H O 1
ATOM 8776 N N . TYR F 6 88 ? 98.970 145.605 163.245 1.00 21.76 50 TYR H N 1
ATOM 8777 C CA . TYR F 6 88 ? 99.499 144.256 163.426 1.00 21.76 50 TYR H CA 1
ATOM 8778 C C . TYR F 6 88 ? 100.635 143.988 162.453 1.00 21.76 50 TYR H C 1
ATOM 8779 O O . TYR F 6 88 ? 100.424 144.010 161.240 1.00 21.76 50 TYR H O 1
ATOM 8788 N N . ILE F 6 89 ? 101.823 143.687 162.979 1.00 22.17 51 ILE H N 1
ATOM 8789 C CA . ILE F 6 89 ? 102.967 143.265 162.173 1.00 22.17 51 ILE H CA 1
ATOM 8790 C C . ILE F 6 89 ? 103.268 141.803 162.476 1.00 22.17 51 ILE H C 1
ATOM 8791 O O . ILE F 6 89 ? 103.205 141.370 163.632 1.00 22.17 51 ILE H O 1
ATOM 8796 N N . SER F 6 90 ? 103.560 141.034 161.436 1.00 22.61 52 SER H N 1
ATOM 8797 C CA . SER F 6 90 ? 103.706 139.596 161.577 1.00 22.61 52 SER H CA 1
ATOM 8798 C C . SER F 6 90 ? 105.120 139.219 162.001 1.00 22.61 52 SER H C 1
ATOM 8799 O O . SER F 6 90 ? 106.028 140.048 162.060 1.00 22.61 52 SER H O 1
ATOM 8802 N N . SER F 6 91 ? 105.295 137.937 162.304 1.00 31.16 53 SER H N 1
ATOM 8803 C CA . SER F 6 91 ? 106.621 137.403 162.585 1.00 31.16 53 SER H CA 1
ATOM 8804 C C . SER F 6 91 ? 107.394 137.248 161.285 1.00 31.16 53 SER H C 1
ATOM 8805 O O . SER F 6 91 ? 106.947 136.562 160.362 1.00 31.16 53 SER H O 1
ATOM 8808 N N . GLY F 6 92 ? 108.562 137.871 161.214 1.00 31.03 54 GLY H N 1
ATOM 8809 C CA . GLY F 6 92 ? 109.276 137.962 159.968 1.00 31.03 54 GLY H CA 1
ATOM 8810 C C . GLY F 6 92 ? 108.850 139.111 159.085 1.00 31.03 54 GLY H C 1
ATOM 8811 O O . GLY F 6 92 ? 109.346 139.220 157.959 1.00 31.03 54 GLY H O 1
ATOM 8812 N N . SER F 6 93 ? 107.932 139.957 159.551 1.00 26.35 55 SER H N 1
ATOM 8813 C CA . SER F 6 93 ? 107.518 141.198 158.906 1.00 26.35 55 SER H CA 1
ATOM 8814 C C . SER F 6 93 ? 106.843 140.975 157.564 1.00 26.35 55 SER H C 1
ATOM 8815 O O . SER F 6 93 ? 106.681 141.926 156.801 1.00 26.35 55 SER H O 1
ATOM 8818 N N . GLY F 6 94 ? 106.427 139.750 157.260 1.00 24.01 56 GLY H N 1
ATOM 8819 C CA . GLY F 6 94 ? 105.871 139.478 155.948 1.00 24.01 56 GLY H CA 1
ATOM 8820 C C . GLY F 6 94 ? 104.477 140.040 155.755 1.00 24.01 56 GLY H C 1
ATOM 8821 O O . GLY F 6 94 ? 104.059 140.302 154.626 1.00 24.01 56 GLY H O 1
ATOM 8822 N N . THR F 6 95 ? 103.739 140.233 156.841 1.00 20.62 57 THR H N 1
ATOM 8823 C CA . THR F 6 95 ? 102.362 140.697 156.783 1.00 20.62 57 THR H CA 1
ATOM 8824 C C . THR F 6 95 ? 102.183 141.883 157.712 1.00 20.62 57 THR H C 1
ATOM 8825 O O . THR F 6 95 ? 102.742 141.908 158.808 1.00 20.62 57 THR H O 1
ATOM 8829 N N . ILE F 6 96 ? 101.432 142.883 157.255 1.00 16.79 58 ILE H N 1
ATOM 8830 C CA . ILE F 6 96 ? 101.107 144.056 158.057 1.00 16.79 58 ILE H CA 1
ATOM 8831 C C . ILE F 6 96 ? 99.655 144.415 157.780 1.00 16.79 58 ILE H C 1
ATOM 8832 O O . ILE F 6 96 ? 99.234 144.438 156.622 1.00 16.79 58 ILE H O 1
ATOM 8837 N N . TYR F 6 97 ? 98.857 144.664 158.816 1.00 21.45 59 TYR H N 1
ATOM 8838 C CA . TYR F 6 97 ? 97.453 145.106 158.629 1.00 21.45 59 TYR H CA 1
ATOM 8839 C C . TYR F 6 97 ? 97.275 146.381 159.451 1.00 21.45 59 TYR H C 1
ATOM 8840 O O . TYR F 6 97 ? 97.805 146.405 160.565 1.00 21.45 59 TYR H O 1
ATOM 8849 N N . TYR F 6 98 ? 96.612 147.416 158.915 1.00 23.36 60 TYR H N 1
ATOM 8850 C CA . TYR F 6 98 ? 96.337 148.646 159.706 1.00 23.36 60 TYR H CA 1
ATOM 8851 C C . TYR F 6 98 ? 94.832 148.798 159.897 1.00 23.36 60 TYR H C 1
ATOM 8852 O O . TYR F 6 98 ? 94.073 148.157 159.155 1.00 23.36 60 TYR H O 1
ATOM 8861 N N . ALA F 6 99 ? 94.417 149.576 160.896 1.00 30.98 61 ALA H N 1
ATOM 8862 C CA . ALA F 6 99 ? 92.975 149.840 161.105 1.00 30.98 61 ALA H CA 1
ATOM 8863 C C . ALA F 6 99 ? 92.506 150.803 160.019 1.00 30.98 61 ALA H C 1
ATOM 8864 O O . ALA F 6 99 ? 93.315 151.649 159.613 1.00 30.98 61 ALA H O 1
ATOM 8866 N N . ASP F 6 100 ? 91.253 150.647 159.563 1.00 46.39 62 ASP H N 1
ATOM 8867 C CA . ASP F 6 100 ? 90.664 151.532 158.522 1.00 46.39 62 ASP H CA 1
ATOM 8868 C C . ASP F 6 100 ? 90.993 152.968 158.901 1.00 46.39 62 ASP H C 1
ATOM 8869 O O . ASP F 6 100 ? 91.711 153.624 158.131 1.00 46.39 62 ASP H O 1
ATOM 8874 N N . THR F 6 101 ? 90.564 153.394 160.089 1.00 42.26 63 THR H N 1
ATOM 8875 C CA . THR F 6 101 ? 90.755 154.790 160.556 1.00 42.26 63 THR H CA 1
ATOM 8876 C C . THR F 6 101 ? 92.166 155.311 160.312 1.00 42.26 63 THR H C 1
ATOM 8877 O O . THR F 6 101 ? 92.284 156.453 159.845 1.00 42.26 63 THR H O 1
ATOM 8881 N N . VAL F 6 102 ? 93.191 154.540 160.651 1.00 36.62 64 VAL H N 1
ATOM 8882 C CA . VAL F 6 102 ? 94.576 155.088 160.575 1.00 36.62 64 VAL H CA 1
ATOM 8883 C C . VAL F 6 102 ? 95.325 154.592 159.340 1.00 36.62 64 VAL H C 1
ATOM 8884 O O . VAL F 6 102 ? 96.493 154.971 159.185 1.00 36.62 64 VAL H O 1
ATOM 8888 N N . LYS F 6 103 ? 94.693 153.779 158.500 1.00 36.52 65 LYS H N 1
ATOM 8889 C CA . LYS F 6 103 ? 95.440 153.217 157.348 1.00 36.52 65 LYS H CA 1
ATOM 8890 C C . LYS F 6 103 ? 95.925 154.367 156.468 1.00 36.52 65 LYS H C 1
ATOM 8891 O O . LYS F 6 103 ? 95.075 155.152 156.014 1.00 36.52 65 LYS H O 1
ATOM 8897 N N . GLY F 6 104 ? 97.236 154.469 156.259 1.00 39.92 66 GLY H N 1
ATOM 8898 C CA . GLY F 6 104 ? 97.796 155.505 155.374 1.00 39.92 66 GLY H CA 1
ATOM 8899 C C . GLY F 6 104 ? 98.399 156.670 156.132 1.00 39.92 66 GLY H C 1
ATOM 8900 O O . GLY F 6 104 ? 99.152 157.434 155.515 1.00 39.92 66 GLY H O 1
ATOM 8901 N N . ARG F 6 105 ? 98.132 156.785 157.430 1.00 42.26 67 ARG H N 1
ATOM 8902 C CA . ARG F 6 105 ? 98.799 157.847 158.225 1.00 42.26 67 ARG H CA 1
ATOM 8903 C C . ARG F 6 105 ? 99.674 157.183 159.292 1.00 42.26 67 ARG H C 1
ATOM 8904 O O . ARG F 6 105 ? 100.483 157.897 159.911 1.00 42.26 67 ARG H O 1
ATOM 8912 N N . PHE F 6 106 ? 99.535 155.864 159.476 1.00 36.68 68 PHE H N 1
ATOM 8913 C CA . PHE F 6 106 ? 100.300 155.156 160.497 1.00 36.68 68 PHE H CA 1
ATOM 8914 C C . PHE F 6 106 ? 101.243 154.159 159.837 1.00 36.68 68 PHE H C 1
ATOM 8915 O O . PHE F 6 106 ? 100.976 153.678 158.735 1.00 36.68 68 PHE H O 1
ATOM 8923 N N . THR F 6 107 ? 102.354 153.857 160.514 1.00 33.63 69 THR H N 1
ATOM 8924 C CA . THR F 6 107 ? 103.317 152.872 160.032 1.00 33.63 69 THR H CA 1
ATOM 8925 C C . THR F 6 107 ? 103.887 152.070 161.195 1.00 33.63 69 THR H C 1
ATOM 8926 O O . THR F 6 107 ? 104.270 152.633 162.218 1.00 33.63 69 THR H O 1
ATOM 8930 N N . ILE F 6 108 ? 103.964 150.754 161.026 1.00 29.02 70 ILE H N 1
ATOM 8931 C CA . ILE F 6 108 ? 104.437 149.842 162.062 1.00 29.02 70 ILE H CA 1
ATOM 8932 C C . ILE F 6 108 ? 105.690 149.140 161.551 1.00 29.02 70 ILE H C 1
ATOM 8933 O O . ILE F 6 108 ? 105.747 148.729 160.387 1.00 29.02 70 ILE H O 1
ATOM 8938 N N . SER F 6 109 ? 106.706 149.035 162.404 1.00 32.51 71 SER H N 1
ATOM 8939 C CA . SER F 6 109 ? 107.951 148.382 162.021 1.00 32.51 71 SER H CA 1
ATOM 8940 C C . SER F 6 109 ? 108.557 147.685 163.231 1.00 32.51 71 SER H C 1
ATOM 8941 O O . SER F 6 109 ? 108.232 148.006 164.371 1.00 32.51 71 SER H O 1
ATOM 8944 N N . ARG F 6 110 ? 109.399 146.674 162.983 1.00 32.32 72 ARG H N 1
ATOM 8945 C CA . ARG F 6 110 ? 110.036 145.912 164.089 1.00 32.32 72 ARG H CA 1
ATOM 8946 C C . ARG F 6 110 ? 111.528 145.719 163.818 1.00 32.32 72 ARG H C 1
ATOM 8947 O O . ARG F 6 110 ? 111.878 145.269 162.714 1.00 32.32 72 ARG H O 1
ATOM 8955 N N . ASP F 6 111 ? 112.384 146.077 164.776 1.00 45.12 73 ASP H N 1
ATOM 8956 C CA . ASP F 6 111 ? 113.831 145.769 164.639 1.00 45.12 73 ASP H CA 1
ATOM 8957 C C . ASP F 6 111 ? 114.039 144.444 165.364 1.00 45.12 73 ASP H C 1
ATOM 8958 O O . ASP F 6 111 ? 114.355 144.488 166.560 1.00 45.12 73 ASP H O 1
ATOM 8963 N N . ASP F 6 112 ? 113.885 143.314 164.667 1.00 42.32 74 ASP H N 1
ATOM 8964 C CA . ASP F 6 112 ? 113.960 141.983 165.331 1.00 42.32 74 ASP H CA 1
ATOM 8965 C C . ASP F 6 112 ? 115.320 141.775 166.006 1.00 42.32 74 ASP H C 1
ATOM 8966 O O . ASP F 6 112 ? 115.309 141.285 167.146 1.00 42.32 74 ASP H O 1
ATOM 8971 N N . PRO F 6 113 ? 116.488 142.117 165.411 1.00 48.02 75 PRO H N 1
ATOM 8972 C CA . PRO F 6 113 ? 117.766 141.982 166.116 1.00 48.02 75 PRO H CA 1
ATOM 8973 C C . PRO F 6 113 ? 117.868 142.847 167.380 1.00 48.02 75 PRO H C 1
ATOM 8974 O O . PRO F 6 113 ? 118.407 142.365 168.350 1.00 48.02 75 PRO H O 1
ATOM 8978 N N . LYS F 6 114 ? 117.369 144.084 167.342 1.00 47.46 76 LYS H N 1
ATOM 8979 C CA . LYS F 6 114 ? 117.494 145.009 168.501 1.00 47.46 76 LYS H CA 1
ATOM 8980 C C . LYS F 6 114 ? 116.320 144.805 169.466 1.00 47.46 76 LYS H C 1
ATOM 8981 O O . LYS F 6 114 ? 116.300 145.498 170.499 1.00 47.46 76 LYS H O 1
ATOM 8987 N N . ASN F 6 115 ? 115.380 143.910 169.141 1.00 39.94 77 ASN H N 1
ATOM 8988 C CA . ASN F 6 115 ? 114.219 143.587 170.018 1.00 39.94 77 ASN H CA 1
ATOM 8989 C C . ASN F 6 115 ? 113.369 144.829 170.315 1.00 39.94 77 ASN H C 1
ATOM 8990 O O . ASN F 6 115 ? 113.111 145.066 171.506 1.00 39.94 77 ASN H O 1
ATOM 8995 N N . THR F 6 116 ? 112.936 145.572 169.284 1.00 37.24 78 THR H N 1
ATOM 8996 C CA . THR F 6 116 ? 112.088 146.745 169.475 1.00 37.24 78 THR H CA 1
ATOM 8997 C C . THR F 6 116 ? 110.966 146.770 168.450 1.00 37.24 78 THR H C 1
ATOM 8998 O O . THR F 6 116 ? 111.096 146.202 167.364 1.00 37.24 78 THR H O 1
ATOM 9002 N N . LEU F 6 117 ? 109.869 147.438 168.797 1.00 34.37 79 LEU H N 1
ATOM 9003 C CA . LEU F 6 117 ? 108.739 147.624 167.898 1.00 34.37 79 LEU H CA 1
ATOM 9004 C C . LEU F 6 117 ? 108.374 149.103 167.840 1.00 34.37 79 LEU H C 1
ATOM 9005 O O . LEU F 6 117 ? 108.060 149.704 168.870 1.00 34.37 79 LEU H O 1
ATOM 9010 N N . PHE F 6 118 ? 108.403 149.679 166.640 1.00 36.08 80 PHE H N 1
ATOM 9011 C CA . PHE F 6 118 ? 108.148 151.092 166.412 1.00 36.08 80 PHE H CA 1
ATOM 9012 C C . PHE F 6 118 ? 106.794 151.298 165.749 1.00 36.08 80 PHE H C 1
ATOM 9013 O O . PHE F 6 118 ? 106.319 150.462 164.973 1.00 36.08 80 PHE H O 1
ATOM 9021 N N . LEU F 6 119 ? 106.188 152.461 166.034 1.00 34.79 81 LEU H N 1
ATOM 9022 C CA . LEU F 6 119 ? 104.895 152.839 165.397 1.00 34.79 81 LEU H CA 1
ATOM 9023 C C . LEU F 6 119 ? 104.984 154.317 165.003 1.00 34.79 81 LEU H C 1
ATOM 9024 O O . LEU F 6 119 ? 104.726 155.172 165.873 1.00 34.79 81 LEU H O 1
ATOM 9029 N N . GLN F 6 120 ? 105.369 154.607 163.756 1.00 45.16 82 GLN H N 1
ATOM 9030 C CA . GLN F 6 120 ? 105.409 156.016 163.278 1.00 45.16 82 GLN H CA 1
ATOM 9031 C C . GLN F 6 120 ? 103.975 156.534 163.131 1.00 45.16 82 GLN H C 1
ATOM 9032 O O . GLN F 6 120 ? 103.131 155.784 162.606 1.00 45.16 82 GLN H O 1
ATOM 9038 N N . MET F 6 121 ? 103.721 157.773 163.565 1.00 53.11 83 MET H N 1
ATOM 9039 C CA . MET F 6 121 ? 102.368 158.378 163.434 1.00 53.11 83 MET H CA 1
ATOM 9040 C C . MET F 6 121 ? 102.500 159.762 162.797 1.00 53.11 83 MET H C 1
ATOM 9041 O O . MET F 6 121 ? 103.305 160.552 163.309 1.00 53.11 83 MET H O 1
ATOM 9046 N N . THR F 6 122 ? 101.752 160.034 161.723 1.00 51.36 84 THR H N 1
ATOM 9047 C CA . THR F 6 122 ? 101.813 161.291 161.002 1.00 51.36 84 THR H CA 1
ATOM 9048 C C . THR F 6 122 ? 100.417 161.882 160.871 1.00 51.36 84 THR H C 1
ATOM 9049 O O . THR F 6 122 ? 99.414 161.165 160.883 1.00 51.36 84 THR H O 1
ATOM 9053 N N . SER F 6 123 ? 100.373 163.208 160.739 1.00 55.98 85 SER H N 1
ATOM 9054 C CA . SER F 6 123 ? 99.121 163.944 160.596 1.00 55.98 85 SER H CA 1
ATOM 9055 C C . SER F 6 123 ? 98.202 163.678 161.783 1.00 55.98 85 SER H C 1
ATOM 9056 O O . SER F 6 123 ? 97.058 163.244 161.636 1.00 55.98 85 SER H O 1
ATOM 9059 N N . LEU F 6 124 ? 98.704 163.962 162.988 1.00 58.62 86 LEU H N 1
ATOM 9060 C CA . LEU F 6 124 ? 97.958 163.602 164.227 1.00 58.62 86 LEU H CA 1
ATOM 9061 C C . LEU F 6 124 ? 96.617 164.319 164.394 1.00 58.62 86 LEU H C 1
ATOM 9062 O O . LEU F 6 124 ? 96.631 165.516 164.718 1.00 58.62 86 LEU H O 1
ATOM 9067 N N . ARG F 6 125 ? 95.508 163.592 164.228 1.00 57.56 87 ARG H N 1
ATOM 9068 C CA . ARG F 6 125 ? 94.148 164.148 164.453 1.00 57.56 87 ARG H CA 1
ATOM 9069 C C . ARG F 6 125 ? 93.822 164.102 165.950 1.00 57.56 87 ARG H C 1
ATOM 9070 O O . ARG F 6 125 ? 94.604 163.501 166.695 1.00 57.56 87 ARG H O 1
ATOM 9078 N N . SER F 6 126 ? 92.691 164.676 166.371 1.00 59.58 88 SER H N 1
ATOM 9079 C CA . SER F 6 126 ? 92.31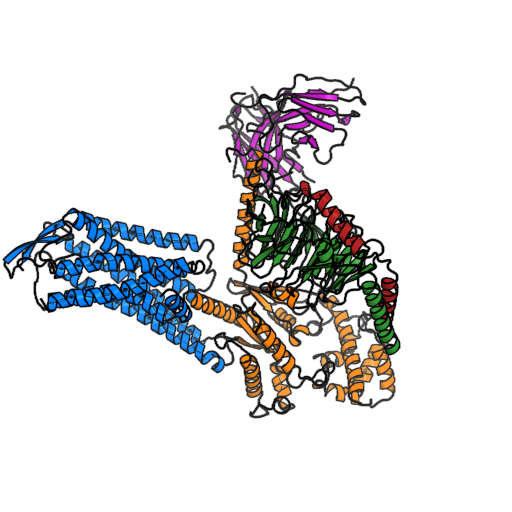8 164.723 167.813 1.00 59.58 88 SER H CA 1
ATOM 9080 C C . SER F 6 126 ? 91.639 163.419 168.239 1.00 59.58 88 SER H C 1
ATOM 9081 O O . SER F 6 126 ? 91.206 163.336 169.398 1.00 59.58 88 SER H O 1
ATOM 9084 N N . GLU F 6 127 ? 91.546 162.443 167.337 1.00 59.19 89 GLU H N 1
ATOM 9085 C CA . GLU F 6 127 ? 91.000 161.112 167.717 1.00 59.19 89 GLU H CA 1
ATOM 9086 C C . GLU F 6 127 ? 92.181 160.222 168.105 1.00 59.19 89 GLU H C 1
ATOM 9087 O O . GLU F 6 127 ? 91.959 159.033 168.382 1.00 59.19 89 GLU H O 1
ATOM 9093 N N . ASP F 6 128 ? 93.388 160.790 168.100 1.00 51.48 90 ASP H N 1
ATOM 9094 C CA . ASP F 6 128 ? 94.615 160.029 168.442 1.00 51.48 90 ASP H CA 1
ATOM 9095 C C . ASP F 6 128 ? 94.977 160.241 169.912 1.00 51.48 90 ASP H C 1
ATOM 9096 O O . ASP F 6 128 ? 96.100 159.875 170.285 1.00 51.48 90 ASP H O 1
ATOM 9101 N N . THR F 6 129 ? 94.092 160.852 170.707 1.00 49.37 91 THR H N 1
ATOM 9102 C CA . THR F 6 129 ? 94.362 160.914 172.136 1.00 49.37 91 THR H CA 1
ATOM 9103 C C . THR F 6 129 ? 93.980 159.585 172.751 1.00 49.37 91 THR H C 1
ATOM 9104 O O . THR F 6 129 ? 92.799 159.226 172.795 1.00 49.37 91 THR H O 1
ATOM 9108 N N . ALA F 6 130 ? 94.985 158.809 173.180 1.00 46.33 92 ALA H N 1
ATOM 9109 C CA . ALA F 6 130 ? 94.691 157.448 173.690 1.00 46.33 92 ALA H CA 1
ATOM 9110 C C . ALA F 6 130 ? 95.881 156.855 174.448 1.00 46.33 92 ALA H C 1
ATOM 9111 O O . ALA F 6 130 ? 96.943 157.504 174.483 1.00 46.33 92 ALA H O 1
ATOM 9113 N N . MET F 6 131 ? 95.703 155.661 175.026 1.00 47.70 93 MET H N 1
ATOM 9114 C CA . MET F 6 131 ? 96.817 154.950 175.707 1.00 47.70 93 MET H CA 1
ATOM 9115 C C . MET F 6 131 ? 97.228 153.811 174.773 1.00 47.70 93 MET H C 1
ATOM 9116 O O . MET F 6 131 ? 96.360 152.977 174.471 1.00 47.70 93 MET H O 1
ATOM 9121 N N . TYR F 6 132 ? 98.493 153.757 174.353 1.00 37.04 94 TYR H N 1
ATOM 9122 C CA . TYR F 6 132 ? 98.892 152.747 173.336 1.00 37.04 94 TYR H CA 1
ATOM 9123 C C . TYR F 6 132 ? 99.564 151.530 173.977 1.00 37.04 94 TYR H C 1
ATOM 9124 O O . TYR F 6 132 ? 100.660 151.689 174.538 1.00 37.04 94 TYR H O 1
ATOM 9133 N N . TYR F 6 133 ? 98.964 150.344 173.815 1.00 31.96 95 TYR H N 1
ATOM 9134 C CA . TYR F 6 133 ? 99.469 149.111 174.470 1.00 31.96 95 TYR H CA 1
ATOM 9135 C C . TYR F 6 133 ? 100.059 148.126 173.463 1.00 31.96 95 TYR H C 1
ATOM 9136 O O . TYR F 6 133 ? 99.309 147.668 172.600 1.00 31.96 95 TYR H O 1
ATOM 9145 N N . CYS F 6 134 ? 101.346 147.797 173.590 1.00 34.60 96 CYS H N 1
ATOM 9146 C CA . CYS F 6 134 ? 102.016 146.770 172.745 1.00 34.60 96 CYS H CA 1
ATOM 9147 C C . CYS F 6 134 ? 101.493 145.391 173.178 1.00 34.60 96 CYS H C 1
ATOM 9148 O O . CYS F 6 134 ? 101.415 145.162 174.389 1.00 34.60 96 CYS H O 1
ATOM 9151 N N . VAL F 6 135 ? 101.133 144.514 172.241 1.00 35.50 97 VAL H N 1
ATOM 9152 C CA . VAL F 6 135 ? 100.556 143.184 172.594 1.00 35.50 97 VAL H CA 1
ATOM 9153 C C . VAL F 6 135 ? 101.206 142.098 171.740 1.00 35.50 97 VAL H C 1
ATOM 9154 O O . VAL F 6 135 ? 101.038 142.143 170.521 1.00 35.50 97 VAL H O 1
ATOM 9158 N N . ARG F 6 136 ? 101.875 141.131 172.371 1.00 29.00 98 ARG H N 1
ATOM 9159 C CA . ARG F 6 136 ? 102.520 140.042 171.653 1.00 29.00 98 ARG H CA 1
ATOM 9160 C C . ARG F 6 136 ? 101.525 138.918 171.417 1.00 29.00 98 ARG H C 1
ATOM 9161 O O . ARG F 6 136 ? 100.612 138.708 172.214 1.00 29.00 98 ARG H O 1
ATOM 9169 N N . SER F 6 137 ? 101.698 138.206 170.312 1.00 25.27 99 SER H N 1
ATOM 9170 C CA . SER F 6 137 ? 100.840 137.079 169.994 1.00 25.27 99 SER H CA 1
ATOM 9171 C C . SER F 6 137 ? 101.580 136.110 169.090 1.00 25.27 99 SER H C 1
ATOM 9172 O O . SER F 6 137 ? 102.338 136.532 168.217 1.00 25.27 99 SER H O 1
ATOM 9175 N N . ILE F 6 138 ? 101.353 134.815 169.293 1.00 27.47 100 ILE H N 1
ATOM 9176 C CA . ILE F 6 138 ? 102.022 133.765 168.535 1.00 27.47 100 ILE H CA 1
ATOM 9177 C C . ILE F 6 138 ? 100.968 132.801 168.015 1.00 27.47 100 ILE H C 1
ATOM 9178 O O . ILE F 6 138 ? 100.024 132.454 168.729 1.00 27.47 100 ILE H O 1
ATOM 9183 N N . TYR F 6 139 ? 101.102 132.390 166.758 1.00 35.50 101 TYR H N 1
ATOM 9184 C CA . TYR F 6 139 ? 100.061 131.606 166.100 1.00 35.50 101 TYR H CA 1
ATOM 9185 C C . TYR F 6 139 ? 100.645 130.299 165.595 1.00 35.50 101 TYR H C 1
ATOM 9186 O O . TYR F 6 139 ? 101.392 130.285 164.615 1.00 35.50 101 TYR H O 1
ATOM 9195 N N . TYR F 6 140 ? 100.311 129.211 166.273 1.00 35.50 102 TYR H N 1
ATOM 9196 C CA . TYR F 6 140 ? 100.500 127.860 165.771 1.00 35.50 102 TYR H CA 1
ATOM 9197 C C . TYR F 6 140 ? 99.397 127.023 166.389 1.00 35.50 102 TYR H C 1
ATOM 9198 O O . TYR F 6 140 ? 98.601 127.517 167.185 1.00 35.50 102 TYR H O 1
ATOM 9207 N N . TYR F 6 141 ? 99.346 125.755 166.018 1.00 27.12 103 TYR H N 1
ATOM 9208 C CA . TYR F 6 141 ? 98.273 124.917 166.525 1.00 27.12 103 TYR H CA 1
ATOM 9209 C C . TYR F 6 141 ? 98.343 124.826 168.039 1.00 27.12 103 TYR H C 1
ATOM 9210 O O . TYR F 6 141 ? 99.223 124.157 168.586 1.00 27.12 103 TYR H O 1
ATOM 9219 N N . GLY F 6 142 ? 97.401 125.474 168.717 1.00 22.89 104 GLY H N 1
ATOM 9220 C CA . GLY F 6 142 ? 97.280 125.359 170.151 1.00 22.89 104 GLY H CA 1
ATOM 9221 C C . GLY F 6 142 ? 97.843 126.499 170.957 1.00 22.89 104 GLY H C 1
ATOM 9222 O O . GLY F 6 142 ? 97.807 126.430 172.188 1.00 22.89 104 GLY H O 1
ATOM 9223 N N . SER F 6 143 ? 98.358 127.544 170.319 1.00 23.55 105 SER H N 1
ATOM 9224 C CA . SER F 6 143 ? 98.924 128.655 171.066 1.00 23.55 105 SER H CA 1
ATOM 9225 C C . SER F 6 143 ? 97.834 129.581 171.588 1.00 23.55 105 SER H C 1
ATOM 9226 O O . SER F 6 143 ? 96.658 129.471 171.238 1.00 23.55 105 SER H O 1
ATOM 9229 N N . SER F 6 144 ? 98.245 130.500 172.452 1.00 21.98 106 SER H N 1
ATOM 9230 C CA . SER F 6 144 ? 97.345 131.486 173.033 1.00 21.98 106 SER H CA 1
ATOM 9231 C C . SER F 6 144 ? 97.783 132.875 172.603 1.00 21.98 106 SER H C 1
ATOM 9232 O O . SER F 6 144 ? 98.753 133.415 173.153 1.00 21.98 106 SER H O 1
ATOM 9235 N N . PRO F 6 145 ? 97.129 133.485 171.620 1.00 20.58 107 PRO H N 1
ATOM 9236 C CA . PRO F 6 145 ? 97.469 134.858 171.246 1.00 20.58 107 PRO H CA 1
ATOM 9237 C C . PRO F 6 145 ? 97.020 135.872 172.286 1.00 20.58 107 PRO H C 1
ATOM 9238 O O . PRO F 6 145 ? 96.187 135.592 173.146 1.00 20.58 107 PRO H O 1
ATOM 9242 N N . PHE F 6 146 ? 97.597 137.069 172.191 1.00 24.52 108 PHE H N 1
ATOM 9243 C CA . PHE F 6 146 ? 97.254 138.195 173.057 1.00 24.52 108 PHE H CA 1
ATOM 9244 C C . PHE F 6 146 ? 97.456 137.864 174.526 1.00 24.52 108 PHE H C 1
ATOM 9245 O O . PHE F 6 146 ? 96.675 138.288 175.378 1.00 24.52 108 PHE H O 1
ATOM 9253 N N . ASP F 6 147 ? 98.502 137.104 174.840 1.00 27.20 109 ASP H N 1
ATOM 9254 C CA . ASP F 6 147 ? 98.661 136.609 176.200 1.00 27.20 109 ASP H CA 1
ATOM 9255 C C . ASP F 6 147 ? 99.374 137.617 177.083 1.00 27.20 109 ASP H C 1
ATOM 9256 O O . ASP F 6 147 ? 99.108 137.688 178.286 1.00 27.20 109 ASP H O 1
ATOM 9261 N N . PHE F 6 148 ? 100.268 138.416 176.518 1.00 28.63 110 PHE H N 1
ATOM 9262 C CA . PHE F 6 148 ? 100.979 139.414 177.299 1.00 28.63 110 PHE H CA 1
ATOM 9263 C C . PHE F 6 148 ? 100.812 140.792 176.677 1.00 28.63 110 PHE H C 1
ATOM 9264 O O . PHE F 6 148 ? 101.089 140.982 175.491 1.00 28.63 110 PHE H O 1
ATOM 9272 N N . TRP F 6 149 ? 100.380 141.749 177.492 1.00 27.70 111 TRP H N 1
ATOM 9273 C CA . TRP F 6 149 ? 100.196 143.134 177.098 1.00 27.70 111 TRP H CA 1
ATOM 9274 C C . TRP F 6 149 ? 101.202 144.003 177.827 1.00 27.70 111 TRP H C 1
ATOM 9275 O O . TRP F 6 149 ? 101.592 143.714 178.955 1.00 27.70 111 TRP H O 1
ATOM 9286 N N . GLY F 6 150 ? 101.571 145.130 177.213 1.00 28.62 112 GLY H N 1
ATOM 9287 C CA . GLY F 6 150 ? 102.526 146.060 177.849 1.00 28.62 112 GLY H CA 1
ATOM 9288 C C . GLY F 6 150 ? 101.837 147.078 178.743 1.00 28.62 112 GLY H C 1
ATOM 9289 O O . GLY F 6 150 ? 100.595 147.135 178.715 1.00 28.62 112 GLY H O 1
ATOM 9290 N N . GLN F 6 151 ? 102.612 147.846 179.517 1.00 35.59 113 GLN H N 1
ATOM 9291 C CA . GLN F 6 151 ? 102.044 148.862 180.449 1.00 35.59 113 GLN H CA 1
ATOM 9292 C C . GLN F 6 151 ? 101.320 149.967 179.673 1.00 35.59 113 GLN H C 1
ATOM 9293 O O . GLN F 6 151 ? 100.268 150.417 180.158 1.00 35.59 113 GLN H O 1
ATOM 9299 N N . GLY F 6 152 ? 101.881 150.417 178.546 1.00 39.69 114 GLY H N 1
ATOM 9300 C CA . GLY F 6 152 ? 101.200 151.414 177.695 1.00 39.69 114 GLY H CA 1
ATOM 9301 C C . GLY F 6 152 ? 101.756 152.819 177.830 1.00 39.69 114 GLY H C 1
ATOM 9302 O O . GLY F 6 152 ? 102.276 153.139 178.916 1.00 39.69 114 GLY H O 1
ATOM 9303 N N . THR F 6 153 ? 101.675 153.626 176.764 1.00 46.27 115 THR H N 1
ATOM 9304 C CA . THR F 6 153 ? 102.080 155.031 176.839 1.00 46.27 115 THR H CA 1
ATOM 9305 C C . THR F 6 153 ? 100.877 155.929 176.576 1.00 46.27 115 THR H C 1
ATOM 9306 O O . THR F 6 153 ? 99.968 155.575 175.826 1.00 46.27 115 THR H O 1
ATOM 9310 N N . THR F 6 154 ? 100.884 157.105 177.183 1.00 50.14 116 THR H N 1
ATOM 9311 C CA . THR F 6 154 ? 99.815 158.073 177.022 1.00 50.14 116 THR H CA 1
ATOM 9312 C C . THR F 6 154 ? 100.166 159.055 175.925 1.00 50.14 116 THR H C 1
ATOM 9313 O O . THR F 6 154 ? 101.265 159.614 175.938 1.00 50.14 116 THR H O 1
ATOM 9317 N N . LEU F 6 155 ? 99.245 159.264 174.979 1.00 49.54 117 LEU H N 1
ATOM 9318 C CA . LEU F 6 155 ? 99.389 160.259 173.921 1.00 49.54 117 LEU H CA 1
ATOM 9319 C C . LEU F 6 155 ? 98.216 161.225 173.980 1.00 49.54 117 LEU H C 1
ATOM 9320 O O . LEU F 6 155 ? 97.060 160.805 173.878 1.00 49.54 117 LEU H O 1
ATOM 9325 N N . THR F 6 156 ? 98.513 162.515 174.129 1.00 52.10 118 THR H N 1
ATOM 9326 C CA . THR F 6 156 ? 97.501 163.564 174.138 1.00 52.10 118 THR H CA 1
ATOM 9327 C C . THR F 6 156 ? 97.848 164.604 173.082 1.00 52.10 118 THR H C 1
ATOM 9328 O O . THR F 6 156 ? 98.995 165.055 173.001 1.00 52.10 118 THR H O 1
ATOM 9332 N N . VAL F 6 157 ? 96.865 164.958 172.260 1.00 56.43 119 VAL H N 1
ATOM 9333 C CA . VAL F 6 157 ? 96.984 166.022 171.272 1.00 56.43 119 VAL H CA 1
ATOM 9334 C C . VAL F 6 157 ? 95.974 167.100 171.634 1.00 56.43 119 VAL H C 1
ATOM 9335 O O . VAL F 6 157 ? 94.778 166.818 171.780 1.00 56.43 119 VAL H O 1
ATOM 9339 N N . SER F 6 158 ? 96.452 168.327 171.800 1.00 60.23 120 SER H N 1
ATOM 9340 C CA . SER F 6 158 ? 95.570 169.414 172.190 1.00 60.23 120 SER H CA 1
ATOM 9341 C C . SER F 6 158 ? 94.679 169.828 171.028 1.00 60.23 120 SER H C 1
ATOM 9342 O O . SER F 6 158 ? 95.042 169.694 169.857 1.00 60.23 120 SER H O 1
ATOM 9345 N N . SER F 6 159 ? 93.499 170.335 171.368 1.00 67.68 121 SER H N 1
ATOM 9346 C CA . SER F 6 159 ? 92.542 170.797 170.372 1.00 67.68 121 SER H CA 1
ATOM 9347 C C . SER F 6 159 ? 92.589 172.314 170.250 1.00 67.68 121 SER H C 1
ATOM 9348 O O . SER F 6 159 ? 93.503 172.957 170.767 1.00 67.68 121 SER H O 1
ATOM 9351 N N . GLY F 6 172 ? 82.664 151.265 161.322 1.00 70.46 134 GLY H N 1
ATOM 9352 C CA . GLY F 6 172 ? 82.093 149.932 161.366 1.00 70.46 134 GLY H CA 1
ATOM 9353 C C . GLY F 6 172 ? 81.405 149.544 160.073 1.00 70.46 134 GLY H C 1
ATOM 9354 O O . GLY F 6 172 ? 80.276 149.056 160.080 1.00 70.46 134 GLY H O 1
ATOM 9355 N N . GLY F 6 173 ? 82.089 149.763 158.953 1.00 60.85 135 GLY H N 1
ATOM 9356 C CA . GLY F 6 173 ? 81.554 149.461 157.638 1.00 60.85 135 GLY H CA 1
ATOM 9357 C C . GLY F 6 173 ? 82.210 148.214 157.068 1.00 60.85 135 GLY H C 1
ATOM 9358 O O . GLY F 6 173 ? 83.428 148.170 156.889 1.00 60.85 135 GLY H O 1
ATOM 9359 N N . SER F 6 174 ? 81.378 147.210 156.786 1.00 57.25 136 SER H N 1
ATOM 9360 C CA . SER F 6 174 ? 81.814 145.941 156.203 1.00 57.25 136 SER H CA 1
ATOM 9361 C C . SER F 6 174 ? 82.817 145.229 157.112 1.00 57.25 136 SER H C 1
ATOM 9362 O O . SER F 6 174 ? 83.950 144.933 156.728 1.00 57.25 136 SER H O 1
ATOM 9365 N N . ASP F 6 175 ? 82.371 144.952 158.333 1.00 50.66 137 ASP H N 1
ATOM 9366 C CA . ASP F 6 175 ? 83.159 144.190 159.291 1.00 50.66 137 ASP H CA 1
ATOM 9367 C C . ASP F 6 175 ? 82.218 143.668 160.369 1.00 50.66 137 ASP H C 1
ATOM 9368 O O . ASP F 6 175 ? 80.993 143.712 160.226 1.00 50.66 137 ASP H O 1
ATOM 9373 N N . ILE F 6 176 ? 82.806 143.160 161.451 1.00 43.55 138 ILE H N 1
ATOM 9374 C CA . ILE F 6 176 ? 82.046 142.621 162.573 1.00 43.55 138 ILE H CA 1
ATOM 9375 C C . ILE F 6 176 ? 82.035 143.651 163.686 1.00 43.55 138 ILE H C 1
ATOM 9376 O O . ILE F 6 176 ? 83.062 144.262 163.989 1.00 43.55 138 ILE H O 1
ATOM 9381 N N . VAL F 6 177 ? 80.872 143.863 164.281 1.00 42.90 139 VAL H N 1
ATOM 9382 C CA . VAL F 6 177 ? 80.751 144.685 165.474 1.00 42.90 139 VAL H CA 1
ATOM 9383 C C . VAL F 6 177 ? 80.366 143.769 166.625 1.00 42.90 139 VAL H C 1
ATOM 9384 O O . VAL F 6 177 ? 79.492 142.906 166.482 1.00 42.90 139 VAL H O 1
ATOM 9388 N N . MET F 6 178 ? 81.072 143.898 167.739 1.00 40.96 140 MET H N 1
ATOM 9389 C CA . MET F 6 178 ? 80.853 143.050 168.899 1.00 40.96 140 MET H CA 1
ATOM 9390 C C . MET F 6 178 ? 80.233 143.926 169.977 1.00 40.96 140 MET H C 1
ATOM 9391 O O . MET F 6 178 ? 80.786 144.971 170.328 1.00 40.96 140 MET H O 1
ATOM 9396 N N . THR F 6 179 ? 79.081 143.514 170.488 1.00 49.01 141 THR H N 1
ATOM 9397 C CA . THR F 6 179 ? 78.306 144.342 171.396 1.00 49.01 141 THR H CA 1
ATOM 9398 C C . THR F 6 179 ? 78.051 143.625 172.712 1.00 49.01 141 THR H C 1
ATOM 9399 O O . THR F 6 179 ? 77.709 142.440 172.739 1.00 49.01 141 THR H O 1
ATOM 9403 N N . GLN F 6 180 ? 78.243 144.354 173.805 1.00 51.37 142 GLN H N 1
ATOM 9404 C CA . GLN F 6 180 ? 77.837 143.918 175.130 1.00 51.37 142 GLN H CA 1
ATOM 9405 C C . GLN F 6 180 ? 76.801 144.902 175.642 1.00 51.37 142 GLN H C 1
ATOM 9406 O O . GLN F 6 180 ? 77.104 146.085 175.824 1.00 51.37 142 GLN H O 1
ATOM 9412 N N . ALA F 6 181 ? 75.589 144.414 175.886 1.00 68.72 143 ALA H N 1
ATOM 9413 C CA . ALA F 6 181 ? 74.449 145.276 176.186 1.00 68.72 143 ALA H CA 1
ATOM 9414 C C . ALA F 6 181 ? 74.373 145.617 177.665 1.00 68.72 143 ALA H C 1
ATOM 9415 O O . ALA F 6 181 ? 73.303 145.949 178.182 1.00 68.72 143 ALA H O 1
ATOM 9417 N N . THR F 6 182 ? 75.498 145.549 178.370 1.00 70.05 144 THR H N 1
ATOM 9418 C CA . THR F 6 182 ? 75.521 145.872 179.787 1.00 70.05 144 THR H CA 1
ATOM 9419 C C . THR F 6 182 ? 76.845 146.549 180.094 1.00 70.05 144 THR H C 1
ATOM 9420 O O . THR F 6 182 ? 77.868 146.197 179.505 1.00 70.05 144 THR H O 1
ATOM 9424 N N . SER F 6 183 ? 76.819 147.526 180.998 1.00 73.37 145 SER H N 1
ATOM 9425 C CA . SER F 6 183 ? 78.006 148.287 181.342 1.00 73.37 145 SER H CA 1
ATOM 9426 C C . SER F 6 183 ? 78.259 148.401 182.837 1.00 73.37 145 SER H C 1
ATOM 9427 O O . SER F 6 183 ? 79.271 148.995 183.224 1.00 73.37 145 SER H O 1
ATOM 9430 N N . SER F 6 184 ? 77.380 147.866 183.685 1.00 75.88 146 SER H N 1
ATOM 9431 C CA . SER F 6 184 ? 77.557 147.976 185.132 1.00 75.88 146 SER H CA 1
ATOM 9432 C C . SER F 6 184 ? 76.792 146.850 185.812 1.00 75.88 146 SER H C 1
ATOM 9433 O O . SER F 6 184 ? 75.559 146.855 185.816 1.00 75.88 146 SER H O 1
ATOM 9436 N N . VAL F 6 185 ? 77.518 145.896 186.386 1.00 75.16 147 VAL H N 1
ATOM 9437 C CA . VAL F 6 185 ? 76.917 144.808 187.154 1.00 75.16 147 VAL H CA 1
ATOM 9438 C C . VAL F 6 185 ? 77.605 144.719 188.511 1.00 75.16 147 VAL H C 1
ATOM 9439 O O . VAL F 6 185 ? 78.608 144.004 188.644 1.00 75.16 147 VAL H O 1
ATOM 9443 N N . PRO F 6 186 ? 77.122 145.419 189.536 1.00 79.14 148 PRO H N 1
ATOM 9444 C CA . PRO F 6 186 ? 77.726 145.305 190.872 1.00 79.14 148 PRO H CA 1
ATOM 9445 C C . PRO F 6 186 ? 77.226 144.058 191.585 1.00 79.14 148 PRO H C 1
ATOM 9446 O O . PRO F 6 186 ? 76.021 143.865 191.763 1.00 79.14 148 PRO H O 1
ATOM 9450 N N . VAL F 6 187 ? 78.161 143.193 191.979 1.00 76.66 149 VAL H N 1
ATOM 9451 C CA . VAL F 6 187 ? 77.848 141.909 192.597 1.00 76.66 149 VAL H CA 1
ATOM 9452 C C . VAL F 6 187 ? 78.696 141.746 193.851 1.00 76.66 149 VAL H C 1
ATOM 9453 O O . VAL F 6 187 ? 79.874 142.118 193.867 1.00 76.66 149 VAL H O 1
ATOM 9457 N N . THR F 6 188 ? 78.095 141.188 194.900 1.00 78.32 150 THR H N 1
ATOM 9458 C CA . THR F 6 188 ? 78.843 140.880 196.108 1.00 78.32 150 THR H CA 1
ATOM 9459 C C . THR F 6 188 ? 79.705 139.635 195.898 1.00 78.32 150 THR H C 1
ATOM 9460 O O . THR F 6 188 ? 79.356 138.755 195.106 1.00 78.32 150 THR H O 1
ATOM 9464 N N . PRO F 6 189 ? 80.836 139.536 196.598 1.00 77.05 151 PRO H N 1
ATOM 9465 C CA . PRO F 6 189 ? 81.678 138.341 196.467 1.00 77.05 151 PRO H CA 1
ATOM 9466 C C . PRO F 6 189 ? 80.936 137.080 196.876 1.00 77.05 151 PRO H C 1
ATOM 9467 O O . PRO F 6 189 ? 80.148 137.079 197.822 1.00 77.05 151 PRO H O 1
ATOM 9471 N N . GLY F 6 190 ? 81.204 135.996 196.152 1.00 79.22 152 GLY H N 1
ATOM 9472 C CA . GLY F 6 190 ? 80.597 134.708 196.426 1.00 79.22 152 GLY H CA 1
ATOM 9473 C C . GLY F 6 190 ? 79.443 134.327 195.523 1.00 79.22 152 GLY H C 1
ATOM 9474 O O . GLY F 6 190 ? 78.887 133.236 195.696 1.00 79.22 152 GLY H O 1
ATOM 9475 N N . GLU F 6 191 ? 79.070 135.167 194.562 1.00 82.15 153 GLU H N 1
ATOM 9476 C CA . GLU F 6 191 ? 77.943 134.900 193.680 1.00 82.15 153 GLU H CA 1
ATOM 9477 C C . GLU F 6 191 ? 78.420 134.750 192.243 1.00 82.15 153 GLU H C 1
ATOM 9478 O O . GLU F 6 191 ? 79.282 135.505 191.782 1.00 82.15 153 GLU H O 1
ATOM 9484 N N . SER F 6 192 ? 77.847 133.777 191.540 1.00 77.43 154 SER H N 1
ATOM 9485 C CA . SER F 6 192 ? 78.149 133.590 190.129 1.00 77.43 154 SER H CA 1
ATOM 9486 C C . SER F 6 192 ? 77.736 134.816 189.326 1.00 77.43 154 SER H C 1
ATOM 9487 O O . SER F 6 192 ? 76.664 135.388 189.540 1.00 77.43 154 SER H O 1
ATOM 9490 N N . VAL F 6 193 ? 78.599 135.221 188.398 1.00 67.22 155 VAL H N 1
ATOM 9491 C CA . VAL F 6 193 ? 78.341 136.354 187.518 1.00 67.22 155 VAL H CA 1
ATOM 9492 C C . VAL F 6 193 ? 78.504 135.887 186.082 1.00 67.22 155 VAL H C 1
ATOM 9493 O O . VAL F 6 193 ? 79.552 135.341 185.723 1.00 67.22 155 VAL H O 1
ATOM 9497 N N . SER F 6 194 ? 77.486 136.112 185.259 1.00 59.49 156 SER H N 1
ATOM 9498 C CA . SER F 6 194 ? 77.542 135.759 183.847 1.00 59.49 156 SER H CA 1
ATOM 9499 C C . SER F 6 194 ? 77.528 137.032 183.017 1.00 59.49 156 SER H C 1
ATOM 9500 O O . SER F 6 194 ? 76.601 137.841 183.129 1.00 59.49 156 SER H O 1
ATOM 9503 N N . ILE F 6 195 ? 78.552 137.204 182.195 1.00 50.34 157 ILE H N 1
ATOM 9504 C CA . ILE F 6 195 ? 78.653 138.306 181.248 1.00 50.34 157 ILE H CA 1
ATOM 9505 C C . ILE F 6 195 ? 78.310 137.771 179.870 1.00 50.34 157 ILE H C 1
ATOM 9506 O O . ILE F 6 195 ? 78.642 136.628 179.543 1.00 50.34 157 ILE H O 1
ATOM 9511 N N . SER F 6 196 ? 77.636 138.581 179.064 1.00 51.28 158 SER H N 1
ATOM 9512 C CA . SER F 6 196 ? 77.221 138.171 177.734 1.00 51.28 158 SER H CA 1
ATOM 9513 C C . SER F 6 196 ? 77.825 139.092 176.684 1.00 51.28 158 SER H C 1
ATOM 9514 O O . SER F 6 196 ? 78.173 140.241 176.955 1.00 51.28 158 SER H O 1
ATOM 9517 N N . CYS F 6 197 ? 77.952 138.561 175.473 1.00 46.03 159 CYS H N 1
ATOM 9518 C CA . CYS F 6 197 ? 78.517 139.321 174.367 1.00 46.03 159 CYS H CA 1
ATOM 9519 C C . CYS F 6 197 ? 77.962 138.729 173.080 1.00 46.03 159 CYS H C 1
ATOM 9520 O O . CYS F 6 197 ? 77.879 137.507 172.951 1.00 46.03 159 CYS H O 1
ATOM 9523 N N . ARG F 6 198 ? 77.554 139.583 172.148 1.00 51.84 160 ARG H N 1
ATOM 9524 C CA . ARG F 6 198 ? 76.932 139.126 170.914 1.00 51.84 160 ARG H CA 1
ATOM 9525 C C . ARG F 6 198 ? 77.771 139.545 169.713 1.00 51.84 160 ARG H C 1
ATOM 9526 O O . ARG F 6 198 ? 78.527 140.516 169.771 1.00 51.84 160 ARG H O 1
ATOM 9534 N N . SER F 6 199 ? 77.637 138.797 168.625 1.00 49.50 161 SER H N 1
ATOM 9535 C CA . SER F 6 199 ? 78.399 139.036 167.412 1.00 49.50 161 SER H CA 1
ATOM 9536 C C . SER F 6 199 ? 77.478 139.290 166.224 1.00 49.50 161 SER H C 1
ATOM 9537 O O . SER F 6 199 ? 76.334 138.831 166.181 1.00 49.50 161 SER H O 1
ATOM 9540 N N . SER F 6 200 ? 78.003 140.037 165.250 1.00 48.19 162 SER H N 1
ATOM 9541 C CA . SER F 6 200 ? 77.261 140.289 164.021 1.00 48.19 162 SER H CA 1
ATOM 9542 C C . SER F 6 200 ? 77.029 139.011 163.230 1.00 48.19 162 SER H C 1
ATOM 9543 O O . SER F 6 200 ? 75.885 138.689 162.894 1.00 48.19 162 SER H O 1
ATOM 9546 N N . LYS F 6 201 ? 78.089 138.261 162.939 1.00 47.15 163 LYS H N 1
ATOM 9547 C CA . LYS F 6 201 ? 77.964 136.985 162.255 1.00 47.15 163 LYS H CA 1
ATOM 9548 C C . LYS F 6 201 ? 78.541 135.889 163.136 1.00 47.15 163 LYS H C 1
ATOM 9549 O O . LYS F 6 201 ? 79.092 136.149 164.207 1.00 47.15 163 LYS H O 1
ATOM 9555 N N . SER F 6 202 ? 78.396 134.653 162.674 1.00 43.24 164 SER H N 1
ATOM 9556 C CA . SER F 6 202 ? 78.935 133.525 163.412 1.00 43.24 164 SER H CA 1
ATOM 9557 C C . SER F 6 202 ? 80.453 133.620 163.472 1.00 43.24 164 SER H C 1
ATOM 9558 O O . SER F 6 202 ? 81.119 133.804 162.450 1.00 43.24 164 SER H O 1
ATOM 9561 N N . LEU F 6 203 ? 80.997 133.513 164.682 1.00 34.69 165 LEU H N 1
ATOM 9562 C CA . LEU F 6 203 ? 82.435 133.456 164.883 1.00 34.69 165 LEU H CA 1
ATOM 9563 C C . LEU F 6 203 ? 82.984 132.048 164.743 1.00 34.69 165 LEU H C 1
ATOM 9564 O O . LEU F 6 203 ? 84.201 131.867 164.785 1.00 34.69 165 LEU H O 1
ATOM 9569 N N . LEU F 6 204 ? 82.119 131.056 164.567 1.00 34.23 166 LEU H N 1
ATOM 9570 C CA . LEU F 6 204 ? 82.546 129.679 164.371 1.00 34.23 166 LEU H CA 1
ATOM 9571 C C . LEU F 6 204 ? 83.024 129.514 162.937 1.00 34.23 166 LEU H C 1
ATOM 9572 O O . LEU F 6 204 ? 82.249 129.682 161.992 1.00 34.23 166 LEU H O 1
ATOM 9577 N N . HIS F 6 205 ? 84.300 129.189 162.775 1.00 33.73 167 HIS H N 1
ATOM 9578 C CA . HIS F 6 205 ? 84.857 128.931 161.463 1.00 33.73 167 HIS H CA 1
ATOM 9579 C C . HIS F 6 205 ? 84.593 127.483 161.059 1.00 33.73 167 HIS H C 1
ATOM 9580 O O . HIS F 6 205 ? 84.162 126.652 161.859 1.00 33.73 167 HIS H O 1
ATOM 9587 N N . SER F 6 206 ? 84.842 127.191 159.784 1.00 35.88 168 SER H N 1
ATOM 9588 C CA . SER F 6 206 ? 84.670 125.838 159.271 1.00 35.88 168 SER H CA 1
ATOM 9589 C C . SER F 6 206 ? 85.618 124.840 159.922 1.00 35.88 168 SER H C 1
ATOM 9590 O O . SER F 6 206 ? 85.250 123.671 160.072 1.00 35.88 168 SER H O 1
ATOM 9593 N N . ASN F 6 207 ? 86.819 125.269 160.321 1.00 32.84 169 ASN H N 1
ATOM 9594 C CA . ASN F 6 207 ? 87.778 124.342 160.908 1.00 32.84 169 ASN H CA 1
ATOM 9595 C C . ASN F 6 207 ? 87.373 123.864 162.296 1.00 32.84 169 ASN H C 1
ATOM 9596 O O . ASN F 6 207 ? 87.995 122.933 162.813 1.00 32.84 169 ASN H O 1
ATOM 9601 N N . GLY F 6 208 ? 86.359 124.467 162.903 1.00 32.34 170 GLY H N 1
ATOM 9602 C CA . GLY F 6 208 ? 85.871 124.039 164.195 1.00 32.34 170 GLY H CA 1
ATOM 9603 C C . GLY F 6 208 ? 86.189 124.947 165.361 1.00 32.34 170 GLY H C 1
ATOM 9604 O O . GLY F 6 208 ? 85.855 124.594 166.495 1.00 32.34 170 GLY H O 1
ATOM 9605 N N . ASN F 6 209 ? 86.800 126.104 165.126 1.00 32.79 171 ASN H N 1
ATOM 9606 C CA . ASN F 6 209 ? 87.195 127.011 166.192 1.00 32.79 171 ASN H CA 1
ATOM 9607 C C . ASN F 6 209 ? 86.301 128.240 166.189 1.00 32.79 171 ASN H C 1
ATOM 9608 O O . ASN F 6 209 ? 85.965 128.762 165.123 1.00 32.79 171 ASN H O 1
ATOM 9613 N N . THR F 6 210 ? 85.942 128.713 167.379 1.00 29.94 172 THR H N 1
ATOM 9614 C CA . THR F 6 210 ? 85.208 129.960 167.547 1.00 29.94 172 THR H CA 1
ATOM 9615 C C . THR F 6 210 ? 86.154 131.003 168.126 1.00 29.94 172 THR H C 1
ATOM 9616 O O . THR F 6 210 ? 86.530 130.919 169.293 1.00 29.94 172 THR H O 1
ATOM 9620 N N . TYR F 6 211 ? 86.490 132.010 167.324 1.00 26.21 173 TYR H N 1
ATOM 9621 C CA . TYR F 6 211 ? 87.568 132.949 167.632 1.00 26.21 173 TYR H CA 1
ATOM 9622 C C . TYR F 6 211 ? 87.070 134.113 168.490 1.00 26.21 173 TYR H C 1
ATOM 9623 O O . TYR F 6 211 ? 87.019 135.265 168.062 1.00 26.21 173 TYR H O 1
ATOM 9632 N N . LEU F 6 212 ? 86.722 133.807 169.736 1.00 25.42 174 LEU H N 1
ATOM 9633 C CA . LEU F 6 212 ? 86.333 134.820 170.711 1.00 25.42 174 LEU H CA 1
ATOM 9634 C C . LEU F 6 212 ? 87.284 134.804 171.896 1.00 25.42 174 LEU H C 1
ATOM 9635 O O . LEU F 6 212 ? 87.467 133.759 172.524 1.00 25.42 174 LEU H O 1
ATOM 9640 N N . TYR F 6 213 ? 87.854 135.960 172.231 1.00 25.53 175 TYR H N 1
ATOM 9641 C CA . TYR F 6 213 ? 88.795 136.056 173.336 1.00 25.53 175 TYR H CA 1
ATOM 9642 C C . TYR F 6 213 ? 88.158 136.924 174.410 1.00 25.53 175 TYR H C 1
ATOM 9643 O O . TYR F 6 213 ? 87.523 137.930 174.091 1.00 25.53 175 TYR H O 1
ATOM 9652 N N . TRP F 6 214 ? 88.335 136.559 175.672 1.00 28.95 176 TRP H N 1
ATOM 9653 C CA . TRP F 6 214 ? 87.876 137.368 176.794 1.00 28.95 176 TRP H CA 1
ATOM 9654 C C . TRP F 6 214 ? 89.060 137.901 177.581 1.00 28.95 176 TRP H C 1
ATOM 9655 O O . TRP F 6 214 ? 89.866 137.113 178.089 1.00 28.95 176 TRP H O 1
ATOM 9666 N N . PHE F 6 215 ? 89.109 139.223 177.776 1.00 28.67 177 PHE H N 1
ATOM 9667 C CA . PHE F 6 215 ? 90.192 139.876 178.558 1.00 28.67 177 PHE H CA 1
ATOM 9668 C C . PHE F 6 215 ? 89.598 140.545 179.801 1.00 28.67 177 PHE H C 1
ATOM 9669 O O . PHE F 6 215 ? 88.367 140.544 179.924 1.00 28.67 177 PHE H O 1
ATOM 9677 N N . LEU F 6 216 ? 90.442 141.068 180.698 1.00 34.78 178 LEU H N 1
ATOM 9678 C CA . LEU F 6 216 ? 89.978 141.778 181.922 1.00 34.78 178 LEU H CA 1
ATOM 9679 C C . LEU F 6 216 ? 90.830 143.036 182.093 1.00 34.78 178 LEU H C 1
ATOM 9680 O O . LEU F 6 216 ? 92.026 142.953 181.798 1.00 34.78 178 LEU H O 1
ATOM 9685 N N . GLN F 6 217 ? 90.251 144.143 182.572 1.00 40.85 179 GLN H N 1
ATOM 9686 C CA . GLN F 6 217 ? 91.076 145.345 182.864 1.00 40.85 179 GLN H CA 1
ATOM 9687 C C . GLN F 6 217 ? 90.848 145.824 184.298 1.00 40.85 179 GLN H C 1
ATOM 9688 O O . GLN F 6 217 ? 89.799 146.438 184.549 1.00 40.85 179 GLN H O 1
ATOM 9694 N N . ARG F 6 218 ? 91.774 145.522 185.205 1.00 53.03 180 ARG H N 1
ATOM 9695 C CA . ARG F 6 218 ? 91.765 145.950 186.595 1.00 53.03 180 ARG H CA 1
ATOM 9696 C C . ARG F 6 218 ? 92.141 147.422 186.682 1.00 53.03 180 ARG H C 1
ATOM 9697 O O . ARG F 6 218 ? 93.011 147.881 185.938 1.00 53.03 180 ARG H O 1
ATOM 9705 N N . PRO F 6 219 ? 91.492 148.174 187.567 1.00 54.73 181 PRO H N 1
ATOM 9706 C CA . PRO F 6 219 ? 91.716 149.624 187.609 1.00 54.73 181 PRO H CA 1
ATOM 9707 C C . PRO F 6 219 ? 93.166 149.981 187.879 1.00 54.73 181 PRO H C 1
ATOM 9708 O O . PRO F 6 219 ? 93.736 149.583 188.899 1.00 54.73 181 PRO H O 1
ATOM 9712 N N . GLY F 6 220 ? 93.766 150.741 186.968 1.00 57.24 182 GLY H N 1
ATOM 9713 C CA . GLY F 6 220 ? 95.173 151.058 187.050 1.00 57.24 182 GLY H CA 1
ATOM 9714 C C . GLY F 6 220 ? 96.091 149.998 186.495 1.00 57.24 182 GLY H C 1
ATOM 9715 O O . GLY F 6 220 ? 97.305 150.082 186.708 1.00 57.24 182 GLY H O 1
ATOM 9716 N N . GLN F 6 221 ? 95.556 149.007 185.785 1.00 50.54 183 GLN H N 1
ATOM 9717 C CA . GLN F 6 221 ? 96.340 147.889 185.288 1.00 50.54 183 GLN H CA 1
ATOM 9718 C C . GLN F 6 221 ? 96.029 147.642 183.821 1.00 50.54 183 GLN H C 1
ATOM 9719 O O . GLN F 6 221 ? 94.949 147.979 183.333 1.00 50.54 183 GLN H O 1
ATOM 9725 N N . SER F 6 222 ? 96.992 147.047 183.123 1.00 37.75 184 SER H N 1
ATOM 9726 C CA . SER F 6 222 ? 96.829 146.728 181.717 1.00 37.75 184 SER H CA 1
ATOM 9727 C C . SER F 6 222 ? 95.868 145.557 181.548 1.00 37.75 184 SER H C 1
ATOM 9728 O O . SER F 6 222 ? 95.591 144.829 182.502 1.00 37.75 184 SER H O 1
ATOM 9731 N N . PRO F 6 223 ? 95.320 145.371 180.349 1.00 31.19 185 PRO H N 1
ATOM 9732 C CA . PRO F 6 223 ? 94.456 144.211 180.118 1.00 31.19 185 PRO H CA 1
ATOM 9733 C C . PRO F 6 223 ? 95.242 142.918 180.236 1.00 31.19 185 PRO H C 1
ATOM 9734 O O . PRO F 6 223 ? 96.467 142.900 180.122 1.00 31.19 185 PRO H O 1
ATOM 9738 N N . GLN F 6 224 ? 94.528 141.834 180.492 1.00 30.65 186 GLN H N 1
ATOM 9739 C CA . GLN F 6 224 ? 95.151 140.540 180.699 1.00 30.65 186 GLN H CA 1
ATOM 9740 C C . GLN F 6 224 ? 94.225 139.466 180.162 1.00 30.65 186 GLN H C 1
ATOM 9741 O O . GLN F 6 224 ? 93.019 139.505 180.401 1.00 30.65 186 GLN H O 1
ATOM 9747 N N . LEU F 6 225 ? 94.760 138.461 179.459 1.00 24.89 187 LEU H N 1
ATOM 9748 C CA . LEU F 6 225 ? 93.917 137.418 178.801 1.00 24.89 187 LEU H CA 1
ATOM 9749 C C . LEU F 6 225 ? 93.347 136.417 179.805 1.00 24.89 187 LEU H C 1
ATOM 9750 O O . LEU F 6 225 ? 94.112 135.889 180.608 1.00 24.89 187 LEU H O 1
ATOM 9755 N N . LEU F 6 226 ? 92.046 136.151 179.731 1.00 26.64 188 LEU H N 1
ATOM 9756 C CA . LEU F 6 226 ? 91.390 135.174 180.632 1.00 26.64 188 LEU H CA 1
ATOM 9757 C C . LEU F 6 226 ? 91.044 133.917 179.841 1.00 26.64 188 LEU H C 1
ATOM 9758 O O . LEU F 6 226 ? 91.329 132.821 180.335 1.00 26.64 188 LEU H O 1
ATOM 9763 N N . ILE F 6 227 ? 90.433 134.076 178.670 1.00 25.56 189 ILE H N 1
ATOM 9764 C CA . ILE F 6 227 ? 89.963 132.906 177.879 1.00 25.56 189 ILE H CA 1
ATOM 9765 C C . ILE F 6 227 ? 90.204 133.178 176.401 1.00 25.56 189 ILE H C 1
ATOM 9766 O O . ILE F 6 227 ? 89.977 134.308 175.989 1.00 25.56 189 ILE H O 1
ATOM 9771 N N . TYR F 6 228 ? 90.678 132.187 175.653 1.00 22.98 190 TYR H N 1
ATOM 9772 C CA . TYR F 6 228 ? 90.902 132.302 174.224 1.00 22.98 190 TYR H CA 1
ATOM 9773 C C . TYR F 6 228 ? 90.176 131.183 173.495 1.00 22.98 190 TYR H C 1
ATOM 9774 O O . TYR F 6 228 ? 90.121 130.047 173.963 1.00 22.98 190 TYR H O 1
ATOM 9783 N N . ARG F 6 229 ? 89.607 131.538 172.350 1.00 24.19 191 ARG H N 1
ATOM 9784 C CA . ARG F 6 229 ? 88.790 130.660 171.515 1.00 24.19 191 ARG H CA 1
ATOM 9785 C C . ARG F 6 229 ? 87.627 130.046 172.294 1.00 24.19 191 ARG H C 1
ATOM 9786 O O . ARG F 6 229 ? 87.335 128.854 172.208 1.00 24.19 191 ARG H O 1
ATOM 9794 N N . MET F 6 230 ? 86.975 130.904 173.076 1.00 33.26 192 MET H N 1
ATOM 9795 C CA . MET F 6 230 ? 85.629 130.710 173.630 1.00 33.26 192 MET H CA 1
ATOM 9796 C C . MET F 6 230 ? 85.637 129.714 174.784 1.00 33.26 192 MET H C 1
ATOM 9797 O O . MET F 6 230 ? 84.678 129.716 175.575 1.00 33.26 192 MET H O 1
ATOM 9802 N N . SER F 6 231 ? 86.659 128.877 174.954 1.00 26.77 193 SER H N 1
ATOM 9803 C CA . SER F 6 231 ? 86.604 127.925 176.058 1.00 26.77 193 SER H CA 1
ATOM 9804 C C . SER F 6 231 ? 87.924 127.819 176.800 1.00 26.77 193 SER H C 1
ATOM 9805 O O . SER F 6 231 ? 87.937 127.719 178.030 1.00 26.77 193 SER H O 1
ATOM 9808 N N . ASN F 6 232 ? 89.039 127.861 176.078 1.00 25.22 194 ASN H N 1
ATOM 9809 C CA . ASN F 6 232 ? 90.340 127.619 176.681 1.00 25.22 194 ASN H CA 1
ATOM 9810 C C . ASN F 6 232 ? 90.703 128.719 177.664 1.00 25.22 194 ASN H C 1
ATOM 9811 O O . ASN F 6 232 ? 90.456 129.897 177.417 1.00 25.22 194 ASN H O 1
ATOM 9816 N N . LEU F 6 233 ? 91.314 128.327 178.774 1.00 28.47 195 LEU H N 1
ATOM 9817 C CA . LEU F 6 233 ? 91.795 129.248 179.789 1.00 28.47 195 LEU H CA 1
ATOM 9818 C C . LEU F 6 233 ? 93.277 129.528 179.598 1.00 28.47 195 LEU H C 1
ATOM 9819 O O . LEU F 6 233 ? 94.074 128.613 179.387 1.00 28.47 195 LEU H O 1
ATOM 9824 N N . ALA F 6 234 ? 93.643 130.798 179.697 1.00 30.50 196 ALA H N 1
ATOM 9825 C CA . ALA F 6 234 ? 95.039 131.171 179.600 1.00 30.50 196 ALA H CA 1
ATOM 9826 C C . ALA F 6 234 ? 95.805 130.647 180.807 1.00 30.50 196 ALA H C 1
ATOM 9827 O O . ALA F 6 234 ? 95.226 130.294 181.834 1.00 30.50 196 ALA H O 1
ATOM 9829 N N . SER F 6 235 ? 97.125 130.590 180.670 1.00 36.93 197 SER H N 1
ATOM 9830 C CA . SER F 6 235 ? 97.952 130.039 181.732 1.00 36.93 197 SER H CA 1
ATOM 9831 C C . SER F 6 235 ? 98.080 131.028 182.878 1.00 36.93 197 SER H C 1
ATOM 9832 O O . SER F 6 235 ? 98.418 132.196 182.676 1.00 36.93 197 SER H O 1
ATOM 9835 N N . GLY F 6 236 ? 97.820 130.548 184.089 1.00 42.36 198 GLY H N 1
ATOM 9836 C CA . GLY F 6 236 ? 97.928 131.366 185.272 1.00 42.36 198 GLY H CA 1
ATOM 9837 C C . GLY F 6 236 ? 96.636 132.010 185.722 1.00 42.36 198 GLY H C 1
ATOM 9838 O O . GLY F 6 236 ? 96.669 132.834 186.640 1.00 42.36 198 GLY H O 1
ATOM 9839 N N . VAL F 6 237 ? 95.504 131.665 185.116 1.00 44.50 199 VAL H N 1
ATOM 9840 C CA . VAL F 6 237 ? 94.235 132.226 185.559 1.00 44.50 199 VAL H CA 1
ATOM 9841 C C . VAL F 6 237 ? 93.510 131.177 186.393 1.00 44.50 199 VAL H C 1
ATOM 9842 O O . VAL F 6 237 ? 93.611 129.979 186.111 1.00 44.50 199 VAL H O 1
ATOM 9846 N N . PRO F 6 238 ? 92.797 131.580 187.437 1.00 56.22 200 PRO H N 1
ATOM 9847 C CA . PRO F 6 238 ? 92.137 130.608 188.313 1.00 56.22 200 PRO H CA 1
ATOM 9848 C C . PRO F 6 238 ? 91.029 129.868 187.590 1.00 56.22 200 PRO H C 1
ATOM 9849 O O . PRO F 6 238 ? 90.423 130.374 186.645 1.00 56.22 200 PRO H O 1
ATOM 9853 N N . ASP F 6 239 ? 90.755 128.637 188.015 1.00 65.25 201 ASP H N 1
ATOM 9854 C CA . ASP F 6 239 ? 89.748 127.809 187.298 1.00 65.25 201 ASP H CA 1
ATOM 9855 C C . ASP F 6 239 ? 88.340 128.331 187.589 1.00 65.25 201 ASP H C 1
ATOM 9856 O O . ASP F 6 239 ? 87.375 127.714 187.099 1.00 65.25 201 ASP H O 1
ATOM 9861 N N . ARG F 6 240 ? 88.229 129.416 188.359 1.00 65.76 202 ARG H N 1
ATOM 9862 C CA . ARG F 6 240 ? 86.900 130.024 188.639 1.00 65.76 202 ARG H CA 1
ATOM 9863 C C . ARG F 6 240 ? 86.287 130.548 187.334 1.00 65.76 202 ARG H C 1
ATOM 9864 O O . ARG F 6 240 ? 85.066 130.397 187.165 1.00 65.76 202 ARG H O 1
ATOM 9872 N N . PHE F 6 241 ? 87.105 131.120 186.446 1.00 54.85 203 PHE H N 1
ATOM 9873 C CA . PHE F 6 241 ? 86.609 131.684 185.163 1.00 54.85 203 PHE H CA 1
ATOM 9874 C C . PHE F 6 241 ? 86.324 130.573 184.148 1.00 54.85 203 PHE H C 1
ATOM 9875 O O . PHE F 6 241 ? 87.204 129.731 183.942 1.00 54.85 203 PHE H O 1
ATOM 9883 N N . SER F 6 242 ? 85.135 130.577 183.540 1.00 49.39 204 SER H N 1
ATOM 9884 C CA . SER F 6 242 ? 84.766 129.593 182.491 1.00 49.39 204 SER H CA 1
ATOM 9885 C C . SER F 6 242 ? 84.059 130.331 181.351 1.00 49.39 204 SER H C 1
ATOM 9886 O O . SER F 6 242 ? 83.483 131.392 181.619 1.00 49.39 204 SER H O 1
ATOM 9889 N N . GLY F 6 243 ? 84.109 129.792 180.131 1.00 47.32 205 GLY H N 1
ATOM 9890 C CA . GLY F 6 243 ? 83.492 130.465 178.974 1.00 47.32 205 GLY H CA 1
ATOM 9891 C C . GLY F 6 243 ? 82.702 129.485 178.134 1.00 47.32 205 GLY H C 1
ATOM 9892 O O . GLY F 6 243 ? 83.197 128.364 177.927 1.00 47.32 205 GLY H O 1
ATOM 9893 N N . SER F 6 244 ? 81.513 129.885 177.675 1.00 51.82 206 SER H N 1
ATOM 9894 C CA . SER F 6 244 ? 80.649 128.970 176.882 1.00 51.82 206 SER H CA 1
ATOM 9895 C C . SER F 6 244 ? 79.752 129.788 175.954 1.00 51.82 206 SER H C 1
ATOM 9896 O O . SER F 6 244 ? 78.979 130.614 176.466 1.00 51.82 206 SER H O 1
ATOM 9899 N N . GLY F 6 245 ? 79.853 129.569 174.643 1.00 50.81 207 GLY H N 1
ATOM 9900 C CA . GLY F 6 245 ? 79.068 130.408 173.722 1.00 50.81 207 GLY H CA 1
ATOM 9901 C C . GLY F 6 245 ? 78.550 129.675 172.502 1.00 50.81 207 GLY H C 1
ATOM 9902 O O . GLY F 6 245 ? 79.148 128.648 172.132 1.00 50.81 207 GLY H O 1
ATOM 9903 N N . SER F 6 246 ? 77.460 130.168 171.911 1.00 56.31 208 SER H N 1
ATOM 9904 C CA . SER F 6 246 ? 76.938 129.606 170.639 1.00 56.31 208 SER H CA 1
ATOM 9905 C C . SER F 6 246 ? 77.643 130.345 169.498 1.00 56.31 208 SER H C 1
ATOM 9906 O O . SER F 6 246 ? 78.625 131.052 169.783 1.00 56.31 208 SER H O 1
ATOM 9909 N N . GLY F 6 247 ? 77.176 130.190 168.259 1.00 51.46 209 GLY H N 1
ATOM 9910 C CA . GLY F 6 247 ? 77.878 130.819 167.125 1.00 51.46 209 GLY H CA 1
ATOM 9911 C C . GLY F 6 247 ? 77.920 132.336 167.240 1.00 51.46 209 GLY H C 1
ATOM 9912 O O . GLY F 6 247 ? 78.982 132.910 166.936 1.00 51.46 209 GLY H O 1
ATOM 9913 N N . THR F 6 248 ? 76.814 132.969 167.651 1.00 52.85 210 THR H N 1
ATOM 9914 C CA . THR F 6 248 ? 76.762 134.458 167.706 1.00 52.85 210 THR H CA 1
ATOM 9915 C C . THR F 6 248 ? 76.658 134.977 169.146 1.00 52.85 210 THR H C 1
ATOM 9916 O O . THR F 6 248 ? 76.935 136.170 169.345 1.00 52.85 210 THR H O 1
ATOM 9920 N N . ALA F 6 249 ? 76.280 134.132 170.109 1.00 49.47 211 ALA H N 1
ATOM 9921 C CA . ALA F 6 249 ? 76.073 134.612 171.499 1.00 49.47 211 ALA H CA 1
ATOM 9922 C C . ALA F 6 249 ? 77.068 133.922 172.433 1.00 49.47 211 ALA H C 1
ATOM 9923 O O . ALA F 6 249 ? 77.188 132.699 172.334 1.00 49.47 211 ALA H O 1
ATOM 9925 N N . PHE F 6 250 ? 77.746 134.673 173.308 1.00 45.34 212 PHE H N 1
ATOM 9926 C CA . PHE F 6 250 ? 78.808 134.070 174.159 1.00 45.34 212 PHE H CA 1
ATOM 9927 C C . PHE F 6 250 ? 78.630 134.492 175.620 1.00 45.34 212 PHE H C 1
ATOM 9928 O O . PHE F 6 250 ? 78.147 135.614 175.852 1.00 45.34 212 PHE H O 1
ATOM 9936 N N . THR F 6 251 ? 79.022 133.628 176.567 1.00 50.82 213 THR H N 1
ATOM 9937 C CA . THR F 6 251 ? 78.845 133.938 178.014 1.00 50.82 213 THR H CA 1
ATOM 9938 C C . THR F 6 251 ? 80.088 133.582 178.838 1.00 50.82 213 THR H C 1
ATOM 9939 O O . THR F 6 251 ? 80.548 132.431 178.727 1.00 50.82 213 THR H O 1
ATOM 9943 N N . LEU F 6 252 ? 80.597 134.509 179.658 1.00 46.99 214 LEU H N 1
ATOM 9944 C CA . LEU F 6 252 ? 81.739 134.212 180.568 1.00 46.99 214 LEU H CA 1
ATOM 9945 C C . LEU F 6 252 ? 81.206 134.149 182.004 1.00 46.99 214 LEU H C 1
ATOM 9946 O O . LEU F 6 252 ? 80.580 135.131 182.426 1.00 46.99 214 LEU H O 1
ATOM 9951 N N . THR F 6 253 ? 81.439 133.045 182.726 1.00 55.74 215 THR H N 1
ATOM 9952 C CA . THR F 6 253 ? 80.875 132.877 184.093 1.00 55.74 215 THR H CA 1
ATOM 9953 C C . THR F 6 253 ? 81.986 132.844 185.142 1.00 55.74 215 THR H C 1
ATOM 9954 O O . THR F 6 253 ? 82.882 131.997 185.015 1.00 55.74 215 THR H O 1
ATOM 9958 N N . ILE F 6 254 ? 81.899 133.702 186.160 1.00 66.67 216 ILE H N 1
ATOM 9959 C CA . ILE F 6 254 ? 82.908 133.709 187.260 1.00 66.67 216 ILE H CA 1
ATOM 9960 C C . ILE F 6 254 ? 82.267 133.153 188.536 1.00 66.67 216 ILE H C 1
ATOM 9961 O O . ILE F 6 254 ? 81.550 133.920 189.206 1.00 66.67 216 ILE H O 1
ATOM 9966 N N . SER F 6 255 ? 82.512 131.880 188.861 1.00 78.10 217 SER H N 1
ATOM 9967 C CA . SER F 6 255 ? 82.000 131.279 190.081 1.00 78.10 217 SER H CA 1
ATOM 9968 C C . SER F 6 255 ? 82.884 131.668 191.256 1.00 78.10 217 SER H C 1
ATOM 9969 O O . SER F 6 255 ? 84.093 131.861 191.107 1.00 78.10 217 SER H O 1
ATOM 9972 N N . ARG F 6 256 ? 82.266 131.779 192.431 1.00 87.34 218 ARG H N 1
ATOM 9973 C CA . ARG F 6 256 ? 82.958 132.194 193.648 1.00 87.34 218 ARG H CA 1
ATOM 9974 C C . ARG F 6 256 ? 83.685 133.519 193.428 1.00 87.34 218 ARG H C 1
ATOM 9975 O O . ARG F 6 256 ? 84.908 133.614 193.537 1.00 87.34 218 ARG H O 1
ATOM 9983 N N . LEU F 6 257 ? 82.921 134.554 193.066 1.00 81.34 219 LEU H N 1
ATOM 9984 C CA . LEU F 6 257 ? 83.520 135.884 192.773 1.00 81.34 219 LEU H CA 1
ATOM 9985 C C . LEU F 6 257 ? 84.460 136.310 193.905 1.00 81.34 219 LEU H C 1
ATOM 9986 O O . LEU F 6 257 ? 84.122 136.062 195.074 1.00 81.34 219 LEU H O 1
ATOM 9991 N N . GLU F 6 258 ? 85.584 136.947 193.566 1.00 83.92 220 GLU H N 1
ATOM 9992 C CA . GLU F 6 258 ? 86.555 137.440 194.577 1.00 83.92 220 GLU H CA 1
ATOM 9993 C C . GLU F 6 258 ? 86.872 138.902 194.257 1.00 83.92 220 GLU H C 1
ATOM 9994 O O . GLU F 6 258 ? 86.635 139.311 193.112 1.00 83.92 220 GLU H O 1
ATOM 10000 N N . ALA F 6 259 ? 87.369 139.660 195.235 1.00 85.76 221 ALA H N 1
ATOM 10001 C CA . ALA F 6 259 ? 87.624 141.106 195.041 1.00 85.76 221 ALA H CA 1
ATOM 10002 C C . ALA F 6 259 ? 88.536 141.372 193.839 1.00 85.76 221 ALA H C 1
ATOM 10003 O O . ALA F 6 259 ? 88.409 142.455 193.251 1.00 85.76 221 ALA H O 1
ATOM 10005 N N . GLU F 6 260 ? 89.439 140.446 193.505 1.00 79.00 222 GLU H N 1
ATOM 10006 C CA . GLU F 6 260 ? 90.408 140.691 192.399 1.00 79.00 222 GLU H CA 1
ATOM 10007 C C . GLU F 6 260 ? 89.671 140.730 191.057 1.00 79.00 222 GLU H C 1
ATOM 10008 O O . GLU F 6 260 ? 90.170 141.400 190.134 1.00 79.00 222 GLU H O 1
ATOM 10014 N N . ASP F 6 261 ? 88.524 140.052 190.968 1.00 71.16 223 ASP H N 1
ATOM 10015 C CA . ASP F 6 261 ? 87.794 139.945 189.676 1.00 71.16 223 ASP H CA 1
ATOM 10016 C C . ASP F 6 261 ? 87.134 141.277 189.306 1.00 71.16 223 ASP H C 1
ATOM 10017 O O . ASP F 6 261 ? 86.798 141.446 188.124 1.00 71.16 223 ASP H O 1
ATOM 10022 N N . VAL F 6 262 ? 86.969 142.199 190.256 1.00 66.79 224 VAL H N 1
ATOM 10023 C CA . VAL F 6 262 ? 86.225 143.449 189.911 1.00 66.79 224 VAL H CA 1
ATOM 10024 C C . VAL F 6 262 ? 86.994 144.194 188.813 1.00 66.79 224 VAL H C 1
ATOM 10025 O O . VAL F 6 262 ? 88.242 144.227 188.870 1.00 66.79 224 VAL H O 1
ATOM 10029 N N . GLY F 6 263 ? 86.272 144.738 187.829 1.00 54.57 225 GLY H N 1
ATOM 10030 C CA . GLY F 6 263 ? 86.928 145.456 186.721 1.00 54.57 225 GLY H CA 1
ATOM 10031 C C . GLY F 6 263 ? 86.112 145.433 185.444 1.00 54.57 225 GLY H C 1
ATOM 10032 O O . GLY F 6 263 ? 84.943 145.014 185.504 1.00 54.57 225 GLY H O 1
ATOM 10033 N N . VAL F 6 264 ? 86.709 145.853 184.325 1.00 46.17 226 VAL H N 1
ATOM 10034 C CA . VAL F 6 264 ? 86.015 145.923 183.044 1.00 46.17 226 VAL H CA 1
ATOM 10035 C C . VAL F 6 264 ? 86.425 144.733 182.190 1.00 46.17 226 VAL H C 1
ATOM 10036 O O . VAL F 6 264 ? 87.618 144.478 181.996 1.00 46.17 226 VAL H O 1
ATOM 10040 N N . TYR F 6 265 ? 85.440 144.020 181.658 1.00 44.10 227 TYR H N 1
ATOM 10041 C CA . TYR F 6 265 ? 85.654 142.820 180.865 1.00 44.10 227 TYR H CA 1
ATOM 10042 C C . TYR F 6 265 ? 85.374 143.135 179.405 1.00 44.10 227 TYR H C 1
ATOM 10043 O O . TYR F 6 265 ? 84.351 143.749 179.088 1.00 44.10 227 TYR H O 1
ATOM 10052 N N . TYR F 6 266 ? 86.277 142.719 178.522 1.00 36.29 228 TYR H N 1
ATOM 10053 C CA . TYR F 6 266 ? 86.160 142.999 177.097 1.00 36.29 228 TYR H CA 1
ATOM 10054 C C . TYR F 6 266 ? 86.171 141.702 176.308 1.00 36.29 228 TYR H C 1
ATOM 10055 O O . TYR F 6 266 ? 87.103 140.907 176.434 1.00 36.29 228 TYR H O 1
ATOM 10064 N N . CYS F 6 267 ? 85.149 141.494 175.488 1.00 32.47 229 CYS H N 1
ATOM 10065 C CA . CYS F 6 267 ? 85.208 140.434 174.497 1.00 32.47 229 CYS H CA 1
ATOM 10066 C C . CYS F 6 267 ? 85.888 140.957 173.242 1.00 32.47 229 CYS H C 1
ATOM 10067 O O . CYS F 6 267 ? 85.974 142.164 173.018 1.00 32.47 229 CYS H O 1
ATOM 10070 N N . MET F 6 268 ? 86.411 140.040 172.420 1.00 24.33 230 MET H N 1
ATOM 10071 C CA . MET F 6 268 ? 87.110 140.437 171.164 1.00 24.33 230 MET H CA 1
ATOM 10072 C C . MET F 6 268 ? 86.985 139.303 170.143 1.00 24.33 230 MET H C 1
ATOM 10073 O O . MET F 6 268 ? 86.930 138.140 170.568 1.00 24.33 230 MET H O 1
ATOM 10078 N N . GLN F 6 269 ? 87.012 139.614 168.845 1.00 25.42 231 GLN H N 1
ATOM 10079 C CA . GLN F 6 269 ? 86.942 138.572 167.787 1.00 25.42 231 GLN H CA 1
ATOM 10080 C C . GLN F 6 269 ? 88.284 138.513 167.051 1.00 25.42 231 GLN H C 1
ATOM 10081 O O . GLN F 6 269 ? 88.945 139.555 166.985 1.00 25.42 231 GLN H O 1
ATOM 10087 N N . HIS F 6 270 ? 88.622 137.378 166.429 1.00 24.46 232 HIS H N 1
ATOM 10088 C CA . HIS F 6 270 ? 89.869 137.295 165.620 1.00 24.46 232 HIS H CA 1
ATOM 10089 C C . HIS F 6 270 ? 89.582 136.621 164.277 1.00 24.46 232 HIS H C 1
ATOM 10090 O O . HIS F 6 270 ? 90.550 136.368 163.552 1.00 24.46 232 HIS H O 1
ATOM 10097 N N . LEU F 6 271 ? 88.311 136.367 163.944 1.00 26.52 233 LEU H N 1
ATOM 10098 C CA . LEU F 6 271 ? 87.951 135.629 162.702 1.00 26.52 233 LEU H CA 1
ATOM 10099 C C . LEU F 6 271 ? 88.403 136.398 161.466 1.00 26.52 233 LEU H C 1
ATOM 10100 O O . LEU F 6 271 ? 88.952 135.761 160.559 1.00 26.52 233 LEU H O 1
ATOM 10105 N N . GLU F 6 272 ? 88.318 137.721 161.500 1.00 31.52 234 GLU H N 1
ATOM 10106 C CA . GLU F 6 272 ? 88.729 138.544 160.339 1.00 31.52 234 GLU H CA 1
ATOM 10107 C C . GLU F 6 272 ? 89.352 139.833 160.839 1.00 31.52 234 GLU H C 1
ATOM 10108 O O . GLU F 6 272 ? 89.063 140.220 161.974 1.00 31.52 234 GLU H O 1
ATOM 10114 N N . TYR F 6 273 ? 90.171 140.460 160.009 1.00 32.76 235 TYR H N 1
ATOM 10115 C CA . TYR F 6 273 ? 90.704 141.792 160.374 1.00 32.76 235 TYR H CA 1
ATOM 10116 C C . TYR F 6 273 ? 89.805 142.836 159.692 1.00 32.76 235 TYR H C 1
ATOM 10117 O O . TYR F 6 273 ? 89.593 142.726 158.474 1.00 32.76 235 TYR H O 1
ATOM 10126 N N . PRO F 6 274 ? 89.238 143.831 160.406 1.00 31.08 236 PRO H N 1
ATOM 10127 C CA . PRO F 6 274 ? 89.848 144.375 161.612 1.00 31.08 236 PRO H CA 1
ATOM 10128 C C . PRO F 6 274 ? 89.437 143.643 162.898 1.00 31.08 236 PRO H C 1
ATOM 10129 O O . PRO F 6 274 ? 88.342 143.120 162.957 1.00 31.08 236 PRO H O 1
ATOM 10133 N N . LEU F 6 275 ? 90.338 143.590 163.878 1.00 24.60 237 LEU H N 1
ATOM 10134 C CA . LEU F 6 275 ? 90.044 142.940 165.180 1.00 24.60 237 LEU H CA 1
ATOM 10135 C C . LEU F 6 275 ? 89.121 143.870 165.960 1.00 24.60 237 LEU H C 1
ATOM 10136 O O . LEU F 6 275 ? 89.572 144.951 166.357 1.00 24.60 237 LEU H O 1
ATOM 10141 N N . THR F 6 276 ? 87.869 143.464 166.151 1.00 26.13 238 THR H N 1
ATOM 10142 C CA . THR F 6 276 ? 86.898 144.374 166.801 1.00 26.13 238 THR H CA 1
ATOM 10143 C C . THR F 6 276 ? 86.625 143.953 168.238 1.00 26.13 238 THR H C 1
ATOM 10144 O O . THR F 6 276 ? 86.194 142.812 168.454 1.00 26.13 238 THR H O 1
ATOM 10148 N N . PHE F 6 277 ? 86.830 144.883 169.163 1.00 27.17 239 PHE H N 1
ATOM 10149 C CA . PHE F 6 277 ? 86.590 144.598 170.593 1.00 27.17 239 PHE H CA 1
ATOM 10150 C C . PHE F 6 277 ? 85.133 144.888 170.923 1.00 27.17 239 PHE H C 1
ATOM 10151 O O . PHE F 6 277 ? 84.324 145.067 170.004 1.00 27.17 239 PHE H O 1
ATOM 10159 N N . GLY F 6 278 ? 84.809 144.909 172.207 1.00 35.48 240 GLY H N 1
ATOM 10160 C CA . GLY F 6 278 ? 83.478 145.234 172.657 1.00 35.48 240 GLY H CA 1
ATOM 10161 C C . GLY F 6 278 ? 83.485 146.519 173.459 1.00 35.48 240 GLY H C 1
ATOM 10162 O O . GLY F 6 278 ? 84.513 147.156 173.654 1.00 35.48 240 GLY H O 1
ATOM 10163 N N . ALA F 6 279 ? 82.296 146.898 173.919 1.00 43.99 241 ALA H N 1
ATOM 10164 C CA . ALA F 6 279 ? 82.185 148.090 174.748 1.00 43.99 241 ALA H CA 1
ATOM 10165 C C . ALA F 6 279 ? 82.733 147.838 176.144 1.00 43.99 241 ALA H C 1
ATOM 10166 O O . ALA F 6 279 ? 83.308 148.736 176.766 1.00 43.99 241 ALA H O 1
ATOM 10168 N N . GLY F 6 280 ? 82.558 146.635 176.653 1.00 47.97 242 GLY H N 1
ATOM 10169 C CA . GLY F 6 280 ? 83.064 146.293 177.964 1.00 47.97 242 GLY H CA 1
ATOM 10170 C C . GLY F 6 280 ? 81.967 146.310 179.012 1.00 47.97 242 GLY H C 1
ATOM 10171 O O . GLY F 6 280 ? 81.123 147.213 179.057 1.00 47.97 242 GLY H O 1
ATOM 10172 N N . THR F 6 281 ? 81.980 145.296 179.872 1.00 53.92 243 THR H N 1
ATOM 10173 C CA . THR F 6 281 ? 81.037 145.183 180.976 1.00 53.92 243 THR H CA 1
ATOM 10174 C C . THR F 6 281 ? 81.796 145.333 182.282 1.00 53.92 243 THR H C 1
ATOM 10175 O O . THR F 6 281 ? 82.788 144.641 182.505 1.00 53.92 243 THR H O 1
ATOM 10179 N N . LYS F 6 282 ? 81.340 146.234 183.140 1.00 65.31 244 LYS H N 1
ATOM 10180 C CA . LYS F 6 282 ? 82.073 146.580 184.349 1.00 65.31 244 LYS H CA 1
ATOM 10181 C C . LYS F 6 282 ? 81.431 145.912 185.556 1.00 65.31 244 LYS H C 1
ATOM 10182 O O . LYS F 6 282 ? 80.206 145.935 185.705 1.00 65.31 244 LYS H O 1
ATOM 10188 N N . LEU F 6 283 ? 82.258 145.302 186.397 1.00 65.14 245 LEU H N 1
ATOM 10189 C CA . LEU F 6 283 ? 81.832 144.699 187.649 1.00 65.14 245 LEU H CA 1
ATOM 10190 C C . LEU F 6 283 ? 82.386 145.511 188.806 1.00 65.14 245 LEU H C 1
ATOM 10191 O O . LEU F 6 283 ? 83.597 145.759 188.871 1.00 65.14 245 LEU H O 1
ATOM 10196 N N . GLU F 6 284 ? 81.493 145.904 189.715 1.00 75.73 246 GLU H N 1
ATOM 10197 C CA . GLU F 6 284 ? 81.811 146.747 190.856 1.00 75.73 246 GLU H CA 1
ATOM 10198 C C . GLU F 6 284 ? 81.372 146.061 192.141 1.00 75.73 246 GLU H C 1
ATOM 10199 O O . GLU F 6 284 ? 80.669 145.047 192.123 1.00 75.73 246 GLU H O 1
ATOM 10205 N N . LEU F 6 285 ? 81.804 146.629 193.262 1.00 82.73 247 LEU H N 1
ATOM 10206 C CA . LEU F 6 285 ? 81.399 146.132 194.568 1.00 82.73 247 LEU H CA 1
ATOM 10207 C C . LEU F 6 285 ? 80.061 146.734 194.979 1.00 82.73 247 LEU H C 1
ATOM 10208 O O . LEU F 6 285 ? 79.666 147.808 194.517 1.00 82.73 247 LEU H O 1
ATOM 10213 N N . LYS F 6 286 ? 79.364 146.032 195.865 1.00 88.12 248 LYS H N 1
ATOM 10214 C CA . LYS F 6 286 ? 78.097 146.520 196.389 1.00 88.12 248 LYS H CA 1
ATOM 10215 C C . LYS F 6 286 ? 78.313 147.232 197.717 1.00 88.12 248 LYS H C 1
ATOM 10216 O O . LYS F 6 286 ? 79.255 148.009 197.865 1.00 88.12 248 LYS H O 1
#

InterPro domains:
  IPR000276 G protein-coupled receptor, rhodopsin-like [PF00001] (57-320)
  IPR000276 G protein-coupled receptor, rhodopsin-like [PR00237] (42-66)
  IPR000276 G protein-coupled receptor, rhodopsin-like [PR00237] (75-96)
  IPR000276 G protein-coupled receptor, rhodopsin-like [PR00237] (120-142)
  IPR000276 G protein-coupled receptor, rhodopsin-like [PR00237] (156-177)
  IPR000276 G protein-coupled receptor, rhodopsin-like [PR00237] (211-234)
  IPR000276 G protein-coupled receptor, rhodopsin-like [PR00237] (262-286)
  IPR000276 G protein-coupled receptor, rhodopsin-like [PR00237] (304-330)
  IPR000276 G protein-coupled receptor, rhodopsin-like [PS00237] (126-142)
  IPR000276 G protein-coupled receptor, rhodopsin-like [SM01381] (51-337)
  IPR001556 Bombesin receptor-like [PR00358] (93-108)
  IPR001556 Bombesin receptor-like [PR00358] (114-130)
  IPR001556 Bombesin receptor-like [PR00358] (199-212)
  IPR001556 Bombesin receptor-like [PR00358] (243-261)
  IPR001556 Bombesin receptor-like [PR00358] (295-308)
  IPR001556 Bombesin receptor-like [PR00358] (325-338)
  IPR001966 Gastrin-releasing peptide receptor [PR00640] (4-19)
  IPR001966 Gastrin-releasing peptide receptor [PR00640] (19-33)
  IPR001966 Gastrin-releasing peptide receptor [PR00640] (180-191)
  IPR001966 Gastrin-releasing peptide receptor [PR00640] (337-353)

Organism: Homo sapiens (NCBI:txid9606)

Secondary structure (DSSP, 8-state):
-HHHHHHHHHHHHHHHHHHHHHHHHHHHHHHHSSS-SHHHHHHHHHHHHHHHIIIIIHHHHHHHHH-SS-SSHHHHHHHHHHHHHHHHHHHHHHHHHHHHHHHHHHH--SSSSTTTHHHHHHHHHHHHHHHHHHHHHHHHHH-EEEEEEESSS--EEEEEESS-TT-SSHHHHHHHHHHIIIIIHHHHHHHHHHHHHHHHHHHHHHT---S-TGGGHHHHHHHHHHHHHHHHHHHHHHHHHHHHHHHHHHHHHT-SEE---HHHHHHHHHHHHHHHHHHHHHHHHHHHH-HHHHHHHHHH-/-TTS-HHHHHHHHHHHHHHHHHHHHHHHHHTEEEEEE---HHHHH--HHHHHHHHHT----HHHHHHHHHHHHHHHHHHHHHHHHHHHHHT---SSHHHHHHHHHHHH--STT-SS--HHHHHHHHHHHH-HHHHHHHHTGGGS---TTHHHHHHTHHHHHSSS----HHHHHT------S-EEEEEEETTEEEEEEE-TT--S-GGGTGGGGSS-SEEEEEEEGGGSS-B-SSSSS-BHHHHHHHHHHHHHT-GGGTTSEEEEEEE-HHHHHHHHHHS-HHHH-TT--S-SS-HHHHHHHHHHHHHTT-SSSSS-EEEEE--SS-S-HHHHHHHHHHHHHHHHHHHHTT--/-HHHHHHHHHHHHHHHHHHHHHT--S-HHHHTTSS-----B---EEEEEE---S-EEEEEE-TTSSEEEEEETTTEEEEEETTT--EEEEEEPS-S-EEEEEE-SSSSEEEEEETTS-EEEEESS-TTSS-EEEEEE---SS-EEEEEESSSSEEEEEETTS-EEEEETTTTEEEEEE----SPEEEEEE-TTSSEEEEEETTS-EEEEETTT-SEEEEE---SS-EEEEEE-TTSSEEEEEESSS-EEEEESSS-SEEEEE--SS--S-EEEEEE-TTS-EEEEEESSS-EEEEETTTTEEEEEE---SS----EEE-SSSS-EEE--TTSEEEEE-/-HHHHHHHHHHHHHHHT-----HHHHHHHHHHHHHHTSTT-TTTSPPPTTT-SS--/--EEEEE--SEE-TT--EEEEEEEESS-GGG-EEEEEEE-SSS-EEEEEEE-TTS--EEE-TTTBTTEEEEEETTTTEEEEEE-S--TT--EEEEEEEE--STT--SS-EE---EEEEE----SS--EE-S-S-EE--TTS-EEEEEEESS--B-TTS-B-EEEEEE-TTS-EEEEEETTTEEPTT--TTEEEEE-SSEEEEEESS--GGG-EEEEEEE-SSSS--B---EEEE--/----TTTS----

Foldseek 3Di:
DVVLVVLCVVLVVLLVLLLLLLVLLLCLQPVVVVVDDLLSLLLNQLSVLLNLQSVQVSVQVSCVSNPPARPLPFLRLLVRLLSNQLSLQLNLVSLLVNLVLVLCCQVPVPCNVVPPSSVVSNVVSVVSSVVSNVLSNLQSVQFGWEWAAEPVVRDTDTHTDSHYPVDQVVLLVSLVVSCCSNAVVSLVSSCVRLVSNLVVLLVCLVVPPDPDNVVCVVVSVLSNVVSVLSVVLSVLSNVLQPLLSVLSNVCSNVVNYDDDDPVNVVSNSSNVVSVSNNSNCSSVSVCVSDPVVVVSSVVSD/DVDDAVVDDDPD/DVPDDPVRVVVVVVVVVVVVVVVVVVVVVVLAFEEEEEAAPVVLQPLLVVLLVVLVVDADDLVVQLVCLLLLLLQLLVQLLQLLVVCVVVVQDWPDPVLVVLNVVSNVDDSVVDRADDPVNLVSLLVNCVTVSSVVSVVVCQAAPHFPCNCVCSVPSPQSNDPDHGDDRVSVSRRRDADQAWDWDWDDDPSRIYIYTYGRRPPDDCVVPVLVPLDGAEHEYEEELLQLRRAYPVDPRDGSLVVVLVVLLVVLPDPSCVLYAYEYEYEQLVVLLVNQQVDFSCVRPVVDDDPRRDSVSSVVVSVCSNQVSNPPVPGDYHYDYYYSNDSCPVVSVVVSSVVSVVVVVCVVVVVD/DVVVVVVVVVVVVVVVVVLLVVLDPDFLLVVCVPPDDPAADDKDFPDKQFDFPFAWFEKEAEQVQFWIWTAGLVQWIWIAGNVVSHTPDIDGHPHSAWHEKEAANVRQWIWIWWQVQKIWIWGCPDPPRHIGTPAIQHDDPAGWQYKYDLHPQWIWTFGQSQKIFIPGRVVSGTPAIQRPGDGGWHEKEAAPVRQWIWIFGQQQKIFIAGPPVRYTDAIDRPDDGGFNEKYAQNVRQKIWTWFQAGWIWIAGNVSRYIRDIQHDPPRGGGWQYWYAAQNRQWIWTWTQVQKIWIARPSNSHTRYIGRPGDGGFNYWDAHNVRPWIWTGGRVRMITIMD/DVVVVVVVVVVVVVVVPDDDDDVVVVVVVVVVVCVVCVVVDCVNPPDPCVPDPPND/DWAWAKDWADEDEAQAKTKIKIAIDDDQLLQWKKWKKWQAPPFGIFTAKIAHRVRPDIDGAPVQPPQKDWDAPNVRRMIMIIGGRHDQVPFTWIKMFIAHDDVPGDGRADIHLTHGHGYPDDPPDKAKEFPAAEDEDAFQDKDKGKIFMPFFQQDPVGFRAKWKWWADVSGDIHTAAGRQAHGDPPHDPQWGKHADRTMIMIMGGRGDPRRFGWMKMWGDSDPPIHIYRTYGYHHD

CATH classification: 1.10.400.10

Radius of gyration: 40.55 Å; Cα contacts (8 Å, |Δi|>4): 2581; chains: 6; bounding box: 93×100×119 Å

Sequence (1295 aa):
PGILYVIPAVYGVIILIGLIGNITLIKIFCTVKSMRNVPNLFISSLALGDLLLLITCAPVDASRYLADRWLFGRIGCKLIPFIQLTSVGVSVFTLTALSADRYKAIVRPMDIQASHALMKACLKAAFIWIISMLLAIPEAVFSDLHPFHEESTNQTFISCAPYPHSNELHPKIHSMASFLVFYVIPLSIISVYYYFIAKNLIQSAYNLPVEGNIHVKKQIESRKRLAKTVLVFVGLFAFCWLPNHVIYLYRSYHYSEVDTSMLHFVTSICARLLAFTNSCVNPFALYLLSKSFRKQFNTQLPRGNHWAVGHLMGCTLSAEDKAAVERSKMIDRNLREDGEKARRELKLLLLGTGESGKSTFIKQMRIIHGSGYSDEDKRGFTKLVYQNIFTAMQAMIRAMDTLKIPYKYEHNKAHAQLVREVDVEKVSAFENPYVDAIKSLWNDPGIQECYDRRREYQLSDSTKYYLNDLDRVADPAYLPTQQDVLRVQVPTTGIIEYPFDLQSVIFRMVDVGGLRSERRKWIHCFENVTSIMFLVALSEYDQVLVESDNENRMEESKALFRTIITYPWFQNSSVILFLNKKDLLEEKIMYSHLVDYFPEYDGPQRDAQAAREFILKMFVDLNPDSDKIIYSHFTCATDTENIRFVFAAVKDTILQLNLKEYNLVELDQLRQEAEQLKNQIRDARKACADATLSQITNNIDPVGRIQMRTRRTLRGHLAKIYAMHWGTDSRLLVSASQDGKLIIWDSYTTNKVHAIPLRSSWVMTCAYAPSGNYVACGGLDNICSIYNLKTREGNVRVSRELAGHTGYLSCCRFLDDNQIVTSSGDTTCALWDIETGQQTTTFTGHTGDVMSLSLAPDTRLFVSGACDASAKLWDVREGMCRQTFTGHESDINAICFFPNGNAFATGSDDATCRLFDLRADQELMTYSHDNIICGITSVSFSKSGRLLLAGYDDFNCNVWDALKADRAGVLAGHDNRVSCLGVTDDGMAVATGSWDSFLKIWNSIAQARKLVEQLKMEANIDRIKVSKAAADLMAYCEAHAKEDPLLTPVPASENPFREDVQLVESGGGLVQPGGSRKLSCSASGFAFSSFGMHWVRQAPEKGLEWVAYISSGSGTIYYADTVKGRFTISRDDPKNTLFLQMTSLRSEDTAMYYCVRSIYYYGSSPFDFWGQGTTLTVSSGGSDIVMTQATSSVPVTPGESVSISCRSSKSLLHSNGNTYLYWFLQRPGQSPQLLIYRMSNLASGVPDRFSGSGSGTAFTLTISRLEAEDVGVYYCMQHLEYPLTFGAGTKLELK

Solvent-accessible surface area: 56893 Å² total; per-residue (Å²): 108,45,111,72,147,84,4,46,61,64,3,35,83,45,26,104,79,1,32,80,1,1,92,7,12,52,94,6,24,73,61,47,161,91,38,137,49,38,5,18,18,6,13,19,12,7,0,75,0,0,27,53,1,1,100,29,0,0,68,5,7,16,33,17,13,85,38,64,141,23,126,86,27,131,145,14,0,59,102,17,2,52,51,1,5,4,0,0,0,0,2,1,40,0,22,20,22,6,1,34,23,11,47,87,1,4,30,131,19,85,70,58,92,41,45,112,14,86,103,87,3,52,105,110,12,58,120,20,51,100,66,0,68,98,52,0,80,63,4,16,95,86,0,41,62,19,80,1,86,0,106,80,76,105,62,86,13,116,2,3,1,5,5,39,50,109,72,90,113,39,1,73,109,36,0,85,51,8,34,65,42,4,19,52,82,1,32,59,68,5,41,82,64,10,123,71,0,4,110,41,2,75,76,23,1,151,89,23,22,16,64,7,103,116,54,7,107,103,16,30,109,39,2,94,110,6,1,137,26,3,92,84,32,20,38,65,8,24,134,4,4,78,35,0,2,77,16,3,41,90,20,4,91,98,6,65,86,8,65,40,49,121,136,8,26,66,51,0,25,68,1,5,34,50,0,1,40,3,2,20,33,27,5,61,18,8,45,103,10,0,129,58,12,93,149,49,4,77,103,32,126,136,136,3,18,5,37,3,8,14,1,6,3,72,130,112,64,4,16,12,36,92,14,20,43,37,37,4,110,53,22,35,135,87,10,127,119,61,7,44,132,55,116,108,52,37,64,0,0,18,6,30,15,51,21,7,44,35,13,28,21,25,17,42,19,78,54,73,110,63,58,44,26,65,76,112,61,26,124,45,42,24,92,42,0,25,30,22,3,2,63,9,0,34,36,0,0,116,4,3,82,74,34,168,38,104,20,136,84,136,97,0,67,56,45,0,75,80,1,64,120,10,90,38,130,171,16,78,57,25,82,118,83,54,26,97,2,0,89,25,0,11,89,0,59,11,0,66,79,0,23,92,85,90,96,49,5,70,13,24,78,7,3,80,59,6,2,82,52,6,115,60,2,27,63,146,99,30,86,1,63,90,70,0,0,15,61,0,44,33,104,48,111,14,26,76,56,67,88,35,110,44,122,82,24,59,2,67,31,0,13,7,34,8,15,174,19,64,73,117,19,9,3,22,7,0,45,103,17,17,0,0,9,2,6,3,10,0,2,20,0,2,35,31,30,64,140,27,131,130,92,25,30,0,87,71,12,28,56,44,1,96,66,0,21,65,44,91,56,5,118,98,2,7,10,0,0,14,0,3,47,63,87,58,0,63,89,12,1,107,130,12,49,1,51,99,67,18,108,129,11,134,38,91,72,148,55,7,91,25,0,26,64,20,0,0,83,18,0,17,92,37,32,68,72,87,48,70,15,9,6,3,35,12,0,46,33,98,18,86,70,8,52,151,16,7,33,42,0,4,89,11,9,35,11,43,74,9,0,117,65,9,10,4,37,123,94,51,107,14,141,96,78,10,96,121,13,106,72,92,14,145,68,31,52,154,74,26,48,86,27,73,1,62,122,62,1,104,151,30,119,100,34,37,161,12,122,21,129,44,34,43,27,1,149,20,5,92,29,25,0,22,8,5,50,16,1,68,72,5,50,20,0,0,0,0,0,21,45,6,27,0,0,2,0,6,0,56,69,49,20,12,8,13,35,4,90,20,230,23,35,12,4,26,5,1,0,11,0,57,55,4,42,45,0,0,6,2,0,2,51,16,48,1,15,1,18,22,13,140,21,148,80,12,70,28,129,63,46,99,89,2,71,36,17,99,5,5,2,12,12,0,53,12,17,75,63,57,61,0,0,0,0,0,5,32,35,22,1,0,8,5,30,12,125,90,16,118,65,86,30,64,1,88,43,6,112,17,11,0,24,11,7,14,33,7,83,88,56,122,34,0,0,0,0,0,12,47,14,10,0,27,5,7,0,12,134,105,19,78,14,86,17,24,3,86,31,11,136,41,9,1,28,6,14,24,14,2,38,52,15,50,2,0,0,0,0,0,54,19,15,25,0,39,1,4,3,14,70,0,4,24,67,19,12,61,0,58,76,139,116,12,150,26,9,1,34,13,12,18,12,2,80,0,0,24,0,0,0,0,0,0,33,56,97,39,1,1,0,3,5,2,0,45,25,91,75,6,1,62,3,74,34,10,105,45,40,0,14,19,12,14,22,8,80,54,0,22,0,0,0,0,0,0,18,29,18,75,0,37,0,12,13,104,117,61,115,12,118,133,80,22,96,54,25,130,99,12,16,102,48,134,31,55,104,7,39,108,1,0,41,34,7,54,56,46,4,97,67,74,26,171,103,0,26,7,33,72,108,38,95,62,98,123,6,32,0,140,135,146,12,86,2,78,13,62,28,30,25,127,12,148,83,57,28,64,77,103,0,26,0,54,9,59,38,15,29,3,56,36,4,4,0,0,0,0,6,28,27,105,174,162,22,11,86,11,2,0,8,3,3,20,40,55,65,38,68,90,44,10,104,73,2,142,78,22,6,71,4,49,22,55,32,120,153,52,28,0,43,0,62,0,55,66,4,123,69,78,0,39,6,56,0,11,0,0,10,0,12,14,44,90,52,7,27,0,0,40,56,8,0,112,14,14,84,0,52,7,60,130,114,65,121,40,11,99,7,61,10,99,65,71,71,45,63,18,53,80,56,91,80,7,77,5,69,5,138,8,65,99,46,0,103,33,112,71,56,59,7,1,0,0,2,1,2,21,66,110,90,100,25,4,58,0,2,0,29,32,41,63,57,58,11,76,79,17,58,132,49,4,59,11,81,23,80,25,58,50,2,52,0,44,0,49,195,7,79,64,112,0,31,5,34,0,10,0,0,1,2,16,66,53,26,4,29,17,9,69,5,3,100,4,45,103,168